Protein AF-A0A2H9TJP0-F1 (afdb_monomer_lite)

Foldseek 3Di:
DDDPCPDDDDDDDDDDDDAPLVVLVVVLVVLVVVLVVVVVVVPLQVNLVSLQVSLVSCVQQVVLVSSLVSLVVSLVSCVVVVPLVSNLVSLLVNLVSCVSVVNLVVSLVSLVVSLVSCVVVLVLLSNLVSLLVNLVSLLSVLVPDDPDPVSVVSLVSSVVSLVVSVVSLVVVVVCVVVVVDDPVCVLVSLLSVLVSLQSVLSSCLSVLVLVSSLVSLVVSLVSCVVSVPLVSNLSSLLSNLVSCVSVVNLVCSQPVGLVVSCVSCVVVVDLVSNLVSLQSNLVSCLSVVVLVSNLVSLVVSLVSCVNRHPDPVVNVVSVVSNVVSVVLNVLVVVLVVLVVVVVPDDQCLVSLQSNLVSCVVSVVLVSSLVSLVVSCVSCLQDLVSLLVSLVSCLVVLVLVSNLVSLVSSLVNVVVVPPLVSNLVSLVSNLSSQVSDPPRLVVSLVSLVVSLVSCVVVVVLVVNLVSLVSNLVSCVVVVVLVSNLVSLVVSLVSVVVPCPVPCVVVVVVSLVVNQVSCCVPVVDRDPVSVVVVVVVPPDDDDDDDDDDDDDDDDDDDDDDDDDDDDDDDDDDDDDDDDDDDDDDDDDDDDDDDDDDDDDDDDDDDDDDDDDDDDDDDDDDDDDDDDDDDDDDDDDDDDDDDDDDDDPDDPFDWAWAWEAEPHDTDIDTDGRVCQQVAFQLVVLVSVQVVCCVVPPHWRFDFPFKAFPVGDTGDRGHGNVVRRVVSGHIYTDTPGTDADQLLRQLVVLCVVVVHDDDVVLSVQSVPDSQAGAPAPDDPDLVSVLSSLLSNLPHPDAHAHYENHNPASDEQVSQVSVQNRARYAYYEHANYAYQEHAQHAYQEYHHENYPHPPVQVRLVRCLVRHLNHAYYAHENPAQAPHQLLSNLSNQNHAEYHHEQHEANRDDLVSVLNSLQRHQNYAEYHHHNHDDQPSLVSVLVSVLRHQRHAEYEYDDDPVSVVVSVVSCVVRPDDRHNYYHD

Structure (mmCIF, N/CA/C/O backbone):
data_AF-A0A2H9TJP0-F1
#
_entry.id   AF-A0A2H9TJP0-F1
#
loop_
_atom_site.group_PDB
_atom_site.id
_atom_site.type_symbol
_atom_site.label_atom_id
_atom_site.label_alt_id
_atom_site.label_comp_id
_atom_site.label_asym_id
_atom_site.label_entity_id
_atom_site.label_seq_id
_atom_site.pdbx_PDB_ins_code
_atom_site.Cartn_x
_atom_site.Cartn_y
_atom_site.Cartn_z
_atom_site.occupancy
_atom_site.B_iso_or_equiv
_atom_site.auth_seq_id
_atom_site.auth_comp_id
_atom_site.auth_asym_id
_atom_site.auth_atom_id
_atom_site.pdbx_PDB_model_num
ATOM 1 N N . MET A 1 1 ? 13.357 0.717 -2.563 1.00 18.94 1 MET A N 1
ATOM 2 C CA . MET A 1 1 ? 14.349 0.503 -1.483 1.00 18.94 1 MET A CA 1
ATOM 3 C C . MET A 1 1 ? 13.967 1.391 -0.305 1.00 18.94 1 MET A C 1
ATOM 5 O O . MET A 1 1 ? 14.645 2.369 -0.027 1.00 18.94 1 MET A O 1
ATOM 9 N N . LEU A 1 2 ? 12.843 1.077 0.337 1.00 21.86 2 LEU A N 1
ATOM 10 C CA . LEU A 1 2 ? 12.422 1.694 1.592 1.00 21.86 2 LEU A CA 1
ATOM 11 C C . LEU A 1 2 ? 12.607 0.632 2.677 1.00 21.86 2 LEU A C 1
ATOM 13 O O . LEU A 1 2 ? 12.359 -0.549 2.446 1.00 21.86 2 LEU A O 1
ATOM 17 N N . ALA A 1 3 ? 13.197 1.043 3.791 1.00 21.48 3 ALA A N 1
ATOM 18 C CA . ALA A 1 3 ? 13.720 0.166 4.820 1.00 21.48 3 ALA A CA 1
ATOM 19 C C . ALA A 1 3 ? 12.590 -0.499 5.622 1.00 21.48 3 ALA A C 1
ATOM 21 O O . ALA A 1 3 ? 12.086 0.064 6.589 1.00 21.48 3 ALA A O 1
ATOM 22 N N . THR A 1 4 ? 12.247 -1.739 5.276 1.00 22.61 4 THR A N 1
ATOM 23 C CA . THR A 1 4 ? 11.592 -2.659 6.207 1.00 22.61 4 THR A CA 1
ATOM 24 C C . THR A 1 4 ? 12.642 -3.146 7.204 1.00 22.61 4 THR A C 1
ATOM 26 O O . THR A 1 4 ? 13.427 -4.055 6.914 1.00 22.61 4 THR A O 1
ATOM 29 N N . GLY A 1 5 ? 12.677 -2.534 8.385 1.00 23.38 5 GLY A N 1
ATOM 30 C CA . GLY A 1 5 ? 13.386 -3.065 9.545 1.00 23.38 5 GLY A CA 1
ATOM 31 C C . GLY A 1 5 ? 12.716 -4.349 10.035 1.00 23.38 5 GLY A C 1
ATOM 32 O O . GLY A 1 5 ? 11.999 -4.343 11.031 1.00 23.38 5 GLY A O 1
ATOM 33 N N . VAL A 1 6 ? 12.932 -5.465 9.334 1.00 23.81 6 VAL A N 1
ATOM 34 C CA . VAL A 1 6 ? 12.598 -6.800 9.840 1.00 23.81 6 VAL A CA 1
ATOM 35 C C . VAL A 1 6 ? 13.625 -7.140 10.917 1.00 23.81 6 VAL A C 1
ATOM 37 O O . VAL A 1 6 ? 14.759 -7.532 10.635 1.00 23.81 6 VAL A O 1
ATOM 40 N N . VAL A 1 7 ? 13.230 -6.961 12.177 1.00 26.91 7 VAL A N 1
ATOM 41 C CA . VAL A 1 7 ? 14.059 -7.248 13.351 1.00 26.91 7 VAL A CA 1
ATOM 42 C C . VAL A 1 7 ? 14.325 -8.754 13.444 1.00 26.91 7 VAL A C 1
ATOM 44 O O . VAL A 1 7 ? 13.526 -9.539 13.957 1.00 26.91 7 VAL A O 1
ATOM 47 N N . SER A 1 8 ? 15.504 -9.180 12.991 1.00 23.56 8 SER A N 1
ATOM 48 C CA . SER A 1 8 ? 16.072 -10.479 13.354 1.00 23.56 8 SER A CA 1
ATOM 49 C C . SER A 1 8 ? 16.518 -10.432 14.820 1.00 23.56 8 SER A C 1
ATOM 51 O O . SER A 1 8 ? 17.588 -9.916 15.142 1.00 23.56 8 SER A O 1
ATOM 53 N N . CYS A 1 9 ? 15.737 -11.040 15.715 1.00 26.28 9 CYS A N 1
ATOM 54 C CA . CYS A 1 9 ? 16.107 -11.246 17.116 1.00 26.28 9 CYS A CA 1
ATOM 55 C C . CYS A 1 9 ? 17.421 -12.042 17.263 1.00 26.28 9 CYS A C 1
ATOM 57 O O . CYS A 1 9 ? 17.431 -13.277 17.252 1.00 26.28 9 CYS A O 1
ATOM 59 N N . ARG A 1 10 ? 18.534 -11.349 17.522 1.00 28.19 10 ARG A N 1
ATOM 60 C CA . ARG A 1 10 ? 19.690 -11.912 18.236 1.00 28.19 10 ARG A CA 1
ATOM 61 C C . ARG A 1 10 ? 19.935 -11.099 19.500 1.00 28.19 10 ARG A C 1
ATOM 63 O O . ARG A 1 10 ? 19.858 -9.880 19.487 1.00 28.19 10 ARG A O 1
ATOM 70 N N . LYS A 1 11 ? 20.204 -11.794 20.610 1.00 25.61 11 LYS A N 1
ATOM 71 C CA . LYS A 1 11 ? 20.505 -11.160 21.901 1.00 25.61 11 LYS A CA 1
ATOM 72 C C . LYS A 1 11 ? 21.727 -10.232 21.769 1.00 25.61 11 LYS A C 1
ATOM 74 O O . LYS A 1 11 ? 22.749 -10.722 21.281 1.00 25.61 11 LYS A O 1
ATOM 79 N N . PRO A 1 12 ? 21.667 -8.981 22.261 1.00 33.44 12 PRO A N 1
ATOM 80 C CA . PRO A 1 12 ? 22.828 -8.099 22.296 1.00 33.44 12 PRO A CA 1
ATOM 81 C C . PRO A 1 12 ? 23.903 -8.631 23.252 1.00 33.44 12 PRO A C 1
ATOM 83 O O . PRO A 1 12 ? 23.607 -9.292 24.253 1.00 33.44 12 PRO A O 1
ATOM 86 N N . ALA A 1 13 ? 25.165 -8.326 22.951 1.00 31.52 13 ALA A N 1
ATOM 87 C CA . ALA A 1 13 ? 26.252 -8.424 23.920 1.00 31.52 13 ALA A CA 1
ATOM 88 C C . ALA A 1 13 ? 26.122 -7.287 24.958 1.00 31.52 13 ALA A C 1
ATOM 90 O O . ALA A 1 13 ? 25.663 -6.204 24.599 1.00 31.52 13 ALA A O 1
ATOM 91 N N . PRO A 1 14 ? 26.522 -7.489 26.227 1.00 33.03 14 PRO A N 1
ATOM 92 C CA . PRO A 1 14 ? 26.372 -6.467 27.259 1.00 33.03 14 PRO A CA 1
ATOM 93 C C . PRO A 1 14 ? 27.274 -5.258 26.965 1.00 33.03 14 PRO A C 1
ATOM 95 O O . PRO A 1 14 ? 28.500 -5.383 26.911 1.00 33.03 14 PRO A O 1
ATOM 98 N N . ILE A 1 15 ? 26.651 -4.095 26.777 1.00 40.75 15 ILE A N 1
ATOM 99 C CA . ILE A 1 15 ? 27.303 -2.784 26.661 1.00 40.75 15 ILE A CA 1
ATOM 100 C C . ILE A 1 15 ? 27.535 -2.240 28.089 1.00 40.75 15 ILE A C 1
ATOM 102 O O . ILE A 1 15 ? 26.792 -2.599 29.002 1.00 40.75 15 ILE A O 1
ATOM 106 N N . PRO A 1 16 ? 28.586 -1.436 28.353 1.00 34.59 16 PRO A N 1
ATOM 107 C CA . PRO A 1 16 ? 28.918 -1.016 29.712 1.00 34.59 16 PRO A CA 1
ATOM 108 C C . PRO A 1 16 ? 27.846 -0.093 30.305 1.00 34.59 16 PRO A C 1
ATOM 110 O O . PRO A 1 16 ? 27.472 0.904 29.692 1.00 34.59 16 PRO A O 1
ATOM 113 N N . SER A 1 17 ? 27.439 -0.408 31.534 1.00 39.12 17 SER A N 1
ATOM 114 C CA . SER A 1 17 ? 26.582 0.381 32.427 1.00 39.12 17 SER A CA 1
ATOM 115 C C . SER A 1 17 ? 26.959 1.870 32.434 1.00 39.12 17 SER A C 1
ATOM 117 O O . SER A 1 17 ? 28.086 2.197 32.834 1.00 39.12 17 SER A O 1
ATOM 119 N N . GLY A 1 18 ? 26.049 2.767 32.023 1.00 50.25 18 GLY A N 1
ATOM 120 C CA . GLY A 1 18 ? 26.249 4.187 32.320 1.00 50.25 18 GLY A CA 1
ATOM 121 C C . GLY A 1 18 ? 25.421 5.304 31.657 1.00 50.25 18 GLY A C 1
ATOM 122 O O . GLY A 1 18 ? 25.554 6.416 32.161 1.00 50.25 18 GLY A O 1
ATOM 123 N N . SER A 1 19 ? 24.630 5.164 30.575 1.00 64.44 19 SER A N 1
ATOM 124 C CA . SER A 1 19 ? 24.110 6.388 29.890 1.00 64.44 19 SER A CA 1
ATOM 125 C C . SER A 1 19 ? 22.597 6.550 29.699 1.00 64.44 19 SER A C 1
ATOM 127 O O . SER A 1 19 ? 22.126 7.682 29.840 1.00 64.44 19 SER A O 1
ATOM 129 N N . LEU A 1 20 ? 21.810 5.507 29.436 1.00 66.50 20 LEU A N 1
ATOM 130 C CA . LEU A 1 20 ? 20.360 5.638 29.197 1.00 66.50 20 LEU A CA 1
ATOM 131 C C . LEU A 1 20 ? 19.550 4.492 29.801 1.00 66.50 20 LEU A C 1
ATOM 133 O O . LEU A 1 20 ? 18.523 4.760 30.416 1.00 66.50 20 LEU A O 1
ATOM 137 N N . GLU A 1 21 ? 20.043 3.260 29.681 1.00 71.69 21 GLU A N 1
ATOM 138 C CA . GLU A 1 21 ? 19.457 2.071 30.313 1.00 71.69 21 GLU A CA 1
ATOM 139 C C . GLU A 1 21 ? 19.263 2.304 31.818 1.00 71.69 21 GLU A C 1
ATOM 141 O O . GLU A 1 21 ? 18.135 2.288 32.290 1.00 71.69 21 GLU A O 1
ATOM 146 N N . ASP A 1 22 ? 20.307 2.761 32.523 1.00 76.44 22 ASP A N 1
ATOM 147 C CA . ASP A 1 22 ? 20.224 3.114 33.950 1.00 76.44 22 ASP A CA 1
ATOM 148 C C . ASP A 1 22 ? 19.172 4.202 34.257 1.00 76.44 22 ASP A C 1
ATOM 150 O O . ASP A 1 22 ? 18.590 4.223 35.342 1.00 76.44 22 ASP A O 1
ATOM 154 N N . ARG A 1 23 ? 18.933 5.148 33.332 1.00 79.44 23 ARG A N 1
ATOM 155 C CA . ARG A 1 23 ? 17.922 6.208 33.513 1.00 79.44 23 ARG A CA 1
ATOM 156 C C . ARG A 1 23 ? 16.510 5.672 33.308 1.00 79.44 23 ARG A C 1
ATOM 158 O O . ARG A 1 23 ? 15.614 6.052 34.061 1.00 79.44 23 ARG A O 1
ATOM 165 N N . LEU A 1 24 ? 16.320 4.819 32.306 1.00 82.06 24 LEU A N 1
ATOM 166 C CA . LEU A 1 24 ? 15.049 4.154 32.033 1.00 82.06 24 LEU A CA 1
ATOM 167 C C . LEU A 1 24 ? 14.721 3.142 33.137 1.00 82.06 24 LEU A C 1
ATOM 169 O O . LEU A 1 24 ? 13.596 3.149 33.623 1.00 82.06 24 LEU A O 1
ATOM 173 N N . ASP A 1 25 ? 15.700 2.390 33.636 1.00 84.88 25 ASP A N 1
ATOM 174 C CA . ASP A 1 25 ? 15.544 1.498 34.790 1.00 84.88 25 ASP A CA 1
ATOM 175 C C . ASP A 1 25 ? 15.165 2.276 36.058 1.00 84.88 25 ASP A C 1
ATOM 177 O O . ASP A 1 25 ? 14.199 1.932 36.739 1.00 84.88 25 ASP A O 1
ATOM 181 N N . GLN A 1 26 ? 15.838 3.398 36.347 1.00 87.19 26 GLN A N 1
ATOM 182 C CA . GLN A 1 26 ? 15.443 4.282 37.454 1.00 87.19 26 GLN A CA 1
ATOM 183 C C . GLN A 1 26 ? 14.031 4.859 37.274 1.00 87.19 26 GLN A C 1
ATOM 185 O O . GLN A 1 26 ? 13.310 5.068 38.257 1.00 87.19 26 GLN A O 1
ATOM 190 N N . GLN A 1 27 ? 13.627 5.146 36.033 1.00 88.12 27 GLN A N 1
ATOM 191 C CA . GLN A 1 27 ? 12.278 5.605 35.720 1.00 88.12 27 GLN A CA 1
ATOM 192 C C . GLN A 1 27 ? 11.249 4.497 35.966 1.00 88.12 27 GLN A C 1
ATOM 194 O O . GLN A 1 27 ? 10.237 4.773 36.612 1.00 88.12 27 GLN A O 1
ATOM 199 N N . VAL A 1 28 ? 11.521 3.263 35.533 1.00 91.94 28 VAL A N 1
ATOM 200 C CA . VAL A 1 28 ? 10.695 2.083 35.828 1.00 91.94 28 VAL A CA 1
ATOM 201 C C . VAL A 1 28 ? 10.561 1.902 37.338 1.00 91.94 28 VAL A C 1
ATOM 203 O O . VAL A 1 28 ? 9.442 1.897 37.838 1.00 91.94 28 VAL A O 1
ATOM 206 N N . GLU A 1 29 ? 11.661 1.890 38.097 1.00 91.69 29 GLU A N 1
ATOM 207 C CA . GLU A 1 29 ? 11.615 1.745 39.560 1.00 91.69 29 GLU A CA 1
ATOM 208 C C . GLU A 1 29 ? 10.786 2.841 40.248 1.00 91.69 29 GLU A C 1
ATOM 210 O O . GLU A 1 29 ? 10.155 2.618 41.289 1.00 91.69 29 GLU A O 1
ATOM 215 N N . ARG A 1 30 ? 10.826 4.070 39.719 1.00 93.56 30 ARG A N 1
ATOM 216 C CA . ARG A 1 30 ? 10.019 5.180 40.232 1.00 93.56 30 ARG A CA 1
ATOM 217 C C . ARG A 1 30 ? 8.539 4.969 39.916 1.00 93.56 30 ARG A C 1
ATOM 219 O O . ARG A 1 30 ? 7.716 5.187 40.805 1.00 93.56 30 ARG A O 1
ATOM 226 N N . LEU A 1 31 ? 8.210 4.571 38.689 1.00 93.69 31 LEU A N 1
ATOM 227 C CA . LEU A 1 31 ? 6.835 4.303 38.267 1.00 93.69 31 LEU A CA 1
ATOM 228 C C . LEU A 1 31 ? 6.245 3.098 39.014 1.00 93.69 31 LEU A C 1
ATOM 230 O O . LEU A 1 31 ? 5.118 3.180 39.488 1.00 93.69 31 LEU A O 1
ATOM 234 N N . GLU A 1 32 ? 7.014 2.031 39.231 1.00 92.56 32 GLU A N 1
ATOM 235 C CA . GLU A 1 32 ? 6.600 0.865 40.025 1.00 92.56 32 GLU A CA 1
ATOM 236 C C . GLU A 1 32 ? 6.349 1.226 41.498 1.00 92.56 32 GLU A C 1
ATOM 238 O O . GLU A 1 32 ? 5.379 0.767 42.107 1.00 92.56 32 GLU A O 1
ATOM 243 N N . ARG A 1 33 ? 7.174 2.107 42.084 1.00 93.19 33 ARG A N 1
ATOM 244 C CA . ARG A 1 33 ? 6.914 2.647 43.430 1.00 93.19 33 ARG A CA 1
ATOM 245 C C . ARG A 1 33 ? 5.613 3.446 43.484 1.00 93.19 33 ARG A C 1
ATOM 247 O O . ARG A 1 33 ? 4.839 3.277 44.425 1.00 93.19 33 ARG A O 1
ATOM 254 N N . GLN A 1 34 ? 5.359 4.286 42.480 1.00 94.00 34 GLN A N 1
ATOM 255 C CA . GLN A 1 34 ? 4.107 5.040 42.366 1.00 94.00 34 GLN A CA 1
ATOM 256 C C . GLN A 1 34 ? 2.899 4.115 42.166 1.00 94.00 34 GLN A C 1
ATOM 258 O O . GLN A 1 34 ? 1.850 4.352 42.767 1.00 94.00 34 GLN A O 1
ATOM 263 N N . LEU A 1 35 ? 3.053 3.039 41.391 1.00 93.00 35 LEU A N 1
ATOM 264 C CA . LEU A 1 35 ? 2.023 2.022 41.186 1.00 93.00 35 LEU A CA 1
ATOM 265 C C . LEU A 1 35 ? 1.638 1.372 42.518 1.00 93.00 35 LEU A C 1
ATOM 267 O O . LEU A 1 35 ? 0.462 1.342 42.871 1.00 93.00 35 LEU A O 1
ATOM 271 N N . LEU A 1 36 ? 2.624 0.966 43.323 1.00 92.69 36 LEU A N 1
ATOM 272 C CA . LEU A 1 36 ? 2.386 0.364 44.637 1.00 92.69 36 LEU A CA 1
ATOM 273 C C . LEU A 1 36 ? 1.686 1.324 45.618 1.00 92.69 36 LEU A C 1
ATOM 275 O O . LEU A 1 36 ? 0.863 0.907 46.437 1.00 92.69 36 LEU A O 1
ATOM 279 N N . GLU A 1 37 ? 2.018 2.615 45.583 1.00 92.75 37 GLU A N 1
ATOM 280 C CA . GLU A 1 37 ? 1.326 3.631 46.385 1.00 92.75 37 GLU A CA 1
ATOM 281 C C . GLU A 1 37 ? -0.121 3.850 45.930 1.00 92.75 37 GLU A C 1
ATOM 283 O O . GLU A 1 37 ? -1.000 4.059 46.767 1.00 92.75 37 GLU A O 1
ATOM 288 N N . THR A 1 38 ? -0.372 3.783 44.624 1.00 92.62 38 THR A N 1
ATOM 289 C CA . THR A 1 38 ? -1.697 3.964 44.015 1.00 92.62 38 THR A CA 1
ATOM 290 C C . THR A 1 38 ? -2.599 2.760 44.284 1.00 92.62 38 THR A C 1
ATOM 292 O O . THR A 1 38 ? -3.733 2.938 44.729 1.00 92.62 38 THR A O 1
ATOM 295 N N . GLN A 1 39 ? -2.052 1.544 44.206 1.00 90.00 39 GLN A N 1
ATOM 296 C CA . GLN A 1 39 ? -2.717 0.305 44.624 1.00 90.00 39 GLN A CA 1
ATOM 297 C C . GLN A 1 39 ? -3.195 0.362 46.079 1.00 90.00 39 GLN A C 1
ATOM 299 O O . GLN A 1 39 ? -4.312 -0.042 46.394 1.00 90.00 39 GLN A O 1
ATOM 304 N N . LYS A 1 40 ? -2.389 0.929 46.989 1.00 92.62 40 LYS A N 1
ATOM 305 C CA . LYS A 1 40 ? -2.793 1.123 48.397 1.00 92.62 40 LYS A CA 1
ATOM 306 C C . LYS A 1 40 ? -3.941 2.119 48.562 1.00 92.62 40 LYS A C 1
ATOM 308 O O . LYS A 1 40 ? -4.671 2.028 49.547 1.00 92.62 40 LYS A O 1
ATOM 313 N N . LYS A 1 41 ? -4.072 3.084 47.649 1.00 92.25 41 LYS A N 1
ATOM 314 C CA . LYS A 1 41 ? -5.171 4.062 47.632 1.00 92.25 41 LYS A CA 1
ATOM 315 C C . LYS A 1 41 ? -6.437 3.497 46.981 1.00 92.25 41 LYS A C 1
ATOM 317 O O . LYS A 1 41 ? -7.512 4.023 47.253 1.00 92.25 41 LYS A O 1
ATOM 322 N N . GLY A 1 42 ? -6.315 2.436 46.179 1.00 88.25 42 GLY A N 1
ATOM 323 C CA . GLY A 1 42 ? -7.428 1.791 45.479 1.00 88.25 42 GLY A CA 1
ATOM 324 C C . GLY A 1 42 ? -7.957 2.586 44.282 1.00 88.25 42 GLY A C 1
ATOM 325 O O . GLY A 1 42 ? -9.130 2.451 43.946 1.00 88.25 42 GLY A O 1
ATOM 326 N N . ASP A 1 43 ? -7.129 3.438 43.667 1.00 91.50 43 ASP A N 1
ATOM 327 C CA . ASP A 1 43 ? -7.493 4.196 42.463 1.00 91.50 43 ASP A CA 1
ATOM 328 C C . ASP A 1 43 ? -7.140 3.393 41.204 1.00 91.50 43 ASP A C 1
ATOM 330 O O . ASP A 1 43 ? -6.011 3.439 40.718 1.00 91.50 43 ASP A O 1
ATOM 334 N N . LEU A 1 44 ? -8.113 2.628 40.704 1.00 91.00 44 LEU A N 1
ATOM 335 C CA . LEU A 1 44 ? -7.916 1.712 39.577 1.00 91.00 44 LEU A CA 1
ATOM 336 C C . LEU A 1 44 ? -7.597 2.440 38.258 1.00 91.00 44 LEU A C 1
ATOM 338 O O . LEU A 1 44 ? -6.843 1.918 37.443 1.00 91.00 44 LEU A O 1
ATOM 342 N N . VAL A 1 45 ? -8.130 3.647 38.036 1.00 89.62 45 VAL A N 1
ATOM 343 C CA . VAL A 1 45 ? -7.888 4.395 36.785 1.00 89.62 45 VAL A CA 1
ATOM 344 C C . VAL A 1 45 ? -6.447 4.891 36.738 1.00 89.62 45 VAL A C 1
ATOM 346 O O . VAL A 1 45 ? -5.771 4.773 35.716 1.00 89.62 45 VAL A O 1
ATOM 349 N N . GLU A 1 46 ? -5.951 5.429 37.851 1.00 91.00 46 GLU A N 1
ATOM 350 C CA . GLU A 1 46 ? -4.560 5.873 37.928 1.00 91.00 46 GLU A CA 1
ATOM 351 C C . GLU A 1 46 ? -3.582 4.684 37.940 1.00 91.00 46 GLU A C 1
ATOM 353 O O . GLU A 1 46 ? -2.490 4.780 37.379 1.00 91.00 46 GLU A O 1
ATOM 358 N N . GLU A 1 47 ? -3.983 3.538 38.503 1.00 92.31 47 GLU A N 1
ATOM 359 C CA . GLU A 1 47 ? -3.220 2.288 38.427 1.00 92.31 47 GLU A CA 1
ATOM 360 C C . GLU A 1 47 ? -3.030 1.820 36.973 1.00 92.31 47 GLU A C 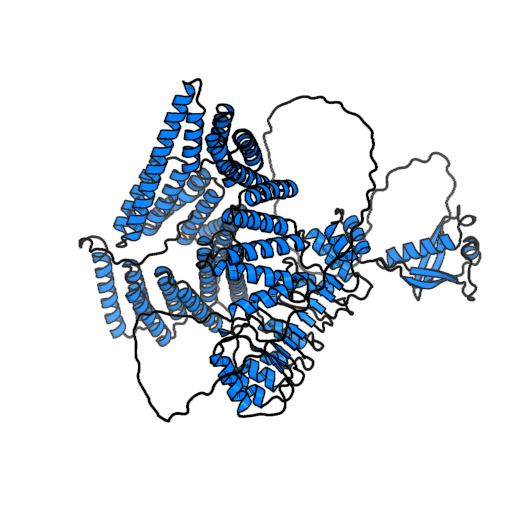1
ATOM 362 O O . GLU A 1 47 ? -1.898 1.582 36.552 1.00 92.31 47 GLU A O 1
ATOM 367 N N . SER A 1 48 ? -4.112 1.780 36.188 1.00 92.38 48 SER A N 1
ATOM 368 C CA . SER A 1 48 ? -4.100 1.456 34.751 1.00 92.38 48 SER A CA 1
ATOM 369 C C . SER A 1 48 ? -3.154 2.384 33.968 1.00 92.38 48 SER A C 1
ATOM 371 O O . SER A 1 48 ? -2.227 1.928 33.291 1.00 92.38 48 SER A O 1
ATOM 373 N N . ARG A 1 49 ? -3.252 3.705 34.171 1.00 91.69 49 ARG A N 1
ATOM 374 C CA . ARG A 1 49 ? -2.339 4.677 33.533 1.00 91.69 49 ARG A CA 1
ATOM 375 C C . ARG A 1 49 ? -0.870 4.451 33.881 1.00 91.69 49 ARG A C 1
ATOM 377 O O . ARG A 1 49 ? -0.005 4.612 33.016 1.00 91.69 49 ARG A O 1
ATOM 384 N N . LEU A 1 50 ? -0.571 4.109 35.133 1.00 93.69 50 LEU A N 1
ATOM 385 C CA . LEU A 1 50 ? 0.791 3.790 35.557 1.00 93.69 50 LEU A CA 1
ATOM 386 C C . LEU A 1 50 ? 1.288 2.497 34.901 1.00 93.69 50 LEU A C 1
ATOM 388 O O . LEU A 1 50 ? 2.424 2.484 34.431 1.00 93.69 50 LEU A O 1
ATOM 392 N N . CYS A 1 51 ? 0.449 1.462 34.787 1.00 93.25 51 CYS A N 1
ATOM 393 C CA . CYS A 1 51 ? 0.773 0.240 34.044 1.00 93.25 51 CYS A CA 1
ATOM 394 C C . CYS A 1 51 ? 1.116 0.532 32.575 1.00 93.25 51 CYS A C 1
ATOM 396 O O . CYS A 1 51 ? 2.174 0.103 32.117 1.00 93.25 51 CYS A O 1
ATOM 398 N N . ASN A 1 52 ? 0.308 1.330 31.869 1.00 92.19 52 ASN A N 1
ATOM 399 C CA . ASN A 1 52 ? 0.598 1.752 30.493 1.00 92.19 52 ASN A CA 1
ATOM 400 C C . ASN A 1 52 ? 1.934 2.513 30.378 1.00 92.19 52 ASN A C 1
ATOM 402 O O . ASN A 1 52 ? 2.746 2.250 29.494 1.00 92.19 52 ASN A O 1
ATOM 406 N N . ASN A 1 53 ? 2.208 3.443 31.298 1.00 92.25 53 ASN A N 1
ATOM 407 C CA . ASN A 1 53 ? 3.464 4.201 31.293 1.00 92.25 53 ASN A CA 1
ATOM 408 C C . ASN A 1 53 ? 4.687 3.308 31.563 1.00 92.25 53 ASN A C 1
ATOM 410 O O . ASN A 1 53 ? 5.740 3.499 30.948 1.00 92.25 53 ASN A O 1
ATOM 414 N N . ILE A 1 54 ? 4.558 2.328 32.463 1.00 92.94 54 ILE A N 1
ATOM 415 C CA . ILE A 1 54 ? 5.596 1.321 32.714 1.00 92.94 54 ILE A CA 1
ATOM 416 C C . ILE A 1 54 ? 5.807 0.470 31.459 1.00 92.94 54 ILE A C 1
ATOM 418 O O . ILE A 1 54 ? 6.949 0.294 31.038 1.00 92.94 54 ILE A O 1
ATOM 422 N N . ALA A 1 55 ? 4.728 0.010 30.821 1.00 92.06 55 ALA A N 1
ATOM 423 C CA . ALA A 1 55 ? 4.795 -0.775 29.595 1.00 92.06 55 ALA A CA 1
ATOM 424 C C . ALA A 1 55 ? 5.527 -0.026 28.474 1.00 92.06 55 ALA A C 1
ATOM 426 O O . ALA A 1 55 ? 6.499 -0.549 27.936 1.00 92.06 55 ALA A O 1
ATOM 427 N N . LYS A 1 56 ? 5.167 1.237 28.215 1.00 87.50 56 LYS A N 1
ATOM 428 C CA . LYS A 1 56 ? 5.874 2.100 27.253 1.00 87.50 56 LYS A CA 1
ATOM 429 C C . LYS A 1 56 ? 7.345 2.310 27.605 1.00 87.50 56 LYS A C 1
ATOM 431 O O . LYS A 1 56 ? 8.195 2.390 26.723 1.00 87.50 56 LYS A O 1
ATOM 436 N N . THR A 1 57 ? 7.681 2.384 28.893 1.00 86.56 57 THR A N 1
ATOM 437 C CA . THR A 1 57 ? 9.087 2.486 29.319 1.00 86.56 57 THR A CA 1
ATOM 438 C C . THR A 1 57 ? 9.844 1.183 29.029 1.00 86.56 57 THR A C 1
ATOM 440 O O . THR A 1 57 ? 10.977 1.235 28.552 1.00 86.56 57 THR A O 1
ATOM 443 N N . TYR A 1 58 ? 9.210 0.020 29.216 1.00 84.56 58 TYR A N 1
ATOM 444 C CA . TYR A 1 58 ? 9.774 -1.275 28.823 1.00 84.56 58 TYR A CA 1
ATOM 445 C C . TYR A 1 58 ? 9.881 -1.468 27.306 1.00 84.56 58 TYR A C 1
ATOM 447 O O . TYR A 1 58 ? 10.836 -2.095 26.854 1.00 84.56 58 TYR A O 1
ATOM 455 N N . GLU A 1 59 ? 8.966 -0.912 26.508 1.00 81.50 59 GLU A N 1
ATOM 456 C CA . GLU A 1 59 ? 9.098 -0.885 25.042 1.00 81.50 59 GLU A CA 1
ATOM 457 C C . GLU A 1 59 ? 10.351 -0.115 24.616 1.00 81.50 59 GLU A C 1
ATOM 459 O O . GLU A 1 59 ? 11.105 -0.597 23.775 1.00 81.50 59 GLU A O 1
ATOM 464 N N . ARG A 1 60 ? 10.641 1.027 25.258 1.00 78.38 60 ARG A N 1
ATOM 465 C CA . ARG A 1 60 ? 11.872 1.807 25.009 1.00 78.38 60 ARG A CA 1
ATOM 466 C C . ARG A 1 60 ? 13.143 1.070 25.432 1.00 78.38 60 ARG A C 1
ATOM 468 O O . ARG A 1 60 ? 14.185 1.244 24.807 1.00 78.38 60 ARG A O 1
ATOM 475 N N . LEU A 1 61 ? 13.055 0.229 26.464 1.00 79.31 61 LEU A N 1
ATOM 476 C CA . LEU A 1 61 ? 14.116 -0.704 26.865 1.00 79.31 61 LEU A CA 1
ATOM 477 C C . LEU A 1 61 ? 14.220 -1.933 25.940 1.00 79.31 61 LEU A C 1
ATOM 479 O O . LEU A 1 61 ? 15.074 -2.787 26.160 1.00 79.31 61 LEU A O 1
ATOM 483 N N . CYS A 1 62 ? 13.359 -2.048 24.922 1.00 78.06 62 CYS A N 1
ATOM 484 C CA . CYS A 1 62 ? 13.240 -3.218 24.045 1.00 78.06 62 CYS A CA 1
ATOM 485 C C . CYS A 1 62 ? 12.910 -4.522 24.806 1.00 78.06 62 CYS A C 1
ATOM 487 O O . CYS A 1 62 ? 13.107 -5.635 24.313 1.00 78.06 62 CYS A O 1
ATOM 489 N N . GLU A 1 63 ? 12.351 -4.410 26.015 1.00 80.75 63 GLU A N 1
ATOM 490 C CA . GLU A 1 63 ? 11.884 -5.530 26.829 1.00 80.75 63 GLU A CA 1
ATOM 491 C C . GLU A 1 63 ? 10.399 -5.824 26.553 1.00 80.75 63 GLU A C 1
ATOM 493 O O . GLU A 1 63 ? 9.557 -5.845 27.456 1.00 80.75 63 GLU A O 1
ATOM 498 N N . TYR A 1 64 ? 10.069 -6.106 25.288 1.00 83.88 64 TYR A N 1
ATOM 499 C CA . TYR A 1 64 ? 8.686 -6.231 24.796 1.00 83.88 64 TYR A CA 1
ATOM 500 C C . TYR A 1 64 ? 7.820 -7.228 25.576 1.00 83.88 64 TYR A C 1
ATOM 502 O O . TYR A 1 64 ? 6.632 -7.008 25.785 1.00 83.88 64 TYR A O 1
ATOM 510 N N . ARG A 1 65 ? 8.409 -8.316 26.091 1.00 85.00 65 ARG A N 1
ATOM 511 C CA . ARG A 1 65 ? 7.674 -9.283 26.927 1.00 85.00 65 ARG A CA 1
ATOM 512 C C . ARG A 1 65 ? 7.209 -8.686 28.254 1.00 85.00 65 ARG A C 1
ATOM 514 O O . ARG A 1 65 ? 6.137 -9.046 28.730 1.00 85.00 65 ARG A O 1
ATOM 521 N N . LYS A 1 66 ? 8.013 -7.815 28.876 1.00 84.25 66 LYS A N 1
ATOM 522 C CA . LYS A 1 66 ? 7.602 -7.122 30.104 1.00 84.25 66 LYS A CA 1
ATOM 523 C C . LYS A 1 66 ? 6.562 -6.057 29.777 1.00 84.25 66 LYS A C 1
ATOM 525 O O . LYS A 1 66 ? 5.565 -5.986 30.485 1.00 84.25 66 LYS A O 1
ATOM 530 N N . ALA A 1 67 ? 6.737 -5.327 28.674 1.00 87.69 67 ALA A N 1
ATOM 531 C CA . ALA A 1 67 ? 5.736 -4.381 28.188 1.00 87.69 67 ALA A CA 1
ATOM 532 C C . ALA A 1 67 ? 4.364 -5.038 27.977 1.00 87.69 67 ALA A C 1
ATOM 534 O O . ALA A 1 67 ? 3.384 -4.587 28.562 1.00 87.69 67 ALA A O 1
ATOM 535 N N . LEU A 1 68 ? 4.307 -6.171 27.265 1.00 89.75 68 LEU A N 1
ATOM 536 C CA . LEU A 1 68 ? 3.071 -6.935 27.059 1.00 89.75 68 LEU A CA 1
ATOM 537 C C . LEU A 1 68 ? 2.411 -7.366 28.373 1.00 89.75 68 LEU A C 1
ATOM 539 O O . LEU A 1 68 ? 1.191 -7.306 28.486 1.00 89.75 68 LEU A O 1
ATOM 543 N N . ASN A 1 69 ? 3.189 -7.769 29.384 1.00 89.56 69 ASN A N 1
ATOM 544 C CA . ASN A 1 69 ? 2.627 -8.106 30.696 1.00 89.56 69 ASN A CA 1
ATOM 545 C C . ASN A 1 69 ? 1.968 -6.888 31.357 1.00 89.56 69 ASN A C 1
ATOM 547 O O . ASN A 1 69 ? 0.884 -7.014 31.920 1.00 89.56 69 ASN A O 1
ATOM 551 N N . PHE A 1 70 ? 2.603 -5.715 31.288 1.00 89.06 70 PHE A N 1
ATOM 552 C CA . PHE A 1 70 ? 2.050 -4.488 31.859 1.00 89.06 70 PHE A CA 1
ATOM 553 C C . PHE A 1 70 ? 0.857 -3.945 31.066 1.00 89.06 70 PHE A C 1
ATOM 555 O O . PHE A 1 70 ? -0.099 -3.506 31.696 1.00 89.06 70 PHE A O 1
ATOM 562 N N . HIS A 1 71 ? 0.842 -4.059 29.735 1.00 91.25 71 HIS A N 1
ATOM 563 C CA . HIS A 1 71 ? -0.349 -3.758 28.929 1.00 91.25 71 HIS A CA 1
ATOM 564 C C . HIS A 1 71 ? -1.496 -4.745 29.199 1.00 91.25 71 HIS A C 1
ATOM 566 O O . HIS A 1 71 ? -2.659 -4.354 29.248 1.00 91.25 71 HIS A O 1
ATOM 572 N N . HIS A 1 72 ? -1.193 -6.022 29.461 1.00 91.00 72 HIS A N 1
ATOM 573 C CA . HIS A 1 72 ? -2.196 -6.987 29.920 1.00 91.00 72 HIS A CA 1
ATOM 574 C C . HIS A 1 72 ? -2.773 -6.625 31.295 1.00 91.00 72 HIS A C 1
ATOM 576 O O . HIS A 1 72 ? -3.979 -6.780 31.500 1.00 91.00 72 HIS A O 1
ATOM 582 N N . TYR A 1 73 ? -1.941 -6.156 32.232 1.00 89.94 73 TYR A N 1
ATOM 583 C CA . TYR A 1 73 ? -2.424 -5.654 33.519 1.00 89.94 73 TYR A CA 1
ATOM 584 C C . TYR A 1 73 ? -3.268 -4.393 33.348 1.00 89.94 73 TYR A C 1
ATOM 586 O O . TYR A 1 73 ? -4.345 -4.326 33.929 1.00 89.94 73 TYR A O 1
ATOM 594 N N . ASP A 1 74 ? -2.828 -3.452 32.511 1.00 92.44 74 ASP A N 1
ATOM 595 C CA . ASP A 1 74 ? -3.589 -2.254 32.153 1.00 92.44 74 ASP A CA 1
ATOM 596 C C . ASP A 1 74 ? -4.992 -2.632 31.654 1.00 92.44 74 ASP A C 1
ATOM 598 O O . ASP A 1 74 ? -5.989 -2.253 32.264 1.00 92.44 74 ASP A O 1
ATOM 602 N N . ARG A 1 75 ? -5.071 -3.537 30.669 1.00 92.94 75 ARG A N 1
ATOM 603 C CA . ARG A 1 75 ? -6.326 -4.102 30.149 1.00 92.94 75 ARG A CA 1
ATOM 604 C C . ARG A 1 75 ? -7.229 -4.675 31.253 1.00 92.94 75 ARG A C 1
ATOM 606 O O . ARG A 1 75 ? -8.415 -4.354 31.291 1.00 92.94 75 ARG A O 1
ATOM 613 N N . GLN A 1 76 ? -6.697 -5.501 32.156 1.00 93.00 76 GLN A N 1
ATOM 614 C CA . GLN A 1 76 ? -7.482 -6.100 33.250 1.00 93.00 76 GLN A CA 1
ATOM 615 C C . GLN A 1 76 ? -7.981 -5.059 34.260 1.00 93.00 76 GLN A C 1
ATOM 617 O O . GLN A 1 76 ? -9.103 -5.161 34.760 1.00 93.00 76 GLN A O 1
ATOM 622 N N . ILE A 1 77 ? -7.152 -4.064 34.572 1.00 90.38 77 ILE A N 1
ATOM 623 C CA . ILE A 1 77 ? -7.487 -3.011 35.530 1.00 90.38 77 ILE A CA 1
ATOM 624 C C . ILE A 1 77 ? -8.528 -2.065 34.927 1.00 90.38 77 ILE A C 1
ATOM 626 O O . ILE A 1 77 ? -9.508 -1.755 35.603 1.00 90.38 77 ILE A O 1
ATOM 630 N N . SER A 1 78 ? -8.375 -1.651 33.665 1.00 93.50 78 SER A N 1
ATOM 631 C CA . SER A 1 78 ? -9.374 -0.833 32.968 1.00 93.50 78 SER A CA 1
ATOM 632 C C . SER A 1 78 ? -10.719 -1.557 32.873 1.00 93.50 78 SER A C 1
ATOM 634 O O . SER A 1 78 ? -11.760 -0.947 33.114 1.00 93.50 78 SER A O 1
ATOM 636 N N . GLU A 1 79 ? -10.715 -2.869 32.610 1.00 91.56 79 GLU A N 1
ATOM 637 C CA . GLU A 1 79 ? -11.930 -3.691 32.630 1.00 91.56 79 GLU A CA 1
ATOM 638 C C . GLU A 1 79 ? -12.580 -3.710 34.025 1.00 91.56 79 GLU A C 1
ATOM 640 O O . GLU A 1 79 ? -13.782 -3.469 34.150 1.00 91.56 79 GLU A O 1
ATOM 645 N N . ALA A 1 80 ? -11.795 -3.912 35.090 1.00 90.94 80 ALA A N 1
ATOM 646 C CA . ALA A 1 80 ? -12.289 -3.886 36.469 1.00 90.94 80 ALA A CA 1
ATOM 647 C C . ALA A 1 80 ? -12.798 -2.499 36.907 1.00 90.94 80 ALA A C 1
ATOM 649 O O . ALA A 1 80 ? -13.731 -2.406 37.708 1.00 90.94 80 ALA A O 1
ATOM 650 N N . ALA A 1 81 ? -12.206 -1.426 36.380 1.00 90.69 81 ALA A N 1
ATOM 651 C CA . ALA A 1 81 ? -12.626 -0.047 36.610 1.00 90.69 81 ALA A CA 1
ATOM 652 C C . ALA A 1 81 ? -13.872 0.350 35.795 1.00 90.69 81 ALA A C 1
ATOM 654 O O . ALA A 1 81 ? -14.488 1.375 36.089 1.00 90.69 81 ALA A O 1
ATOM 655 N N . GLY A 1 82 ? -14.245 -0.438 34.779 1.00 89.38 82 GLY A N 1
ATOM 656 C CA . GLY A 1 82 ? -15.266 -0.066 33.797 1.00 89.38 82 GLY A CA 1
ATOM 657 C C . GLY A 1 82 ? -14.831 1.073 32.864 1.00 89.38 82 GLY A C 1
ATOM 658 O O . GLY A 1 82 ? -15.687 1.741 32.284 1.00 89.38 82 GLY A O 1
ATOM 659 N N . ASP A 1 83 ? -13.523 1.313 32.731 1.00 91.56 83 ASP A N 1
ATOM 660 C CA . ASP A 1 83 ? -12.948 2.319 31.836 1.00 91.56 83 ASP A CA 1
ATOM 661 C C . ASP A 1 83 ? -12.799 1.743 30.421 1.00 91.56 83 ASP A C 1
ATOM 663 O O . ASP A 1 83 ? -11.797 1.123 30.065 1.00 91.56 83 ASP A O 1
ATOM 667 N N . VAL A 1 84 ? -13.838 1.938 29.608 1.00 91.88 84 VAL A N 1
ATOM 668 C CA . VAL A 1 84 ? -13.889 1.461 28.218 1.00 91.88 84 VAL A CA 1
ATOM 669 C C . VAL A 1 84 ? -12.812 2.121 27.347 1.00 91.88 84 VAL A C 1
ATOM 671 O O . VAL A 1 84 ? -12.253 1.458 26.474 1.00 91.88 84 VAL A O 1
ATOM 674 N N . ASP A 1 85 ? -12.513 3.406 27.573 1.00 88.56 85 ASP A N 1
ATOM 675 C CA . ASP A 1 85 ? -11.496 4.140 26.810 1.00 88.56 85 ASP A CA 1
ATOM 676 C C . ASP A 1 85 ? -10.091 3.607 27.131 1.00 88.56 85 ASP A C 1
ATOM 678 O O . ASP A 1 85 ? -9.311 3.345 26.212 1.00 88.56 85 ASP A O 1
ATOM 682 N N . GLY A 1 86 ? -9.792 3.400 28.420 1.00 89.06 86 GLY A N 1
ATOM 683 C CA . GLY A 1 86 ? -8.537 2.797 28.882 1.00 89.06 86 GLY A CA 1
ATOM 684 C C . GLY A 1 86 ? -8.341 1.373 28.358 1.00 89.06 86 GLY A C 1
ATOM 685 O O . GLY A 1 86 ? -7.282 1.048 27.826 1.00 89.06 86 GLY A O 1
ATOM 686 N N . LEU A 1 87 ? -9.398 0.557 28.386 1.00 92.50 87 LEU A N 1
ATOM 687 C CA . LEU A 1 87 ? -9.378 -0.816 27.878 1.00 92.50 87 LEU A CA 1
ATOM 688 C C . LEU A 1 87 ? -9.041 -0.877 26.379 1.00 92.50 87 LEU A C 1
ATOM 690 O O . LEU A 1 87 ? -8.181 -1.654 25.963 1.00 92.50 87 LEU A O 1
ATOM 694 N N . LEU A 1 88 ? -9.691 -0.039 25.566 1.00 92.12 88 LEU A N 1
ATOM 695 C CA . LEU A 1 88 ? -9.433 0.042 24.125 1.00 92.12 88 LEU A CA 1
ATOM 696 C C . LEU A 1 88 ? -8.023 0.542 23.809 1.00 92.12 88 LEU A C 1
ATOM 698 O O . LEU A 1 88 ? -7.415 0.079 22.845 1.00 92.12 88 LEU A O 1
ATOM 702 N N . LEU A 1 89 ? -7.506 1.473 24.613 1.00 89.25 89 LEU A N 1
ATOM 703 C CA . LEU A 1 89 ? -6.141 1.966 24.477 1.00 89.25 89 LEU A CA 1
ATOM 704 C C . LEU A 1 89 ? -5.120 0.865 24.791 1.00 89.25 89 LEU A C 1
ATOM 706 O O . LEU A 1 89 ? -4.180 0.685 24.022 1.00 89.25 89 LEU A O 1
ATOM 710 N N . ALA A 1 90 ? -5.328 0.103 25.868 1.00 90.25 90 ALA A N 1
ATOM 711 C CA . ALA A 1 90 ? -4.469 -1.020 26.235 1.00 90.25 90 ALA A CA 1
ATOM 712 C C . ALA A 1 90 ? -4.426 -2.082 25.124 1.00 90.25 90 ALA A C 1
ATOM 714 O O . ALA A 1 90 ? -3.351 -2.553 24.761 1.00 90.25 90 ALA A O 1
ATOM 715 N N . MET A 1 91 ? -5.579 -2.416 24.529 1.00 90.69 91 MET A N 1
ATOM 716 C CA . MET A 1 91 ? -5.659 -3.358 23.403 1.00 90.69 91 MET A CA 1
ATOM 717 C C . MET A 1 91 ? -4.878 -2.873 22.174 1.00 90.69 91 MET A C 1
ATOM 719 O O . MET A 1 91 ? -4.134 -3.657 21.586 1.00 90.69 91 MET A O 1
ATOM 723 N N . GLY A 1 92 ? -5.006 -1.591 21.816 1.00 88.19 92 GLY A N 1
ATOM 724 C CA . GLY A 1 92 ? -4.243 -0.997 20.714 1.00 88.19 92 GLY A CA 1
ATOM 725 C C . GLY A 1 92 ? -2.737 -0.991 20.984 1.00 88.19 92 GLY A C 1
ATOM 726 O O . GLY A 1 92 ? -1.964 -1.443 20.146 1.00 88.19 92 GLY A O 1
ATOM 727 N N . ASN A 1 93 ? -2.320 -0.591 22.190 1.00 89.69 93 ASN A N 1
ATOM 728 C CA . ASN A 1 93 ? -0.904 -0.596 22.561 1.00 89.69 93 ASN A CA 1
ATOM 729 C C . ASN A 1 93 ? -0.312 -2.014 22.537 1.00 89.69 93 ASN A C 1
ATOM 731 O O . ASN A 1 93 ? 0.818 -2.185 22.100 1.00 89.69 93 ASN A O 1
ATOM 735 N N . MET A 1 94 ? -1.064 -3.043 22.953 1.00 88.94 94 MET A N 1
ATOM 736 C CA . MET A 1 94 ? -0.616 -4.436 22.827 1.00 88.94 94 MET A CA 1
ATOM 737 C C . MET A 1 94 ? -0.364 -4.826 21.370 1.00 88.94 94 MET A C 1
ATOM 739 O O . MET A 1 94 ? 0.628 -5.500 21.088 1.00 88.94 94 MET A O 1
ATOM 743 N N . ALA A 1 95 ? -1.249 -4.424 20.451 1.00 88.94 95 ALA A N 1
ATOM 744 C CA . ALA A 1 95 ? -1.052 -4.670 19.028 1.00 88.94 95 ALA A CA 1
ATOM 745 C C . ALA A 1 95 ? 0.213 -3.971 18.510 1.00 88.94 95 ALA A C 1
ATOM 747 O O . ALA A 1 95 ? 1.020 -4.615 17.841 1.00 88.94 95 ALA A O 1
ATOM 748 N N . ASP A 1 96 ? 0.451 -2.718 18.904 1.00 84.31 96 ASP A N 1
ATOM 749 C CA . ASP A 1 96 ? 1.677 -1.982 18.569 1.00 84.31 96 ASP A CA 1
ATOM 750 C C . ASP A 1 96 ? 2.938 -2.669 19.136 1.00 84.31 96 ASP A C 1
ATOM 752 O O . ASP A 1 96 ? 3.973 -2.751 18.462 1.00 84.31 96 ASP A O 1
ATOM 756 N N . THR A 1 97 ? 2.865 -3.244 20.344 1.00 83.38 97 THR A N 1
ATOM 757 C CA . THR A 1 97 ? 3.965 -4.047 20.898 1.00 83.38 97 THR A CA 1
ATOM 758 C C . THR A 1 97 ? 4.202 -5.319 20.076 1.00 83.38 97 THR A C 1
ATOM 760 O O . THR A 1 97 ? 5.354 -5.685 19.842 1.00 83.38 97 THR A O 1
ATOM 763 N N . PHE A 1 98 ? 3.147 -5.999 19.605 1.00 81.44 98 PHE A N 1
ATOM 764 C CA . PHE A 1 98 ? 3.285 -7.168 18.725 1.00 81.44 98 PHE A CA 1
ATOM 765 C C . PHE A 1 98 ? 3.896 -6.802 17.369 1.00 81.44 98 PHE A C 1
ATOM 767 O O . PHE A 1 98 ? 4.762 -7.538 16.887 1.00 81.44 98 PHE A O 1
ATOM 774 N N . LEU A 1 99 ? 3.527 -5.650 16.798 1.00 80.06 99 LEU A N 1
ATOM 775 C CA . LEU A 1 99 ? 4.171 -5.107 15.597 1.00 80.06 99 LEU A CA 1
ATOM 776 C C . LEU A 1 99 ? 5.656 -4.840 15.832 1.00 80.06 99 LEU A C 1
ATOM 778 O O . LEU A 1 99 ? 6.486 -5.267 15.035 1.00 80.06 99 LEU A O 1
ATOM 782 N N . SER A 1 100 ? 6.005 -4.233 16.969 1.00 76.38 100 SER A N 1
ATOM 783 C CA . SER A 1 100 ? 7.402 -3.987 17.358 1.00 76.38 100 SER A CA 1
ATOM 784 C C . SER A 1 100 ? 8.214 -5.281 17.519 1.00 76.38 100 SER A C 1
ATOM 786 O O . SER A 1 100 ? 9.434 -5.279 17.373 1.00 76.38 100 SER A O 1
ATOM 788 N N . MET A 1 101 ? 7.548 -6.406 17.793 1.00 75.38 101 MET A N 1
ATOM 789 C CA . MET A 1 101 ? 8.153 -7.741 17.837 1.00 75.38 101 MET A CA 1
ATOM 790 C C . MET A 1 101 ? 8.204 -8.447 16.468 1.00 75.38 101 MET A C 1
ATOM 792 O O . MET A 1 101 ? 8.698 -9.574 16.395 1.00 75.38 101 MET A O 1
ATOM 796 N N . GLY A 1 102 ? 7.677 -7.835 15.402 1.00 73.69 102 GLY A N 1
ATOM 797 C CA . GLY A 1 102 ? 7.549 -8.431 14.067 1.00 73.69 102 GLY A CA 1
ATOM 798 C C . GLY A 1 102 ? 6.445 -9.489 13.954 1.00 73.69 102 GLY A C 1
ATOM 799 O O . GLY A 1 102 ? 6.422 -10.261 12.999 1.00 73.69 102 GLY A O 1
ATOM 800 N N . MET A 1 103 ? 5.538 -9.570 14.931 1.00 77.06 103 MET A N 1
ATOM 801 C CA . MET A 1 103 ? 4.452 -10.554 14.969 1.00 77.06 103 MET A CA 1
ATOM 802 C C . MET A 1 103 ? 3.182 -9.986 14.324 1.00 77.06 103 MET A C 1
ATOM 804 O O . MET A 1 103 ? 2.196 -9.708 15.009 1.00 77.06 103 MET A O 1
ATOM 808 N N . ILE A 1 104 ? 3.227 -9.817 13.002 1.00 77.44 104 ILE A N 1
ATOM 809 C CA . ILE A 1 104 ? 2.191 -9.160 12.187 1.00 77.44 104 ILE A CA 1
ATOM 810 C C . ILE A 1 104 ? 0.806 -9.810 12.367 1.00 77.44 104 ILE A C 1
ATOM 812 O O . ILE A 1 104 ? -0.155 -9.116 12.699 1.00 77.44 104 ILE A O 1
ATOM 816 N N . ASP A 1 105 ? 0.706 -11.140 12.268 1.00 79.75 105 ASP A N 1
ATOM 817 C CA . ASP A 1 105 ? -0.576 -11.859 12.387 1.00 79.75 105 ASP A CA 1
ATOM 818 C C . ASP A 1 105 ? -1.263 -11.644 13.746 1.00 79.75 105 ASP A C 1
ATOM 820 O O . ASP A 1 105 ? -2.480 -11.455 13.831 1.00 79.75 105 ASP A O 1
ATOM 824 N N . LEU A 1 106 ? -0.479 -11.646 14.832 1.00 79.12 106 LEU A N 1
ATOM 825 C CA . LEU A 1 106 ? -1.009 -11.410 16.177 1.00 79.12 106 LEU A CA 1
ATOM 826 C C . LEU A 1 106 ? -1.460 -9.964 16.351 1.00 79.12 106 LEU A C 1
ATOM 828 O O . LEU A 1 106 ? -2.515 -9.726 16.937 1.00 79.12 106 LEU A O 1
ATOM 832 N N . ALA A 1 107 ? -0.694 -9.005 15.830 1.00 83.75 107 ALA A N 1
ATOM 833 C CA . ALA A 1 107 ? -1.094 -7.606 15.850 1.00 83.75 107 ALA A CA 1
ATOM 834 C C . ALA A 1 107 ? -2.411 -7.391 15.092 1.00 83.75 107 ALA A C 1
ATOM 836 O O . ALA A 1 107 ? -3.321 -6.758 15.627 1.00 83.75 107 ALA A O 1
ATOM 837 N N . LYS A 1 108 ? -2.559 -7.989 13.902 1.00 81.75 108 LYS A N 1
ATOM 838 C CA . LYS A 1 108 ? -3.794 -7.936 13.105 1.00 81.75 108 LYS A CA 1
ATOM 839 C C . LYS A 1 108 ? -4.991 -8.486 13.882 1.00 81.75 108 LYS A C 1
ATOM 841 O O . LYS A 1 108 ? -6.025 -7.825 13.957 1.00 81.75 108 LYS A O 1
ATOM 846 N N . SER A 1 109 ? -4.832 -9.647 14.522 1.00 85.75 109 SER A N 1
ATOM 847 C CA . SER A 1 109 ? -5.883 -10.260 15.345 1.00 85.75 109 SER A CA 1
ATOM 848 C C . SER A 1 109 ? -6.282 -9.381 16.540 1.00 85.75 109 SER A C 1
ATOM 850 O O . SER A 1 109 ? -7.472 -9.200 16.801 1.00 85.75 109 SER A O 1
ATOM 852 N N . HIS A 1 110 ? -5.317 -8.769 17.233 1.00 79.69 110 HIS A N 1
ATOM 853 C CA . HIS A 1 110 ? -5.604 -7.874 18.358 1.00 79.69 110 HIS A CA 1
ATOM 854 C C . HIS A 1 110 ? -6.244 -6.544 17.930 1.00 79.69 110 HIS A C 1
ATOM 856 O O . HIS A 1 110 ? -7.131 -6.052 18.630 1.00 79.69 110 HIS A O 1
ATOM 862 N N . LEU A 1 111 ? -5.864 -5.985 16.776 1.00 88.31 111 LEU A N 1
ATOM 863 C CA . LEU A 1 111 ? -6.525 -4.803 16.209 1.00 88.31 111 LEU A CA 1
ATOM 864 C C . LEU A 1 111 ? -7.971 -5.103 15.793 1.00 88.31 111 LEU A C 1
ATOM 866 O O . LEU A 1 111 ? -8.848 -4.263 15.989 1.00 88.31 111 LEU A O 1
ATOM 870 N N . GLN A 1 112 ? -8.244 -6.300 15.263 1.00 88.19 112 GLN A N 1
ATOM 871 C CA . GLN A 1 112 ? -9.610 -6.750 14.972 1.00 88.19 112 GLN A CA 1
ATOM 872 C C . GLN A 1 112 ? -10.436 -6.896 16.258 1.00 88.19 112 GLN A C 1
ATOM 874 O O . GLN A 1 112 ? -11.553 -6.387 16.327 1.00 88.19 112 GLN A O 1
ATOM 879 N N . GLU A 1 113 ? -9.867 -7.493 17.312 1.00 89.19 113 GLU A N 1
ATOM 880 C CA . GLU A 1 113 ? -10.519 -7.589 18.625 1.00 89.19 113 GLU A CA 1
ATOM 881 C C . GLU A 1 113 ? -10.849 -6.194 19.194 1.00 89.19 113 GLU A C 1
ATOM 883 O O . GLU A 1 113 ? -11.950 -5.958 19.701 1.00 89.19 113 GLU A O 1
ATOM 888 N N . GLN A 1 114 ? -9.907 -5.249 19.085 1.00 92.44 114 GLN A N 1
ATOM 889 C CA . GLN A 1 114 ? -10.095 -3.857 19.499 1.00 92.44 114 GLN A CA 1
ATOM 890 C C . GLN A 1 114 ? -11.213 -3.185 18.696 1.00 92.44 114 GLN A C 1
ATOM 892 O O . GLN A 1 114 ? -12.059 -2.505 19.280 1.00 92.44 114 GLN A O 1
ATOM 897 N N . LEU A 1 115 ? -11.233 -3.374 17.374 1.00 91.88 115 LEU A N 1
ATOM 898 C CA . LEU A 1 115 ? -12.239 -2.803 16.485 1.00 91.88 115 LEU A CA 1
ATOM 899 C C . LEU A 1 115 ? -13.645 -3.300 16.840 1.00 91.88 115 LEU A C 1
ATOM 901 O O . LEU A 1 115 ? -14.552 -2.487 17.038 1.00 91.88 115 LEU A O 1
ATOM 905 N N . ASP A 1 116 ? -13.818 -4.613 16.980 1.00 90.31 116 ASP A N 1
ATOM 906 C CA . ASP A 1 116 ? -15.102 -5.223 17.328 1.00 90.31 116 ASP A CA 1
ATOM 907 C C . ASP A 1 116 ? -15.610 -4.710 18.679 1.00 90.31 116 ASP A C 1
ATOM 909 O O . ASP A 1 116 ? -16.788 -4.363 18.838 1.00 90.31 116 ASP A O 1
ATOM 913 N N . PHE A 1 117 ? -14.709 -4.599 19.660 1.00 89.25 117 PHE A N 1
ATOM 914 C CA . PHE A 1 117 ? -15.045 -4.059 20.970 1.00 89.25 117 PHE A CA 1
ATOM 915 C C . PHE A 1 117 ? -15.396 -2.565 20.910 1.00 89.25 117 PHE A C 1
ATOM 917 O O . PHE A 1 117 ? -16.361 -2.136 21.551 1.00 89.25 117 PHE A O 1
ATOM 924 N N . ALA A 1 118 ? -14.671 -1.768 20.121 1.00 92.25 118 ALA A N 1
ATOM 925 C CA . ALA A 1 118 ? -14.932 -0.341 19.952 1.00 92.25 118 ALA A CA 1
ATOM 926 C C . ALA A 1 118 ? -16.301 -0.096 19.308 1.00 92.25 118 ALA A C 1
ATOM 928 O O . ALA A 1 118 ? -17.084 0.707 19.819 1.00 92.25 118 ALA A O 1
ATOM 929 N N . LEU A 1 119 ? -16.629 -0.832 18.242 1.00 87.69 119 LEU A N 1
ATOM 930 C CA . LEU A 1 119 ? -17.921 -0.743 17.560 1.00 87.69 119 LEU A CA 1
ATOM 931 C C . LEU A 1 119 ? -19.073 -1.163 18.478 1.00 87.69 119 LEU A C 1
ATOM 933 O O . LEU A 1 119 ? -20.084 -0.462 18.566 1.00 87.69 119 LEU A O 1
ATOM 937 N N . LYS A 1 120 ? -18.906 -2.257 19.231 1.00 90.81 120 LYS A N 1
ATOM 938 C CA . LYS A 1 120 ? -19.909 -2.733 20.197 1.00 90.81 120 LYS A CA 1
ATOM 939 C C . LYS A 1 120 ? -20.218 -1.704 21.287 1.00 90.81 120 LYS A C 1
ATOM 941 O O . LYS A 1 120 ? -21.364 -1.602 21.720 1.00 90.81 120 LYS A O 1
ATOM 946 N N . ASN A 1 121 ? -19.214 -0.940 21.712 1.00 87.94 121 ASN A N 1
ATOM 947 C CA . ASN A 1 121 ? -19.351 0.108 22.725 1.00 87.94 121 ASN A CA 1
ATOM 948 C C . ASN A 1 121 ? -19.569 1.512 22.128 1.00 87.94 121 ASN A C 1
ATOM 950 O O . ASN A 1 121 ? -19.543 2.491 22.870 1.00 87.94 121 ASN A O 1
ATOM 954 N N . GLN A 1 122 ? -19.794 1.625 20.811 1.00 87.19 122 GLN A N 1
ATOM 955 C CA . GLN A 1 122 ? -20.002 2.894 20.094 1.00 87.19 122 GLN A CA 1
ATOM 956 C C . GLN A 1 122 ? -18.862 3.916 20.288 1.00 87.19 122 GLN A C 1
ATOM 958 O O . GLN A 1 122 ? -19.074 5.130 20.259 1.00 87.19 122 GLN A O 1
ATOM 963 N N . ASN A 1 123 ? -17.631 3.434 20.472 1.00 89.25 123 ASN A N 1
ATOM 964 C CA . ASN A 1 123 ? -16.443 4.267 20.611 1.00 89.25 123 ASN A CA 1
ATOM 965 C C . ASN A 1 123 ? -15.828 4.568 19.237 1.00 89.25 123 ASN A C 1
ATOM 967 O O . ASN A 1 123 ? -14.845 3.955 18.818 1.00 89.25 123 ASN A O 1
ATOM 971 N N . MET A 1 124 ? -16.435 5.518 18.523 1.00 90.38 124 MET A N 1
ATOM 972 C CA . MET A 1 124 ? -16.047 5.862 17.148 1.00 90.38 124 MET A CA 1
ATOM 973 C C . MET A 1 124 ? -14.580 6.312 17.009 1.00 90.38 124 MET A C 1
ATOM 975 O O . MET A 1 124 ? -13.930 5.864 16.065 1.00 90.38 124 MET A O 1
ATOM 979 N N . PRO A 1 125 ? -14.001 7.123 17.926 1.00 91.38 125 PRO A N 1
ATOM 980 C CA . PRO A 1 125 ? -12.580 7.465 17.862 1.00 91.38 125 PRO A CA 1
ATOM 981 C C . PRO A 1 125 ? -11.654 6.245 17.852 1.00 91.38 125 PRO A C 1
ATOM 983 O O . PRO A 1 125 ? -10.744 6.176 17.028 1.00 91.38 125 PRO A O 1
ATOM 986 N N . GLN A 1 126 ? -11.894 5.268 18.731 1.00 91.56 126 GLN A N 1
ATOM 987 C CA . GLN A 1 126 ? -11.052 4.072 18.799 1.00 91.56 126 GLN A CA 1
ATOM 988 C C . GLN A 1 126 ? -11.329 3.089 17.659 1.00 91.56 126 GLN A C 1
ATOM 990 O O . GLN A 1 126 ? -10.395 2.463 17.168 1.00 91.56 126 GLN A O 1
ATOM 995 N N . ALA A 1 127 ? -12.569 3.006 17.168 1.00 90.88 127 ALA A N 1
ATOM 996 C CA . ALA A 1 127 ? -12.882 2.232 15.966 1.00 90.88 127 ALA A CA 1
ATOM 997 C C . ALA A 1 127 ? -12.160 2.792 14.724 1.00 90.88 127 ALA A C 1
ATOM 999 O O . ALA A 1 127 ? -11.598 2.034 13.935 1.00 90.88 127 ALA A O 1
ATOM 1000 N N . PHE A 1 128 ? -12.107 4.122 14.575 1.00 93.69 128 PHE A N 1
ATOM 1001 C CA . PHE A 1 128 ? -11.324 4.770 13.520 1.00 93.69 128 PHE A CA 1
ATOM 1002 C C . PHE A 1 128 ? -9.822 4.484 13.656 1.00 93.69 128 PHE A C 1
ATOM 1004 O O . PHE A 1 128 ? -9.164 4.180 12.659 1.00 93.69 128 PHE A O 1
ATOM 1011 N N . ASN A 1 129 ? -9.275 4.574 14.874 1.00 91.19 129 ASN A N 1
ATOM 1012 C CA . ASN A 1 129 ? -7.862 4.283 15.116 1.00 91.19 129 ASN A CA 1
ATOM 1013 C C . ASN A 1 129 ? -7.528 2.831 14.752 1.00 91.19 129 ASN A C 1
ATOM 1015 O O . ASN A 1 129 ? -6.553 2.610 14.046 1.00 91.19 129 ASN A O 1
ATOM 1019 N N . ALA A 1 130 ? -8.364 1.864 15.144 1.00 89.31 130 ALA A N 1
ATOM 1020 C CA . ALA A 1 130 ? -8.168 0.460 14.793 1.00 89.31 130 ALA A CA 1
ATOM 1021 C C . ALA A 1 130 ? -8.203 0.239 13.269 1.00 89.31 130 ALA A C 1
ATOM 1023 O O . ALA A 1 130 ? -7.304 -0.396 12.723 1.00 89.31 130 ALA A O 1
ATOM 1024 N N . HIS A 1 131 ? -9.169 0.832 12.554 1.00 89.25 131 HIS A N 1
ATOM 1025 C CA . HIS A 1 131 ? -9.198 0.799 11.084 1.00 89.25 131 HIS A CA 1
ATOM 1026 C C . HIS A 1 131 ? -7.949 1.418 10.446 1.00 89.25 131 HIS A C 1
ATOM 1028 O O . HIS A 1 131 ? -7.418 0.873 9.479 1.00 89.25 131 HIS A O 1
ATOM 1034 N N . SER A 1 132 ? -7.468 2.532 10.997 1.00 91.06 132 SER A N 1
ATOM 1035 C CA . SER A 1 132 ? -6.246 3.194 10.534 1.00 91.06 132 SER A CA 1
ATOM 1036 C C . SER A 1 132 ? -5.010 2.322 10.752 1.00 91.06 132 SER A C 1
ATOM 1038 O O . SER A 1 132 ? -4.198 2.187 9.843 1.00 91.06 132 SER A O 1
ATOM 1040 N N . SER A 1 133 ? -4.877 1.698 11.924 1.00 89.81 133 SER A N 1
ATOM 1041 C CA . SER A 1 133 ? -3.761 0.800 12.232 1.00 89.81 133 SER A CA 1
ATOM 1042 C C . SER A 1 133 ? -3.776 -0.451 11.355 1.00 89.81 133 SER A C 1
ATOM 1044 O O . SER A 1 133 ? -2.728 -0.844 10.857 1.00 89.81 133 SER A O 1
ATOM 1046 N N . ILE A 1 134 ? -4.952 -1.034 11.094 1.00 86.75 134 ILE A N 1
ATOM 1047 C CA . ILE A 1 134 ? -5.097 -2.170 10.169 1.00 86.75 134 ILE A CA 1
ATOM 1048 C C . ILE A 1 134 ? -4.701 -1.761 8.744 1.00 86.75 134 ILE A C 1
ATOM 1050 O O . ILE A 1 134 ? -3.934 -2.466 8.099 1.00 86.75 134 ILE A O 1
ATOM 1054 N N . GLY A 1 135 ? -5.175 -0.610 8.256 1.00 85.88 135 GLY A N 1
ATOM 1055 C CA . GLY A 1 135 ? -4.800 -0.125 6.926 1.00 85.88 135 GLY A CA 1
ATOM 1056 C C . GLY A 1 135 ? -3.297 0.137 6.799 1.00 85.88 135 GLY A C 1
ATOM 1057 O O . GLY A 1 135 ? -2.683 -0.261 5.815 1.00 85.88 135 GLY A O 1
ATOM 1058 N N . ASN A 1 136 ? -2.676 0.729 7.822 1.00 87.75 136 ASN A N 1
ATOM 1059 C CA . ASN A 1 136 ? -1.228 0.944 7.852 1.00 87.75 136 ASN A CA 1
ATOM 1060 C C . ASN A 1 136 ? -0.432 -0.367 7.931 1.00 87.75 136 ASN A C 1
ATOM 1062 O O . ASN A 1 136 ? 0.664 -0.432 7.378 1.00 87.75 136 ASN A O 1
ATOM 1066 N N . LEU A 1 137 ? -0.975 -1.406 8.573 1.00 86.50 137 LEU A N 1
ATOM 1067 C CA . LEU A 1 137 ? -0.371 -2.737 8.578 1.00 86.50 137 LEU A CA 1
ATOM 1068 C C . LEU A 1 137 ? -0.291 -3.306 7.159 1.00 86.50 137 LEU A C 1
ATOM 1070 O O . LEU A 1 137 ? 0.779 -3.729 6.737 1.00 86.50 137 LEU A O 1
ATOM 1074 N N . PHE A 1 138 ? -1.387 -3.221 6.403 1.00 82.00 138 PHE A N 1
ATOM 1075 C CA . PHE A 1 138 ? -1.412 -3.635 5.001 1.00 82.00 138 PHE A CA 1
ATOM 1076 C C . PHE A 1 138 ? -0.450 -2.828 4.129 1.00 82.00 138 PHE A C 1
ATOM 1078 O O . PHE A 1 138 ? 0.249 -3.400 3.300 1.00 82.00 138 PHE A O 1
ATOM 1085 N N . LEU A 1 139 ? -0.345 -1.511 4.336 1.00 82.44 139 LEU A N 1
ATOM 1086 C CA . LEU A 1 139 ? 0.663 -0.715 3.626 1.00 82.44 139 LEU A CA 1
ATOM 1087 C C . LEU A 1 139 ? 2.088 -1.210 3.922 1.00 82.44 139 LEU A C 1
ATOM 1089 O O . LEU A 1 139 ? 2.886 -1.344 3.001 1.00 82.44 139 LEU A O 1
ATOM 1093 N N . SER A 1 140 ? 2.393 -1.533 5.183 1.00 82.88 140 SER A N 1
ATOM 1094 C CA . SER A 1 140 ? 3.702 -2.078 5.564 1.00 82.88 140 SER A CA 1
ATOM 1095 C C . SER A 1 140 ? 3.967 -3.465 4.971 1.00 82.88 140 SER A C 1
ATOM 1097 O O . SER A 1 140 ? 5.120 -3.780 4.685 1.00 82.88 140 SER A O 1
ATOM 1099 N N . GLU A 1 141 ? 2.939 -4.301 4.812 1.00 80.25 141 GLU A N 1
ATOM 1100 C CA . GLU A 1 141 ? 3.048 -5.597 4.130 1.00 80.25 141 GLU A CA 1
ATOM 1101 C C . GLU A 1 141 ? 3.324 -5.402 2.630 1.00 80.25 141 GLU A C 1
ATOM 1103 O O . GLU A 1 141 ? 4.205 -6.057 2.076 1.00 80.25 141 GLU A O 1
ATOM 1108 N N . ALA A 1 142 ? 2.645 -4.445 1.989 1.00 76.06 142 ALA A N 1
ATOM 1109 C CA . ALA A 1 142 ? 2.834 -4.135 0.573 1.00 76.06 142 ALA A CA 1
ATOM 1110 C C . ALA A 1 142 ? 4.247 -3.612 0.256 1.00 76.06 142 ALA A C 1
ATOM 1112 O O . ALA A 1 142 ? 4.788 -3.936 -0.799 1.00 76.06 142 ALA A O 1
ATOM 1113 N N . GLU A 1 143 ? 4.866 -2.851 1.167 1.00 70.50 143 GLU A N 1
ATOM 1114 C CA . GLU A 1 143 ? 6.237 -2.333 1.020 1.00 70.50 143 GLU A CA 1
ATOM 1115 C C . GLU A 1 143 ? 7.314 -3.437 0.966 1.00 70.50 143 GLU A C 1
ATOM 1117 O O . GLU A 1 143 ? 8.406 -3.208 0.437 1.00 70.50 143 GLU A O 1
ATOM 1122 N N . GLY A 1 144 ? 7.026 -4.626 1.512 1.00 60.38 144 GLY A N 1
ATOM 1123 C CA . GLY A 1 144 ? 7.941 -5.773 1.533 1.00 60.38 144 GLY A CA 1
ATOM 1124 C C . GLY A 1 144 ? 7.859 -6.689 0.306 1.00 60.38 144 GLY A C 1
ATOM 1125 O O . GLY A 1 144 ? 8.765 -7.497 0.093 1.00 60.38 144 GLY A O 1
ATOM 1126 N N . GLU A 1 145 ? 6.807 -6.564 -0.503 1.00 57.12 145 GLU A N 1
ATOM 1127 C CA . GLU A 1 145 ? 6.523 -7.437 -1.645 1.00 57.12 145 GLU A CA 1
ATOM 1128 C C . GLU A 1 145 ? 6.976 -6.804 -2.974 1.00 57.12 145 GLU A C 1
ATOM 1130 O O . GLU A 1 145 ? 7.006 -5.585 -3.149 1.00 57.12 145 GLU A O 1
ATOM 1135 N N . THR A 1 146 ? 7.346 -7.626 -3.960 1.00 48.28 146 THR A N 1
ATOM 1136 C CA . THR A 1 146 ? 7.624 -7.121 -5.318 1.00 48.28 146 THR A CA 1
ATOM 1137 C C . THR A 1 146 ? 6.328 -6.703 -6.018 1.00 48.28 146 THR A C 1
ATOM 1139 O O . THR A 1 146 ? 5.285 -7.289 -5.746 1.00 48.28 146 THR A O 1
ATOM 1142 N N . VAL A 1 147 ? 6.400 -5.731 -6.942 1.00 53.41 147 VAL A N 1
ATOM 1143 C CA . VAL A 1 147 ? 5.263 -5.188 -7.721 1.00 53.41 147 VAL A CA 1
ATOM 1144 C C . VAL A 1 147 ? 4.598 -6.282 -8.578 1.00 53.41 147 VAL A C 1
ATOM 1146 O O . VAL A 1 147 ? 4.846 -6.403 -9.776 1.00 53.41 147 VAL A O 1
ATOM 1149 N N . ASP A 1 148 ? 3.767 -7.101 -7.944 1.00 55.41 148 ASP A N 1
ATOM 1150 C CA . ASP A 1 148 ? 2.992 -8.196 -8.523 1.00 55.41 148 ASP A CA 1
ATOM 1151 C C . ASP A 1 148 ? 1.509 -8.057 -8.126 1.00 55.41 148 ASP A C 1
ATOM 1153 O O . ASP A 1 148 ? 1.128 -7.168 -7.359 1.00 55.41 148 ASP A O 1
ATOM 1157 N N . LEU A 1 149 ? 0.651 -8.923 -8.665 1.00 55.88 149 LEU A N 1
ATOM 1158 C CA . LEU A 1 149 ? -0.790 -8.962 -8.405 1.00 55.88 149 LEU A CA 1
ATOM 1159 C C . LEU A 1 149 ? -1.121 -8.975 -6.900 1.00 55.88 149 LEU A C 1
ATOM 1161 O O . LEU A 1 149 ? -2.028 -8.263 -6.479 1.00 55.88 149 LEU A O 1
ATOM 1165 N N . VAL A 1 150 ? -0.326 -9.690 -6.098 1.00 56.56 150 VAL A N 1
ATOM 1166 C CA . VAL A 1 150 ? -0.471 -9.790 -4.633 1.00 56.56 150 VAL A CA 1
ATOM 1167 C C . VAL A 1 150 ? -0.317 -8.428 -3.946 1.00 56.56 150 VAL A C 1
ATOM 1169 O O . VAL A 1 150 ? -1.112 -8.074 -3.082 1.00 56.56 150 VAL A O 1
ATOM 1172 N N . CYS A 1 151 ? 0.651 -7.609 -4.368 1.00 69.75 151 CYS A N 1
ATOM 1173 C CA . CYS A 1 151 ? 0.854 -6.268 -3.811 1.00 69.75 151 CYS A CA 1
ATOM 1174 C C . CYS A 1 151 ? -0.376 -5.373 -4.056 1.00 69.75 151 CYS A C 1
ATOM 1176 O O . CYS A 1 151 ? -0.803 -4.631 -3.173 1.00 69.75 151 CYS A O 1
ATOM 1178 N N . LYS A 1 152 ? -1.016 -5.494 -5.229 1.00 68.75 152 LYS A N 1
ATOM 1179 C CA . LYS A 1 152 ? -2.242 -4.741 -5.545 1.00 68.75 152 LYS A CA 1
ATOM 1180 C C . LYS A 1 152 ? -3.432 -5.160 -4.683 1.00 68.75 152 LYS A C 1
ATOM 1182 O O . LYS A 1 152 ? -4.220 -4.299 -4.305 1.00 68.75 152 LYS A O 1
ATOM 1187 N N . GLU A 1 153 ? -3.556 -6.449 -4.375 1.00 71.31 153 GLU A N 1
ATOM 1188 C CA . GLU A 1 153 ? -4.594 -6.962 -3.473 1.00 71.31 153 GLU A CA 1
ATOM 1189 C C . GLU A 1 153 ? -4.402 -6.416 -2.050 1.00 71.31 153 GLU A C 1
ATOM 1191 O O . GLU A 1 153 ? -5.337 -5.863 -1.474 1.00 71.31 153 GLU A O 1
ATOM 1196 N N . ILE A 1 154 ? -3.171 -6.441 -1.529 1.00 72.19 154 ILE A N 1
ATOM 1197 C CA . ILE A 1 154 ? -2.846 -5.894 -0.201 1.00 72.19 154 ILE A CA 1
ATOM 1198 C C . ILE A 1 154 ? -3.137 -4.383 -0.132 1.00 72.19 154 ILE A C 1
ATOM 1200 O O . ILE A 1 154 ? -3.736 -3.896 0.831 1.00 72.19 154 ILE A O 1
ATOM 1204 N N . LEU A 1 155 ? -2.773 -3.618 -1.169 1.00 74.12 155 LEU A N 1
ATOM 1205 C CA . LEU A 1 155 ? -3.083 -2.184 -1.241 1.00 74.12 155 LEU A CA 1
ATOM 1206 C C . LEU A 1 155 ? -4.593 -1.913 -1.317 1.00 74.12 155 LEU A C 1
ATOM 1208 O O . LEU A 1 155 ? -5.069 -0.919 -0.761 1.00 74.12 155 LEU A O 1
ATOM 1212 N N . ALA A 1 156 ? -5.365 -2.798 -1.952 1.00 74.12 156 ALA A N 1
ATOM 1213 C CA . ALA A 1 156 ? -6.820 -2.713 -1.936 1.00 74.12 156 ALA A CA 1
ATOM 1214 C C . ALA A 1 156 ? -7.377 -2.941 -0.518 1.00 74.12 156 ALA A C 1
ATOM 1216 O O . ALA A 1 156 ? -8.217 -2.158 -0.069 1.00 74.12 156 ALA A O 1
ATOM 1217 N N . GLU A 1 157 ? -6.862 -3.923 0.232 1.00 77.44 157 GLU A N 1
ATOM 1218 C CA . GLU A 1 157 ? -7.248 -4.155 1.635 1.00 77.44 157 GLU A CA 1
ATOM 1219 C C . GLU A 1 157 ? -6.920 -2.953 2.543 1.00 77.44 157 GLU A C 1
ATOM 1221 O O . GLU A 1 157 ? -7.721 -2.578 3.417 1.00 77.44 157 GLU A O 1
ATOM 1226 N N . ALA A 1 158 ? -5.789 -2.282 2.294 1.00 76.69 158 ALA A N 1
ATOM 1227 C CA . ALA A 1 158 ? -5.448 -1.019 2.947 1.00 76.69 158 ALA A CA 1
ATOM 1228 C C . ALA A 1 158 ? -6.490 0.073 2.639 1.00 76.69 158 ALA A C 1
ATOM 1230 O O . ALA A 1 158 ? -7.027 0.705 3.556 1.00 76.69 158 ALA A O 1
ATOM 1231 N N . GLY A 1 159 ? -6.840 0.247 1.360 1.00 71.81 159 GLY A N 1
ATOM 1232 C CA . GLY A 1 159 ? -7.861 1.198 0.913 1.00 71.81 159 GLY A CA 1
ATOM 1233 C C . GLY A 1 159 ? -9.240 0.940 1.522 1.00 71.81 159 GLY A C 1
ATOM 1234 O O . GLY A 1 159 ? -9.886 1.869 2.014 1.00 71.81 159 GLY A O 1
ATOM 1235 N N . VAL A 1 160 ? -9.671 -0.323 1.584 1.00 77.75 160 VAL A N 1
ATOM 1236 C CA . VAL A 1 160 ? -10.932 -0.724 2.228 1.00 77.75 160 VAL A CA 1
ATOM 1237 C C . VAL A 1 160 ? -10.922 -0.376 3.717 1.00 77.75 160 VAL A C 1
ATOM 1239 O O . VAL A 1 160 ? -11.917 0.131 4.247 1.00 77.75 160 VAL A O 1
ATOM 1242 N N . SER A 1 161 ? -9.802 -0.608 4.402 1.00 77.62 161 SER A N 1
ATOM 1243 C CA . SER A 1 161 ? -9.659 -0.295 5.826 1.00 77.62 161 SER A CA 1
ATOM 1244 C C . SER A 1 161 ? -9.767 1.210 6.094 1.00 77.62 161 SER A C 1
ATOM 1246 O O . SER A 1 161 ? -10.516 1.618 6.987 1.00 77.62 161 SER A O 1
ATOM 1248 N N . PHE A 1 162 ? -9.118 2.049 5.281 1.00 80.44 162 PHE A N 1
ATOM 1249 C CA . PHE A 1 162 ? -9.232 3.508 5.396 1.00 80.44 162 PHE A CA 1
ATOM 1250 C C . PHE A 1 162 ? -10.630 4.019 5.049 1.00 80.44 162 PHE A C 1
ATOM 1252 O O . PHE A 1 162 ? -11.176 4.845 5.785 1.00 80.44 162 PHE A O 1
ATOM 1259 N N . TYR A 1 163 ? -11.264 3.477 4.006 1.00 79.62 163 TYR A N 1
ATOM 1260 C CA . TYR A 1 163 ? -12.647 3.804 3.653 1.00 79.62 163 TYR A CA 1
ATOM 1261 C C . TYR A 1 163 ? -13.621 3.516 4.807 1.00 79.62 163 TYR A C 1
ATOM 1263 O O . TYR A 1 163 ? -14.456 4.357 5.155 1.00 79.62 163 TYR A O 1
ATOM 1271 N N . ARG A 1 164 ? -13.489 2.353 5.462 1.00 80.50 164 ARG A N 1
ATOM 1272 C CA . ARG A 1 164 ? -14.286 2.017 6.655 1.00 80.50 164 ARG A CA 1
ATOM 1273 C C . ARG A 1 164 ? -14.021 2.996 7.802 1.00 80.50 164 ARG A C 1
ATOM 1275 O O . ARG A 1 164 ? -14.968 3.415 8.466 1.00 80.50 164 ARG A O 1
ATOM 1282 N N . GLY A 1 165 ? -12.771 3.423 7.980 1.00 79.56 165 GLY A N 1
ATOM 1283 C CA . GLY A 1 165 ? -12.402 4.492 8.909 1.00 79.56 165 GLY A CA 1
ATOM 1284 C C . GLY A 1 165 ? -13.137 5.810 8.629 1.00 79.56 165 GLY A C 1
ATOM 1285 O O . GLY A 1 165 ? -13.735 6.376 9.543 1.00 79.56 165 GLY A O 1
ATOM 1286 N N . HIS A 1 166 ? -13.167 6.280 7.378 1.00 78.81 166 HIS A N 1
ATOM 1287 C CA . HIS A 1 166 ? -13.911 7.495 7.000 1.00 78.81 166 HIS A CA 1
ATOM 1288 C C . HIS A 1 166 ? -15.398 7.387 7.324 1.00 78.81 166 HIS A C 1
ATOM 1290 O O . HIS A 1 166 ? -15.962 8.305 7.916 1.00 78.81 166 HIS A O 1
ATOM 1296 N N . LYS A 1 167 ? -16.013 6.236 7.041 1.00 83.94 167 LYS A N 1
ATOM 1297 C CA . LYS A 1 167 ? -17.421 5.997 7.371 1.00 83.94 167 LYS A CA 1
ATOM 1298 C C . LYS A 1 167 ? -17.698 6.106 8.876 1.00 83.94 167 LYS A C 1
ATOM 1300 O O . LYS A 1 167 ? -18.691 6.709 9.273 1.00 83.94 167 LYS A O 1
ATOM 1305 N N . VAL A 1 168 ? -16.802 5.584 9.717 1.00 87.00 168 VAL A N 1
ATOM 1306 C CA . VAL A 1 168 ? -16.887 5.747 11.181 1.00 87.00 168 VAL A CA 1
ATOM 1307 C C . VAL A 1 168 ? -16.824 7.228 11.577 1.00 87.00 168 VAL A C 1
ATOM 1309 O O . VAL A 1 168 ? -17.533 7.652 12.491 1.00 87.00 168 VAL A O 1
ATOM 1312 N N . LEU A 1 169 ? -16.013 8.042 10.895 1.00 89.88 169 LEU A N 1
ATOM 1313 C CA . LEU A 1 169 ? -15.942 9.483 11.157 1.00 89.88 169 LEU A CA 1
ATOM 1314 C C . LEU A 1 169 ? -17.192 10.237 10.700 1.00 89.88 169 LEU A C 1
ATOM 1316 O O . LEU A 1 169 ? -17.597 11.177 11.383 1.00 89.88 169 LEU A O 1
ATOM 1320 N N . ASP A 1 170 ? -17.812 9.831 9.594 1.00 86.62 170 ASP A N 1
ATOM 1321 C CA . ASP A 1 170 ? -19.074 10.413 9.129 1.00 86.62 170 ASP A CA 1
ATOM 1322 C C . ASP A 1 170 ? -20.205 10.112 10.116 1.00 86.62 170 ASP A C 1
ATOM 1324 O O . ASP A 1 170 ? -20.905 11.024 10.561 1.00 86.62 170 ASP A O 1
ATOM 1328 N N . ASP A 1 171 ? -20.315 8.862 10.568 1.00 87.38 171 ASP A N 1
ATOM 1329 C CA . ASP A 1 171 ? -21.260 8.483 11.618 1.00 87.38 171 ASP A CA 1
ATOM 1330 C C . ASP A 1 171 ? -20.990 9.285 12.910 1.00 87.38 171 ASP A C 1
ATOM 1332 O O . ASP A 1 171 ? -21.917 9.805 13.534 1.00 87.38 171 ASP A O 1
ATOM 1336 N N . TYR A 1 172 ? -19.721 9.483 13.285 1.00 87.81 172 TYR A N 1
ATOM 1337 C CA . TYR A 1 172 ? -19.346 10.298 14.444 1.00 87.81 172 TYR A CA 1
ATOM 1338 C C . TYR A 1 172 ? -19.731 11.779 14.292 1.00 87.81 172 TYR A C 1
ATOM 1340 O O . TYR A 1 172 ? -20.213 12.392 15.250 1.00 87.81 172 TYR A O 1
ATOM 1348 N N . GLU A 1 173 ? -19.576 12.356 13.097 1.00 88.38 173 GLU A N 1
ATOM 1349 C CA . GLU A 1 173 ? -20.020 13.718 12.791 1.00 88.38 173 GLU A CA 1
ATOM 1350 C C . GLU A 1 173 ? -21.535 13.853 12.951 1.00 88.38 173 GLU A C 1
ATOM 1352 O O . GLU A 1 173 ? -21.988 14.759 13.654 1.00 88.38 173 GLU A O 1
ATOM 1357 N N . THR A 1 174 ? -22.316 12.913 12.407 1.00 88.69 174 THR A N 1
ATOM 1358 C CA . THR A 1 174 ? -23.782 12.955 12.533 1.00 88.69 174 THR A CA 1
ATOM 1359 C C . THR A 1 174 ? -24.243 12.906 13.992 1.00 88.69 174 THR A C 1
ATOM 1361 O O . THR A 1 174 ? -25.174 13.618 14.373 1.00 88.69 174 THR A O 1
ATOM 1364 N N . LEU A 1 175 ? -23.576 12.126 14.850 1.00 86.38 175 LEU A N 1
ATOM 1365 C CA . LEU A 1 175 ? -23.877 12.072 16.285 1.00 86.38 175 LEU A CA 1
ATOM 1366 C C . LEU A 1 175 ? -23.600 13.415 16.982 1.00 86.38 175 LEU A C 1
ATOM 1368 O O . LEU A 1 175 ? -24.369 13.836 17.852 1.00 86.38 175 LEU A O 1
ATOM 1372 N N . ILE A 1 176 ? -22.530 14.110 16.589 1.00 86.56 176 ILE A N 1
ATOM 1373 C CA . ILE A 1 176 ? -22.199 15.444 17.104 1.00 86.56 176 ILE A CA 1
ATOM 1374 C C . ILE A 1 176 ? -23.204 16.490 16.600 1.00 86.56 176 ILE A C 1
ATOM 1376 O O . ILE A 1 176 ? -23.645 17.343 17.373 1.00 86.56 176 ILE A O 1
ATOM 1380 N N . GLU A 1 177 ? -23.581 16.449 15.322 1.00 87.62 177 GLU A N 1
ATOM 1381 C CA . GLU A 1 177 ? -24.531 17.392 14.717 1.00 87.62 177 GLU A CA 1
ATOM 1382 C C . GLU A 1 177 ? -25.943 17.257 15.288 1.00 87.62 177 GLU A C 1
ATOM 1384 O O . GLU A 1 177 ? -26.590 18.265 15.575 1.00 87.62 177 GLU A O 1
ATOM 1389 N N . ASN A 1 178 ? -26.380 16.023 15.546 1.00 87.31 178 ASN A N 1
ATOM 1390 C CA . ASN A 1 178 ? -27.664 15.728 16.180 1.00 87.31 178 ASN A CA 1
ATOM 1391 C C . ASN A 1 178 ? -27.697 16.076 17.682 1.00 87.31 178 ASN A C 1
ATOM 1393 O O . ASN A 1 178 ? -28.725 15.894 18.333 1.00 87.31 178 ASN A O 1
ATOM 1397 N N . GLY A 1 179 ? -26.590 16.574 18.248 1.00 82.31 179 GLY A N 1
ATOM 1398 C CA . GLY A 1 179 ? -26.490 16.972 19.653 1.00 82.31 179 GLY A CA 1
ATOM 1399 C C . GLY A 1 179 ? -26.454 15.800 20.637 1.00 82.31 179 GLY A C 1
ATOM 1400 O O . GLY A 1 179 ? -26.645 16.010 21.834 1.00 82.31 179 GLY A O 1
ATOM 1401 N N . LEU A 1 180 ? -26.210 14.577 20.151 1.00 80.25 180 LEU A N 1
ATOM 1402 C CA . LEU A 1 180 ? -26.082 13.372 20.979 1.00 80.25 180 LEU A CA 1
ATOM 1403 C C . LEU A 1 180 ? -24.711 13.295 21.673 1.00 80.25 180 LEU A C 1
ATOM 1405 O O . LEU A 1 180 ? -24.561 12.590 22.668 1.00 80.25 180 LEU A O 1
ATOM 1409 N N . LEU A 1 181 ? -23.723 14.046 21.175 1.00 81.06 181 LEU A N 1
ATOM 1410 C CA . LEU A 1 181 ? -22.382 14.169 21.745 1.00 81.06 181 LEU A CA 1
ATOM 1411 C C . LEU A 1 181 ? -22.026 15.631 22.039 1.00 81.06 181 LEU A C 1
ATOM 1413 O O . LEU A 1 181 ? -22.580 16.565 21.459 1.00 81.06 181 LEU A O 1
ATOM 1417 N N . SER A 1 182 ? -21.080 15.840 22.960 1.00 80.50 182 SER A N 1
ATOM 1418 C CA . SER A 1 182 ? -20.672 17.185 23.375 1.00 80.50 182 SER A CA 1
ATOM 1419 C C . SER A 1 182 ? -19.974 17.949 22.244 1.00 80.50 182 SER A C 1
ATOM 1421 O O . SER A 1 182 ? -19.188 17.394 21.477 1.00 80.50 182 SER A O 1
ATOM 1423 N N . SER A 1 183 ? -20.199 19.264 22.176 1.00 72.56 183 SER A N 1
ATOM 1424 C CA . SER A 1 183 ? -19.588 20.139 21.163 1.00 72.56 183 SER A CA 1
ATOM 1425 C C . SER A 1 183 ? -18.054 20.142 21.199 1.00 72.56 183 SER A C 1
ATOM 1427 O O . SER A 1 183 ? -17.423 20.380 20.169 1.00 72.56 183 SER A O 1
ATOM 1429 N N . ASN A 1 184 ? -17.450 19.821 22.348 1.00 76.31 184 ASN A N 1
ATOM 1430 C CA . ASN A 1 184 ? -15.999 19.704 22.513 1.00 76.31 184 ASN A CA 1
ATOM 1431 C C . ASN A 1 184 ? -15.393 18.566 21.668 1.00 76.31 184 ASN A C 1
ATOM 1433 O O . ASN A 1 184 ? -14.234 18.665 21.275 1.00 76.31 184 ASN A O 1
ATOM 1437 N N . ARG A 1 185 ? -16.179 17.539 21.301 1.00 83.81 185 ARG A N 1
ATOM 1438 C CA . ARG A 1 185 ? -15.744 16.441 20.418 1.00 83.81 185 ARG A CA 1
ATOM 1439 C C . ARG A 1 185 ? -15.497 16.876 18.967 1.00 83.81 185 ARG A C 1
ATOM 1441 O O . ARG A 1 185 ? -14.880 16.131 18.211 1.00 83.81 185 ARG A O 1
ATOM 1448 N N . ARG A 1 186 ? -15.926 18.082 18.560 1.00 85.62 186 ARG A N 1
ATOM 1449 C CA . ARG A 1 186 ? -15.664 18.612 17.205 1.00 85.62 186 ARG A CA 1
ATOM 1450 C C . ARG A 1 186 ? -14.176 18.785 16.923 1.00 85.62 186 ARG A C 1
ATOM 1452 O O . ARG A 1 186 ? -13.752 18.586 15.790 1.00 85.62 186 ARG A O 1
ATOM 1459 N N . THR A 1 187 ? -13.390 19.166 17.927 1.00 86.88 187 THR A N 1
ATOM 1460 C CA . THR A 1 187 ? -11.937 19.311 17.770 1.00 86.88 187 THR A CA 1
ATOM 1461 C C . THR A 1 187 ? -11.277 17.945 17.586 1.00 86.88 187 THR A C 1
ATOM 1463 O O . THR A 1 187 ? -10.445 17.796 16.695 1.00 86.88 187 THR A O 1
ATOM 1466 N N . ASP A 1 188 ? -11.718 16.938 18.348 1.00 86.94 188 ASP A N 1
ATOM 1467 C CA . ASP A 1 188 ? -11.256 15.553 18.201 1.00 86.94 188 ASP A CA 1
ATOM 1468 C C . ASP A 1 188 ? -11.591 15.010 16.805 1.00 86.94 188 ASP A C 1
ATOM 1470 O O . ASP A 1 188 ? -10.708 14.514 16.114 1.00 86.94 188 ASP A O 1
ATOM 1474 N N . LEU A 1 189 ? -12.836 15.179 16.341 1.00 90.81 189 LEU A N 1
ATOM 1475 C CA . LEU A 1 189 ? -13.254 14.774 14.993 1.00 90.81 189 LEU A CA 1
ATOM 1476 C C . LEU A 1 189 ? -12.402 15.445 13.906 1.00 90.81 189 LEU A C 1
ATOM 1478 O O . LEU A 1 189 ? -11.974 14.776 12.968 1.00 90.81 189 LEU A O 1
ATOM 1482 N N . LYS A 1 190 ? -12.126 16.753 14.028 1.00 92.00 190 LYS A N 1
ATOM 1483 C CA . LYS A 1 190 ? -11.245 17.458 13.083 1.00 92.00 190 LYS A CA 1
ATOM 1484 C C . LYS A 1 190 ? -9.862 16.817 13.036 1.00 92.00 190 LYS A C 1
ATOM 1486 O O . LYS A 1 190 ? -9.377 16.542 11.944 1.00 92.00 190 LYS A O 1
ATOM 1491 N N . ARG A 1 191 ? -9.255 16.534 14.193 1.00 92.69 191 ARG A N 1
ATOM 1492 C CA . ARG A 1 191 ? -7.955 15.851 14.270 1.00 92.69 191 ARG A CA 1
ATOM 1493 C C . ARG A 1 191 ? -8.003 14.471 13.603 1.00 92.69 191 ARG A C 1
ATOM 1495 O O . ARG A 1 191 ? -7.123 14.166 12.803 1.00 92.69 191 ARG A O 1
ATOM 1502 N N . LEU A 1 192 ? -9.033 13.667 13.876 1.00 93.62 192 LEU A N 1
ATOM 1503 C CA . LEU A 1 192 ? -9.189 12.338 13.272 1.00 93.62 192 LEU A CA 1
ATOM 1504 C C . LEU A 1 192 ? -9.370 12.409 11.748 1.00 93.62 192 LEU A C 1
ATOM 1506 O O . LEU A 1 192 ? -8.742 11.638 11.032 1.00 93.62 192 LEU A O 1
ATOM 1510 N N . ARG A 1 193 ? -10.139 13.377 11.230 1.00 93.88 193 ARG A N 1
ATOM 1511 C CA . ARG A 1 193 ? -10.282 13.594 9.777 1.00 93.88 193 ARG A CA 1
ATOM 1512 C C . ARG A 1 193 ? -8.979 13.998 9.101 1.00 93.88 193 ARG A C 1
ATOM 1514 O O . ARG A 1 193 ? -8.730 13.589 7.971 1.00 93.88 193 ARG A O 1
ATOM 1521 N N . LEU A 1 194 ? -8.146 14.795 9.770 1.00 95.06 194 LEU A N 1
ATOM 1522 C CA . LEU A 1 194 ? -6.818 15.104 9.246 1.00 95.06 194 LEU A CA 1
ATOM 1523 C C . LEU A 1 194 ? -5.959 13.840 9.197 1.00 95.06 194 LEU A C 1
ATOM 1525 O O . LEU A 1 194 ? -5.376 13.571 8.156 1.00 95.06 194 LEU A O 1
ATOM 1529 N N . ARG A 1 195 ? -5.960 13.018 10.254 1.00 95.00 195 ARG A N 1
ATOM 1530 C CA . ARG A 1 195 ? -5.249 11.730 10.255 1.00 95.00 195 ARG A CA 1
ATOM 1531 C C . ARG A 1 195 ? -5.764 10.767 9.177 1.00 95.00 195 ARG A C 1
ATOM 1533 O O . ARG A 1 195 ? -4.956 10.125 8.522 1.00 95.00 195 ARG A O 1
ATOM 1540 N N . ALA A 1 196 ? -7.070 10.733 8.914 1.00 89.56 196 ALA A N 1
ATOM 1541 C CA . ALA A 1 196 ? -7.639 9.949 7.815 1.00 89.56 196 ALA A CA 1
ATOM 1542 C C . ALA A 1 196 ? -7.069 10.386 6.453 1.00 89.56 196 ALA A C 1
ATOM 1544 O O . ALA A 1 196 ? -6.617 9.554 5.676 1.00 89.56 196 ALA A O 1
ATOM 1545 N N . ARG A 1 197 ? -6.979 11.701 6.209 1.00 93.19 197 ARG A N 1
ATOM 1546 C CA . ARG A 1 197 ? -6.351 12.248 4.992 1.00 93.19 197 ARG A CA 1
ATOM 1547 C C . ARG A 1 197 ? -4.860 11.934 4.889 1.00 93.19 197 ARG A C 1
ATOM 1549 O O . ARG A 1 197 ? -4.364 11.774 3.779 1.00 93.19 197 ARG A O 1
ATOM 1556 N N . VAL A 1 198 ? -4.149 11.872 6.016 1.00 95.12 198 VAL A N 1
ATOM 1557 C CA . VAL A 1 198 ? -2.740 11.448 6.042 1.00 95.12 198 VAL A CA 1
ATOM 1558 C C . VAL A 1 198 ? -2.608 9.997 5.590 1.00 95.12 198 VAL A C 1
ATOM 1560 O O . VAL A 1 198 ? -1.767 9.706 4.742 1.00 95.12 198 VAL A O 1
ATOM 1563 N N . ASN A 1 199 ? -3.476 9.111 6.082 1.00 91.69 199 ASN A N 1
ATOM 1564 C CA . ASN A 1 199 ? -3.507 7.711 5.660 1.00 91.69 199 ASN A CA 1
ATOM 1565 C C . ASN A 1 199 ? -3.840 7.573 4.165 1.00 91.69 199 ASN A C 1
ATOM 1567 O O . ASN A 1 199 ? -3.152 6.848 3.451 1.00 91.69 199 ASN A O 1
ATOM 1571 N N . ASP A 1 200 ? -4.825 8.328 3.664 1.00 86.31 200 ASP A N 1
ATOM 1572 C CA . ASP A 1 200 ? -5.153 8.349 2.232 1.00 86.31 200 ASP A CA 1
ATOM 1573 C C . ASP A 1 200 ? -3.970 8.847 1.387 1.00 86.31 200 ASP A C 1
ATOM 1575 O O . ASP A 1 200 ? -3.710 8.332 0.301 1.00 86.31 200 ASP A O 1
ATOM 1579 N N . GLY A 1 201 ? -3.249 9.863 1.876 1.00 91.62 201 GLY A N 1
ATOM 1580 C CA . GLY A 1 201 ? -2.028 10.362 1.250 1.00 91.62 201 GLY A CA 1
ATOM 1581 C C . GLY A 1 201 ? -0.958 9.276 1.162 1.00 91.62 201 GLY A C 1
ATOM 1582 O O . GLY A 1 201 ? -0.379 9.083 0.098 1.00 91.62 201 GLY A O 1
ATOM 1583 N N . ARG A 1 202 ? -0.765 8.512 2.242 1.00 92.06 202 ARG A N 1
ATOM 1584 C CA . ARG A 1 202 ? 0.172 7.384 2.292 1.00 92.06 202 ARG A CA 1
ATOM 1585 C C . ARG A 1 202 ? -0.213 6.263 1.320 1.00 92.06 202 ARG A C 1
ATOM 1587 O O . ARG A 1 202 ? 0.657 5.752 0.625 1.00 92.06 202 ARG A O 1
ATOM 1594 N N . LEU A 1 203 ? -1.501 5.931 1.207 1.00 86.31 203 LEU A N 1
ATOM 1595 C CA . LEU A 1 203 ? -1.989 4.979 0.201 1.00 86.31 203 LEU A CA 1
ATOM 1596 C C . LEU A 1 203 ? -1.668 5.456 -1.222 1.00 86.31 203 LEU A C 1
ATOM 1598 O O . LEU A 1 203 ? -1.156 4.680 -2.019 1.00 86.31 203 LEU A O 1
ATOM 1602 N N . CYS A 1 204 ? -1.905 6.739 -1.517 1.00 85.62 204 CYS A N 1
ATOM 1603 C CA . CYS A 1 204 ? -1.598 7.320 -2.828 1.00 85.62 204 CYS A CA 1
ATOM 1604 C C . CYS A 1 204 ? -0.094 7.298 -3.141 1.00 85.62 204 CYS A C 1
ATOM 1606 O O . CYS A 1 204 ? 0.283 7.147 -4.296 1.00 85.62 204 CYS A O 1
ATOM 1608 N N . MET A 1 205 ? 0.774 7.433 -2.130 1.00 87.94 205 MET A N 1
ATOM 1609 C CA . MET A 1 205 ? 2.220 7.265 -2.322 1.00 87.94 205 MET A CA 1
ATOM 1610 C C . MET A 1 205 ? 2.558 5.838 -2.763 1.00 87.94 205 MET A C 1
ATOM 1612 O O . MET A 1 205 ? 3.353 5.666 -3.681 1.00 87.94 205 MET A O 1
ATOM 1616 N N . GLN A 1 206 ? 1.936 4.830 -2.142 1.00 83.50 206 GLN A N 1
ATOM 1617 C CA . GLN A 1 206 ? 2.168 3.420 -2.476 1.00 83.50 206 GLN A CA 1
ATOM 1618 C C . GLN A 1 206 ? 1.579 3.016 -3.835 1.00 83.50 206 GLN A C 1
ATOM 1620 O O . GLN A 1 206 ? 2.107 2.124 -4.492 1.00 83.50 206 GLN A O 1
ATOM 1625 N N . THR A 1 207 ? 0.521 3.689 -4.298 1.00 82.00 207 THR A N 1
ATOM 1626 C CA . THR A 1 207 ? -0.023 3.506 -5.655 1.00 82.00 207 THR A CA 1
ATOM 1627 C C . THR A 1 207 ? 0.653 4.389 -6.712 1.00 82.00 207 THR A C 1
ATOM 1629 O O . THR A 1 207 ? 0.198 4.422 -7.853 1.00 82.00 207 THR A O 1
ATOM 1632 N N . GLU A 1 208 ? 1.739 5.088 -6.355 1.00 84.12 208 GLU A N 1
ATOM 1633 C CA . GLU A 1 208 ? 2.495 6.024 -7.207 1.00 84.12 208 GLU A CA 1
ATOM 1634 C C . GLU A 1 208 ? 1.679 7.231 -7.729 1.00 84.12 208 GLU A C 1
ATOM 1636 O O . GLU A 1 208 ? 2.092 7.945 -8.644 1.00 84.12 208 GLU A O 1
ATOM 1641 N N . GLU A 1 209 ? 0.541 7.536 -7.104 1.00 86.25 209 GLU A N 1
ATOM 1642 C CA . GLU A 1 209 ? -0.282 8.719 -7.375 1.00 86.25 209 GLU A CA 1
ATOM 1643 C C . GLU A 1 209 ? 0.228 9.942 -6.589 1.00 86.25 209 GLU A C 1
ATOM 1645 O O . GLU A 1 209 ? -0.465 10.521 -5.741 1.00 86.25 209 GLU A O 1
ATOM 1650 N N . TYR A 1 210 ? 1.471 10.348 -6.855 1.00 89.94 210 TYR A N 1
ATOM 1651 C CA . TYR A 1 210 ? 2.182 11.343 -6.043 1.00 89.94 210 TYR A CA 1
ATOM 1652 C C . TYR A 1 210 ? 1.494 12.720 -5.981 1.00 89.94 210 TYR A C 1
ATOM 1654 O O . TYR A 1 210 ? 1.409 13.319 -4.906 1.00 89.94 210 TYR A O 1
ATOM 1662 N N . ASP A 1 211 ? 0.916 13.204 -7.083 1.00 89.94 211 ASP A N 1
ATOM 1663 C CA . ASP A 1 211 ? 0.185 14.484 -7.106 1.00 89.94 211 ASP A CA 1
ATOM 1664 C C . ASP A 1 211 ? -1.059 14.454 -6.201 1.00 89.94 211 ASP A C 1
ATOM 1666 O O . ASP A 1 211 ? -1.376 15.409 -5.472 1.00 89.94 211 ASP A O 1
ATOM 1670 N N . ALA A 1 212 ? -1.766 13.321 -6.214 1.00 88.75 212 ALA A N 1
ATOM 1671 C CA . ALA A 1 212 ? -2.933 13.102 -5.376 1.00 88.75 212 ALA A CA 1
ATOM 1672 C C . ALA A 1 212 ? -2.532 12.976 -3.899 1.00 88.75 212 ALA A C 1
ATOM 1674 O O . ALA A 1 212 ? -3.267 13.463 -3.033 1.00 88.75 212 ALA A O 1
ATOM 1675 N N . ALA A 1 213 ? -1.375 12.370 -3.608 1.00 92.69 213 ALA A N 1
ATOM 1676 C CA . ALA A 1 213 ? -0.802 12.297 -2.267 1.00 92.69 213 ALA A CA 1
ATOM 1677 C C . ALA A 1 213 ? -0.459 13.694 -1.725 1.00 92.69 213 ALA A C 1
ATOM 1679 O O . ALA A 1 213 ? -0.959 14.078 -0.664 1.00 92.69 213 ALA A O 1
ATOM 1680 N N . LEU A 1 214 ? 0.305 14.498 -2.478 1.00 94.12 214 LEU A N 1
ATOM 1681 C CA . LEU A 1 214 ? 0.693 15.858 -2.079 1.00 94.12 214 LEU A CA 1
ATOM 1682 C C . LEU A 1 214 ? -0.519 16.752 -1.815 1.00 94.12 214 LEU A C 1
ATOM 1684 O O . LEU A 1 214 ? -0.541 17.496 -0.833 1.00 94.12 214 LEU A O 1
ATOM 1688 N N . THR A 1 215 ? -1.558 16.652 -2.647 1.00 93.81 215 THR A N 1
ATOM 1689 C CA . THR A 1 215 ? -2.797 17.420 -2.460 1.00 93.81 215 THR A CA 1
ATOM 1690 C C . THR A 1 215 ? -3.465 17.082 -1.124 1.00 93.81 215 THR A C 1
ATOM 1692 O O . THR A 1 215 ? -3.823 17.983 -0.360 1.00 93.81 215 THR A O 1
ATOM 1695 N N . LYS A 1 216 ? -3.603 15.787 -0.806 1.00 91.44 216 LYS A N 1
ATOM 1696 C CA . LYS A 1 216 ? -4.216 15.327 0.451 1.00 91.44 216 LYS A CA 1
ATOM 1697 C C . LYS A 1 216 ? -3.380 15.728 1.669 1.00 91.44 216 LYS A C 1
ATOM 1699 O O . LYS A 1 216 ? -3.933 16.261 2.636 1.00 91.44 216 LYS A O 1
ATOM 1704 N N . LEU A 1 217 ? -2.062 15.537 1.602 1.00 96.50 217 LEU A N 1
ATOM 1705 C CA . LEU A 1 217 ? -1.130 15.862 2.683 1.00 96.50 217 LEU A CA 1
ATOM 1706 C C . LEU A 1 217 ? -1.054 17.369 2.950 1.00 96.50 217 LEU A C 1
ATOM 1708 O O . LEU A 1 217 ? -1.076 17.781 4.105 1.00 96.50 217 LEU A O 1
ATOM 1712 N N . ARG A 1 218 ? -1.068 18.213 1.915 1.00 95.75 218 ARG A N 1
ATOM 1713 C CA . ARG A 1 218 ? -1.050 19.674 2.077 1.00 95.75 218 ARG A CA 1
ATOM 1714 C C . ARG A 1 218 ? -2.309 20.197 2.769 1.00 95.75 218 ARG A C 1
ATOM 1716 O O . ARG A 1 218 ? -2.214 20.997 3.696 1.00 95.75 218 ARG A O 1
ATOM 1723 N N . ILE A 1 219 ? -3.481 19.679 2.392 1.00 93.75 219 ILE A N 1
ATOM 1724 C CA . ILE A 1 219 ? -4.739 19.987 3.090 1.00 93.75 219 ILE A CA 1
ATOM 1725 C C . ILE A 1 219 ? -4.665 19.535 4.558 1.00 93.75 219 ILE A C 1
ATOM 1727 O O . ILE A 1 219 ? -5.150 20.236 5.452 1.00 93.75 219 ILE A O 1
ATOM 1731 N N . ALA A 1 220 ? -4.079 18.364 4.823 1.00 96.25 220 ALA A N 1
ATOM 1732 C CA . ALA A 1 220 ? -3.896 17.875 6.185 1.00 96.25 220 ALA A CA 1
ATOM 1733 C C . ALA A 1 220 ? -2.930 18.766 6.992 1.00 96.25 220 ALA A C 1
ATOM 1735 O O . ALA A 1 220 ? -3.206 19.054 8.157 1.00 96.25 220 ALA A O 1
ATOM 1736 N N . LEU A 1 221 ? -1.848 19.249 6.371 1.00 97.25 221 LEU A N 1
ATOM 1737 C CA . LEU A 1 221 ? -0.841 20.110 6.994 1.00 97.25 221 LEU A CA 1
ATOM 1738 C C . LEU A 1 221 ? -1.433 21.454 7.422 1.00 97.25 221 LEU A C 1
ATOM 1740 O O . LEU A 1 221 ? -1.214 21.893 8.552 1.00 97.25 221 LEU A O 1
ATOM 1744 N N . ASP A 1 222 ? -2.217 22.084 6.547 1.00 95.88 222 ASP A N 1
ATOM 1745 C CA . ASP A 1 222 ? -2.878 23.355 6.848 1.00 95.88 222 ASP A CA 1
ATOM 1746 C C . ASP A 1 222 ? -3.878 23.194 8.002 1.00 95.88 222 ASP A C 1
ATOM 1748 O O . ASP A 1 222 ? -3.861 23.965 8.962 1.00 95.88 222 ASP A O 1
ATOM 1752 N N . GLY A 1 223 ? -4.666 22.113 7.999 1.00 95.25 223 GLY A N 1
ATOM 1753 C CA . GLY A 1 223 ? -5.549 21.800 9.123 1.00 95.25 223 GLY A CA 1
ATOM 1754 C C . GLY A 1 223 ? -4.797 21.500 10.427 1.00 95.25 223 GLY A C 1
ATOM 1755 O O . GLY A 1 223 ? -5.254 21.874 11.509 1.00 95.25 223 GLY A O 1
ATOM 1756 N N . ALA A 1 224 ? -3.632 20.852 10.355 1.00 95.44 224 ALA A N 1
ATOM 1757 C CA . ALA A 1 224 ? -2.807 20.566 11.527 1.00 95.44 224 ALA A CA 1
ATOM 1758 C C . ALA A 1 224 ? -2.190 21.849 12.116 1.00 95.44 224 ALA A C 1
ATOM 1760 O O . ALA A 1 224 ? -2.124 21.990 13.341 1.00 95.44 224 ALA A O 1
ATOM 1761 N N . ARG A 1 225 ? -1.814 22.817 11.266 1.00 94.50 225 ARG A N 1
ATOM 1762 C CA . ARG A 1 225 ? -1.384 24.166 11.676 1.00 94.50 225 ARG A CA 1
ATOM 1763 C C . ARG A 1 225 ? -2.505 24.928 12.376 1.00 94.50 225 ARG A C 1
ATOM 1765 O O . ARG A 1 225 ? -2.268 25.495 13.444 1.00 94.50 225 ARG A O 1
ATOM 1772 N N . ASP A 1 226 ? -3.724 24.870 11.842 1.00 94.88 226 ASP A N 1
ATOM 1773 C CA . ASP A 1 226 ? -4.905 25.492 12.456 1.00 94.88 226 ASP A CA 1
ATOM 1774 C C . ASP A 1 226 ? -5.199 24.927 13.853 1.00 94.88 226 ASP A C 1
ATOM 1776 O O . ASP A 1 226 ? -5.545 25.667 14.778 1.00 94.88 226 ASP A O 1
ATOM 1780 N N . LEU A 1 227 ? -5.024 23.612 14.032 1.00 92.94 227 LEU A N 1
ATOM 1781 C CA . LEU A 1 227 ? -5.160 22.943 15.329 1.00 92.94 227 LEU A CA 1
ATOM 1782 C C . LEU A 1 227 ? -3.940 23.121 16.246 1.00 92.94 227 LEU A C 1
ATOM 1784 O O . LEU A 1 227 ? -4.011 22.741 17.416 1.00 92.94 227 LEU A O 1
ATOM 1788 N N . LYS A 1 228 ? -2.841 23.698 15.741 1.00 93.81 228 LYS A N 1
ATOM 1789 C CA . LYS A 1 228 ? -1.528 23.768 16.407 1.00 93.81 228 LYS A CA 1
ATOM 1790 C C . LYS A 1 228 ? -1.018 22.394 16.854 1.00 93.81 228 LYS A C 1
ATOM 1792 O O . LYS A 1 228 ? -0.372 22.266 17.892 1.00 93.81 228 LYS A O 1
ATOM 1797 N N . ASP A 1 229 ? -1.318 21.366 16.069 1.00 92.38 229 ASP A N 1
ATOM 1798 C CA . ASP A 1 229 ? -0.897 19.997 16.337 1.00 92.38 229 ASP A CA 1
ATOM 1799 C C . ASP A 1 229 ? 0.509 19.774 15.768 1.00 92.38 229 ASP A C 1
ATOM 1801 O O . ASP A 1 229 ? 0.672 19.510 14.577 1.00 92.38 229 ASP A O 1
ATOM 1805 N N . GLN A 1 230 ? 1.539 19.987 16.590 1.00 92.94 230 GLN A N 1
ATOM 1806 C CA . GLN A 1 230 ? 2.940 19.897 16.151 1.00 92.94 230 GLN A CA 1
ATOM 1807 C C . GLN A 1 230 ? 3.338 18.465 15.770 1.00 92.94 230 GLN A C 1
ATOM 1809 O O . GLN A 1 230 ? 4.084 18.276 14.815 1.00 92.94 230 GLN A O 1
ATOM 1814 N N . MET A 1 231 ? 2.788 17.462 16.458 1.00 90.50 231 MET A N 1
ATOM 1815 C CA . MET A 1 231 ? 3.042 16.047 16.170 1.00 90.50 231 MET A CA 1
ATOM 1816 C C . MET A 1 231 ? 2.542 15.672 14.776 1.00 90.50 231 MET A C 1
ATOM 1818 O O . MET A 1 231 ? 3.273 15.090 13.980 1.00 90.50 231 MET A O 1
ATOM 1822 N N . LEU A 1 232 ? 1.300 16.053 14.459 1.00 91.62 232 LEU A N 1
ATOM 1823 C CA . LEU A 1 232 ? 0.717 15.759 13.155 1.00 91.62 232 LEU A CA 1
ATOM 1824 C C . LEU A 1 232 ? 1.406 16.551 12.033 1.00 91.62 232 LEU A C 1
ATOM 1826 O O . LEU A 1 232 ? 1.616 16.017 10.950 1.00 91.62 232 LEU A O 1
ATOM 1830 N N . GLN A 1 233 ? 1.807 17.802 12.290 1.00 94.94 233 GLN A N 1
ATOM 1831 C CA . GLN A 1 233 ? 2.607 18.582 11.336 1.00 94.94 233 GLN A CA 1
ATOM 1832 C C . GLN A 1 233 ? 3.948 17.908 11.021 1.00 94.94 233 GLN A C 1
ATOM 1834 O O . GLN A 1 233 ? 4.333 17.856 9.855 1.00 94.94 233 GLN A O 1
ATOM 1839 N N . PHE A 1 234 ? 4.639 17.384 12.038 1.00 94.31 234 PHE A N 1
ATOM 1840 C CA . PHE A 1 234 ? 5.900 16.668 11.861 1.00 94.31 234 PHE A CA 1
ATOM 1841 C C . PHE A 1 234 ? 5.726 15.428 10.974 1.00 94.31 234 PHE A C 1
ATOM 1843 O O . PHE A 1 234 ? 6.467 15.268 10.005 1.00 94.31 234 PHE A O 1
ATOM 1850 N N . GLU A 1 235 ? 4.721 14.595 11.269 1.00 93.19 235 GLU A N 1
ATOM 1851 C CA . GLU A 1 235 ? 4.413 13.381 10.498 1.00 93.19 235 GLU A CA 1
ATOM 1852 C C . GLU A 1 235 ? 4.119 13.718 9.025 1.00 93.19 235 GLU A C 1
ATOM 1854 O O . GLU A 1 235 ? 4.676 13.109 8.111 1.00 93.19 235 GLU A O 1
ATOM 1859 N N . ILE A 1 236 ? 3.288 14.739 8.783 1.00 95.38 236 ILE A N 1
ATOM 1860 C CA . ILE A 1 236 ? 2.892 15.141 7.429 1.00 95.38 236 ILE A CA 1
ATOM 1861 C C . ILE A 1 236 ? 4.078 15.671 6.621 1.00 95.38 236 ILE A C 1
ATOM 1863 O O . ILE A 1 236 ? 4.211 15.316 5.452 1.00 95.38 236 ILE A O 1
ATOM 1867 N N . LEU A 1 237 ? 4.944 16.495 7.220 1.00 96.44 237 LEU A N 1
ATOM 1868 C CA . LEU A 1 237 ? 6.139 17.002 6.538 1.00 96.44 237 LEU A CA 1
ATOM 1869 C C . LEU A 1 237 ? 7.077 15.858 6.136 1.00 96.44 237 LEU A C 1
ATOM 1871 O O . LEU A 1 237 ? 7.584 15.864 5.018 1.00 96.44 237 LEU A O 1
ATOM 1875 N N . GLY A 1 238 ? 7.254 14.850 6.996 1.00 93.56 238 GLY A N 1
ATOM 1876 C CA . GLY A 1 238 ? 8.034 13.657 6.659 1.00 93.56 238 GLY A CA 1
ATOM 1877 C C . GLY A 1 238 ? 7.471 12.912 5.447 1.00 93.56 238 GLY A C 1
ATOM 1878 O O . GLY A 1 238 ? 8.203 12.635 4.496 1.00 93.56 238 GLY A O 1
ATOM 1879 N N . LEU A 1 239 ? 6.158 12.661 5.437 1.00 94.62 239 LEU A N 1
ATOM 1880 C CA . LEU A 1 239 ? 5.478 11.979 4.328 1.00 94.62 239 LEU A CA 1
ATOM 1881 C C . LEU A 1 239 ? 5.508 12.791 3.029 1.00 94.62 239 LEU A C 1
ATOM 1883 O O . LEU A 1 239 ? 5.750 12.234 1.959 1.00 94.62 239 LEU A O 1
ATOM 1887 N N . MET A 1 240 ? 5.314 14.110 3.099 1.00 96.19 240 MET A N 1
ATOM 1888 C CA . MET A 1 240 ? 5.439 14.986 1.929 1.00 96.19 240 MET A CA 1
ATOM 1889 C C . MET A 1 240 ? 6.861 14.958 1.364 1.00 96.19 240 MET A C 1
ATOM 1891 O O . MET A 1 240 ? 7.029 14.843 0.153 1.00 96.19 240 MET A O 1
ATOM 1895 N N . GLY A 1 241 ? 7.881 14.992 2.228 1.00 94.94 241 GLY A N 1
ATOM 1896 C CA . GLY A 1 241 ? 9.276 14.867 1.811 1.00 94.94 241 GLY A CA 1
ATOM 1897 C C . GLY A 1 241 ? 9.544 13.540 1.100 1.00 94.94 241 GLY A C 1
ATOM 1898 O O . GLY A 1 241 ? 10.106 13.533 0.009 1.00 94.94 241 GLY A O 1
ATOM 1899 N N . GLN A 1 242 ? 9.059 12.425 1.651 1.00 92.12 242 GLN A N 1
ATOM 1900 C CA . GLN A 1 242 ? 9.137 11.110 1.000 1.00 92.12 242 GLN A CA 1
ATOM 1901 C C . GLN A 1 242 ? 8.382 11.068 -0.339 1.00 92.12 242 GLN A C 1
ATOM 1903 O O . GLN A 1 242 ? 8.862 10.462 -1.294 1.00 92.12 242 GLN A O 1
ATOM 1908 N N . THR A 1 243 ? 7.239 11.753 -0.440 1.00 91.88 243 THR A N 1
ATOM 1909 C CA . THR A 1 243 ? 6.467 11.864 -1.689 1.00 91.88 243 THR A CA 1
ATOM 1910 C C . THR A 1 243 ? 7.285 12.575 -2.771 1.00 91.88 243 THR A C 1
ATOM 1912 O O . THR A 1 243 ? 7.398 12.073 -3.887 1.00 91.88 243 THR A O 1
ATOM 1915 N N . PHE A 1 244 ? 7.933 13.696 -2.435 1.00 91.06 244 PHE A N 1
ATOM 1916 C CA . PHE A 1 244 ? 8.827 14.404 -3.357 1.00 91.06 244 PHE A CA 1
ATOM 1917 C C . PHE A 1 244 ? 10.050 13.568 -3.761 1.00 91.06 244 PHE A C 1
ATOM 1919 O O . PHE A 1 244 ? 10.456 13.611 -4.923 1.00 91.06 244 PHE A O 1
ATOM 1926 N N . LEU A 1 245 ? 10.616 12.771 -2.844 1.00 88.25 245 LEU A N 1
ATOM 1927 C CA . LEU A 1 245 ? 11.678 11.818 -3.188 1.00 88.25 245 LEU A CA 1
ATOM 1928 C C . LEU A 1 245 ? 11.187 10.767 -4.200 1.00 88.25 245 LEU A C 1
ATOM 1930 O O . LEU A 1 245 ? 11.892 10.495 -5.171 1.00 88.25 245 LEU A O 1
ATOM 1934 N N . GLY A 1 246 ? 9.966 10.242 -4.035 1.00 84.62 246 GLY A N 1
ATOM 1935 C CA . GLY A 1 246 ? 9.326 9.339 -5.003 1.00 84.62 246 GLY A CA 1
ATOM 1936 C C . GLY A 1 246 ? 9.160 9.964 -6.395 1.00 84.62 246 GLY A C 1
ATOM 1937 O O . GLY A 1 246 ? 9.424 9.316 -7.408 1.00 84.62 246 GLY A O 1
ATOM 1938 N N . MET A 1 247 ? 8.849 11.262 -6.452 1.00 86.38 247 MET A N 1
ATOM 1939 C CA . MET A 1 247 ? 8.791 12.053 -7.693 1.00 86.38 247 MET A CA 1
ATOM 1940 C C . MET A 1 247 ? 10.169 12.406 -8.278 1.00 86.38 247 MET A C 1
ATOM 1942 O O . MET A 1 247 ? 10.245 12.976 -9.366 1.00 86.38 247 MET A O 1
ATOM 1946 N N . LYS A 1 248 ? 11.267 12.063 -7.589 1.00 83.88 248 LYS A N 1
ATOM 1947 C CA . LYS A 1 248 ? 12.654 12.459 -7.910 1.00 83.88 248 LYS A CA 1
ATOM 1948 C C . LYS A 1 248 ? 12.922 13.966 -7.799 1.00 83.88 248 LYS A C 1
ATOM 1950 O O . LYS A 1 248 ? 13.920 14.459 -8.322 1.00 83.88 248 LYS A O 1
ATOM 1955 N N . GLU A 1 249 ? 12.086 14.695 -7.066 1.00 89.31 249 GLU A N 1
ATOM 1956 C CA . GLU A 1 249 ? 12.260 16.118 -6.762 1.00 89.31 249 GLU A CA 1
ATOM 1957 C C . GLU A 1 249 ? 12.980 16.313 -5.418 1.00 89.31 249 GLU A C 1
ATOM 1959 O O . GLU A 1 249 ? 12.433 16.829 -4.441 1.00 89.31 249 GLU A O 1
ATOM 1964 N N . THR A 1 250 ? 14.241 15.887 -5.349 1.00 89.00 250 THR A N 1
ATOM 1965 C CA . THR A 1 250 ? 15.022 15.863 -4.098 1.00 89.00 250 THR A CA 1
ATOM 1966 C C . THR A 1 250 ? 15.225 17.251 -3.481 1.00 89.00 250 THR A C 1
ATOM 1968 O O . THR A 1 250 ? 15.161 17.396 -2.261 1.00 89.00 250 THR A O 1
ATOM 1971 N N . ALA A 1 251 ? 15.401 18.292 -4.301 1.00 89.94 251 ALA A N 1
ATOM 1972 C CA . ALA A 1 251 ? 15.535 19.668 -3.817 1.00 89.94 251 ALA A CA 1
ATOM 1973 C C . ALA A 1 251 ? 14.248 20.175 -3.135 1.00 89.94 251 ALA A C 1
ATOM 1975 O O . ALA A 1 251 ? 14.311 20.706 -2.025 1.00 89.94 251 ALA A O 1
ATOM 1976 N N . SER A 1 252 ? 13.078 19.932 -3.744 1.00 91.12 252 SER A N 1
ATOM 1977 C CA . SER A 1 252 ? 11.766 20.241 -3.156 1.00 91.12 252 SER A CA 1
ATOM 1978 C C . SER A 1 252 ? 11.562 19.512 -1.824 1.00 91.12 252 SER A C 1
ATOM 1980 O O . SER A 1 252 ? 11.093 20.118 -0.861 1.00 91.12 252 SER A O 1
ATOM 1982 N N . ALA A 1 253 ? 11.957 18.235 -1.743 1.00 93.56 253 ALA A N 1
ATOM 1983 C CA . ALA A 1 253 ? 11.860 17.440 -0.518 1.00 93.56 253 ALA A CA 1
ATOM 1984 C C . ALA A 1 253 ? 12.649 18.064 0.647 1.00 93.56 253 ALA A C 1
ATOM 1986 O O . ALA A 1 253 ? 12.163 18.114 1.778 1.00 93.56 253 ALA A O 1
ATOM 1987 N N . ILE A 1 254 ? 13.850 18.580 0.378 1.00 93.31 254 ILE A N 1
ATOM 1988 C CA . ILE A 1 254 ? 14.697 19.215 1.393 1.00 93.31 254 ILE A CA 1
ATOM 1989 C C . ILE A 1 254 ? 14.113 20.568 1.812 1.00 93.31 254 ILE A C 1
ATOM 1991 O O . ILE A 1 254 ? 13.790 20.758 2.987 1.00 93.31 254 ILE A O 1
ATOM 1995 N N . GLU A 1 255 ? 13.923 21.478 0.852 1.00 92.12 255 GLU A N 1
ATOM 1996 C CA . GLU A 1 255 ? 13.572 22.877 1.127 1.00 92.12 255 GLU A CA 1
ATOM 1997 C C . GLU A 1 255 ? 12.143 23.041 1.662 1.00 92.12 255 GLU A C 1
ATOM 1999 O O . GLU A 1 255 ? 11.895 23.846 2.561 1.00 92.12 255 GLU A O 1
ATOM 2004 N N . GLN A 1 256 ? 11.185 22.284 1.117 1.00 92.62 256 GLN A N 1
ATOM 2005 C CA . GLN A 1 256 ? 9.767 22.442 1.454 1.00 92.62 256 GLN A CA 1
ATOM 2006 C C . GLN A 1 256 ? 9.310 21.519 2.587 1.00 92.62 256 GLN A C 1
ATOM 2008 O O . GLN A 1 256 ? 8.237 21.754 3.145 1.00 92.62 256 GLN A O 1
ATOM 2013 N N . CYS A 1 257 ? 10.081 20.477 2.924 1.00 94.69 257 CYS A N 1
ATOM 2014 C CA . CYS A 1 257 ? 9.651 19.457 3.882 1.00 94.69 257 CYS A CA 1
ATOM 2015 C C . CYS A 1 257 ? 10.685 19.186 4.982 1.00 94.69 257 CYS A C 1
ATOM 2017 O O . CYS A 1 257 ? 10.430 19.534 6.136 1.00 94.69 257 CYS A O 1
ATOM 2019 N N . PHE A 1 258 ? 11.839 18.589 4.668 1.00 94.44 258 PHE A N 1
ATOM 2020 C CA . PHE A 1 258 ? 12.751 18.063 5.694 1.00 94.44 258 PHE A CA 1
ATOM 2021 C C . PHE A 1 258 ? 13.425 19.147 6.552 1.00 94.44 258 PHE A C 1
ATOM 2023 O O . PHE A 1 258 ? 13.557 18.959 7.763 1.00 94.44 258 PHE A O 1
ATOM 2030 N N . ASP A 1 259 ? 13.768 20.312 5.992 1.00 93.88 259 ASP A N 1
ATOM 2031 C CA . ASP A 1 259 ? 14.307 21.430 6.787 1.00 93.88 259 ASP A CA 1
ATOM 2032 C C . ASP A 1 259 ? 13.270 21.993 7.774 1.00 93.88 259 ASP A C 1
ATOM 2034 O O . ASP A 1 259 ? 13.581 22.297 8.937 1.00 93.88 259 ASP A O 1
ATOM 2038 N N . LEU A 1 260 ? 12.009 22.087 7.339 1.00 94.44 260 LEU A N 1
ATOM 2039 C CA . LEU A 1 260 ? 10.896 22.478 8.205 1.00 94.44 260 LEU A CA 1
ATOM 2040 C C . LEU A 1 260 ? 10.628 21.410 9.270 1.00 94.44 260 LEU A C 1
ATOM 2042 O O . LEU A 1 260 ? 10.424 21.755 10.434 1.00 94.44 260 LEU A O 1
ATOM 2046 N N . GLN A 1 261 ? 10.686 20.129 8.897 1.00 94.44 261 GLN A N 1
ATOM 2047 C CA . GLN A 1 261 ? 10.508 18.998 9.806 1.00 94.44 261 GLN A CA 1
ATOM 2048 C C . GLN A 1 261 ? 11.569 19.009 10.921 1.00 94.44 261 GLN A C 1
ATOM 2050 O O . GLN A 1 261 ? 11.228 18.892 12.098 1.00 94.44 261 GLN A O 1
ATOM 2055 N N . LEU A 1 262 ? 12.843 19.235 10.579 1.00 93.81 262 LEU A N 1
ATOM 2056 C CA . LEU A 1 262 ? 13.936 19.338 11.552 1.00 93.81 262 LEU A CA 1
ATOM 2057 C C . LEU A 1 262 ? 13.802 20.570 12.457 1.00 93.81 262 LEU A C 1
ATOM 2059 O O . LEU A 1 262 ? 14.117 20.511 13.647 1.00 93.81 262 LEU A O 1
ATOM 2063 N N . THR A 1 263 ? 13.349 21.697 11.907 1.00 94.19 263 THR A N 1
ATOM 2064 C CA . THR A 1 263 ? 13.094 22.913 12.693 1.00 94.19 263 THR A CA 1
ATOM 2065 C C . THR A 1 263 ? 11.999 22.662 13.724 1.00 94.19 263 THR A C 1
ATOM 2067 O O . THR A 1 263 ? 12.192 22.945 14.906 1.00 94.19 263 THR A O 1
ATOM 2070 N N . LEU A 1 264 ? 10.894 22.045 13.300 1.00 93.19 264 LEU A N 1
ATOM 2071 C CA . LEU A 1 264 ? 9.782 21.687 14.172 1.00 93.19 264 LEU A CA 1
ATOM 2072 C C . LEU A 1 264 ? 10.202 20.689 15.262 1.00 93.19 264 LEU A C 1
ATOM 2074 O O . LEU A 1 264 ? 9.852 20.874 16.426 1.00 93.19 264 LEU A O 1
ATOM 2078 N N . ALA A 1 265 ? 11.018 19.688 14.926 1.00 90.12 265 ALA A N 1
ATOM 2079 C CA . ALA A 1 265 ? 11.550 18.738 15.904 1.00 90.12 265 ALA A CA 1
ATOM 2080 C C . ALA A 1 265 ? 12.364 19.425 17.015 1.00 90.12 265 ALA A C 1
ATOM 2082 O O . ALA A 1 265 ? 12.158 19.162 18.201 1.00 90.12 265 ALA A O 1
ATOM 2083 N N . LYS A 1 266 ? 13.233 20.375 16.642 1.00 89.44 266 LYS A N 1
ATOM 2084 C CA . LYS A 1 266 ? 14.021 21.172 17.599 1.00 89.44 266 LYS A CA 1
ATOM 2085 C C . LYS A 1 266 ? 13.151 22.047 18.498 1.00 89.44 266 LYS A C 1
ATOM 2087 O O . LYS A 1 266 ? 13.485 22.270 19.662 1.00 89.44 266 LYS A O 1
ATOM 2092 N N . GLU A 1 267 ? 12.037 22.557 17.976 1.00 91.31 267 GLU A N 1
ATOM 2093 C CA . GLU A 1 267 ? 11.060 23.308 18.769 1.00 91.31 267 GLU A CA 1
ATOM 2094 C C . GLU A 1 267 ? 10.333 22.419 19.782 1.00 91.31 267 GLU A C 1
ATOM 2096 O O . GLU A 1 267 ? 10.103 22.851 20.915 1.00 91.31 267 GLU A O 1
ATOM 2101 N N . MET A 1 268 ? 10.015 21.179 19.395 1.00 87.25 268 MET A N 1
ATOM 2102 C CA . MET A 1 268 ? 9.400 20.182 20.275 1.00 87.25 268 MET A CA 1
ATOM 2103 C C . MET A 1 268 ? 10.344 19.747 21.405 1.00 87.25 268 MET A C 1
ATOM 2105 O O . MET A 1 268 ? 9.864 19.376 22.474 1.00 87.25 268 MET A O 1
ATOM 2109 N N . LYS A 1 269 ? 11.669 19.870 21.213 1.00 83.31 269 LYS A N 1
ATOM 2110 C CA . LYS A 1 269 ? 12.725 19.454 22.163 1.00 83.31 269 LYS A CA 1
ATOM 2111 C C . LYS A 1 269 ? 12.659 17.972 22.521 1.00 83.31 269 LYS A C 1
ATOM 2113 O O . LYS A 1 269 ? 13.063 17.566 23.611 1.00 83.31 269 LYS A O 1
ATOM 2118 N N . GLU A 1 270 ? 12.146 17.186 21.590 1.00 74.00 270 GLU A N 1
ATOM 2119 C CA . GLU A 1 270 ? 11.981 15.753 21.726 1.00 74.00 270 GLU A CA 1
ATOM 2120 C C . GLU A 1 270 ? 13.011 15.075 20.816 1.00 74.00 270 GLU A C 1
ATOM 2122 O O . GLU A 1 270 ? 12.952 15.211 19.589 1.00 74.00 270 GLU A O 1
ATOM 2127 N N . PRO A 1 271 ? 13.997 14.377 21.397 1.00 74.06 271 PRO A N 1
ATOM 2128 C CA . PRO A 1 271 ? 15.185 13.959 20.668 1.00 74.06 271 PRO A CA 1
ATOM 2129 C C . PRO A 1 271 ? 14.859 12.882 19.612 1.00 74.06 271 PRO A C 1
ATOM 2131 O O . PRO A 1 271 ? 15.546 12.813 18.592 1.00 74.06 271 PRO A O 1
ATOM 2134 N N . GLU A 1 272 ? 13.791 12.102 19.815 1.00 74.94 272 GLU A N 1
ATOM 2135 C CA . GLU A 1 272 ? 13.290 11.075 18.885 1.00 74.94 272 GLU A CA 1
ATOM 2136 C C . GLU A 1 272 ? 12.838 11.679 17.539 1.00 74.94 272 GLU A C 1
ATOM 2138 O O . GLU A 1 272 ? 13.176 11.153 16.483 1.00 74.94 272 GLU A O 1
ATOM 2143 N N . PHE A 1 273 ? 12.176 12.841 17.545 1.00 83.06 273 PHE A N 1
ATOM 2144 C CA . PHE A 1 273 ? 11.793 13.526 16.301 1.00 83.06 273 PHE A CA 1
ATOM 2145 C C . PHE A 1 273 ? 12.988 14.179 15.606 1.00 83.06 273 PHE A C 1
ATOM 2147 O O . PHE A 1 273 ? 13.047 14.242 14.378 1.00 83.06 273 PHE A O 1
ATOM 2154 N N . GLU A 1 274 ? 13.963 14.669 16.380 1.00 85.50 274 GLU A N 1
ATOM 2155 C CA . GLU A 1 274 ? 15.182 15.239 15.803 1.00 85.50 274 GLU A CA 1
ATOM 2156 C C . GLU A 1 274 ? 16.007 14.169 15.081 1.00 85.50 274 GLU A C 1
ATOM 2158 O O . GLU A 1 274 ? 16.535 14.442 14.005 1.00 85.50 274 GLU A O 1
ATOM 2163 N N . SER A 1 275 ? 16.103 12.954 15.635 1.00 84.19 275 SER A N 1
ATOM 2164 C CA . SER A 1 275 ? 16.830 11.858 14.988 1.00 84.19 275 SER A CA 1
ATOM 2165 C C . SER A 1 275 ? 16.145 11.419 13.692 1.00 84.19 275 SER A C 1
ATOM 2167 O O . SER A 1 275 ? 16.820 11.315 12.669 1.00 84.19 275 SER A O 1
ATOM 2169 N N . GLU A 1 276 ? 14.821 11.265 13.685 1.00 86.38 276 GLU A N 1
ATOM 2170 C CA . GLU A 1 276 ? 14.065 10.923 12.474 1.00 86.38 276 GLU A CA 1
ATOM 2171 C C . GLU A 1 276 ? 14.209 11.988 11.370 1.00 86.38 276 GLU A C 1
ATOM 2173 O O . GLU A 1 276 ? 14.507 11.659 10.221 1.00 86.38 276 GLU A O 1
ATOM 2178 N N . ALA A 1 277 ? 14.088 13.276 11.710 1.00 89.19 277 ALA A N 1
ATOM 2179 C CA . ALA A 1 277 ? 14.265 14.352 10.734 1.00 89.19 277 ALA A CA 1
ATOM 2180 C C . ALA A 1 277 ? 15.700 14.415 10.177 1.00 89.19 277 ALA A C 1
ATOM 2182 O O . ALA A 1 277 ? 15.888 14.653 8.984 1.00 89.19 277 ALA A O 1
ATOM 2183 N N . LEU A 1 278 ? 16.718 14.182 11.017 1.00 91.75 278 LEU A N 1
ATOM 2184 C CA . LEU A 1 278 ? 18.117 14.118 10.580 1.00 91.75 278 LEU A CA 1
ATOM 2185 C C . LEU A 1 278 ? 18.378 12.926 9.654 1.00 91.75 278 LEU A C 1
ATOM 2187 O O . LEU A 1 278 ? 19.133 13.072 8.693 1.00 91.75 278 LEU A O 1
ATOM 2191 N N . LEU A 1 279 ? 17.762 11.770 9.920 1.00 90.50 279 LEU A N 1
ATOM 2192 C CA . LEU A 1 279 ? 17.856 10.605 9.044 1.00 90.50 279 LEU A CA 1
ATOM 2193 C C . LEU A 1 279 ? 17.260 10.923 7.670 1.00 90.50 279 LEU A C 1
ATOM 2195 O O . LEU A 1 279 ? 17.968 10.823 6.670 1.00 90.50 279 LEU A O 1
ATOM 2199 N N . ASN A 1 280 ? 16.009 11.388 7.625 1.00 91.00 280 ASN A N 1
ATOM 2200 C CA . ASN A 1 280 ? 15.326 11.735 6.376 1.00 91.00 280 ASN A CA 1
ATOM 2201 C C . ASN A 1 280 ? 16.120 12.763 5.552 1.00 91.00 280 ASN A C 1
ATOM 2203 O O . ASN A 1 280 ? 16.327 12.585 4.352 1.00 91.00 280 ASN A O 1
ATOM 2207 N N . LEU A 1 281 ? 16.638 13.803 6.210 1.00 92.94 281 LEU A N 1
ATOM 2208 C CA . LEU A 1 281 ? 17.454 14.833 5.573 1.00 92.94 281 LEU A CA 1
ATOM 2209 C C . LEU A 1 281 ? 18.805 14.283 5.074 1.00 92.94 281 LEU A C 1
ATOM 2211 O O . LEU A 1 281 ? 19.249 14.619 3.978 1.00 92.94 281 LEU A O 1
ATOM 2215 N N . GLY A 1 282 ? 19.460 13.416 5.853 1.00 92.12 282 GLY A N 1
ATOM 2216 C CA . GLY A 1 282 ? 20.717 12.768 5.471 1.00 92.12 282 GLY A CA 1
ATOM 2217 C C . GLY A 1 282 ? 20.576 11.879 4.234 1.00 92.12 282 GLY A C 1
ATOM 2218 O O . GLY A 1 282 ? 21.439 11.919 3.352 1.00 92.12 282 GLY A O 1
ATOM 2219 N N . LEU A 1 283 ? 19.472 11.132 4.140 1.00 90.25 283 LEU A N 1
ATOM 2220 C CA . LEU A 1 283 ? 19.123 10.327 2.967 1.00 90.25 283 LEU A CA 1
ATOM 2221 C C . LEU A 1 283 ? 18.804 11.219 1.756 1.00 90.25 283 LEU A C 1
ATOM 2223 O O . LEU A 1 283 ? 19.341 10.989 0.677 1.00 90.25 283 LEU A O 1
ATOM 2227 N N . ALA A 1 284 ? 18.043 12.300 1.942 1.00 90.12 284 ALA A N 1
ATOM 2228 C CA . ALA A 1 284 ? 17.739 13.243 0.864 1.00 90.12 284 ALA A CA 1
ATOM 2229 C C . ALA A 1 284 ? 18.997 13.932 0.298 1.00 90.12 284 ALA A C 1
ATOM 2231 O O . ALA A 1 284 ? 19.139 14.063 -0.918 1.00 90.12 284 ALA A O 1
ATOM 2232 N N . TYR A 1 285 ? 19.958 14.320 1.148 1.00 90.50 285 TYR A N 1
ATOM 2233 C CA . TYR A 1 285 ? 21.245 14.858 0.684 1.00 90.50 285 TYR A CA 1
ATOM 2234 C C . TYR A 1 285 ? 22.081 13.825 -0.075 1.00 90.50 285 TYR A C 1
ATOM 2236 O O . TYR A 1 285 ? 22.792 14.190 -1.012 1.00 90.50 285 TYR A O 1
ATOM 2244 N N . ARG A 1 286 ? 21.999 12.542 0.303 1.00 88.50 286 ARG A N 1
ATOM 2245 C CA . ARG A 1 286 ? 22.647 11.460 -0.449 1.00 88.50 286 ARG A CA 1
ATOM 2246 C C . ARG A 1 286 ? 22.051 11.353 -1.848 1.00 88.50 286 ARG A C 1
ATOM 2248 O O . ARG A 1 286 ? 22.810 11.274 -2.810 1.00 88.50 286 ARG A O 1
ATOM 2255 N N . ASP A 1 287 ? 20.728 11.422 -1.957 1.00 84.56 287 ASP A N 1
ATOM 2256 C CA . ASP A 1 287 ? 20.014 11.370 -3.236 1.00 84.56 287 ASP A CA 1
ATOM 2257 C C . ASP A 1 287 ? 20.263 12.624 -4.096 1.00 84.56 287 ASP A C 1
ATOM 2259 O O . ASP A 1 287 ? 20.250 12.546 -5.323 1.00 84.56 287 ASP A O 1
ATOM 2263 N N . LEU A 1 288 ? 20.572 13.768 -3.472 1.00 86.38 288 LEU A N 1
ATOM 2264 C CA . LEU A 1 288 ? 21.037 14.996 -4.137 1.00 86.38 288 LEU A CA 1
ATOM 2265 C C . LEU A 1 288 ? 22.547 14.986 -4.463 1.00 86.38 288 LEU A C 1
ATOM 2267 O O . LEU A 1 288 ? 23.042 15.907 -5.108 1.00 86.38 288 LEU A O 1
ATOM 2271 N N . TRP A 1 289 ? 23.286 13.952 -4.045 1.00 84.62 289 TRP A N 1
ATOM 2272 C CA . TRP A 1 289 ? 24.738 13.796 -4.226 1.00 84.62 289 TRP A CA 1
ATOM 2273 C C . TRP A 1 289 ? 25.607 14.785 -3.444 1.00 84.62 289 TRP A C 1
ATOM 2275 O O . TRP A 1 289 ? 26.823 14.857 -3.653 1.00 84.62 289 TRP A O 1
ATOM 2285 N N . ASP A 1 290 ? 25.031 15.488 -2.472 1.00 89.06 290 ASP A N 1
ATOM 2286 C CA . ASP A 1 290 ? 25.808 16.238 -1.493 1.00 89.06 290 ASP A CA 1
ATOM 2287 C C . ASP A 1 290 ? 26.270 15.293 -0.376 1.00 89.06 290 ASP A C 1
ATOM 2289 O O . ASP A 1 290 ? 25.740 15.254 0.738 1.00 89.06 290 ASP A O 1
ATOM 2293 N N . PHE A 1 291 ? 27.272 14.471 -0.695 1.00 90.38 291 PHE A N 1
ATOM 2294 C CA . PHE A 1 291 ? 27.798 13.473 0.237 1.00 90.38 291 PHE A CA 1
ATOM 2295 C C . PHE A 1 291 ? 28.437 14.101 1.483 1.00 90.38 291 PHE A C 1
ATOM 2297 O O . PHE A 1 291 ? 28.549 13.434 2.510 1.00 90.38 291 PHE A O 1
ATOM 2304 N N . GLU A 1 292 ? 28.879 15.360 1.422 1.00 92.31 292 GLU A N 1
ATOM 2305 C CA . GLU A 1 292 ? 29.444 16.046 2.587 1.00 92.31 292 GLU A CA 1
ATOM 2306 C C . GLU A 1 292 ? 28.353 16.425 3.584 1.00 92.31 292 GLU A C 1
ATOM 2308 O O . GLU A 1 292 ? 28.476 16.101 4.772 1.00 92.31 292 GLU A O 1
ATOM 2313 N N . LEU A 1 293 ? 27.270 17.053 3.111 1.00 93.00 293 LEU A N 1
ATOM 2314 C CA . LEU A 1 293 ? 26.113 17.356 3.949 1.00 93.00 293 LEU A CA 1
ATOM 2315 C C . LEU A 1 293 ? 25.416 16.080 4.415 1.00 93.00 293 LEU A C 1
ATOM 2317 O O . LEU A 1 293 ? 25.100 15.976 5.599 1.00 93.00 293 LEU A O 1
ATOM 2321 N N . SER A 1 294 ? 25.258 15.081 3.546 1.00 92.94 294 SER A N 1
ATOM 2322 C CA . SER A 1 294 ? 24.676 13.785 3.909 1.00 92.94 294 SER A CA 1
ATOM 2323 C C . SER A 1 294 ? 25.437 13.127 5.062 1.00 92.94 294 SER A C 1
ATOM 2325 O O . SER A 1 294 ? 24.856 12.893 6.121 1.00 92.94 294 SER A O 1
ATOM 2327 N N . LEU A 1 295 ? 26.756 12.928 4.926 1.00 93.88 295 LEU A N 1
ATOM 2328 C CA . LEU A 1 295 ? 27.572 12.320 5.982 1.00 93.88 295 LEU A CA 1
ATOM 2329 C C . LEU A 1 295 ? 27.517 13.136 7.273 1.00 93.88 295 LEU A C 1
ATOM 2331 O O . LEU A 1 295 ? 27.348 12.565 8.347 1.00 93.88 295 LEU A O 1
ATOM 2335 N N . LYS A 1 296 ? 27.622 14.468 7.189 1.00 95.06 296 LYS A N 1
ATOM 2336 C CA . LYS A 1 296 ? 27.523 15.345 8.364 1.00 95.06 296 LYS A CA 1
ATOM 2337 C C . LYS A 1 296 ? 26.196 15.149 9.104 1.00 95.06 296 LYS A C 1
ATOM 2339 O O . LYS A 1 296 ? 26.194 15.074 10.331 1.00 95.06 296 LYS A O 1
ATOM 2344 N N . THR A 1 297 ? 25.092 15.058 8.369 1.00 92.56 297 THR A N 1
ATOM 2345 C CA . THR A 1 297 ? 23.744 14.899 8.930 1.00 92.56 297 THR A CA 1
ATOM 2346 C C . THR A 1 297 ? 23.538 13.492 9.497 1.00 92.56 297 THR A C 1
ATOM 2348 O O . THR A 1 297 ? 23.013 13.354 10.598 1.00 92.56 297 THR A O 1
ATOM 2351 N N . LEU A 1 298 ? 24.053 12.456 8.825 1.00 91.19 298 LEU A N 1
ATOM 2352 C CA . LEU A 1 298 ? 24.003 11.067 9.296 1.00 91.19 298 LEU A CA 1
ATOM 2353 C C . LEU A 1 298 ? 24.874 10.821 10.542 1.00 91.19 298 LEU A C 1
ATOM 2355 O O . LEU A 1 298 ? 24.473 10.069 11.428 1.00 91.19 298 LEU A O 1
ATOM 2359 N N . TYR A 1 299 ? 26.029 11.484 10.675 1.00 91.50 299 TYR A N 1
ATOM 2360 C CA . TYR A 1 299 ? 26.811 11.436 11.918 1.00 91.50 299 TYR A CA 1
ATOM 2361 C C . TYR A 1 299 ? 26.065 12.095 13.085 1.00 91.50 299 TYR A C 1
ATOM 2363 O O . TYR A 1 299 ? 26.075 11.552 14.188 1.00 91.50 299 TYR A O 1
ATOM 2371 N N . LEU A 1 300 ? 25.374 13.217 12.845 1.00 90.38 300 LEU A N 1
ATOM 2372 C CA . LEU A 1 300 ? 24.506 13.831 13.856 1.00 90.38 300 LEU A CA 1
ATOM 2373 C C . LEU A 1 300 ? 23.351 12.897 14.235 1.00 90.38 300 LEU A C 1
ATOM 2375 O O . LEU A 1 300 ? 23.093 12.707 15.420 1.00 90.38 300 LEU A O 1
ATOM 2379 N N . TYR A 1 301 ? 22.703 12.262 13.255 1.00 88.38 301 TYR A N 1
ATOM 2380 C CA . TYR A 1 301 ? 21.695 11.229 13.503 1.00 88.38 301 TYR A CA 1
ATOM 2381 C C . TYR A 1 301 ? 22.248 10.108 14.396 1.00 88.38 301 TYR A C 1
ATOM 2383 O O . TYR A 1 301 ? 21.657 9.803 15.432 1.00 88.38 301 TYR A O 1
ATOM 2391 N N . LYS A 1 302 ? 23.424 9.557 14.067 1.00 86.81 302 LYS A N 1
ATOM 2392 C CA . LYS A 1 302 ? 24.079 8.511 14.865 1.00 86.81 302 LYS A CA 1
ATOM 2393 C C . LYS A 1 302 ? 24.340 8.955 16.306 1.00 86.81 302 LYS A C 1
ATOM 2395 O O . LYS A 1 302 ? 24.079 8.193 17.240 1.00 86.81 302 LYS A O 1
ATOM 2400 N N . ASP A 1 303 ? 24.842 10.173 16.502 1.00 84.38 303 ASP A N 1
ATOM 2401 C CA . ASP A 1 303 ? 25.080 10.726 17.837 1.00 84.38 303 ASP A CA 1
ATOM 2402 C C . ASP A 1 303 ? 23.772 10.861 18.632 1.00 84.38 303 ASP A C 1
ATOM 2404 O O . ASP A 1 303 ? 23.734 10.531 19.819 1.00 84.38 303 ASP A O 1
ATOM 2408 N N . HIS A 1 304 ? 22.681 11.268 17.976 1.00 80.00 304 HIS A N 1
ATOM 2409 C CA . HIS A 1 304 ? 21.353 11.342 18.583 1.00 80.00 304 HIS A CA 1
ATOM 2410 C C . HIS A 1 304 ? 20.806 9.956 18.957 1.00 80.00 304 HIS A C 1
ATOM 2412 O O . HIS A 1 304 ? 20.385 9.767 20.099 1.00 80.00 304 HIS A O 1
ATOM 2418 N N . VAL A 1 305 ? 20.879 8.965 18.062 1.00 75.06 305 VAL A N 1
ATOM 2419 C CA . VAL A 1 305 ? 20.443 7.581 18.338 1.00 75.06 305 VAL A CA 1
ATOM 2420 C C . VAL A 1 305 ? 21.221 6.982 19.506 1.00 75.06 305 VAL A C 1
ATOM 2422 O O . VAL A 1 305 ? 20.626 6.413 20.420 1.00 75.06 305 VAL A O 1
ATOM 2425 N N . LYS A 1 306 ? 22.542 7.191 19.550 1.00 75.56 306 LYS A N 1
ATOM 2426 C CA . LYS A 1 306 ? 23.405 6.735 20.651 1.00 75.56 306 LYS A CA 1
ATOM 2427 C C . LYS A 1 306 ? 23.016 7.316 22.013 1.00 75.56 306 LYS A C 1
ATOM 2429 O O . LYS A 1 306 ? 23.274 6.702 23.046 1.00 75.56 306 LYS A O 1
ATOM 2434 N N . MET A 1 307 ? 22.416 8.503 22.028 1.00 71.00 307 MET A N 1
ATOM 2435 C CA . MET A 1 307 ? 21.919 9.144 23.246 1.00 71.00 307 MET A CA 1
ATOM 2436 C C . MET A 1 307 ? 20.505 8.679 23.638 1.00 71.00 307 MET A C 1
ATOM 2438 O O . MET A 1 307 ? 20.105 8.910 24.780 1.00 71.00 307 MET A O 1
ATOM 2442 N N . GLN A 1 308 ? 19.762 8.047 22.721 1.00 63.72 308 GLN A N 1
ATOM 2443 C CA . GLN A 1 308 ? 18.321 7.766 22.825 1.00 63.72 308 GLN A CA 1
ATOM 2444 C C . GLN A 1 308 ? 17.941 6.287 22.879 1.00 63.72 308 GLN A C 1
ATOM 2446 O O . GLN A 1 308 ? 16.824 5.986 23.295 1.00 63.72 308 GLN A O 1
ATOM 2451 N N . CYS A 1 309 ? 18.812 5.365 22.464 1.00 60.53 309 CYS A N 1
ATOM 2452 C CA . CYS A 1 309 ? 18.458 3.951 22.404 1.00 60.53 309 CYS A CA 1
ATOM 2453 C C . CYS A 1 309 ? 19.554 3.038 22.960 1.00 60.53 309 CYS A C 1
ATOM 2455 O O . CYS A 1 309 ? 20.745 3.286 22.779 1.00 60.53 309 CYS A O 1
ATOM 2457 N N . VAL A 1 310 ? 19.119 1.971 23.635 1.00 57.09 310 VAL A N 1
ATOM 2458 C CA . VAL A 1 310 ? 19.961 0.824 24.027 1.00 57.09 310 VAL A CA 1
ATOM 2459 C C . VAL A 1 310 ? 20.043 -0.195 22.878 1.00 57.09 310 VAL A C 1
ATOM 2461 O O . VAL A 1 310 ? 20.911 -1.065 22.871 1.00 57.09 310 VAL A O 1
ATOM 2464 N N . ASP A 1 311 ? 19.153 -0.070 21.890 1.00 61.03 311 ASP A N 1
ATOM 2465 C CA . ASP A 1 311 ? 19.053 -0.973 20.753 1.00 61.03 311 ASP A CA 1
ATOM 2466 C C . ASP A 1 311 ? 20.292 -0.885 19.852 1.00 61.03 311 ASP A C 1
ATOM 2468 O O . ASP A 1 311 ? 20.566 0.142 19.222 1.00 61.03 311 ASP A O 1
ATOM 2472 N N . SER A 1 312 ? 21.043 -1.985 19.786 1.00 65.81 312 SER A N 1
ATOM 2473 C CA . SER A 1 312 ? 22.193 -2.106 18.895 1.00 65.81 312 SER A CA 1
ATOM 2474 C C . SER A 1 312 ? 21.781 -2.071 17.424 1.00 65.81 312 SER A C 1
ATOM 2476 O O . SER A 1 312 ? 22.582 -1.626 16.611 1.00 65.81 312 SER A O 1
ATOM 2478 N N . ALA A 1 313 ? 20.548 -2.470 17.084 1.00 67.75 313 ALA A N 1
ATOM 2479 C CA . ALA A 1 313 ? 20.083 -2.536 15.700 1.00 67.75 313 ALA A CA 1
ATOM 2480 C C . ALA A 1 313 ? 19.995 -1.144 15.059 1.00 67.75 313 ALA A C 1
ATOM 2482 O O . ALA A 1 313 ? 20.612 -0.918 14.029 1.00 67.75 313 ALA A O 1
ATOM 2483 N N . LYS A 1 314 ? 19.363 -0.159 15.715 1.00 69.94 314 LYS A N 1
ATOM 2484 C CA . LYS A 1 314 ? 19.286 1.219 15.180 1.00 69.94 314 LYS A CA 1
ATOM 2485 C C . LYS A 1 314 ? 20.655 1.882 15.008 1.00 69.94 314 LYS A C 1
ATOM 2487 O O . LYS A 1 314 ? 20.839 2.744 14.148 1.00 69.94 314 LYS A O 1
ATOM 2492 N N . LEU A 1 315 ? 21.614 1.517 15.860 1.00 76.75 315 LEU A N 1
ATOM 2493 C CA . LEU A 1 315 ? 22.985 2.016 15.776 1.00 76.75 315 LEU A CA 1
ATOM 2494 C C . LEU A 1 315 ? 23.750 1.352 14.623 1.00 76.75 315 LEU A C 1
ATOM 2496 O O . LEU A 1 315 ? 24.504 2.033 13.930 1.00 76.75 315 LEU A O 1
ATOM 2500 N N . GLU A 1 316 ? 23.527 0.053 14.411 1.00 81.06 316 GLU A N 1
ATOM 2501 C CA . GLU A 1 316 ? 24.010 -0.696 13.248 1.00 81.06 316 GLU A CA 1
ATOM 2502 C C . GLU A 1 316 ? 23.400 -0.157 11.948 1.00 81.06 316 GLU A C 1
ATOM 2504 O O . GLU A 1 316 ? 24.141 0.049 10.992 1.00 81.06 316 GLU A O 1
ATOM 2509 N N . ASP A 1 317 ? 22.107 0.175 11.931 1.00 79.94 317 ASP A N 1
ATOM 2510 C CA . ASP A 1 317 ? 21.430 0.796 10.788 1.00 79.94 317 ASP A CA 1
ATOM 2511 C C . ASP A 1 317 ? 22.055 2.158 10.457 1.00 79.94 317 ASP A C 1
ATOM 2513 O O . ASP A 1 317 ? 22.396 2.434 9.309 1.00 79.94 317 ASP A O 1
ATOM 2517 N N . ALA A 1 318 ? 22.296 3.001 11.469 1.00 82.75 318 ALA A N 1
ATOM 2518 C CA . ALA A 1 318 ? 22.985 4.278 11.278 1.00 82.75 318 ALA A CA 1
ATOM 2519 C C . ALA A 1 318 ? 24.402 4.094 10.704 1.00 82.75 318 ALA A C 1
ATOM 2521 O O . ALA A 1 318 ? 24.820 4.839 9.815 1.00 82.75 318 ALA A O 1
ATOM 2522 N N . ASP A 1 319 ? 25.142 3.099 11.198 1.00 86.00 319 ASP A N 1
ATOM 2523 C CA . ASP A 1 319 ? 26.465 2.753 10.678 1.00 86.00 319 ASP A CA 1
ATOM 2524 C C . ASP A 1 319 ? 26.407 2.225 9.241 1.00 86.00 319 ASP A C 1
ATOM 2526 O O . ASP A 1 319 ? 27.248 2.593 8.414 1.00 86.00 319 ASP A O 1
ATOM 2530 N N . GLN A 1 320 ? 25.386 1.436 8.918 1.00 87.88 320 GLN A N 1
ATOM 2531 C CA . GLN A 1 320 ? 25.140 0.925 7.579 1.00 87.88 320 GLN A CA 1
ATOM 2532 C C . GLN A 1 320 ? 24.821 2.061 6.600 1.00 87.88 320 GLN A C 1
ATOM 2534 O O . GLN A 1 320 ? 25.387 2.091 5.506 1.00 87.88 320 GLN A O 1
ATOM 2539 N N . GLU A 1 321 ? 23.989 3.032 6.981 1.00 88.88 321 GLU A N 1
ATOM 2540 C CA . GLU A 1 321 ? 23.670 4.193 6.138 1.00 88.88 321 GLU A CA 1
ATOM 2541 C C . GLU A 1 321 ? 24.898 5.083 5.886 1.00 88.88 321 GLU A C 1
ATOM 2543 O O . GLU A 1 321 ? 25.131 5.536 4.758 1.00 88.88 321 GLU A O 1
ATOM 2548 N N . ILE A 1 322 ? 25.742 5.296 6.903 1.00 90.81 322 ILE A N 1
ATOM 2549 C CA . ILE A 1 322 ? 27.005 6.040 6.763 1.00 90.81 322 ILE A CA 1
ATOM 2550 C C . ILE A 1 322 ? 27.967 5.298 5.831 1.00 90.81 322 ILE A C 1
ATOM 2552 O O . ILE A 1 322 ? 28.528 5.907 4.916 1.00 90.81 322 ILE A O 1
ATOM 2556 N N . GLN A 1 323 ? 28.151 3.993 6.038 1.00 89.69 323 GLN A N 1
ATOM 2557 C CA . GLN A 1 323 ? 29.035 3.168 5.217 1.00 89.69 323 GLN A CA 1
ATOM 2558 C C . GLN A 1 323 ? 28.574 3.143 3.759 1.00 89.69 323 GLN A C 1
ATOM 2560 O O . GLN A 1 323 ? 29.375 3.358 2.849 1.00 89.69 323 GLN A O 1
ATOM 2565 N N . THR A 1 324 ? 27.271 2.979 3.549 1.00 86.62 324 THR A N 1
ATOM 2566 C CA . THR A 1 324 ? 26.639 3.057 2.233 1.00 86.62 324 THR A CA 1
ATOM 2567 C C . THR A 1 324 ? 26.963 4.407 1.586 1.00 86.62 324 THR A C 1
ATOM 2569 O O . THR A 1 324 ? 27.524 4.459 0.496 1.00 86.62 324 THR A O 1
ATOM 2572 N N . THR A 1 325 ? 26.750 5.520 2.291 1.00 88.88 325 THR A N 1
ATOM 2573 C CA . THR A 1 325 ? 27.041 6.873 1.778 1.00 88.88 325 THR A CA 1
ATOM 2574 C C . THR A 1 325 ? 28.524 7.082 1.428 1.00 88.88 325 THR A C 1
ATOM 2576 O O . THR A 1 325 ? 28.840 7.722 0.423 1.00 88.88 325 THR A O 1
ATOM 2579 N N . LEU A 1 326 ? 29.455 6.513 2.203 1.00 90.44 326 LEU A N 1
ATOM 2580 C CA . LEU A 1 326 ? 30.891 6.533 1.888 1.00 90.44 326 LEU A CA 1
ATOM 2581 C C . LEU A 1 326 ? 31.218 5.755 0.605 1.00 90.44 326 LEU A C 1
ATOM 2583 O O . LEU A 1 326 ? 32.069 6.184 -0.180 1.00 90.44 326 LEU A O 1
ATOM 2587 N N . GLU A 1 327 ? 30.542 4.632 0.369 1.00 88.19 327 GLU A N 1
ATOM 2588 C CA . GLU A 1 327 ? 30.674 3.861 -0.869 1.00 88.19 327 GLU A CA 1
ATOM 2589 C C . GLU A 1 327 ? 30.137 4.642 -2.071 1.00 88.19 327 GLU A C 1
ATOM 2591 O O . GLU A 1 327 ? 30.847 4.752 -3.077 1.00 88.19 327 GLU A O 1
ATOM 2596 N N . PHE A 1 328 ? 28.955 5.263 -1.941 1.00 83.56 328 PHE A N 1
ATOM 2597 C CA . PHE A 1 328 ? 28.395 6.152 -2.965 1.00 83.56 328 PHE A CA 1
ATOM 2598 C C . PHE A 1 328 ? 29.380 7.287 -3.304 1.00 83.56 328 PHE A C 1
ATOM 2600 O O . PHE A 1 328 ? 29.734 7.482 -4.472 1.00 83.56 328 PHE A O 1
ATOM 2607 N N . LYS A 1 329 ? 29.938 7.954 -2.281 1.00 90.62 329 LYS A N 1
ATOM 2608 C CA . LYS A 1 329 ? 30.965 8.995 -2.448 1.00 90.62 329 LYS A CA 1
ATOM 2609 C C . LYS A 1 329 ? 32.201 8.481 -3.196 1.00 90.62 329 LYS A C 1
ATOM 2611 O O . LYS A 1 329 ? 32.664 9.123 -4.138 1.00 90.62 329 LYS A O 1
ATOM 2616 N N . SER A 1 330 ? 32.718 7.305 -2.832 1.00 88.75 330 SER A N 1
ATOM 2617 C CA . SER A 1 330 ? 33.893 6.713 -3.490 1.00 88.75 330 SER A CA 1
ATOM 2618 C C . SER A 1 330 ? 33.656 6.426 -4.975 1.00 88.75 330 SER A C 1
ATOM 2620 O O . SER A 1 330 ? 34.559 6.596 -5.801 1.00 88.75 330 SER A O 1
ATOM 2622 N N . VAL A 1 331 ? 32.460 5.963 -5.346 1.00 84.38 331 VAL A N 1
ATOM 2623 C CA . VAL A 1 331 ? 32.125 5.704 -6.753 1.00 84.38 331 VAL A CA 1
ATOM 2624 C C . VAL A 1 331 ? 31.932 7.021 -7.515 1.00 84.38 331 VAL A C 1
ATOM 2626 O O . VAL A 1 331 ? 32.410 7.120 -8.646 1.00 84.38 331 VAL A O 1
ATOM 2629 N N . ALA A 1 332 ? 31.353 8.056 -6.899 1.00 84.12 332 ALA A N 1
ATOM 2630 C CA . ALA A 1 332 ? 31.225 9.384 -7.506 1.00 84.12 332 ALA A CA 1
ATOM 2631 C C . ALA A 1 332 ? 32.599 10.034 -7.787 1.00 84.12 332 ALA A C 1
ATOM 2633 O O . ALA A 1 332 ? 32.846 10.558 -8.877 1.00 84.12 332 ALA A O 1
ATOM 2634 N N . GLU A 1 333 ? 33.557 9.907 -6.864 1.00 87.50 333 GLU A N 1
ATOM 2635 C CA . GLU A 1 333 ? 34.951 10.333 -7.076 1.00 87.50 333 GLU A CA 1
ATOM 2636 C C . GLU A 1 333 ? 35.620 9.568 -8.236 1.00 87.50 333 GLU A C 1
ATOM 2638 O O . GLU A 1 333 ? 36.369 10.141 -9.031 1.00 87.50 333 GLU A O 1
ATOM 2643 N N . LYS A 1 334 ? 35.317 8.273 -8.407 1.00 85.50 334 LYS A N 1
ATOM 2644 C CA . LYS A 1 334 ? 35.792 7.504 -9.573 1.00 85.50 334 LYS A CA 1
ATOM 2645 C C . LYS A 1 334 ? 35.168 7.999 -10.877 1.00 85.50 334 LYS A C 1
ATOM 2647 O O . LYS A 1 334 ? 35.869 8.023 -11.886 1.00 85.50 334 LYS A O 1
ATOM 2652 N N . ILE A 1 335 ? 33.884 8.366 -10.881 1.00 82.56 335 ILE A N 1
ATOM 2653 C CA . ILE A 1 335 ? 33.206 8.921 -12.064 1.00 82.56 335 ILE A CA 1
ATOM 2654 C C . ILE A 1 335 ? 33.893 10.209 -12.502 1.00 82.56 335 ILE A C 1
ATOM 2656 O O . ILE A 1 335 ? 34.386 10.273 -13.626 1.00 82.56 335 ILE A O 1
ATOM 2660 N N . THR A 1 336 ? 34.043 11.174 -11.596 1.00 85.62 336 THR A N 1
ATOM 2661 C CA . THR A 1 336 ? 34.698 12.458 -11.904 1.00 85.62 336 THR A CA 1
ATOM 2662 C C . THR A 1 336 ? 36.134 12.274 -12.416 1.00 85.62 336 THR A C 1
ATOM 2664 O O . THR A 1 336 ? 36.543 12.918 -13.387 1.00 85.62 336 THR A O 1
ATOM 2667 N N . ALA A 1 337 ? 36.895 11.333 -11.846 1.00 86.00 337 ALA A N 1
ATOM 2668 C CA . ALA A 1 337 ? 38.236 10.995 -12.326 1.00 86.00 337 ALA A CA 1
ATOM 2669 C C . ALA A 1 337 ? 38.238 10.374 -13.739 1.00 86.00 337 ALA A C 1
ATOM 2671 O O . ALA A 1 337 ? 39.100 10.698 -14.563 1.00 86.00 337 ALA A O 1
ATOM 2672 N N . LEU A 1 338 ? 37.289 9.481 -14.042 1.00 84.88 338 LEU A N 1
ATOM 2673 C CA . LEU A 1 338 ? 37.153 8.867 -15.368 1.00 84.88 338 LEU A CA 1
ATOM 2674 C C . LEU A 1 338 ? 36.668 9.880 -16.419 1.00 84.88 338 LEU A C 1
ATOM 2676 O O . LEU A 1 338 ? 37.189 9.879 -17.534 1.00 84.88 338 LEU A O 1
ATOM 2680 N N . GLU A 1 339 ? 35.750 10.780 -16.069 1.00 83.69 339 GLU A N 1
ATOM 2681 C CA . GLU A 1 339 ? 35.302 11.881 -16.933 1.00 83.69 339 GLU A CA 1
ATOM 2682 C C . GLU A 1 339 ? 36.447 12.842 -17.274 1.00 83.69 339 GLU A C 1
ATOM 2684 O O . GLU A 1 339 ? 36.615 13.237 -18.431 1.00 83.69 339 GLU A O 1
ATOM 2689 N N . ALA A 1 340 ? 37.295 13.174 -16.294 1.00 84.75 340 ALA A N 1
ATOM 2690 C CA . ALA A 1 340 ? 38.492 13.981 -16.524 1.00 84.75 340 ALA A CA 1
ATOM 2691 C C . ALA A 1 340 ? 39.485 13.290 -17.473 1.00 84.75 340 ALA A C 1
ATOM 2693 O O . ALA A 1 340 ? 40.123 13.949 -18.295 1.00 84.75 340 ALA A O 1
ATOM 2694 N N . LYS A 1 341 ? 39.595 11.958 -17.399 1.00 83.81 341 LYS A N 1
ATOM 2695 C CA . LYS A 1 341 ? 40.447 11.174 -18.300 1.00 83.81 341 LYS A CA 1
ATOM 2696 C C . LYS A 1 341 ? 39.943 11.208 -19.745 1.00 83.81 341 LYS A C 1
ATOM 2698 O O . LYS A 1 341 ? 40.748 11.347 -20.661 1.00 83.81 341 LYS A O 1
ATOM 2703 N N . ILE A 1 342 ? 38.628 11.139 -19.949 1.00 82.06 342 ILE A N 1
ATOM 2704 C CA . ILE A 1 342 ? 38.007 11.175 -21.283 1.00 82.06 342 ILE A CA 1
ATOM 2705 C C . ILE A 1 342 ? 38.276 12.492 -22.001 1.00 82.06 342 ILE A C 1
ATOM 2707 O O . ILE A 1 342 ? 38.536 12.487 -23.199 1.00 82.06 342 ILE A O 1
ATOM 2711 N N . LYS A 1 343 ? 38.296 13.616 -21.276 1.00 76.75 343 LYS A N 1
ATOM 2712 C CA . LYS A 1 343 ? 38.625 14.927 -21.861 1.00 76.75 343 LYS A CA 1
ATOM 2713 C C . LYS A 1 343 ? 40.021 14.978 -22.504 1.00 76.75 343 LYS A C 1
ATOM 2715 O O . LYS A 1 343 ? 40.260 15.856 -23.327 1.00 76.75 343 LYS A O 1
ATOM 2720 N N . ASN A 1 344 ? 40.921 14.054 -22.151 1.00 75.19 344 ASN A N 1
ATOM 2721 C CA . ASN A 1 344 ? 42.325 14.063 -22.566 1.00 75.19 344 ASN A CA 1
ATOM 2722 C C . ASN A 1 344 ? 42.719 12.924 -23.530 1.00 75.19 344 ASN A C 1
ATOM 2724 O O . ASN A 1 344 ? 43.823 12.969 -24.071 1.00 75.19 344 ASN A O 1
ATOM 2728 N N . ASP A 1 345 ? 41.856 11.929 -23.766 1.00 74.56 345 ASP A N 1
ATOM 2729 C CA . ASP A 1 345 ? 42.166 10.735 -24.571 1.00 74.56 345 ASP A CA 1
ATOM 2730 C C . ASP A 1 345 ? 41.302 10.653 -25.846 1.00 74.56 345 ASP A C 1
ATOM 2732 O O . ASP A 1 345 ? 40.138 11.036 -25.858 1.00 74.56 345 ASP A O 1
ATOM 2736 N N . ARG A 1 346 ? 41.871 10.115 -26.940 1.00 61.00 346 ARG A N 1
ATOM 2737 C CA . ARG A 1 346 ? 41.194 9.963 -28.252 1.00 61.00 346 ARG A CA 1
ATOM 2738 C C . ARG A 1 346 ? 40.459 8.630 -28.454 1.00 61.00 346 ARG A C 1
ATOM 2740 O O . ARG A 1 346 ? 39.676 8.520 -29.389 1.00 61.00 346 ARG A O 1
ATOM 2747 N N . HIS A 1 347 ? 40.739 7.624 -27.624 1.00 64.19 347 HIS A N 1
ATOM 2748 C CA . HIS A 1 347 ? 40.099 6.304 -27.658 1.00 64.19 347 HIS A CA 1
ATOM 2749 C C . HIS A 1 347 ? 39.667 5.931 -26.246 1.00 64.19 347 HIS A C 1
ATOM 2751 O O . HIS A 1 347 ? 40.478 5.514 -25.416 1.00 64.19 347 HIS A O 1
ATOM 2757 N N . THR A 1 348 ? 38.387 6.123 -25.962 1.00 79.00 348 THR A N 1
ATOM 2758 C CA . THR A 1 348 ? 37.845 6.136 -24.606 1.00 79.00 348 THR A CA 1
ATOM 2759 C C . THR A 1 348 ? 36.719 5.140 -24.384 1.00 79.00 348 THR A C 1
ATOM 2761 O O . THR A 1 348 ? 36.259 5.011 -23.252 1.00 79.00 348 THR A O 1
ATOM 2764 N N . GLY A 1 349 ? 36.343 4.345 -25.387 1.00 75.44 349 GLY A N 1
ATOM 2765 C CA . GLY A 1 349 ? 35.223 3.410 -25.294 1.00 75.44 349 GLY A CA 1
ATOM 2766 C C . GLY A 1 349 ? 35.233 2.502 -24.055 1.00 75.44 349 GLY A C 1
ATOM 2767 O O . GLY A 1 349 ? 34.229 2.387 -23.356 1.00 75.44 349 GLY A O 1
ATOM 2768 N N . LYS A 1 350 ? 36.391 1.939 -23.668 1.00 76.44 350 LYS A N 1
ATOM 2769 C CA . LYS A 1 350 ? 36.500 1.122 -22.435 1.00 76.44 350 LYS A CA 1
ATOM 2770 C C . LYS A 1 350 ? 36.339 1.943 -21.151 1.00 76.44 350 LYS A C 1
ATOM 2772 O O . LYS A 1 350 ? 35.924 1.410 -20.124 1.00 76.44 350 LYS A O 1
ATOM 2777 N N . THR A 1 351 ? 36.701 3.221 -21.188 1.00 82.06 351 THR A N 1
ATOM 2778 C CA . THR A 1 351 ? 36.521 4.181 -20.090 1.00 82.06 351 THR A CA 1
ATOM 2779 C C . THR A 1 351 ? 35.049 4.576 -19.965 1.00 82.06 351 THR A C 1
ATOM 2781 O O . THR A 1 351 ? 34.528 4.573 -18.853 1.00 82.06 351 THR A O 1
ATOM 2784 N N . TYR A 1 352 ? 34.356 4.796 -21.086 1.00 81.88 352 TYR A N 1
ATOM 2785 C CA . TYR A 1 352 ? 32.914 5.043 -21.124 1.00 81.88 352 TYR A CA 1
ATOM 2786 C C . TYR A 1 352 ? 32.095 3.889 -20.536 1.00 81.88 352 TYR A C 1
ATOM 2788 O O . TYR A 1 352 ? 31.187 4.122 -19.749 1.00 81.88 352 TYR A O 1
ATOM 2796 N N . LEU A 1 353 ? 32.462 2.634 -20.801 1.00 77.31 353 LEU A N 1
ATOM 2797 C CA . LEU A 1 353 ? 31.778 1.490 -20.181 1.00 77.31 353 LEU A CA 1
ATOM 2798 C C . LEU A 1 353 ? 32.011 1.397 -18.670 1.00 77.31 353 LEU A C 1
ATOM 2800 O O . LEU A 1 353 ? 31.122 0.988 -17.926 1.00 77.31 353 LEU A O 1
ATOM 2804 N N . LYS A 1 354 ? 33.206 1.770 -18.193 1.00 81.44 354 LYS A N 1
ATOM 2805 C CA . LYS A 1 354 ? 33.475 1.856 -16.748 1.00 81.44 354 LYS A CA 1
ATOM 2806 C C . LYS A 1 354 ? 32.642 2.957 -16.097 1.00 81.44 354 LYS A C 1
ATOM 2808 O O . LYS A 1 354 ? 32.126 2.735 -15.008 1.00 81.44 354 LYS A O 1
ATOM 2813 N N . LEU A 1 355 ? 32.478 4.096 -16.772 1.00 82.38 355 LEU A N 1
ATOM 2814 C CA . LEU A 1 355 ? 31.557 5.146 -16.342 1.00 82.38 355 LEU A CA 1
ATOM 2815 C C . LEU A 1 355 ? 30.121 4.647 -16.299 1.00 82.38 355 LEU A C 1
ATOM 2817 O O . LEU A 1 355 ? 29.491 4.777 -15.261 1.00 82.38 355 LEU A O 1
ATOM 2821 N N . ALA A 1 356 ? 29.646 3.986 -17.354 1.00 77.31 356 ALA A N 1
ATOM 2822 C CA . ALA A 1 356 ? 28.295 3.440 -17.403 1.00 77.31 356 ALA A CA 1
ATOM 2823 C C . ALA A 1 356 ? 27.995 2.508 -16.216 1.00 77.31 356 ALA A C 1
ATOM 2825 O O . ALA A 1 356 ? 26.956 2.632 -15.573 1.00 77.31 356 ALA A O 1
ATOM 2826 N N . ARG A 1 357 ? 28.937 1.619 -15.864 1.00 78.12 357 ARG A N 1
ATOM 2827 C CA . ARG A 1 357 ? 28.809 0.727 -14.697 1.00 78.12 357 ARG A CA 1
ATOM 2828 C C . ARG A 1 357 ? 28.797 1.483 -13.367 1.00 78.12 357 ARG A C 1
ATOM 2830 O O . ARG A 1 357 ? 28.001 1.148 -12.498 1.00 78.12 357 ARG A O 1
ATOM 2837 N N . ASN A 1 358 ? 29.656 2.487 -13.208 1.00 81.56 358 ASN A N 1
ATOM 2838 C CA . ASN A 1 358 ? 29.700 3.290 -11.985 1.00 81.56 358 ASN A CA 1
ATOM 2839 C C . ASN A 1 358 ? 28.444 4.169 -11.841 1.00 81.56 358 ASN A C 1
ATOM 2841 O O . ASN A 1 358 ? 27.876 4.235 -10.758 1.00 81.56 358 ASN A O 1
ATOM 2845 N N . CYS A 1 359 ? 27.971 4.788 -12.928 1.00 77.06 359 CYS A N 1
ATOM 2846 C CA . CYS A 1 359 ? 26.713 5.537 -12.966 1.00 77.06 359 CYS A CA 1
ATOM 2847 C C . CYS A 1 359 ? 25.524 4.631 -12.627 1.00 77.06 359 CYS A C 1
ATOM 2849 O O . CYS A 1 359 ? 24.686 5.013 -11.819 1.00 77.06 359 CYS A O 1
ATOM 2851 N N . ARG A 1 360 ? 25.491 3.397 -13.156 1.00 77.56 360 ARG A N 1
ATOM 2852 C CA . ARG A 1 360 ? 24.488 2.384 -12.787 1.00 77.56 360 ARG A CA 1
ATOM 2853 C C . ARG A 1 360 ? 24.516 2.080 -11.292 1.00 77.56 360 ARG A C 1
ATOM 2855 O O . ARG A 1 360 ? 23.460 2.050 -10.673 1.00 77.56 360 ARG A O 1
ATOM 2862 N N . GLN A 1 361 ? 25.702 1.865 -10.718 1.00 76.44 361 GLN A N 1
ATOM 2863 C CA . GLN A 1 361 ? 25.853 1.577 -9.288 1.00 76.44 361 GLN A CA 1
ATOM 2864 C C . GLN A 1 361 ? 25.294 2.704 -8.406 1.00 76.44 361 GLN A C 1
ATOM 2866 O O . GLN A 1 361 ? 24.819 2.432 -7.311 1.00 76.44 361 GLN A O 1
ATOM 2871 N N . LEU A 1 362 ? 25.327 3.945 -8.892 1.00 72.88 362 LEU A N 1
ATOM 2872 C CA . LEU A 1 362 ? 24.821 5.115 -8.179 1.00 72.88 362 LEU A CA 1
ATOM 2873 C C . LEU A 1 362 ? 23.378 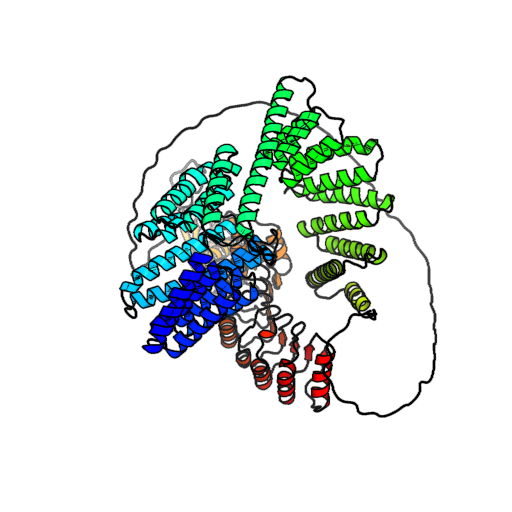5.503 -8.549 1.00 72.88 362 LEU A C 1
ATOM 2875 O O . LEU A 1 362 ? 22.896 6.530 -8.087 1.00 72.88 362 LEU A O 1
ATOM 2879 N N . GLY A 1 363 ? 22.689 4.722 -9.390 1.00 70.81 363 GLY A N 1
ATOM 2880 C CA . GLY A 1 363 ? 21.311 5.010 -9.814 1.00 70.81 363 GLY A CA 1
ATOM 2881 C C . GLY A 1 363 ? 21.170 6.074 -10.914 1.00 70.81 363 GLY A C 1
ATOM 2882 O O . GLY A 1 363 ? 20.057 6.449 -11.279 1.00 70.81 363 GLY A O 1
ATOM 2883 N N . PHE A 1 364 ? 22.271 6.549 -11.507 1.00 72.12 364 PHE A N 1
ATOM 2884 C CA . PHE A 1 364 ? 22.250 7.467 -12.652 1.00 72.12 364 PHE A CA 1
ATOM 2885 C C . PHE A 1 364 ? 21.990 6.730 -13.957 1.00 72.12 364 PHE A C 1
ATOM 2887 O O . PHE A 1 364 ? 22.875 6.512 -14.785 1.00 72.12 364 PHE A O 1
ATOM 2894 N N . HIS A 1 365 ? 20.742 6.331 -14.135 1.00 71.12 365 HIS A N 1
ATOM 2895 C CA . HIS A 1 365 ? 20.321 5.483 -15.237 1.00 71.12 365 HIS A CA 1
ATOM 2896 C C . HIS A 1 365 ? 20.465 6.157 -16.608 1.00 71.12 365 HIS A C 1
ATOM 2898 O O . HIS A 1 365 ? 20.967 5.535 -17.542 1.00 71.12 365 HIS A O 1
ATOM 2904 N N . GLN A 1 366 ? 20.126 7.445 -16.720 1.00 70.56 366 GLN A N 1
ATOM 2905 C CA . GLN A 1 366 ? 20.263 8.194 -17.975 1.00 70.56 366 GLN A CA 1
ATOM 2906 C C . GLN A 1 366 ? 21.732 8.382 -18.379 1.00 70.56 366 GLN A C 1
ATOM 2908 O O . GLN A 1 366 ? 22.093 8.092 -19.521 1.00 70.56 366 GLN A O 1
ATOM 2913 N N . ASP A 1 367 ? 22.599 8.776 -17.442 1.00 74.12 367 ASP A N 1
ATOM 2914 C CA . ASP A 1 367 ? 24.036 8.901 -17.711 1.00 74.12 367 ASP A CA 1
ATOM 2915 C C . ASP A 1 367 ? 24.683 7.540 -17.968 1.00 74.12 367 ASP A C 1
ATOM 2917 O O . ASP A 1 367 ? 25.541 7.416 -18.842 1.00 74.12 367 ASP A O 1
ATOM 2921 N N . ALA A 1 368 ? 24.239 6.490 -17.267 1.00 75.31 368 ALA A N 1
ATOM 2922 C CA . ALA A 1 368 ? 24.700 5.130 -17.511 1.00 75.31 368 ALA A CA 1
ATOM 2923 C C . ALA A 1 368 ? 24.415 4.696 -18.954 1.00 75.31 368 ALA A C 1
ATOM 2925 O O . ALA A 1 368 ? 25.311 4.176 -19.620 1.00 75.31 368 ALA A O 1
ATOM 2926 N N . ILE A 1 369 ? 23.209 4.965 -19.463 1.00 72.38 369 ILE A N 1
ATOM 2927 C CA . ILE A 1 369 ? 22.825 4.677 -20.851 1.00 72.38 369 ILE A CA 1
ATOM 2928 C C . ILE A 1 369 ? 23.606 5.561 -21.829 1.00 72.38 369 ILE A C 1
ATOM 2930 O O . ILE A 1 369 ? 24.130 5.059 -22.826 1.00 72.38 369 ILE A O 1
ATOM 2934 N N . LEU A 1 370 ? 23.743 6.861 -21.552 1.00 80.25 370 LEU A N 1
ATOM 2935 C CA . LEU A 1 370 ? 24.504 7.787 -22.394 1.00 80.25 370 LEU A CA 1
ATOM 2936 C C . LEU A 1 370 ? 25.967 7.349 -22.537 1.00 80.25 370 LEU A C 1
ATOM 2938 O O . LEU A 1 370 ? 26.510 7.321 -23.645 1.00 80.25 370 LEU A O 1
ATOM 2942 N N . TYR A 1 371 ? 26.615 6.997 -21.428 1.00 80.38 371 TYR A N 1
ATOM 2943 C CA . TYR A 1 371 ? 27.985 6.502 -21.436 1.00 80.38 371 TYR A CA 1
ATOM 2944 C C . TYR A 1 371 ? 28.087 5.112 -22.064 1.00 80.38 371 TYR A C 1
ATOM 2946 O O . TYR A 1 371 ? 29.046 4.855 -22.789 1.00 80.38 371 TYR A O 1
ATOM 2954 N N . ALA A 1 372 ? 27.089 4.244 -21.886 1.00 76.75 372 ALA A N 1
ATOM 2955 C CA . ALA A 1 372 ? 27.036 2.962 -22.579 1.00 76.75 372 ALA A CA 1
ATOM 2956 C C . ALA A 1 372 ? 26.956 3.142 -24.107 1.00 76.75 372 ALA A C 1
ATOM 2958 O O . ALA A 1 372 ? 27.710 2.485 -24.821 1.00 76.75 372 ALA A O 1
ATOM 2959 N N . ARG A 1 373 ? 26.142 4.089 -24.604 1.00 75.50 373 ARG A N 1
ATOM 2960 C CA . ARG A 1 373 ? 26.068 4.471 -26.031 1.00 75.50 373 ARG A CA 1
ATOM 2961 C C . ARG A 1 373 ? 27.415 4.948 -26.562 1.00 75.50 373 ARG A C 1
ATOM 2963 O O . ARG A 1 373 ? 27.942 4.359 -27.497 1.00 75.50 373 ARG A O 1
ATOM 2970 N N . LYS A 1 374 ? 28.020 5.947 -25.911 1.00 80.31 374 LYS A N 1
ATOM 2971 C CA . LYS A 1 374 ? 29.335 6.479 -26.315 1.00 80.31 374 LYS A CA 1
ATOM 2972 C C . LYS A 1 374 ? 30.416 5.396 -26.319 1.00 80.31 374 LYS A C 1
ATOM 2974 O O . LYS A 1 374 ? 31.249 5.348 -27.218 1.00 80.31 374 LYS A O 1
ATOM 2979 N N . GLY A 1 375 ? 30.385 4.500 -25.332 1.00 78.12 375 GLY A N 1
ATOM 2980 C CA . GLY A 1 375 ? 31.288 3.355 -25.267 1.00 78.12 375 GLY A CA 1
ATOM 2981 C C . GLY A 1 375 ? 31.090 2.375 -26.420 1.00 78.12 375 GLY A C 1
ATOM 2982 O O . GLY A 1 375 ? 32.066 1.946 -27.029 1.00 78.12 375 GLY A O 1
ATOM 2983 N N . ALA A 1 376 ? 29.836 2.054 -26.727 1.00 73.94 376 ALA A N 1
ATOM 2984 C CA . ALA A 1 376 ? 29.433 1.132 -27.780 1.00 73.94 376 ALA A CA 1
ATOM 2985 C C . ALA A 1 376 ? 29.674 1.654 -29.203 1.00 73.94 376 ALA A C 1
ATOM 2987 O O . ALA A 1 376 ? 29.910 0.838 -30.091 1.00 73.94 376 ALA A O 1
ATOM 2988 N N . ASP A 1 377 ? 29.595 2.965 -29.433 1.00 76.50 377 ASP A N 1
ATOM 2989 C CA . ASP A 1 377 ? 29.882 3.584 -30.736 1.00 76.50 377 ASP A CA 1
ATOM 2990 C C . ASP A 1 377 ? 31.395 3.657 -31.018 1.00 76.50 377 ASP A C 1
ATOM 2992 O O . ASP A 1 377 ? 31.824 3.621 -32.166 1.00 76.50 377 ASP A O 1
ATOM 2996 N N . GLU A 1 378 ? 32.237 3.725 -29.980 1.00 76.12 378 GLU A N 1
ATOM 2997 C CA . GLU A 1 378 ? 33.697 3.637 -30.141 1.00 76.12 378 GLU A CA 1
ATOM 2998 C C . GLU A 1 378 ? 34.218 2.192 -30.189 1.00 76.12 378 GLU A C 1
ATOM 3000 O O . GLU A 1 378 ? 35.301 1.933 -30.721 1.00 76.12 378 GLU A O 1
ATOM 3005 N N . LEU A 1 379 ? 33.478 1.250 -29.599 1.00 70.38 379 LEU A N 1
ATOM 3006 C CA . LEU A 1 379 ? 33.832 -0.166 -29.492 1.00 70.38 379 LEU A CA 1
ATOM 3007 C C . LEU A 1 379 ? 32.894 -1.040 -30.327 1.00 70.38 379 LEU A C 1
ATOM 3009 O O . LEU A 1 379 ? 32.413 -2.066 -29.849 1.00 70.38 379 LEU A O 1
ATOM 3013 N N . ASP A 1 380 ? 32.674 -0.663 -31.587 1.00 67.12 380 ASP A N 1
ATOM 3014 C CA . ASP A 1 380 ? 31.811 -1.379 -32.539 1.00 67.12 380 ASP A CA 1
ATOM 3015 C C . ASP A 1 380 ? 32.079 -2.893 -32.636 1.00 67.12 380 ASP A C 1
ATOM 3017 O O . ASP A 1 380 ? 31.203 -3.635 -33.067 1.00 67.12 380 ASP A O 1
ATOM 3021 N N . SER A 1 381 ? 33.263 -3.362 -32.227 1.00 67.50 381 SER A N 1
ATOM 3022 C CA . SER A 1 381 ? 33.674 -4.769 -32.239 1.00 67.50 381 SER A CA 1
ATOM 3023 C C . SER A 1 381 ? 33.729 -5.453 -30.859 1.00 67.50 381 SER A C 1
ATOM 3025 O O . SER A 1 381 ? 34.147 -6.606 -30.783 1.00 67.50 381 SER A O 1
ATOM 3027 N N . ASP A 1 382 ? 33.401 -4.775 -29.753 1.00 76.69 382 ASP A N 1
ATOM 3028 C CA . ASP A 1 382 ? 33.469 -5.349 -28.397 1.00 76.69 382 ASP A CA 1
ATOM 3029 C C . ASP A 1 382 ? 32.096 -5.909 -27.987 1.00 76.69 382 ASP A C 1
ATOM 3031 O O . ASP A 1 382 ? 31.210 -5.192 -27.518 1.00 76.69 382 ASP A O 1
ATOM 3035 N N . ALA A 1 383 ? 31.900 -7.215 -28.189 1.00 76.19 383 ALA A N 1
ATOM 3036 C CA . ALA A 1 383 ? 30.628 -7.876 -27.901 1.00 76.19 383 ALA A CA 1
ATOM 3037 C C . ALA A 1 383 ? 30.209 -7.739 -26.425 1.00 76.19 383 ALA A C 1
ATOM 3039 O O . ALA A 1 383 ? 29.032 -7.531 -26.139 1.00 76.19 383 ALA A O 1
ATOM 3040 N N . GLU A 1 384 ? 31.155 -7.797 -25.486 1.00 75.69 384 GLU A N 1
ATOM 3041 C CA . GLU A 1 384 ? 30.863 -7.737 -24.049 1.00 75.69 384 GLU A CA 1
ATOM 3042 C C . GLU A 1 384 ? 30.414 -6.335 -23.613 1.00 75.69 384 GLU A C 1
ATOM 3044 O O . GLU A 1 384 ? 29.539 -6.183 -22.759 1.00 75.69 384 GLU A O 1
ATOM 3049 N N . ALA A 1 385 ? 30.968 -5.296 -24.240 1.00 72.50 385 ALA A N 1
ATOM 3050 C CA . ALA A 1 385 ? 30.518 -3.920 -24.064 1.00 72.50 385 ALA A CA 1
ATOM 3051 C C . ALA A 1 385 ? 29.043 -3.733 -24.440 1.00 72.50 385 ALA A C 1
ATOM 3053 O O . ALA A 1 385 ? 28.273 -3.133 -23.688 1.00 72.50 385 ALA A O 1
ATOM 3054 N N . LEU A 1 386 ? 28.661 -4.269 -25.601 1.00 79.19 386 LEU A N 1
ATOM 3055 C CA . LEU A 1 386 ? 27.315 -4.152 -26.156 1.00 79.19 386 LEU A CA 1
ATOM 3056 C C . LEU A 1 386 ? 26.289 -4.963 -25.362 1.00 79.19 386 LEU A C 1
ATOM 3058 O O . LEU A 1 386 ? 25.165 -4.497 -25.181 1.00 79.19 386 LEU A O 1
ATOM 3062 N N . ARG A 1 387 ? 26.688 -6.125 -24.826 1.00 84.38 387 ARG A N 1
ATOM 3063 C CA . ARG A 1 387 ? 25.862 -6.924 -23.908 1.00 84.38 387 ARG A CA 1
ATOM 3064 C C . ARG A 1 387 ? 25.459 -6.111 -22.682 1.00 84.38 387 ARG A C 1
ATOM 3066 O O . ARG A 1 387 ? 24.280 -5.988 -22.372 1.00 84.38 387 ARG A O 1
ATOM 3073 N N . ILE A 1 388 ? 26.445 -5.500 -22.028 1.00 75.75 388 ILE A N 1
ATOM 3074 C CA . ILE A 1 388 ? 26.237 -4.726 -20.800 1.00 75.75 388 ILE A CA 1
ATOM 3075 C C . ILE A 1 388 ? 25.416 -3.465 -21.077 1.00 75.75 388 ILE A C 1
ATOM 3077 O O . ILE A 1 388 ? 24.562 -3.107 -20.272 1.00 75.75 388 ILE A O 1
ATOM 3081 N N . ALA A 1 389 ? 25.641 -2.803 -22.215 1.00 77.25 389 ALA A N 1
ATOM 3082 C CA . ALA A 1 389 ? 24.822 -1.671 -22.643 1.00 77.25 389 ALA A CA 1
ATOM 3083 C C . ALA A 1 389 ? 23.349 -2.067 -22.845 1.00 77.25 389 ALA A C 1
ATOM 3085 O O . ALA A 1 389 ? 22.454 -1.332 -22.431 1.00 77.25 389 ALA A O 1
ATOM 3086 N N . CYS A 1 390 ? 23.098 -3.238 -23.435 1.00 84.38 390 CYS A N 1
ATOM 3087 C CA . CYS A 1 390 ? 21.754 -3.773 -23.623 1.00 84.38 390 CYS A CA 1
ATOM 3088 C C . CYS A 1 390 ? 21.067 -4.087 -22.284 1.00 84.38 390 CYS A C 1
ATOM 3090 O O . CYS A 1 390 ? 19.962 -3.606 -22.050 1.00 84.38 390 CYS A O 1
ATOM 3092 N N . GLU A 1 391 ? 21.741 -4.805 -21.381 1.00 83.12 391 GLU A N 1
ATOM 3093 C CA . GLU A 1 391 ? 21.222 -5.133 -20.041 1.00 83.12 391 GLU A CA 1
ATOM 3094 C C . GLU A 1 391 ? 20.837 -3.875 -19.256 1.00 83.12 391 GLU A C 1
ATOM 3096 O O . GLU A 1 391 ? 19.739 -3.791 -18.711 1.00 83.12 391 GLU A O 1
ATOM 3101 N N . LEU A 1 392 ? 21.697 -2.852 -19.286 1.00 76.25 392 LEU A N 1
ATOM 3102 C CA . LEU A 1 392 ? 21.420 -1.547 -18.686 1.00 76.25 392 LEU A CA 1
ATOM 3103 C C . LEU A 1 392 ? 20.160 -0.882 -19.254 1.00 76.25 392 LEU A C 1
ATOM 3105 O O . LEU A 1 392 ? 19.416 -0.259 -18.507 1.00 76.25 392 LEU A O 1
ATOM 3109 N N . CYS A 1 393 ? 19.919 -0.987 -20.562 1.00 77.56 393 CYS A N 1
ATOM 3110 C CA . CYS A 1 393 ? 18.733 -0.396 -21.185 1.00 77.56 393 CYS A CA 1
ATOM 3111 C C . CYS A 1 393 ? 17.455 -1.167 -20.835 1.00 77.56 393 CYS A C 1
ATOM 3113 O O . CYS A 1 393 ? 16.421 -0.541 -20.603 1.00 77.56 393 CYS A O 1
ATOM 3115 N N . ILE A 1 394 ? 17.527 -2.502 -20.770 1.00 79.75 394 ILE A N 1
ATOM 3116 C CA . ILE A 1 394 ? 16.394 -3.365 -20.402 1.00 79.75 394 ILE A CA 1
ATOM 3117 C C . ILE A 1 394 ? 15.962 -3.088 -18.960 1.00 79.75 394 ILE A C 1
ATOM 3119 O O . ILE A 1 394 ? 14.784 -2.849 -18.710 1.00 79.75 394 ILE A O 1
ATOM 3123 N N . GLU A 1 395 ? 16.915 -3.043 -18.026 1.00 74.56 395 GLU A N 1
ATOM 3124 C CA . GLU A 1 395 ? 16.651 -2.762 -16.606 1.00 74.56 395 GLU A CA 1
ATOM 3125 C C . GLU A 1 395 ? 15.960 -1.413 -16.372 1.00 74.56 395 GLU A C 1
ATOM 3127 O O . GLU A 1 395 ? 15.295 -1.227 -15.360 1.00 74.56 395 GLU A O 1
ATOM 3132 N N . GLN A 1 396 ? 16.126 -0.471 -17.299 1.00 70.19 396 GLN A N 1
ATOM 3133 C CA . GLN A 1 396 ? 15.616 0.895 -17.194 1.00 70.19 396 GLN A CA 1
ATOM 3134 C C . GLN A 1 396 ? 14.399 1.156 -18.085 1.00 70.19 396 GLN A C 1
ATOM 3136 O O . GLN A 1 396 ? 13.982 2.300 -18.237 1.00 70.19 396 GLN A O 1
ATOM 3141 N N . GLY A 1 397 ? 13.836 0.119 -18.713 1.00 72.31 397 GLY A N 1
ATOM 3142 C CA . GLY A 1 397 ? 12.652 0.251 -19.564 1.00 72.31 397 GLY A CA 1
ATOM 3143 C C . GLY A 1 397 ? 12.906 0.917 -20.925 1.00 72.31 397 GLY A C 1
ATOM 3144 O O . GLY A 1 397 ? 11.965 1.153 -21.681 1.00 72.31 397 GLY A O 1
ATOM 3145 N N . HIS A 1 398 ? 14.162 1.190 -21.292 1.00 74.88 398 HIS A N 1
ATOM 3146 C CA . HIS A 1 398 ? 14.535 1.809 -22.568 1.00 74.88 398 HIS A CA 1
ATOM 3147 C C . HIS A 1 398 ? 14.584 0.769 -23.702 1.00 74.88 398 HIS A C 1
ATOM 3149 O O . HIS A 1 398 ? 15.639 0.472 -24.269 1.00 74.88 398 HIS A O 1
ATOM 3155 N N . GLY A 1 399 ? 13.420 0.219 -24.062 1.00 80.50 399 GLY A N 1
ATOM 3156 C CA . GLY A 1 399 ? 13.301 -0.873 -25.039 1.00 80.50 399 GLY A CA 1
ATOM 3157 C C . GLY A 1 399 ? 13.913 -0.573 -26.415 1.00 80.50 399 GLY A C 1
ATOM 3158 O O . GLY A 1 399 ? 14.546 -1.443 -27.008 1.00 80.50 399 GLY A O 1
ATOM 3159 N N . GLN A 1 400 ? 13.801 0.664 -26.921 1.00 82.06 400 GLN A N 1
ATOM 3160 C CA . GLN A 1 400 ? 14.336 1.034 -28.245 1.00 82.06 400 GLN A CA 1
ATOM 3161 C C . GLN A 1 400 ? 15.868 0.936 -28.294 1.00 82.06 400 GLN A C 1
ATOM 3163 O O . GLN A 1 400 ? 16.433 0.404 -29.252 1.00 82.06 400 GLN A O 1
ATOM 3168 N N . ASP A 1 401 ? 16.530 1.393 -27.233 1.00 78.69 401 ASP A N 1
ATOM 3169 C CA . ASP A 1 401 ? 17.987 1.340 -27.106 1.00 78.69 401 ASP A CA 1
ATOM 3170 C C . ASP A 1 401 ? 18.466 -0.082 -26.839 1.00 78.69 401 ASP A C 1
ATOM 3172 O O . ASP A 1 401 ? 19.452 -0.525 -27.432 1.00 78.69 401 ASP A O 1
ATOM 3176 N N . GLY A 1 402 ? 17.718 -0.828 -26.018 1.00 85.31 402 GLY A N 1
ATOM 3177 C CA . GLY A 1 402 ? 17.934 -2.256 -25.814 1.00 85.31 402 GLY A CA 1
ATOM 3178 C C . GLY A 1 402 ? 17.956 -3.017 -27.142 1.00 85.31 402 GLY A C 1
ATOM 3179 O O . GLY A 1 402 ? 18.902 -3.759 -27.405 1.00 85.31 402 GLY A O 1
ATOM 3180 N N . VAL A 1 403 ? 16.989 -2.753 -28.035 1.00 87.94 403 VAL A N 1
ATOM 3181 C CA . VAL A 1 403 ? 16.925 -3.365 -29.375 1.00 87.94 403 VAL A CA 1
ATOM 3182 C C . VAL A 1 403 ? 18.132 -2.976 -30.234 1.00 87.94 403 VAL A C 1
ATOM 3184 O O . VAL A 1 403 ? 18.689 -3.839 -30.918 1.00 87.94 403 VAL A O 1
ATOM 3187 N N . TYR A 1 404 ? 18.556 -1.706 -30.211 1.00 85.12 404 TYR A N 1
ATOM 3188 C CA . TYR A 1 404 ? 19.746 -1.247 -30.940 1.00 85.12 404 TYR A CA 1
ATOM 3189 C C . TYR A 1 404 ? 21.004 -2.009 -30.497 1.00 85.12 404 TYR A C 1
ATOM 3191 O O . TYR A 1 404 ? 21.700 -2.599 -31.33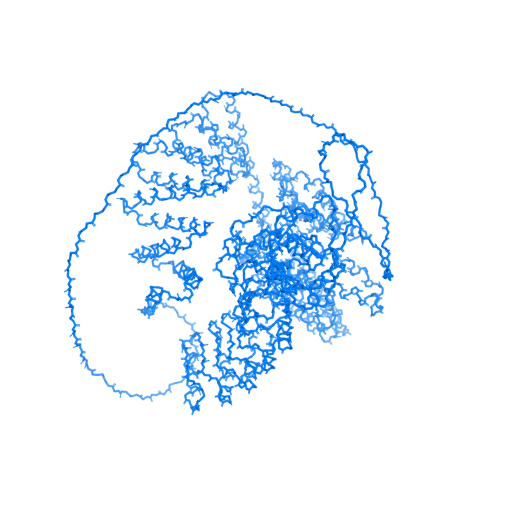2 1.00 85.12 404 TYR A O 1
ATOM 3199 N N . PHE A 1 405 ? 21.260 -2.068 -29.188 1.00 84.56 405 PHE A N 1
ATOM 3200 C CA . PHE A 1 405 ? 22.435 -2.747 -28.644 1.00 84.56 405 PHE A CA 1
ATOM 3201 C C . PHE A 1 405 ? 22.389 -4.258 -28.833 1.00 84.56 405 PHE A C 1
ATOM 3203 O O . PHE A 1 405 ? 23.392 -4.843 -29.241 1.00 84.56 405 PHE A O 1
ATOM 3210 N N . ALA A 1 406 ? 21.235 -4.888 -28.608 1.00 87.94 406 ALA A N 1
ATOM 3211 C CA . ALA A 1 406 ? 21.069 -6.326 -28.782 1.00 87.94 406 ALA A CA 1
ATOM 3212 C C . ALA A 1 406 ? 21.313 -6.762 -30.234 1.00 87.94 406 ALA A C 1
ATOM 3214 O O . ALA A 1 406 ? 21.987 -7.763 -30.472 1.00 87.94 406 ALA A O 1
ATOM 3215 N N . LYS A 1 407 ? 20.836 -5.992 -31.226 1.00 87.75 407 LYS A N 1
ATOM 3216 C CA . LYS A 1 407 ? 21.097 -6.277 -32.649 1.00 87.75 407 LYS A CA 1
ATOM 3217 C C . LYS A 1 407 ? 22.575 -6.156 -33.006 1.00 87.75 407 LYS A C 1
ATOM 3219 O O . LYS A 1 407 ? 23.096 -7.007 -33.724 1.00 87.75 407 LYS A O 1
ATOM 3224 N N . LYS A 1 408 ? 23.252 -5.121 -32.502 1.00 84.94 408 LYS A N 1
ATOM 3225 C CA . LYS A 1 408 ? 24.688 -4.908 -32.736 1.00 84.94 408 LYS A CA 1
ATOM 3226 C C . LYS A 1 408 ? 25.525 -6.005 -32.073 1.00 84.94 408 LYS A C 1
ATOM 3228 O O . LYS A 1 408 ? 26.413 -6.560 -32.708 1.00 84.94 408 LYS A O 1
ATOM 3233 N N . HIS A 1 409 ? 25.179 -6.374 -30.840 1.00 86.06 409 HIS A N 1
ATOM 3234 C CA . HIS A 1 409 ? 25.772 -7.494 -30.111 1.00 86.06 409 HIS A CA 1
ATOM 3235 C C . HIS A 1 409 ? 25.613 -8.821 -30.872 1.00 86.06 409 HIS A C 1
ATOM 3237 O O . HIS A 1 409 ? 26.597 -9.524 -31.105 1.00 86.06 409 HIS A O 1
ATOM 3243 N N . LEU A 1 410 ? 24.394 -9.124 -31.332 1.00 87.62 410 LEU A N 1
ATOM 3244 C CA . LEU A 1 410 ? 24.097 -10.327 -32.109 1.00 87.62 410 LEU A CA 1
ATOM 3245 C C . LEU A 1 410 ? 24.889 -10.372 -33.425 1.00 87.62 410 LEU A C 1
ATOM 3247 O O . LEU A 1 410 ? 25.411 -11.425 -33.773 1.00 87.62 410 LEU A O 1
ATOM 3251 N N . GLY A 1 411 ? 25.043 -9.239 -34.118 1.00 85.50 411 GLY A N 1
ATOM 3252 C CA . GLY A 1 411 ? 25.800 -9.154 -35.372 1.00 85.50 411 GLY A CA 1
ATOM 3253 C C . GLY A 1 411 ? 27.297 -9.468 -35.243 1.00 85.50 411 GLY A C 1
ATOM 3254 O O . GLY A 1 411 ? 27.909 -9.868 -36.230 1.00 85.50 411 GLY A O 1
ATOM 3255 N N . ILE A 1 412 ? 27.880 -9.324 -34.047 1.00 83.94 412 ILE A N 1
ATOM 3256 C CA . ILE A 1 412 ? 29.277 -9.703 -33.770 1.00 83.94 412 ILE A CA 1
ATOM 3257 C C . ILE A 1 412 ? 29.385 -11.194 -33.438 1.00 83.94 412 ILE A C 1
ATOM 3259 O O . ILE A 1 412 ? 30.334 -11.845 -33.857 1.00 83.94 412 ILE A O 1
ATOM 3263 N N . ILE A 1 413 ? 28.411 -11.741 -32.707 1.00 84.31 413 ILE A N 1
ATOM 3264 C CA . ILE A 1 413 ? 28.458 -13.122 -32.203 1.00 84.31 413 ILE A CA 1
ATOM 3265 C C . ILE A 1 413 ? 27.989 -14.143 -33.246 1.00 84.31 413 ILE A C 1
ATOM 3267 O O . ILE A 1 413 ? 28.517 -15.253 -33.306 1.00 84.31 413 ILE A O 1
ATOM 3271 N N . GLU A 1 414 ? 26.995 -13.797 -34.068 1.00 81.31 414 GLU A N 1
ATOM 3272 C CA . GLU A 1 414 ? 26.411 -14.702 -35.067 1.00 81.31 414 GLU A CA 1
ATOM 3273 C C . GLU A 1 414 ? 27.459 -15.251 -36.071 1.00 81.31 414 GLU A C 1
ATOM 3275 O O . GLU A 1 414 ? 27.424 -16.453 -36.348 1.00 81.31 414 GLU A O 1
ATOM 3280 N N . PRO A 1 415 ? 28.449 -14.460 -36.546 1.00 78.88 415 PRO A N 1
ATOM 3281 C CA . PRO A 1 415 ? 29.567 -14.954 -37.360 1.00 78.88 415 PRO A CA 1
ATOM 3282 C C . PRO A 1 415 ? 30.557 -15.872 -36.625 1.00 78.88 415 PRO A C 1
ATOM 3284 O O . PRO A 1 415 ? 31.126 -16.766 -37.252 1.00 78.88 415 PRO A O 1
ATOM 3287 N N . ASP A 1 416 ? 30.762 -15.676 -35.318 1.00 71.12 416 ASP A N 1
ATOM 3288 C CA . ASP A 1 416 ? 31.728 -16.440 -34.509 1.00 71.12 416 ASP A CA 1
ATOM 3289 C C . ASP A 1 416 ? 31.262 -17.884 -34.235 1.00 71.12 416 ASP A C 1
ATOM 3291 O O . ASP A 1 416 ? 32.039 -18.735 -33.794 1.00 71.12 416 ASP A O 1
ATOM 3295 N N . GLY A 1 417 ? 29.990 -18.192 -34.516 1.00 70.88 417 GLY A N 1
ATOM 3296 C CA . GLY A 1 417 ? 29.428 -19.540 -34.424 1.00 70.88 417 GLY A CA 1
ATOM 3297 C C . GLY A 1 417 ? 29.193 -20.042 -32.994 1.00 70.88 417 GLY A C 1
ATOM 3298 O O . GLY A 1 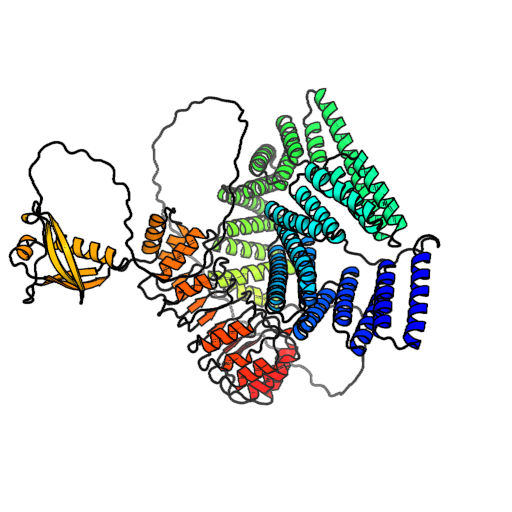417 ? 28.818 -21.208 -32.811 1.00 70.88 417 GLY A O 1
ATOM 3299 N N . ASP A 1 418 ? 29.371 -19.192 -31.974 1.00 81.31 418 ASP A N 1
ATOM 3300 C CA . ASP A 1 418 ? 29.037 -19.533 -30.590 1.00 81.31 418 ASP A CA 1
ATOM 3301 C C . ASP A 1 418 ? 27.518 -19.519 -30.389 1.00 81.31 418 ASP A C 1
ATOM 3303 O O . ASP A 1 418 ? 26.879 -18.496 -30.138 1.00 81.31 418 ASP A O 1
ATOM 3307 N N . THR A 1 419 ? 26.929 -20.709 -30.473 1.00 80.06 419 THR A N 1
ATOM 3308 C CA . THR A 1 419 ? 25.485 -20.905 -30.323 1.00 80.06 419 THR A CA 1
ATOM 3309 C C . THR A 1 419 ? 24.975 -20.501 -28.939 1.00 80.06 419 THR A C 1
ATOM 3311 O O . THR A 1 419 ? 23.829 -20.078 -28.818 1.00 80.06 419 THR A O 1
ATOM 3314 N N . LYS A 1 420 ? 25.800 -20.616 -27.888 1.00 81.69 420 LYS A N 1
ATOM 3315 C CA . LYS A 1 420 ? 25.397 -20.275 -26.519 1.00 81.69 420 LYS A CA 1
ATOM 3316 C C . LYS A 1 420 ? 25.251 -18.760 -26.381 1.00 81.69 420 LYS A C 1
ATOM 3318 O O . LYS A 1 420 ? 24.210 -18.294 -25.921 1.00 81.69 420 LYS A O 1
ATOM 3323 N N . ALA A 1 421 ? 26.257 -18.027 -26.847 1.00 81.56 421 ALA A N 1
ATOM 3324 C CA . ALA A 1 421 ? 26.253 -16.571 -26.864 1.00 81.56 421 ALA A CA 1
ATOM 3325 C C . ALA A 1 421 ? 25.183 -16.005 -27.821 1.00 81.56 421 ALA A C 1
ATOM 3327 O O . ALA A 1 421 ? 24.544 -15.009 -27.497 1.00 81.56 421 ALA A O 1
ATOM 3328 N N . CYS A 1 422 ? 24.902 -16.675 -28.949 1.00 86.19 422 CYS A N 1
ATOM 3329 C CA . CYS A 1 422 ? 23.796 -16.304 -29.843 1.00 86.19 422 CYS A CA 1
ATOM 3330 C C . CYS A 1 422 ? 22.427 -16.404 -29.155 1.00 86.19 422 CYS A C 1
ATOM 3332 O O . CYS A 1 422 ? 21.600 -15.509 -29.311 1.00 86.19 422 CYS A O 1
ATOM 3334 N N . ILE A 1 423 ? 22.174 -17.486 -28.406 1.00 85.81 423 ILE A N 1
ATOM 3335 C CA . ILE A 1 423 ? 20.924 -17.650 -27.647 1.00 85.81 423 ILE A CA 1
ATOM 3336 C C . ILE A 1 423 ? 20.795 -16.533 -26.607 1.00 85.81 423 ILE A C 1
ATOM 3338 O O . ILE A 1 423 ? 19.737 -15.919 -26.514 1.00 85.81 423 ILE A O 1
ATOM 3342 N N . ASP A 1 424 ? 21.873 -16.223 -25.884 1.00 85.25 424 ASP A N 1
ATOM 3343 C CA . ASP A 1 424 ? 21.868 -15.179 -24.853 1.00 85.25 424 ASP A CA 1
ATOM 3344 C C . ASP A 1 424 ? 21.607 -13.786 -25.469 1.00 85.25 424 ASP A C 1
ATOM 3346 O O . ASP A 1 424 ? 20.786 -13.022 -24.965 1.00 85.25 424 ASP A O 1
ATOM 3350 N N . ALA A 1 425 ? 22.205 -13.490 -26.627 1.00 87.75 425 ALA A N 1
ATOM 3351 C CA . ALA A 1 425 ? 21.950 -12.261 -27.379 1.00 87.75 425 ALA A CA 1
ATOM 3352 C C . ALA A 1 425 ? 20.505 -12.161 -27.913 1.00 87.75 425 ALA A C 1
ATOM 3354 O O . ALA A 1 425 ? 19.917 -11.079 -27.909 1.00 87.75 425 ALA A O 1
ATOM 3355 N N . LEU A 1 426 ? 19.912 -13.277 -28.357 1.00 90.81 426 LEU A N 1
ATOM 3356 C CA . LEU A 1 426 ? 18.508 -13.327 -28.787 1.00 90.81 426 LEU A CA 1
ATOM 3357 C C . LEU A 1 426 ? 17.543 -13.139 -27.610 1.00 90.81 426 LEU A C 1
ATOM 3359 O O . LEU A 1 426 ? 16.525 -12.470 -27.773 1.00 90.81 426 LEU A O 1
ATOM 3363 N N . LEU A 1 427 ? 17.863 -13.675 -26.430 1.00 89.38 427 LEU A N 1
ATOM 3364 C CA . LEU A 1 427 ? 17.071 -13.459 -25.218 1.00 89.38 427 LEU A CA 1
ATOM 3365 C C . LEU A 1 427 ? 17.070 -11.981 -24.808 1.00 89.38 427 LEU A C 1
ATOM 3367 O O . LEU A 1 427 ? 15.997 -11.409 -24.627 1.00 89.38 427 LEU A O 1
ATOM 3371 N N . LEU A 1 428 ? 18.235 -11.325 -24.797 1.00 89.12 428 LEU A N 1
ATOM 3372 C CA . LEU A 1 428 ? 18.338 -9.878 -24.557 1.00 89.12 428 LEU A CA 1
ATOM 3373 C C . LEU A 1 428 ? 17.551 -9.055 -25.591 1.00 89.12 428 LEU A C 1
ATOM 3375 O O . LEU A 1 428 ? 16.873 -8.084 -25.249 1.00 89.12 428 LEU A O 1
ATOM 3379 N N . LEU A 1 429 ? 17.588 -9.461 -26.865 1.00 91.31 429 LEU A N 1
ATOM 3380 C CA . LEU A 1 429 ? 16.788 -8.829 -27.914 1.00 91.31 429 LEU A CA 1
ATOM 3381 C C . LEU A 1 429 ? 15.282 -9.008 -27.669 1.00 91.31 429 LEU A C 1
ATOM 3383 O O . LEU A 1 429 ? 14.519 -8.064 -27.870 1.00 91.31 429 LEU A O 1
ATOM 3387 N N . SER A 1 430 ? 14.853 -10.194 -27.226 1.00 89.56 430 SER A N 1
ATOM 3388 C CA . SER A 1 430 ? 13.448 -10.469 -26.907 1.00 89.56 430 SER A CA 1
ATOM 3389 C C . SER A 1 430 ? 12.953 -9.653 -25.713 1.00 89.56 430 SER A C 1
ATOM 3391 O O . SER A 1 430 ? 11.877 -9.065 -25.790 1.00 89.56 430 SER A O 1
ATOM 3393 N N . ASP A 1 431 ? 13.772 -9.522 -24.669 1.00 86.25 431 ASP A N 1
ATOM 3394 C CA . ASP A 1 431 ? 13.461 -8.722 -23.483 1.00 86.25 431 ASP A CA 1
ATOM 3395 C C . ASP A 1 431 ? 13.406 -7.225 -23.832 1.00 86.25 431 ASP A C 1
ATOM 3397 O O . ASP A 1 431 ? 12.550 -6.492 -23.344 1.00 86.25 431 ASP A O 1
ATOM 3401 N N . SER A 1 432 ? 14.243 -6.774 -24.770 1.00 88.12 432 SER A N 1
ATOM 3402 C CA . SER A 1 432 ? 14.187 -5.402 -25.288 1.00 88.12 432 SER A CA 1
ATOM 3403 C C . SER A 1 432 ? 12.915 -5.127 -26.102 1.00 88.12 432 SER A C 1
ATOM 3405 O O . SER A 1 432 ? 12.312 -4.063 -25.958 1.00 88.12 432 SER A O 1
ATOM 3407 N N . TYR A 1 433 ? 12.477 -6.074 -26.943 1.00 86.94 433 TYR A N 1
ATOM 3408 C CA . TYR A 1 433 ? 11.210 -5.958 -27.675 1.00 86.94 433 TYR A CA 1
ATOM 3409 C C . TYR A 1 433 ? 9.990 -6.034 -26.751 1.00 86.94 433 TYR A C 1
ATOM 3411 O O . TYR A 1 433 ? 8.999 -5.351 -26.998 1.00 86.94 433 TYR A O 1
ATOM 3419 N N . TRP A 1 434 ? 10.072 -6.796 -25.657 1.00 81.31 434 TRP A N 1
ATOM 3420 C CA . TRP A 1 434 ? 9.018 -6.902 -24.644 1.00 81.31 434 TRP A CA 1
ATOM 3421 C C . TRP A 1 434 ? 8.645 -5.558 -24.005 1.00 81.31 434 TRP A C 1
ATOM 3423 O O . TRP A 1 434 ? 7.482 -5.330 -23.658 1.00 81.31 434 TRP A O 1
ATOM 3433 N N . LEU A 1 435 ? 9.622 -4.660 -23.874 1.00 79.12 435 LEU A N 1
ATOM 3434 C CA . LEU A 1 435 ? 9.445 -3.316 -23.321 1.00 79.12 435 LEU A CA 1
ATOM 3435 C C . LEU A 1 435 ? 8.758 -2.344 -24.294 1.00 79.12 435 LEU A C 1
ATOM 3437 O O . LEU A 1 435 ? 8.367 -1.252 -23.890 1.00 79.12 435 LEU A O 1
ATOM 3441 N N . LEU A 1 436 ? 8.592 -2.714 -25.568 1.00 79.88 436 LEU A N 1
ATOM 3442 C CA . LEU A 1 436 ? 7.974 -1.865 -26.584 1.00 79.88 436 LEU A CA 1
ATOM 3443 C C . LEU A 1 436 ? 6.491 -2.233 -26.775 1.00 79.88 436 LEU A C 1
ATOM 3445 O O . LEU A 1 436 ? 6.191 -3.373 -27.129 1.00 79.88 436 LEU A O 1
ATOM 3449 N N . PRO A 1 437 ? 5.544 -1.285 -26.617 1.00 63.25 437 PRO A N 1
ATOM 3450 C CA . PRO A 1 437 ? 4.107 -1.555 -26.760 1.00 63.25 437 PRO A CA 1
ATOM 3451 C C . PRO A 1 437 ? 3.673 -2.049 -28.151 1.00 63.25 437 PRO A C 1
ATOM 3453 O O . PRO A 1 437 ? 2.577 -2.577 -28.301 1.00 63.25 437 PRO A O 1
ATOM 3456 N N . THR A 1 438 ? 4.505 -1.857 -29.178 1.00 57.69 438 THR A N 1
ATOM 3457 C CA . THR A 1 438 ? 4.122 -1.976 -30.592 1.00 57.69 438 THR A CA 1
ATOM 3458 C C . THR A 1 438 ? 4.669 -3.210 -31.318 1.00 57.69 438 THR A C 1
ATOM 3460 O O . THR A 1 438 ? 4.328 -3.394 -32.483 1.00 57.69 438 THR A O 1
ATOM 3463 N N . LEU A 1 439 ? 5.502 -4.053 -30.685 1.00 65.00 439 LEU A N 1
ATOM 3464 C CA . LEU A 1 439 ? 6.265 -5.117 -31.378 1.00 65.00 439 LEU A CA 1
ATOM 3465 C C . LEU A 1 439 ? 6.155 -6.536 -30.760 1.00 65.00 439 LEU A C 1
ATOM 3467 O O . LEU A 1 439 ? 7.170 -7.219 -30.585 1.00 65.00 439 LEU A O 1
ATOM 3471 N N . PRO A 1 440 ? 4.957 -7.040 -30.403 1.00 67.25 440 PRO A N 1
ATOM 3472 C CA . PRO A 1 440 ? 4.838 -8.374 -29.814 1.00 67.25 440 PRO A CA 1
ATOM 3473 C C . PRO A 1 440 ? 5.088 -9.518 -30.820 1.00 67.25 440 PRO A C 1
ATOM 3475 O O . PRO A 1 440 ? 5.503 -10.608 -30.420 1.00 67.25 440 PRO A O 1
ATOM 3478 N N . ALA A 1 441 ? 4.911 -9.282 -32.124 1.00 76.19 441 ALA A N 1
ATOM 3479 C CA . ALA A 1 441 ? 5.200 -10.271 -33.167 1.00 76.19 441 ALA A CA 1
ATOM 3480 C C . ALA A 1 441 ? 6.712 -10.527 -33.325 1.00 76.19 441 ALA A C 1
ATOM 3482 O O . ALA A 1 441 ? 7.152 -11.660 -33.533 1.00 76.19 441 ALA A O 1
ATOM 3483 N N . GLU A 1 442 ? 7.526 -9.483 -33.186 1.00 82.62 442 GLU A N 1
ATOM 3484 C CA . GLU A 1 442 ? 8.982 -9.545 -33.231 1.00 82.62 442 GLU A CA 1
ATOM 3485 C C . GLU A 1 442 ? 9.538 -10.309 -32.031 1.00 82.62 442 GLU A C 1
ATOM 3487 O O . GLU A 1 442 ? 10.429 -11.141 -32.214 1.00 82.62 442 GLU A O 1
ATOM 3492 N N . THR A 1 443 ? 8.975 -10.104 -30.834 1.00 84.25 443 THR A N 1
ATOM 3493 C CA . THR A 1 443 ? 9.332 -10.883 -29.639 1.00 84.25 443 THR A CA 1
ATOM 3494 C C . THR A 1 443 ? 9.109 -12.376 -29.863 1.00 84.25 443 THR A C 1
ATOM 3496 O O . THR A 1 443 ? 10.025 -13.168 -29.636 1.00 84.25 443 THR A O 1
ATOM 3499 N N . LEU A 1 444 ? 7.938 -12.767 -30.386 1.00 85.94 444 LEU A N 1
ATOM 3500 C CA . LEU A 1 444 ? 7.647 -14.166 -30.721 1.00 85.94 444 LEU A CA 1
ATOM 3501 C C . LEU A 1 444 ? 8.641 -14.726 -31.744 1.00 85.94 444 LEU A C 1
ATOM 3503 O O . LEU A 1 444 ? 9.171 -15.820 -31.561 1.00 85.94 444 LEU A O 1
ATOM 3507 N N . ARG A 1 445 ? 8.951 -13.965 -32.801 1.00 87.56 445 ARG A N 1
ATOM 3508 C CA . ARG A 1 445 ? 9.895 -14.387 -33.846 1.00 87.56 445 ARG A CA 1
ATOM 3509 C C . ARG A 1 445 ? 11.309 -14.607 -33.303 1.00 87.56 445 ARG A C 1
ATOM 3511 O O . ARG A 1 445 ? 11.969 -15.575 -33.683 1.00 87.56 445 ARG A O 1
ATOM 3518 N N . VAL A 1 446 ? 11.790 -13.708 -32.444 1.00 90.06 446 VAL A N 1
ATOM 3519 C CA . VAL A 1 446 ? 13.126 -13.797 -31.834 1.00 90.06 446 VAL A CA 1
ATOM 3520 C C . VAL A 1 446 ? 13.201 -14.976 -30.864 1.00 90.06 446 VAL A C 1
ATOM 3522 O O . VAL A 1 446 ? 14.154 -15.754 -30.933 1.00 90.06 446 VAL A O 1
ATOM 3525 N N . LEU A 1 447 ? 12.180 -15.157 -30.022 1.00 89.69 447 LEU A N 1
ATOM 3526 C CA . LEU A 1 447 ? 12.096 -16.291 -29.102 1.00 89.69 447 LEU A CA 1
ATOM 3527 C C . LEU A 1 447 ? 11.997 -17.632 -29.842 1.00 89.69 447 LEU A C 1
ATOM 3529 O O . LEU A 1 447 ? 12.657 -18.591 -29.449 1.00 89.69 447 LEU A O 1
ATOM 3533 N N . GLN A 1 448 ? 11.262 -17.694 -30.956 1.00 89.88 448 GLN A N 1
ATOM 3534 C CA . GLN A 1 448 ? 11.197 -18.895 -31.791 1.00 89.88 448 GLN A CA 1
ATOM 3535 C C . GLN A 1 448 ? 12.567 -19.234 -32.399 1.00 89.88 448 GLN A C 1
ATOM 3537 O O . GLN A 1 448 ? 13.000 -20.383 -32.340 1.00 89.88 448 GLN A O 1
ATOM 3542 N N . LYS A 1 449 ? 13.306 -18.229 -32.897 1.00 90.00 449 LYS A N 1
ATOM 3543 C CA . LYS A 1 449 ? 14.685 -18.417 -33.385 1.00 90.00 449 LYS A CA 1
ATOM 3544 C C . LYS A 1 449 ? 15.610 -18.937 -32.274 1.00 90.00 449 LYS A C 1
ATOM 3546 O O . LYS A 1 449 ? 16.437 -19.813 -32.528 1.00 90.00 449 LYS A O 1
ATOM 3551 N N . ALA A 1 450 ? 15.473 -18.423 -31.049 1.00 88.31 450 ALA A N 1
ATOM 3552 C CA . ALA A 1 450 ? 16.239 -18.898 -29.895 1.00 88.31 450 ALA A CA 1
ATOM 3553 C C . ALA A 1 450 ? 15.889 -20.353 -29.531 1.00 88.31 450 ALA A C 1
ATOM 3555 O O . ALA A 1 450 ? 16.788 -21.152 -29.253 1.00 88.31 450 ALA A O 1
ATOM 3556 N N . LEU A 1 451 ? 14.604 -20.716 -29.588 1.00 88.44 451 LEU A N 1
ATOM 3557 C CA . LEU A 1 451 ? 14.115 -22.069 -29.319 1.00 88.44 451 LEU A CA 1
ATOM 3558 C C . LEU A 1 451 ? 14.664 -23.081 -30.331 1.00 88.44 451 LEU A C 1
ATOM 3560 O O . LEU A 1 451 ? 15.170 -24.134 -29.939 1.00 88.44 451 LEU A O 1
ATOM 3564 N N . ASP A 1 452 ? 14.636 -22.743 -31.620 1.00 87.44 452 ASP A N 1
ATOM 3565 C CA . ASP A 1 452 ? 15.137 -23.609 -32.691 1.00 87.44 452 ASP A CA 1
ATOM 3566 C C . ASP A 1 452 ? 16.646 -23.871 -32.546 1.00 87.44 452 ASP A C 1
ATOM 3568 O O . ASP A 1 452 ? 17.100 -25.014 -32.662 1.00 87.44 452 ASP A O 1
ATOM 3572 N N . LEU A 1 453 ? 17.427 -22.836 -32.211 1.00 84.94 453 LEU A N 1
ATOM 3573 C CA . LEU A 1 453 ? 18.861 -22.966 -31.918 1.00 84.94 453 LEU A CA 1
ATOM 3574 C C . LEU A 1 453 ? 19.122 -23.815 -30.664 1.00 84.94 453 LEU A C 1
ATOM 3576 O O . LEU A 1 453 ? 20.043 -24.638 -30.652 1.00 84.94 453 LEU A O 1
ATOM 3580 N N . SER A 1 454 ? 18.304 -23.653 -29.619 1.00 84.31 454 SER A N 1
ATOM 3581 C CA . SER A 1 454 ? 18.402 -24.445 -28.387 1.00 84.31 454 SER A CA 1
ATOM 3582 C C . SER A 1 454 ? 18.125 -25.935 -28.641 1.00 84.31 454 SER A C 1
ATOM 3584 O O . SER A 1 454 ? 18.889 -26.803 -28.196 1.00 84.31 454 SER A O 1
ATOM 3586 N N . ARG A 1 455 ? 17.093 -26.237 -29.445 1.00 83.94 455 ARG A N 1
ATOM 3587 C CA . ARG A 1 455 ? 16.698 -27.599 -29.842 1.00 83.94 455 ARG A CA 1
ATOM 3588 C C . ARG A 1 455 ? 17.773 -28.303 -30.670 1.00 83.94 455 ARG A C 1
ATOM 3590 O O . ARG A 1 455 ? 18.070 -29.468 -30.410 1.00 83.94 455 ARG A O 1
ATOM 3597 N N . GLN A 1 456 ? 18.421 -27.600 -31.603 1.00 79.62 456 GLN A N 1
ATOM 3598 C CA . GLN A 1 456 ? 19.504 -28.160 -32.428 1.00 79.62 456 GLN A CA 1
ATOM 3599 C C . GLN A 1 456 ? 20.717 -28.637 -31.610 1.00 79.62 456 GLN A C 1
ATOM 3601 O O . GLN A 1 456 ? 21.388 -29.593 -31.997 1.00 79.62 456 GLN A O 1
ATOM 3606 N N . LYS A 1 457 ? 21.008 -27.992 -30.473 1.00 69.06 457 LYS A N 1
ATOM 3607 C CA . LYS A 1 457 ? 22.161 -28.304 -29.605 1.00 69.06 457 LYS A CA 1
ATOM 3608 C C . LYS A 1 457 ? 21.800 -29.141 -28.374 1.00 69.06 457 LYS A C 1
ATOM 3610 O O . LYS A 1 457 ? 22.680 -29.411 -27.557 1.00 69.06 457 LYS A O 1
ATOM 3615 N N . THR A 1 458 ? 20.545 -29.576 -28.226 1.00 61.56 458 THR A N 1
ATOM 3616 C CA . THR A 1 458 ? 20.049 -30.359 -27.074 1.00 61.56 458 THR A CA 1
ATOM 3617 C C . THR A 1 458 ? 20.273 -29.684 -25.703 1.00 61.56 458 THR A C 1
ATOM 3619 O O . THR A 1 458 ? 20.540 -30.361 -24.710 1.00 61.56 458 THR A O 1
ATOM 3622 N N . SER A 1 459 ? 20.171 -28.347 -25.611 1.00 63.19 459 SER A N 1
ATOM 3623 C CA . SER A 1 459 ? 20.308 -27.615 -24.334 1.00 63.19 459 SER A CA 1
ATOM 3624 C C . SER A 1 459 ? 18.974 -27.529 -23.579 1.00 63.19 459 SER A C 1
ATOM 3626 O O . SER A 1 459 ? 18.293 -26.506 -23.565 1.00 63.19 459 SER A O 1
ATOM 3628 N N . ARG A 1 460 ? 18.598 -28.632 -22.927 1.00 68.75 460 ARG A N 1
ATOM 3629 C CA . ARG A 1 460 ? 17.270 -28.823 -22.313 1.00 68.75 460 ARG A CA 1
ATOM 3630 C C . ARG A 1 460 ? 16.885 -27.812 -21.211 1.00 68.75 460 ARG A C 1
ATOM 3632 O O . ARG A 1 460 ? 15.737 -27.387 -21.207 1.00 68.75 460 ARG A O 1
ATOM 3639 N N . PRO A 1 461 ? 17.790 -27.339 -20.327 1.00 68.06 461 PRO A N 1
ATOM 3640 C CA . PRO A 1 461 ? 17.436 -26.312 -19.338 1.00 68.06 461 PRO A CA 1
ATOM 3641 C C . PRO A 1 461 ? 17.143 -24.933 -19.949 1.00 68.06 461 PRO A C 1
ATOM 3643 O O . PRO A 1 461 ? 16.252 -24.233 -19.487 1.00 68.06 461 PRO A O 1
ATOM 3646 N N . ARG A 1 462 ? 17.867 -24.544 -21.009 1.00 70.88 462 ARG A N 1
ATOM 3647 C CA . ARG A 1 462 ? 17.630 -23.270 -21.711 1.00 70.88 462 ARG A CA 1
ATOM 3648 C C . ARG A 1 462 ? 16.363 -23.307 -22.557 1.00 70.88 462 ARG A C 1
ATOM 3650 O O . ARG A 1 462 ? 15.716 -22.285 -22.730 1.00 70.88 462 ARG A O 1
ATOM 3657 N N . GLU A 1 463 ? 16.004 -24.480 -23.072 1.00 78.81 463 GLU A N 1
ATOM 3658 C CA . GLU A 1 463 ? 14.731 -24.706 -23.762 1.00 78.81 463 GLU A CA 1
ATOM 3659 C C . GLU A 1 463 ? 13.532 -24.360 -22.863 1.00 78.81 463 GLU A C 1
ATOM 3661 O O . GLU A 1 463 ? 12.632 -23.656 -23.304 1.00 78.81 463 GLU A O 1
ATOM 3666 N N . ILE A 1 464 ? 13.566 -24.758 -21.587 1.00 75.81 464 ILE A N 1
ATOM 3667 C CA . ILE A 1 464 ? 12.509 -24.473 -20.598 1.00 75.81 464 ILE A CA 1
ATOM 3668 C C . ILE A 1 464 ? 12.365 -22.964 -20.331 1.00 75.81 464 ILE A C 1
ATOM 3670 O O . ILE A 1 464 ? 11.245 -22.453 -20.282 1.00 75.81 464 ILE A O 1
ATOM 3674 N N . ASP A 1 465 ? 13.479 -22.241 -20.197 1.00 73.88 465 ASP A N 1
ATOM 3675 C CA . ASP A 1 465 ? 13.476 -20.784 -19.987 1.00 73.88 465 ASP A CA 1
ATOM 3676 C C . ASP A 1 465 ? 12.881 -20.035 -21.196 1.00 73.88 465 ASP A C 1
ATOM 3678 O O . ASP A 1 465 ? 11.988 -19.196 -21.056 1.00 73.88 465 ASP A O 1
ATOM 3682 N N . ILE A 1 466 ? 13.281 -20.427 -22.413 1.00 83.56 466 ILE A N 1
ATOM 3683 C CA . ILE A 1 466 ? 12.750 -19.860 -23.662 1.00 83.56 466 ILE A CA 1
ATOM 3684 C C . ILE A 1 466 ? 11.251 -20.168 -23.821 1.00 83.56 466 ILE A C 1
ATOM 3686 O O . ILE A 1 466 ? 10.480 -19.276 -24.179 1.00 83.56 466 ILE A O 1
ATOM 3690 N N . LEU A 1 467 ? 10.816 -21.402 -23.534 1.00 84.31 467 LEU A N 1
ATOM 3691 C CA . LEU A 1 467 ? 9.399 -21.791 -23.574 1.00 84.31 467 LEU A CA 1
ATOM 3692 C C . LEU A 1 467 ? 8.568 -21.005 -22.551 1.00 84.31 467 LEU A C 1
ATOM 3694 O O . LEU A 1 467 ? 7.447 -20.597 -22.847 1.00 84.31 467 LEU A O 1
ATOM 3698 N N . SER A 1 468 ? 9.125 -20.727 -21.372 1.00 78.69 468 SER A N 1
ATOM 3699 C CA . SER A 1 468 ? 8.456 -19.924 -20.343 1.00 78.69 468 SER A CA 1
ATOM 3700 C C . SER A 1 468 ? 8.270 -18.470 -20.788 1.00 78.69 468 SER A C 1
ATOM 3702 O O . SER A 1 468 ? 7.173 -17.925 -20.655 1.00 78.69 468 SER A O 1
ATOM 3704 N N . LYS A 1 469 ? 9.293 -17.862 -21.406 1.00 81.19 469 LYS A N 1
ATOM 3705 C CA . LYS A 1 469 ? 9.194 -16.519 -22.007 1.00 81.19 469 LYS A CA 1
ATOM 3706 C C . LYS A 1 469 ? 8.203 -16.475 -23.181 1.00 81.19 469 LYS A C 1
ATOM 3708 O O . LYS A 1 469 ? 7.434 -15.521 -23.288 1.00 81.19 469 LYS A O 1
ATOM 3713 N N . LEU A 1 470 ? 8.160 -17.517 -24.020 1.00 85.19 470 LEU A N 1
ATOM 3714 C CA . LEU A 1 470 ? 7.153 -17.655 -25.083 1.00 85.19 470 LEU A CA 1
ATOM 3715 C C . LEU A 1 470 ? 5.737 -17.729 -24.516 1.00 85.19 470 LEU A C 1
ATOM 3717 O O . LEU A 1 470 ? 4.854 -17.039 -25.018 1.00 85.19 470 LEU A O 1
ATOM 3721 N N . ALA A 1 471 ? 5.519 -18.510 -23.456 1.00 80.12 471 ALA A N 1
ATOM 3722 C CA . ALA A 1 471 ? 4.223 -18.580 -22.791 1.00 80.12 471 ALA A CA 1
ATOM 3723 C C . ALA A 1 471 ? 3.789 -17.193 -22.291 1.00 80.12 471 ALA A C 1
ATOM 3725 O O . ALA A 1 471 ? 2.696 -16.736 -22.617 1.00 80.12 471 ALA A O 1
ATOM 3726 N N . SER A 1 472 ? 4.657 -16.460 -21.591 1.00 77.19 472 SER A N 1
ATOM 3727 C CA . SER A 1 472 ? 4.350 -15.084 -21.175 1.00 77.19 472 SER A CA 1
ATOM 3728 C C . SER A 1 472 ? 3.949 -14.197 -22.361 1.00 77.19 472 SER A C 1
ATOM 3730 O O . SER A 1 472 ? 2.983 -13.437 -22.258 1.00 77.19 472 SER A O 1
ATOM 3732 N N . ALA A 1 473 ? 4.617 -14.347 -23.510 1.00 78.88 473 ALA A N 1
ATOM 3733 C CA . ALA A 1 473 ? 4.283 -13.620 -24.731 1.00 78.88 473 ALA A CA 1
ATOM 3734 C C . ALA A 1 473 ? 2.927 -13.990 -25.337 1.00 78.88 473 ALA A C 1
ATOM 3736 O O . ALA A 1 473 ? 2.158 -13.088 -25.671 1.00 78.88 473 ALA A O 1
ATOM 3737 N N . TYR A 1 474 ? 2.590 -15.277 -25.418 1.00 80.62 474 TYR A N 1
ATOM 3738 C CA . TYR A 1 474 ? 1.270 -15.713 -25.875 1.00 80.62 474 TYR A CA 1
ATOM 3739 C C . TYR A 1 474 ? 0.151 -15.250 -24.937 1.00 80.62 474 TYR A C 1
ATOM 3741 O O . TYR A 1 474 ? -0.874 -14.771 -25.418 1.00 80.62 474 TYR A O 1
ATOM 3749 N N . LYS A 1 475 ? 0.378 -15.278 -23.617 1.00 75.81 475 LYS A N 1
ATOM 3750 C CA . LYS A 1 475 ? -0.574 -14.774 -22.614 1.00 75.81 475 LYS A CA 1
ATOM 3751 C C . LYS A 1 475 ? -0.850 -13.279 -22.791 1.00 75.81 475 LYS A C 1
ATOM 3753 O O . LYS A 1 475 ? -2.003 -12.865 -22.810 1.00 75.81 475 LYS A O 1
ATOM 3758 N N . ARG A 1 476 ? 0.195 -12.463 -22.977 1.00 68.56 476 ARG A N 1
ATOM 3759 C CA . ARG A 1 476 ? 0.053 -11.011 -23.203 1.00 68.56 476 ARG A CA 1
ATOM 3760 C C . ARG A 1 476 ? -0.672 -10.679 -24.512 1.00 68.56 476 ARG A C 1
ATOM 3762 O O . ARG A 1 476 ? -1.313 -9.640 -24.602 1.00 68.56 476 ARG A O 1
ATOM 3769 N N . LEU A 1 477 ? -0.560 -11.550 -25.512 1.00 72.12 477 LEU A N 1
ATOM 3770 C CA . LEU A 1 477 ? -1.233 -11.421 -26.804 1.00 72.12 477 LEU A CA 1
ATOM 3771 C C . LEU A 1 477 ? -2.664 -11.988 -26.824 1.00 72.12 477 LEU A C 1
ATOM 3773 O O . LEU A 1 477 ? -3.324 -11.877 -27.854 1.00 72.12 477 LEU A O 1
ATOM 3777 N N . GLY A 1 478 ? -3.136 -12.605 -25.734 1.00 71.81 478 GLY A N 1
ATOM 3778 C CA . GLY A 1 478 ? -4.444 -13.273 -25.684 1.00 71.81 478 GLY A CA 1
ATOM 3779 C C . GLY A 1 478 ? -4.528 -14.535 -26.553 1.00 71.81 478 GLY A C 1
ATOM 3780 O O . GLY A 1 478 ? -5.605 -14.919 -27.002 1.00 71.81 478 GLY A O 1
ATOM 3781 N N . LEU A 1 479 ? -3.388 -15.166 -26.846 1.00 78.06 479 LEU A N 1
ATOM 3782 C CA . LEU A 1 479 ? -3.283 -16.379 -27.659 1.00 78.06 479 LEU A CA 1
ATOM 3783 C C . LEU A 1 479 ? -3.309 -17.625 -26.756 1.00 78.06 479 LEU A C 1
ATOM 3785 O O . LEU A 1 479 ? -2.307 -18.327 -26.598 1.00 78.06 479 LEU A O 1
ATOM 3789 N N . ASP A 1 480 ? -4.466 -17.877 -26.141 1.00 70.88 480 ASP A N 1
ATOM 3790 C CA . ASP A 1 480 ? -4.634 -18.867 -25.064 1.00 70.88 480 ASP A CA 1
ATOM 3791 C C . ASP A 1 480 ? -4.330 -20.312 -25.500 1.00 70.88 480 ASP A C 1
ATOM 3793 O O . ASP A 1 480 ? -3.738 -21.079 -24.742 1.00 70.88 480 ASP A O 1
ATOM 3797 N N . ASN A 1 481 ? -4.655 -20.687 -26.742 1.00 74.31 481 ASN A N 1
ATOM 3798 C CA . ASN A 1 481 ? -4.380 -22.037 -27.253 1.00 74.31 481 ASN A CA 1
ATOM 3799 C C . ASN A 1 481 ? -2.871 -22.306 -27.367 1.00 74.31 481 ASN A C 1
ATOM 3801 O O . ASN A 1 481 ? -2.382 -23.333 -26.903 1.00 74.31 481 ASN A O 1
ATOM 3805 N N . GLN A 1 482 ? -2.118 -21.361 -27.936 1.00 79.75 482 GLN A N 1
ATOM 3806 C CA . GLN A 1 482 ? -0.663 -21.461 -28.073 1.00 79.75 482 GLN A CA 1
ATOM 3807 C C . GLN A 1 482 ? 0.039 -21.384 -26.711 1.00 79.75 482 GLN A C 1
ATOM 3809 O O . GLN A 1 482 ? 1.045 -22.060 -26.488 1.00 79.75 482 GLN A O 1
ATOM 3814 N N . TYR A 1 483 ? -0.504 -20.590 -25.783 1.00 76.50 483 TYR A N 1
ATOM 3815 C CA . TYR A 1 483 ? -0.047 -20.559 -24.396 1.00 76.50 483 TYR A CA 1
ATOM 3816 C C . TYR A 1 483 ? -0.165 -21.939 -23.730 1.00 76.50 483 TYR A C 1
ATOM 3818 O O . TYR A 1 483 ? 0.801 -22.402 -23.119 1.00 76.50 483 TYR A O 1
ATOM 3826 N N . MET A 1 484 ? -1.312 -22.611 -23.889 1.00 71.50 484 MET A N 1
ATOM 3827 C CA . MET A 1 484 ? -1.547 -23.953 -23.342 1.00 71.50 484 MET A CA 1
ATOM 3828 C C . MET A 1 484 ? -0.579 -24.984 -23.919 1.00 71.50 484 MET A C 1
ATOM 3830 O O . MET A 1 484 ? 0.083 -25.685 -23.156 1.00 71.50 484 MET A O 1
ATOM 3834 N N . GLU A 1 485 ? -0.445 -25.039 -25.247 1.00 80.19 485 GLU A N 1
ATOM 3835 C CA . GLU A 1 485 ? 0.452 -25.982 -25.929 1.00 80.19 485 GLU A CA 1
ATOM 3836 C C . GLU A 1 485 ? 1.901 -25.857 -25.431 1.00 80.19 485 GLU A C 1
ATOM 3838 O O . GLU A 1 485 ? 2.561 -26.857 -25.143 1.00 80.19 485 GLU A O 1
ATOM 3843 N N . ILE A 1 486 ? 2.387 -24.626 -25.252 1.00 81.19 486 ILE A N 1
ATOM 3844 C CA . ILE A 1 486 ? 3.760 -24.370 -24.801 1.00 81.19 486 ILE A CA 1
ATOM 3845 C C . ILE A 1 486 ? 3.949 -24.645 -23.313 1.00 81.19 486 ILE A C 1
ATOM 3847 O O . ILE A 1 486 ? 5.007 -25.135 -22.915 1.00 81.19 486 ILE A O 1
ATOM 3851 N N . LYS A 1 487 ? 2.951 -24.361 -22.472 1.00 75.00 487 LYS A N 1
ATOM 3852 C CA . LYS A 1 487 ? 3.005 -24.706 -21.045 1.00 75.00 487 LYS A CA 1
ATOM 3853 C C . LYS A 1 487 ? 2.965 -26.222 -20.833 1.00 75.00 487 LYS A C 1
ATOM 3855 O O . LYS A 1 487 ? 3.705 -26.724 -19.984 1.00 75.00 487 LYS A O 1
ATOM 3860 N N . GLU A 1 488 ? 2.191 -26.958 -21.633 1.00 76.69 488 GLU A N 1
ATOM 3861 C CA . GLU A 1 488 ? 2.231 -28.425 -21.664 1.00 76.69 488 GLU A CA 1
ATOM 3862 C C . GLU A 1 488 ? 3.608 -28.933 -22.109 1.00 76.69 488 GLU A C 1
ATOM 3864 O O . GLU A 1 488 ? 4.207 -29.770 -21.428 1.00 76.69 488 GLU A O 1
ATOM 3869 N N . GLU A 1 489 ? 4.156 -28.393 -23.202 1.00 82.12 489 GLU A N 1
ATOM 3870 C CA . GLU A 1 489 ? 5.490 -28.757 -23.685 1.00 82.12 489 GLU A CA 1
ATOM 3871 C C . GLU A 1 489 ? 6.566 -28.505 -22.614 1.00 82.12 489 GLU A C 1
ATOM 3873 O O . GLU A 1 489 ? 7.347 -29.407 -22.288 1.00 82.12 489 GLU A O 1
ATOM 3878 N N . CYS A 1 490 ? 6.554 -27.322 -21.999 1.00 75.12 490 CYS A N 1
ATOM 3879 C CA . CYS A 1 490 ? 7.458 -26.938 -20.919 1.00 75.12 490 CYS A CA 1
ATOM 3880 C C . CYS A 1 490 ? 7.388 -27.932 -19.747 1.00 75.12 490 CYS A C 1
ATOM 3882 O O . CYS A 1 490 ? 8.421 -28.434 -19.298 1.00 75.12 490 CYS A O 1
ATOM 3884 N N . MET A 1 491 ? 6.178 -28.318 -19.318 1.00 71.81 491 MET A N 1
ATOM 3885 C CA . MET A 1 491 ? 5.983 -29.309 -18.253 1.00 71.81 491 MET A CA 1
ATOM 3886 C C . MET A 1 491 ? 6.523 -30.692 -18.642 1.00 71.81 491 MET A C 1
ATOM 3888 O O . MET A 1 491 ? 7.154 -31.366 -17.821 1.00 71.81 491 MET A O 1
ATOM 3892 N N . THR A 1 492 ? 6.293 -31.144 -19.880 1.00 74.50 492 THR A N 1
ATOM 3893 C CA . THR A 1 492 ? 6.785 -32.459 -20.322 1.00 74.50 492 THR A CA 1
ATOM 3894 C C . THR A 1 492 ? 8.309 -32.533 -20.313 1.00 74.50 492 THR A C 1
ATOM 3896 O O . THR A 1 492 ? 8.863 -33.527 -19.837 1.00 74.50 492 THR A O 1
ATOM 3899 N N . LEU A 1 493 ? 8.987 -31.473 -20.764 1.00 72.50 493 LEU A N 1
ATOM 3900 C CA . LEU A 1 493 ? 10.444 -31.366 -20.719 1.00 72.50 493 LEU A CA 1
ATOM 3901 C C . LEU A 1 493 ? 10.959 -31.289 -19.279 1.00 72.50 493 LEU A C 1
ATOM 3903 O O . LEU A 1 493 ? 11.917 -31.980 -18.932 1.00 72.50 493 LEU A O 1
ATOM 3907 N N . TRP A 1 494 ? 10.290 -30.518 -18.423 1.00 67.38 494 TRP A N 1
ATOM 3908 C CA . TRP A 1 494 ? 10.652 -30.372 -17.015 1.00 67.38 494 TRP A CA 1
ATOM 3909 C C . TRP A 1 494 ? 10.573 -31.713 -16.255 1.00 67.38 494 TRP A C 1
ATOM 3911 O O . TRP A 1 494 ? 11.528 -32.114 -15.585 1.00 67.38 494 TRP A O 1
ATOM 3921 N N . ARG A 1 495 ? 9.498 -32.493 -16.462 1.00 67.31 495 ARG A N 1
ATOM 3922 C CA . ARG A 1 495 ? 9.311 -33.836 -15.869 1.00 67.31 495 ARG A CA 1
ATOM 3923 C C . ARG A 1 495 ? 10.315 -34.878 -16.366 1.00 67.31 495 ARG A C 1
ATOM 3925 O O . ARG A 1 495 ? 10.754 -35.733 -15.594 1.00 67.31 495 ARG A O 1
ATOM 3932 N N . GLN A 1 496 ? 10.690 -34.831 -17.645 1.00 68.50 496 GLN A N 1
ATOM 3933 C CA . GLN A 1 496 ? 11.659 -35.768 -18.228 1.00 68.50 496 GLN A CA 1
ATOM 3934 C C . GLN A 1 496 ? 13.075 -35.602 -17.655 1.00 68.50 496 GLN A C 1
ATOM 3936 O O . GLN A 1 496 ? 13.851 -36.557 -17.687 1.00 68.50 496 GLN A O 1
ATOM 3941 N N . HIS A 1 497 ? 13.407 -34.428 -17.109 1.00 62.41 497 HIS A N 1
ATOM 3942 C CA . HIS A 1 497 ? 14.770 -34.075 -16.707 1.00 62.41 497 HIS A CA 1
ATOM 3943 C C . HIS A 1 497 ? 15.047 -34.064 -15.192 1.00 62.41 497 HIS A C 1
ATOM 3945 O O . HIS A 1 497 ? 16.155 -33.706 -14.802 1.00 62.41 497 HIS A O 1
ATOM 3951 N N . HIS A 1 498 ? 14.113 -34.540 -14.357 1.00 53.12 498 HIS A N 1
ATOM 3952 C CA . HIS A 1 498 ? 14.318 -34.773 -12.912 1.00 53.12 498 HIS A CA 1
ATOM 3953 C C . HIS A 1 498 ? 14.899 -33.555 -12.162 1.00 53.12 498 HIS A C 1
ATOM 3955 O O . HIS A 1 498 ? 15.872 -33.671 -11.416 1.00 53.12 498 HIS A O 1
ATOM 3961 N N . LEU A 1 499 ? 14.292 -32.377 -12.326 1.00 54.41 499 LEU A N 1
ATOM 3962 C CA . LEU A 1 499 ? 14.483 -31.267 -11.385 1.00 54.41 499 LEU A CA 1
ATOM 3963 C C . LEU A 1 499 ? 13.616 -31.533 -10.139 1.00 54.41 499 LEU A C 1
ATOM 3965 O O . LEU A 1 499 ? 12.612 -30.876 -9.903 1.00 54.41 499 LEU A O 1
ATOM 3969 N N . ASP A 1 500 ? 13.982 -32.562 -9.368 1.00 45.25 500 ASP A N 1
ATOM 3970 C CA . ASP A 1 500 ? 13.195 -33.120 -8.250 1.00 45.25 500 ASP A CA 1
ATOM 3971 C C . ASP A 1 500 ? 12.950 -32.151 -7.065 1.00 45.25 500 ASP A C 1
ATOM 3973 O O . ASP A 1 500 ? 12.186 -32.492 -6.153 1.00 45.25 500 ASP A O 1
ATOM 3977 N N . ASP A 1 501 ? 13.568 -30.963 -7.070 1.00 46.75 501 ASP A N 1
ATOM 3978 C CA . ASP A 1 501 ? 13.591 -30.025 -5.935 1.00 46.75 501 ASP A CA 1
ATOM 3979 C C . ASP A 1 501 ? 12.588 -28.862 -6.019 1.00 46.75 501 ASP A C 1
ATOM 3981 O O . ASP A 1 501 ? 12.360 -28.204 -5.007 1.00 46.75 501 ASP A O 1
ATOM 3985 N N . ASP A 1 502 ? 11.933 -28.619 -7.159 1.00 48.75 502 ASP A N 1
ATOM 3986 C CA . ASP A 1 502 ? 11.113 -27.407 -7.342 1.00 48.75 502 ASP A CA 1
ATOM 3987 C C . ASP A 1 502 ? 9.636 -27.721 -7.652 1.00 48.75 502 ASP A C 1
ATOM 3989 O O . ASP A 1 502 ? 9.049 -27.372 -8.674 1.00 48.75 502 ASP A O 1
ATOM 3993 N N . ARG A 1 503 ? 9.025 -28.457 -6.716 1.00 51.62 503 ARG A N 1
ATOM 3994 C CA . ARG A 1 503 ? 7.624 -28.923 -6.776 1.00 51.62 503 ARG A CA 1
ATOM 3995 C C . ARG A 1 503 ? 6.592 -27.794 -6.667 1.00 51.62 503 ARG A C 1
ATOM 3997 O O . ARG A 1 503 ? 5.424 -28.025 -6.975 1.00 51.62 503 ARG A O 1
ATOM 4004 N N . GLY A 1 504 ? 7.009 -26.607 -6.217 1.00 48.88 504 GLY A N 1
ATOM 4005 C CA . GLY A 1 504 ? 6.166 -25.410 -6.154 1.00 48.88 504 GLY A CA 1
ATOM 4006 C C . GLY A 1 504 ? 5.829 -24.894 -7.550 1.00 48.88 504 GLY A C 1
ATOM 4007 O O . GLY A 1 504 ? 4.656 -24.717 -7.867 1.00 48.88 504 GLY A O 1
ATOM 4008 N N . ASN A 1 505 ? 6.836 -24.792 -8.421 1.00 48.97 505 ASN A N 1
ATOM 4009 C CA . ASN A 1 505 ? 6.652 -24.379 -9.812 1.00 48.97 505 ASN A CA 1
ATOM 4010 C C . ASN A 1 505 ? 5.825 -25.388 -10.626 1.00 48.97 505 ASN A C 1
ATOM 4012 O O . ASN A 1 505 ? 5.006 -24.992 -11.455 1.00 48.97 505 ASN A O 1
ATOM 4016 N N . GLU A 1 506 ? 5.958 -26.693 -10.360 1.00 52.50 506 GLU A N 1
ATOM 4017 C CA . GLU A 1 506 ? 5.088 -27.705 -10.976 1.00 52.50 506 GLU A CA 1
ATOM 4018 C C . GLU A 1 506 ? 3.621 -27.535 -10.547 1.00 52.50 506 GLU A C 1
ATOM 4020 O O . GLU A 1 506 ? 2.727 -27.566 -11.393 1.00 52.50 506 GLU A O 1
ATOM 4025 N N . ALA A 1 507 ? 3.364 -27.329 -9.251 1.00 52.38 507 ALA A N 1
ATOM 4026 C CA . ALA A 1 507 ? 2.015 -27.098 -8.737 1.00 52.38 507 ALA A CA 1
ATOM 4027 C C . ALA A 1 507 ? 1.405 -25.804 -9.294 1.00 52.38 507 ALA A C 1
ATOM 4029 O O . ALA A 1 507 ? 0.229 -25.799 -9.652 1.00 52.38 507 ALA A O 1
ATOM 4030 N N . GLN A 1 508 ? 2.208 -24.747 -9.438 1.00 51.44 508 GLN A N 1
ATOM 4031 C CA . GLN A 1 508 ? 1.789 -23.478 -10.027 1.00 51.44 508 GLN A CA 1
ATOM 4032 C C . GLN A 1 508 ? 1.454 -23.619 -11.515 1.00 51.44 508 GLN A C 1
ATOM 4034 O O . GLN A 1 508 ? 0.391 -23.179 -11.933 1.00 51.44 508 GLN A O 1
ATOM 4039 N N . ILE A 1 509 ? 2.281 -24.304 -12.313 1.00 54.72 509 ILE A N 1
ATOM 4040 C CA . ILE A 1 509 ? 1.986 -24.536 -13.738 1.00 54.72 509 ILE A CA 1
ATOM 4041 C C . ILE A 1 509 ? 0.743 -25.423 -13.905 1.00 54.72 509 ILE A C 1
ATOM 4043 O O . ILE A 1 509 ? -0.069 -25.177 -14.793 1.00 54.72 509 ILE A O 1
ATOM 4047 N N . VAL A 1 510 ? 0.555 -26.438 -13.053 1.00 54.88 510 VAL A N 1
ATOM 4048 C CA . VAL A 1 510 ? -0.662 -27.271 -13.056 1.00 54.88 510 VAL A CA 1
ATOM 4049 C C . VAL A 1 510 ? -1.893 -26.462 -12.639 1.00 54.88 510 VAL A C 1
ATOM 4051 O O . VAL A 1 510 ? -2.956 -26.655 -13.224 1.00 54.88 510 VAL A O 1
ATOM 4054 N N . ALA A 1 511 ? -1.767 -25.552 -11.670 1.00 52.84 511 ALA A N 1
ATOM 4055 C CA . ALA A 1 511 ? -2.845 -24.657 -11.260 1.00 52.84 511 ALA A CA 1
ATOM 4056 C C . ALA A 1 511 ? -3.198 -23.656 -12.372 1.00 52.84 511 ALA A C 1
ATOM 4058 O O . ALA A 1 511 ? -4.371 -23.523 -12.700 1.00 52.84 511 ALA A O 1
ATOM 4059 N N . GLU A 1 512 ? -2.201 -23.038 -13.012 1.00 49.34 512 GLU A N 1
ATOM 4060 C CA . GLU A 1 512 ? -2.375 -22.140 -14.162 1.00 49.34 512 GLU A CA 1
ATOM 4061 C C . GLU A 1 512 ? -3.051 -22.857 -15.341 1.00 49.34 512 GLU A C 1
ATOM 4063 O O . GLU A 1 512 ? -4.027 -22.357 -15.894 1.00 49.34 512 GLU A O 1
ATOM 4068 N N . LEU A 1 513 ? -2.579 -24.058 -15.698 1.00 55.47 513 LEU A N 1
ATOM 4069 C CA . LEU A 1 513 ? -3.175 -24.882 -16.754 1.00 55.47 513 LEU A CA 1
ATOM 4070 C C . LEU A 1 513 ? -4.584 -25.354 -16.381 1.00 55.47 513 LEU A C 1
ATOM 4072 O O . LEU A 1 513 ? -5.459 -25.381 -17.237 1.00 55.47 513 LEU A O 1
ATOM 4076 N N . GLY A 1 514 ? -4.827 -25.711 -15.117 1.00 52.00 514 GLY A N 1
ATOM 4077 C CA . GLY A 1 514 ? -6.144 -26.116 -14.628 1.00 52.00 514 GLY A CA 1
ATOM 4078 C C . GLY A 1 514 ? -7.154 -24.968 -14.647 1.00 52.00 514 GLY A C 1
ATOM 4079 O O . GLY A 1 514 ? -8.292 -25.165 -15.072 1.00 52.00 514 GLY A O 1
ATOM 4080 N N . GLN A 1 515 ? -6.726 -23.766 -14.255 1.00 50.59 515 GLN A N 1
ATOM 4081 C CA . GLN A 1 515 ? -7.523 -22.544 -14.330 1.00 50.59 515 GLN A CA 1
ATOM 4082 C C . GLN A 1 515 ? -7.846 -22.187 -15.784 1.00 50.59 515 GLN A C 1
ATOM 4084 O O . GLN A 1 515 ? -9.003 -21.916 -16.093 1.00 50.59 515 GLN A O 1
ATOM 4089 N N . LEU A 1 516 ? -6.863 -22.239 -16.689 1.00 44.56 516 LEU A N 1
ATOM 4090 C CA . LEU A 1 516 ? -7.058 -21.861 -18.089 1.00 44.56 516 LEU A CA 1
ATOM 4091 C C . LEU A 1 516 ? -7.824 -22.922 -18.904 1.00 44.56 516 LEU A C 1
ATOM 4093 O O . LEU A 1 516 ? -8.654 -22.560 -19.728 1.00 44.56 516 LEU A O 1
ATOM 4097 N N . ASP A 1 517 ? -7.623 -24.221 -18.652 1.00 45.66 517 ASP A N 1
ATOM 4098 C CA . ASP A 1 517 ? -8.374 -25.318 -19.296 1.00 45.66 517 ASP A CA 1
ATOM 4099 C C . ASP A 1 517 ? -9.850 -25.322 -18.854 1.00 45.66 517 ASP A C 1
ATOM 4101 O O . ASP A 1 517 ? -10.758 -25.557 -19.657 1.00 45.66 517 ASP A O 1
ATOM 4105 N N . TYR A 1 518 ? -10.113 -24.966 -17.592 1.00 43.03 518 TYR A N 1
ATOM 4106 C CA . TYR A 1 518 ? -11.465 -24.686 -17.109 1.00 43.03 518 TYR A CA 1
ATOM 4107 C C . TYR A 1 518 ? -12.075 -23.457 -17.810 1.00 43.03 518 TYR A C 1
ATOM 4109 O O . TYR A 1 518 ? -13.235 -23.512 -18.226 1.00 43.03 518 TYR A O 1
ATOM 4117 N N . PHE A 1 519 ? -11.277 -22.401 -18.017 1.00 40.44 519 PHE A N 1
ATOM 4118 C CA . PHE A 1 519 ? -11.695 -21.148 -18.657 1.00 40.44 519 PHE A CA 1
ATOM 4119 C C . PHE A 1 519 ? -11.988 -21.287 -20.162 1.00 40.44 519 PHE A C 1
ATOM 4121 O O . PHE A 1 519 ? -12.995 -20.775 -20.645 1.00 40.44 519 PHE A O 1
ATOM 4128 N N . VAL A 1 520 ? -11.135 -21.995 -20.910 1.00 45.62 520 VAL A N 1
ATOM 4129 C CA . VAL A 1 520 ? -11.200 -22.090 -22.381 1.00 45.62 520 VAL A CA 1
ATOM 4130 C C . VAL A 1 520 ? -12.136 -23.213 -22.840 1.00 45.62 520 VAL A C 1
ATOM 4132 O O . VAL A 1 520 ? -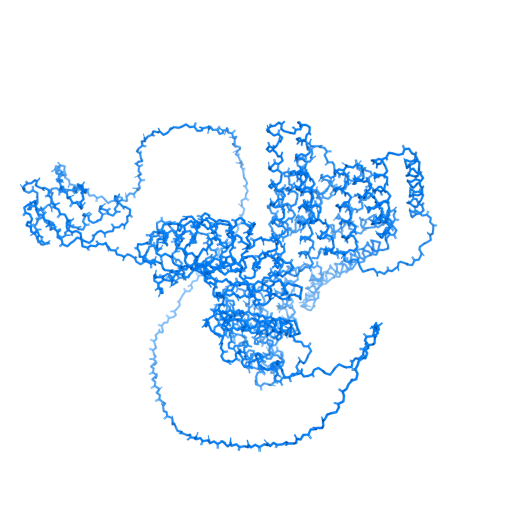12.929 -23.021 -23.760 1.00 45.62 520 VAL A O 1
ATOM 4135 N N . ASN A 1 521 ? -12.097 -24.386 -22.197 1.00 46.41 521 ASN A N 1
ATOM 4136 C CA . ASN A 1 521 ? -12.788 -25.580 -22.702 1.00 46.41 521 ASN A CA 1
ATOM 4137 C C . ASN A 1 521 ? -14.086 -25.928 -21.953 1.00 46.41 521 ASN A C 1
ATOM 4139 O O . ASN A 1 521 ? -14.798 -26.854 -22.362 1.00 46.41 521 ASN A O 1
ATOM 4143 N N . ARG A 1 522 ? -14.411 -25.227 -20.850 1.00 39.72 522 ARG A N 1
ATOM 4144 C CA . ARG A 1 522 ? -15.557 -25.501 -19.946 1.00 39.72 522 ARG A CA 1
ATOM 4145 C C . ARG A 1 522 ? -15.651 -26.964 -19.458 1.00 39.72 522 ARG A C 1
ATOM 4147 O O . ARG A 1 522 ? -16.680 -27.384 -18.923 1.00 39.72 522 ARG A O 1
ATOM 4154 N N . LYS A 1 523 ? -14.598 -27.765 -19.665 1.00 38.38 523 LYS A N 1
ATOM 4155 C CA . LYS A 1 523 ? -14.419 -29.161 -19.244 1.00 38.38 523 LYS A CA 1
ATOM 4156 C C . LYS A 1 523 ? -12.918 -29.440 -19.092 1.00 38.38 523 LYS A C 1
ATOM 4158 O O . LYS A 1 523 ? -12.183 -29.129 -20.022 1.00 38.38 523 LYS A O 1
ATOM 4163 N N . PRO A 1 524 ? -12.477 -30.106 -18.011 1.00 38.50 524 PRO A N 1
ATOM 4164 C CA . PRO A 1 524 ? -11.083 -30.519 -17.865 1.00 38.50 524 PRO A CA 1
ATOM 4165 C C . PRO A 1 524 ? -10.681 -31.493 -18.980 1.00 38.50 524 PRO A C 1
ATOM 4167 O O . PRO A 1 524 ? -11.350 -32.511 -19.213 1.00 38.50 524 PRO A O 1
ATOM 4170 N N . SER A 1 525 ? -9.585 -31.196 -19.673 1.00 41.12 525 SER A N 1
ATOM 4171 C CA . SER A 1 525 ? -9.033 -32.053 -20.710 1.00 41.12 525 SER A CA 1
ATOM 4172 C C . SER A 1 525 ? -8.603 -33.397 -20.111 1.00 41.12 525 SER A C 1
ATOM 4174 O O . SER A 1 525 ? -8.105 -33.511 -18.985 1.00 41.12 525 SER A O 1
ATOM 4176 N N . LYS A 1 526 ? -8.769 -34.473 -20.890 1.00 42.78 526 LYS A N 1
ATOM 4177 C CA . LYS A 1 526 ? -8.324 -35.821 -20.487 1.00 42.78 526 LYS A CA 1
ATOM 4178 C C . LYS A 1 526 ? -6.816 -35.889 -20.218 1.00 42.78 526 LYS A C 1
ATOM 4180 O O . LYS A 1 526 ? -6.376 -36.831 -19.560 1.00 42.78 526 LYS A O 1
ATOM 4185 N N . ASN A 1 527 ? -6.040 -34.943 -20.744 1.00 40.25 527 ASN A N 1
ATOM 4186 C CA . ASN A 1 527 ? -4.602 -34.874 -20.536 1.00 40.25 527 ASN A CA 1
ATOM 4187 C C . ASN A 1 527 ? -4.290 -34.283 -19.157 1.00 40.25 527 ASN A C 1
ATOM 4189 O O . ASN A 1 527 ? -3.561 -34.926 -18.411 1.00 40.25 527 ASN A O 1
ATOM 4193 N N . VAL A 1 528 ? -4.943 -33.187 -18.749 1.00 44.09 528 VAL A N 1
ATOM 4194 C CA . VAL A 1 528 ? -4.814 -32.607 -17.395 1.00 44.09 528 VAL A CA 1
ATOM 4195 C C . VAL A 1 528 ? -5.248 -33.601 -16.310 1.00 44.09 528 VAL A C 1
ATOM 4197 O O . VAL A 1 528 ? -4.510 -33.810 -15.349 1.00 44.09 528 VAL A O 1
ATOM 4200 N N . MET A 1 529 ? -6.354 -34.335 -16.500 1.00 42.50 529 MET A N 1
ATOM 4201 C CA . MET A 1 529 ? -6.759 -35.392 -15.551 1.00 42.50 529 MET A CA 1
ATOM 4202 C C . MET A 1 529 ? -5.716 -36.513 -15.409 1.00 42.50 529 MET A C 1
ATOM 4204 O O . MET A 1 529 ? -5.419 -36.951 -14.301 1.00 42.50 529 MET A O 1
ATOM 4208 N N . LYS A 1 530 ? -5.111 -36.961 -16.519 1.00 45.41 530 LYS A N 1
ATOM 4209 C CA . LYS A 1 530 ? -4.035 -37.968 -16.480 1.00 45.41 530 LYS A CA 1
ATOM 4210 C C . LYS A 1 530 ? -2.768 -37.447 -15.798 1.00 45.41 530 LYS A C 1
ATOM 4212 O O . LYS A 1 530 ? -2.016 -38.241 -15.236 1.00 45.41 530 LYS A O 1
ATOM 4217 N N . LEU A 1 531 ? -2.509 -36.141 -15.878 1.00 45.03 531 LEU A N 1
ATOM 4218 C CA . LEU A 1 531 ? -1.357 -35.492 -15.250 1.00 45.03 531 LEU A CA 1
ATOM 4219 C C . LEU A 1 531 ? -1.544 -35.367 -13.725 1.00 45.03 531 LEU A C 1
ATOM 4221 O O . LEU A 1 531 ? -0.555 -35.502 -13.005 1.00 45.03 531 LEU A O 1
ATOM 4225 N N . VAL A 1 532 ? -2.784 -35.194 -13.245 1.00 43.12 532 VAL A N 1
ATOM 4226 C CA . VAL A 1 532 ? -3.157 -35.210 -11.814 1.00 43.12 532 VAL A CA 1
ATOM 4227 C C . VAL A 1 532 ? -3.078 -36.627 -11.227 1.00 43.12 532 VAL A C 1
ATOM 4229 O O . VAL A 1 532 ? -2.509 -36.820 -10.152 1.00 43.12 532 VAL A O 1
ATOM 4232 N N . ASP A 1 533 ? -3.533 -37.647 -11.963 1.00 38.06 533 ASP A N 1
ATOM 4233 C CA . ASP A 1 533 ? -3.479 -39.056 -11.527 1.00 38.06 533 ASP A CA 1
ATOM 4234 C C . ASP A 1 533 ? -2.044 -39.563 -11.253 1.00 38.06 533 ASP A C 1
ATOM 4236 O O . ASP A 1 533 ? -1.833 -40.479 -10.452 1.00 38.06 533 ASP A O 1
ATOM 4240 N N . GLY A 1 534 ? -1.028 -38.959 -11.883 1.00 37.66 534 GLY A N 1
ATOM 4241 C CA . GLY A 1 534 ? 0.384 -39.302 -11.684 1.00 37.66 534 GLY A CA 1
ATOM 4242 C C . GLY A 1 534 ? 0.948 -38.932 -10.305 1.00 37.66 534 GLY A C 1
ATOM 4243 O O . GLY A 1 534 ? 1.863 -39.609 -9.828 1.00 37.66 534 GLY A O 1
ATOM 4244 N N . GLN A 1 535 ? 0.392 -37.918 -9.627 1.00 37.88 535 GLN A N 1
ATOM 4245 C CA . GLN A 1 535 ? 0.851 -37.498 -8.294 1.00 37.88 535 GLN A CA 1
ATOM 4246 C C . GLN A 1 535 ? 0.481 -38.499 -7.185 1.00 37.88 535 GLN A C 1
ATOM 4248 O O . GLN A 1 535 ? 1.161 -38.577 -6.160 1.00 37.88 535 GLN A O 1
ATOM 4253 N N . PHE A 1 536 ? -0.537 -39.339 -7.394 1.00 34.31 536 PHE A N 1
ATOM 4254 C CA . PHE A 1 536 ? -1.081 -40.217 -6.351 1.00 34.31 536 PHE A CA 1
ATOM 4255 C C . PHE A 1 536 ? -0.287 -41.510 -6.100 1.00 34.31 536 PHE A C 1
ATOM 4257 O O . PHE A 1 536 ? -0.671 -42.313 -5.247 1.00 34.31 536 PHE A O 1
ATOM 4264 N N . ASN A 1 537 ? 0.841 -41.729 -6.789 1.00 28.16 537 ASN A N 1
ATOM 4265 C CA . ASN A 1 537 ? 1.590 -42.990 -6.720 1.00 28.16 537 ASN A CA 1
ATOM 4266 C C . ASN A 1 537 ? 3.012 -42.894 -6.131 1.00 28.16 537 ASN A C 1
ATOM 4268 O O . ASN A 1 537 ? 3.858 -43.740 -6.430 1.00 28.16 537 ASN A O 1
ATOM 4272 N N . MET A 1 538 ? 3.295 -41.927 -5.248 1.00 26.47 538 MET A N 1
ATOM 4273 C CA . MET A 1 538 ? 4.592 -41.846 -4.556 1.00 26.47 538 MET A CA 1
ATOM 4274 C C . MET A 1 538 ? 4.488 -42.025 -3.033 1.00 26.47 538 MET A C 1
ATOM 4276 O O . MET A 1 538 ? 4.074 -41.146 -2.286 1.00 26.47 538 MET A O 1
ATOM 4280 N N . LYS A 1 539 ? 4.932 -43.199 -2.558 1.00 27.28 539 LYS A N 1
ATOM 4281 C CA . LYS A 1 539 ? 5.155 -43.511 -1.136 1.00 27.28 539 LYS A CA 1
ATOM 4282 C C . LYS A 1 539 ? 6.340 -42.706 -0.592 1.00 27.28 539 LYS A C 1
ATOM 4284 O O . LYS A 1 539 ? 7.484 -42.978 -0.955 1.00 27.28 539 LYS A O 1
ATOM 4289 N N . SER A 1 540 ? 6.091 -41.799 0.350 1.00 28.89 540 SER A N 1
ATOM 4290 C CA . SER A 1 540 ? 7.134 -41.106 1.112 1.00 28.89 540 SER A CA 1
ATOM 4291 C C . SER A 1 540 ? 7.942 -42.087 1.979 1.00 28.89 540 SER A C 1
ATOM 4293 O O . SER A 1 540 ? 7.410 -42.709 2.901 1.00 28.89 540 SER A O 1
ATOM 4295 N N . ARG A 1 541 ? 9.250 -42.200 1.728 1.00 24.62 541 ARG A N 1
ATOM 4296 C CA . ARG A 1 541 ? 10.227 -42.706 2.705 1.00 24.62 541 ARG A CA 1
ATOM 4297 C C . ARG A 1 541 ? 10.796 -41.509 3.466 1.00 24.62 541 ARG A C 1
ATOM 4299 O O . ARG A 1 541 ? 11.720 -40.873 2.975 1.00 24.62 541 ARG A O 1
ATOM 4306 N N . SER A 1 542 ? 10.288 -41.227 4.665 1.00 26.78 542 SER A N 1
ATOM 4307 C CA . SER A 1 542 ? 10.934 -40.291 5.591 1.00 26.78 542 SER A CA 1
ATOM 4308 C C . SER A 1 542 ? 11.939 -41.030 6.494 1.00 26.78 542 SER A C 1
ATOM 4310 O O . SER A 1 542 ? 11.597 -41.932 7.256 1.00 26.78 542 SER A O 1
ATOM 4312 N N . ARG A 1 543 ? 13.219 -40.657 6.390 1.00 24.62 543 ARG A N 1
ATOM 4313 C CA . ARG A 1 543 ? 14.174 -40.610 7.515 1.00 24.62 543 ARG A CA 1
ATOM 4314 C C . ARG A 1 543 ? 14.160 -39.133 7.940 1.00 24.62 543 ARG A C 1
ATOM 4316 O O . ARG A 1 543 ? 14.304 -38.303 7.062 1.00 24.62 543 ARG A O 1
ATOM 4323 N N . GLY A 1 544 ? 13.975 -38.668 9.166 1.00 23.58 544 GLY A N 1
ATOM 4324 C CA . GLY A 1 544 ? 13.891 -39.260 10.487 1.00 23.58 544 GLY A CA 1
ATOM 4325 C C . GLY A 1 544 ? 14.603 -38.296 11.436 1.00 23.58 544 GLY A C 1
ATOM 4326 O O . GLY A 1 544 ? 15.819 -38.229 11.370 1.00 23.58 544 GLY A O 1
ATOM 4327 N N . THR A 1 545 ? 13.886 -37.607 12.322 1.00 24.23 545 THR A N 1
ATOM 4328 C CA . THR A 1 545 ? 14.415 -37.038 13.577 1.00 24.23 545 THR A CA 1
ATOM 4329 C C . THR A 1 545 ? 13.275 -36.896 14.587 1.00 24.23 545 THR A C 1
ATOM 4331 O O . THR A 1 545 ? 12.105 -36.782 14.239 1.00 24.23 545 THR A O 1
ATOM 4334 N N . LYS A 1 546 ? 13.643 -37.079 15.854 1.00 26.25 546 LYS A N 1
ATOM 4335 C CA . LYS A 1 546 ? 12.818 -37.488 16.993 1.00 26.25 546 LYS A CA 1
ATOM 4336 C C . LYS A 1 546 ? 12.227 -36.299 17.754 1.00 26.25 546 LYS A C 1
ATOM 4338 O O . LYS A 1 546 ? 12.940 -35.331 17.979 1.00 26.25 546 LYS A O 1
ATOM 4343 N N . GLY A 1 547 ? 11.073 -36.539 18.381 1.00 22.75 547 GLY A N 1
ATOM 4344 C CA . GLY A 1 547 ? 10.903 -36.247 19.809 1.00 22.75 547 GLY A CA 1
ATOM 4345 C C . GLY A 1 547 ? 9.681 -35.419 20.192 1.00 22.75 547 GLY A C 1
ATOM 4346 O O . GLY A 1 547 ? 9.775 -34.205 20.230 1.00 22.75 547 GLY A O 1
ATOM 4347 N N . LEU A 1 548 ? 8.595 -36.088 20.595 1.00 25.20 548 LEU A N 1
ATOM 4348 C CA . LEU A 1 548 ? 7.990 -35.949 21.931 1.00 25.20 548 LEU A CA 1
ATOM 4349 C C . LEU A 1 548 ? 6.828 -36.945 22.070 1.00 25.20 548 LEU A C 1
ATOM 4351 O O . LEU A 1 548 ? 5.818 -36.877 21.378 1.00 25.20 548 LEU A O 1
ATOM 4355 N N . GLU A 1 549 ? 7.032 -37.930 22.944 1.00 23.97 549 GLU A N 1
ATOM 4356 C CA . GLU A 1 549 ? 6.043 -38.931 23.340 1.00 23.97 549 GLU A CA 1
ATOM 4357 C C . GLU A 1 549 ? 5.006 -38.324 24.292 1.00 23.97 549 GLU A C 1
ATOM 4359 O O . GLU A 1 549 ? 5.393 -37.770 25.320 1.00 23.97 549 GLU A O 1
ATOM 4364 N N . ILE A 1 550 ? 3.713 -38.600 24.078 1.00 24.12 550 ILE A N 1
ATOM 4365 C CA . ILE A 1 550 ? 2.771 -38.814 25.189 1.00 24.12 550 ILE A CA 1
ATOM 4366 C C . ILE A 1 550 ? 1.981 -40.115 24.957 1.00 24.12 550 ILE A C 1
ATOM 4368 O O . ILE A 1 550 ? 1.552 -40.456 23.862 1.00 24.12 550 ILE A O 1
ATOM 4372 N N . LYS A 1 551 ? 1.912 -40.885 26.044 1.00 22.38 551 LYS A N 1
ATOM 4373 C CA . LYS A 1 551 ? 1.607 -42.313 26.201 1.00 22.38 551 LYS A CA 1
ATOM 4374 C C . LYS A 1 551 ? 0.123 -42.716 26.071 1.00 22.38 551 LYS A C 1
ATOM 4376 O O . LYS A 1 551 ? -0.751 -41.968 26.483 1.00 22.38 551 LYS A O 1
ATOM 4381 N N . ARG A 1 552 ? -0.040 -44.039 25.831 1.00 22.78 552 ARG A N 1
ATOM 4382 C CA . ARG A 1 552 ? -1.138 -44.997 26.187 1.00 22.78 552 ARG A CA 1
ATOM 4383 C C . ARG A 1 552 ? -2.252 -45.168 25.132 1.00 22.78 552 ARG A C 1
ATOM 4385 O O . ARG A 1 552 ? -2.720 -44.196 24.586 1.00 22.78 552 ARG A O 1
ATOM 4392 N N . ALA A 1 553 ? -2.756 -46.367 24.809 1.00 24.05 553 ALA A N 1
ATOM 4393 C CA . ALA A 1 553 ? -2.664 -47.687 25.440 1.00 24.05 553 ALA A CA 1
ATOM 4394 C C . ALA A 1 553 ? -2.814 -48.840 24.418 1.00 24.05 553 ALA A C 1
ATOM 4396 O O . ALA A 1 553 ? -3.558 -48.761 23.448 1.00 24.05 553 ALA A O 1
ATOM 4397 N N . ARG A 1 554 ? -2.128 -49.955 24.701 1.00 22.36 554 ARG A N 1
ATOM 4398 C CA . ARG A 1 554 ? -2.229 -51.255 24.016 1.00 22.36 554 ARG A CA 1
ATOM 4399 C C . ARG A 1 554 ? -3.612 -51.898 24.197 1.00 22.36 554 ARG A C 1
ATOM 4401 O O . ARG A 1 554 ? -4.032 -52.051 25.341 1.00 22.36 554 ARG A O 1
ATOM 4408 N N . ARG A 1 555 ? -4.153 -52.525 23.143 1.00 24.47 555 ARG A N 1
ATOM 4409 C CA . ARG A 1 555 ? -4.802 -53.851 23.233 1.00 24.47 555 ARG A CA 1
ATOM 4410 C C . ARG A 1 555 ? -4.444 -54.719 22.018 1.00 24.47 555 ARG A C 1
ATOM 4412 O O . ARG A 1 555 ? -4.436 -54.263 20.885 1.00 24.47 555 ARG A O 1
ATOM 4419 N N . LYS A 1 556 ? -4.059 -55.960 22.328 1.00 23.38 556 LYS A N 1
ATOM 4420 C CA . LYS A 1 556 ? -3.634 -57.052 21.438 1.00 23.38 556 LYS A CA 1
ATOM 4421 C C . LYS A 1 556 ? -4.849 -57.741 20.804 1.00 23.38 556 LYS A C 1
ATOM 4423 O O . LYS A 1 556 ? -5.840 -57.889 21.512 1.00 23.38 556 LYS A O 1
ATOM 4428 N N . THR A 1 557 ? -4.708 -58.268 19.581 1.00 23.00 557 THR A N 1
ATOM 4429 C CA . THR A 1 557 ? -5.128 -59.624 19.107 1.00 23.00 557 THR A CA 1
ATOM 4430 C C . THR A 1 557 ? -4.871 -59.720 17.585 1.00 23.00 557 THR A C 1
ATOM 4432 O O . THR A 1 557 ? -5.379 -58.909 16.830 1.00 23.00 557 THR A O 1
ATOM 4435 N N . THR A 1 558 ? -3.800 -60.394 17.137 1.00 23.62 558 THR A N 1
ATOM 4436 C CA . THR A 1 558 ? -3.671 -61.802 16.656 1.00 23.62 558 THR A CA 1
ATOM 4437 C C . THR A 1 558 ? -3.930 -62.034 15.154 1.00 23.62 558 THR A C 1
ATOM 4439 O O . THR A 1 558 ? -5.063 -61.973 14.705 1.00 23.62 558 THR A O 1
ATOM 4442 N N . ASN A 1 559 ? -2.833 -62.362 14.445 1.00 22.30 559 ASN A N 1
ATOM 4443 C CA . ASN A 1 559 ? -2.627 -63.269 13.294 1.00 22.30 559 ASN A CA 1
ATOM 4444 C C . ASN A 1 559 ? -3.811 -63.698 12.404 1.00 22.30 559 ASN A C 1
ATOM 4446 O O . ASN A 1 559 ? -4.667 -64.410 12.911 1.00 22.30 559 ASN A O 1
ATOM 4450 N N . VAL A 1 560 ? -3.671 -63.523 11.072 1.00 24.19 560 VAL A N 1
ATOM 4451 C CA . VAL A 1 560 ? -3.634 -64.602 10.040 1.00 24.19 560 VAL A CA 1
ATOM 4452 C C . VAL A 1 560 ? -2.785 -64.147 8.821 1.00 24.19 560 VAL A C 1
ATOM 4454 O O . VAL A 1 560 ? -2.767 -62.973 8.469 1.00 24.19 560 VAL A O 1
ATOM 4457 N N . GLN A 1 561 ? -2.043 -65.095 8.232 1.00 22.62 561 GLN A N 1
ATOM 4458 C CA . GLN A 1 561 ? -1.087 -65.028 7.105 1.00 22.62 561 GLN A CA 1
ATOM 4459 C C . GLN A 1 561 ? -1.677 -64.732 5.696 1.00 22.62 561 GLN A C 1
ATOM 4461 O O . GLN A 1 561 ? -2.883 -64.867 5.502 1.00 22.62 561 GLN A O 1
ATOM 4466 N N . PRO A 1 562 ? -0.821 -64.416 4.689 1.00 29.58 562 PRO A N 1
ATOM 4467 C CA . PRO A 1 562 ? -1.205 -64.072 3.314 1.00 29.58 562 PRO A CA 1
ATOM 4468 C C . PRO A 1 562 ? -1.174 -65.271 2.341 1.00 29.58 562 PRO A C 1
ATOM 4470 O O . PRO A 1 562 ? -0.369 -66.189 2.503 1.00 29.58 562 PRO A O 1
ATOM 4473 N N . GLN A 1 563 ? -1.971 -65.222 1.264 1.00 22.72 563 GLN A N 1
ATOM 4474 C CA . GLN A 1 563 ? -1.813 -66.107 0.101 1.00 22.72 563 GLN A CA 1
ATOM 4475 C C . GLN A 1 563 ? -1.739 -65.360 -1.238 1.00 22.72 563 GLN A C 1
ATOM 4477 O O . GLN A 1 563 ? -2.280 -64.275 -1.429 1.00 22.72 563 GLN A O 1
ATOM 4482 N N . MET A 1 564 ? -0.976 -65.991 -2.129 1.00 22.86 564 MET A N 1
ATOM 4483 C CA . MET A 1 564 ? -0.401 -65.534 -3.388 1.00 22.86 564 MET A CA 1
ATOM 4484 C C . MET A 1 564 ? -1.369 -65.421 -4.583 1.00 22.86 564 MET A C 1
ATOM 4486 O O . MET A 1 564 ? -2.274 -66.227 -4.746 1.00 22.86 564 MET A O 1
ATOM 4490 N N . ALA A 1 565 ? -0.972 -64.527 -5.500 1.00 24.53 565 ALA A N 1
ATOM 4491 C CA . ALA A 1 565 ? -0.922 -64.656 -6.966 1.00 24.53 565 ALA A CA 1
ATOM 4492 C C . ALA A 1 565 ? -2.203 -64.900 -7.793 1.00 24.53 565 ALA A C 1
ATOM 4494 O O . ALA A 1 565 ? -2.801 -65.968 -7.752 1.00 24.53 565 ALA A O 1
ATOM 4495 N N . ARG A 1 566 ? -2.399 -64.036 -8.808 1.00 22.91 566 ARG A N 1
ATOM 4496 C CA . ARG A 1 566 ? -2.189 -64.423 -10.223 1.00 22.91 566 ARG A CA 1
ATOM 4497 C C . ARG A 1 566 ? -2.209 -63.229 -11.187 1.00 22.91 566 ARG A C 1
ATOM 4499 O O . ARG A 1 566 ? -3.191 -62.510 -11.295 1.00 22.91 566 ARG A O 1
ATOM 4506 N N . LYS A 1 567 ? -1.120 -63.104 -11.955 1.00 22.28 567 LYS A N 1
ATOM 4507 C CA . LYS A 1 567 ? -1.048 -62.398 -13.244 1.00 22.28 567 LYS A CA 1
ATOM 4508 C C . LYS A 1 567 ? -1.907 -63.128 -14.285 1.00 22.28 567 LYS A C 1
ATOM 4510 O O . LYS A 1 567 ? -1.787 -64.348 -14.401 1.00 22.28 567 LYS A O 1
ATOM 4515 N N . LYS A 1 568 ? -2.614 -62.381 -15.137 1.00 23.64 568 LYS A N 1
ATOM 4516 C CA . LYS A 1 568 ? -2.879 -62.761 -16.536 1.00 23.64 568 LYS A CA 1
ATOM 4517 C C . LYS A 1 568 ? -2.759 -61.532 -17.447 1.00 23.64 568 LYS A C 1
ATOM 4519 O O . LYS A 1 568 ? -3.414 -60.524 -17.225 1.00 23.64 568 LYS A O 1
ATOM 4524 N N . ARG A 1 569 ? -1.870 -61.665 -18.438 1.00 21.11 569 ARG A N 1
ATOM 4525 C CA . ARG A 1 569 ? -1.713 -60.850 -19.657 1.00 21.11 569 ARG A CA 1
ATOM 4526 C C . ARG A 1 569 ? -2.869 -61.119 -20.623 1.00 21.11 569 ARG A C 1
ATOM 4528 O O . ARG A 1 569 ? -3.223 -62.290 -20.705 1.00 21.11 569 ARG A O 1
ATOM 4535 N N . ILE A 1 570 ? -3.263 -60.129 -21.435 1.00 22.22 570 ILE A N 1
ATOM 4536 C CA . ILE A 1 570 ? -3.643 -60.230 -22.871 1.00 22.22 570 ILE A CA 1
ATOM 4537 C C . ILE A 1 570 ? -3.356 -58.830 -23.472 1.00 22.22 570 ILE A C 1
ATOM 4539 O O . ILE A 1 570 ? -3.858 -57.852 -22.938 1.00 22.22 570 ILE A O 1
ATOM 4543 N N . HIS A 1 571 ? -2.282 -58.625 -24.241 1.00 21.44 571 HIS A N 1
ATOM 4544 C CA . HIS A 1 571 ? -2.058 -58.805 -25.691 1.00 21.44 571 HIS A CA 1
ATOM 4545 C C . HIS A 1 571 ? -2.462 -57.604 -26.570 1.00 21.44 571 HIS A C 1
ATOM 4547 O O . HIS A 1 571 ? -3.623 -57.234 -26.669 1.00 21.44 571 HIS A O 1
ATOM 4553 N N . VAL A 1 572 ? -1.417 -57.053 -27.192 1.00 22.39 572 VAL A N 1
ATOM 4554 C CA . VAL A 1 572 ? -1.345 -56.044 -28.255 1.00 22.39 572 VAL A CA 1
ATOM 4555 C C . VAL A 1 572 ? -1.906 -56.597 -29.566 1.00 22.39 572 VAL A C 1
ATOM 4557 O O . VAL A 1 572 ? -1.614 -57.748 -29.895 1.00 22.39 572 VAL A O 1
ATOM 4560 N N . ILE A 1 573 ? -2.604 -55.751 -30.328 1.00 22.62 573 ILE A N 1
ATOM 4561 C CA . ILE A 1 573 ? -2.720 -55.854 -31.788 1.00 22.62 573 ILE A CA 1
ATOM 4562 C C . ILE A 1 573 ? -2.380 -54.477 -32.366 1.00 22.62 573 ILE A C 1
ATOM 4564 O O . ILE A 1 573 ? -2.994 -53.472 -32.014 1.00 22.62 573 ILE A O 1
ATOM 4568 N N . SER A 1 574 ? -1.331 -54.471 -33.179 1.00 24.31 574 SER A N 1
ATOM 4569 C CA . SER A 1 574 ? -0.914 -53.430 -34.112 1.00 24.31 574 SER A CA 1
ATOM 4570 C C . SER A 1 574 ? -1.751 -53.509 -35.383 1.00 24.31 574 SER A C 1
ATOM 4572 O O . SER A 1 574 ? -2.007 -54.625 -35.824 1.00 24.31 574 SER A O 1
ATOM 4574 N N . ASP A 1 575 ? -2.024 -52.375 -36.021 1.00 23.94 575 ASP A N 1
ATOM 4575 C CA . ASP A 1 575 ? -2.162 -52.306 -37.477 1.00 23.94 575 ASP A CA 1
ATOM 4576 C C . ASP A 1 575 ? -1.546 -51.001 -37.989 1.00 23.94 575 ASP A C 1
ATOM 4578 O O . ASP A 1 575 ? -1.573 -49.968 -37.317 1.00 23.94 575 ASP A O 1
ATOM 4582 N N . ASN A 1 576 ? -0.922 -51.126 -39.155 1.00 25.73 576 ASN A N 1
ATOM 4583 C CA . ASN A 1 576 ? -0.013 -50.197 -39.809 1.00 25.73 576 ASN A CA 1
ATOM 4584 C C . ASN A 1 576 ? -0.599 -49.782 -41.176 1.00 25.73 576 ASN A C 1
ATOM 4586 O O . ASN A 1 576 ? -1.280 -50.582 -41.815 1.00 25.73 576 ASN A O 1
ATOM 4590 N N . ASP A 1 577 ? -0.172 -48.600 -41.630 1.00 25.02 577 ASP A N 1
ATOM 4591 C CA . ASP A 1 577 ? 0.082 -48.175 -43.022 1.00 25.02 577 ASP A CA 1
ATOM 4592 C C . ASP A 1 577 ? -1.006 -47.583 -43.952 1.00 25.02 577 ASP A C 1
ATOM 4594 O O . ASP A 1 577 ? -2.140 -48.045 -44.044 1.00 25.02 577 ASP A O 1
ATOM 4598 N N . SER A 1 578 ? -0.499 -46.619 -44.755 1.00 25.62 578 SER A N 1
ATOM 4599 C CA . SER A 1 578 ? -0.976 -45.972 -46.007 1.00 25.62 578 SER A CA 1
ATOM 4600 C C . SER A 1 578 ? -1.965 -44.788 -45.862 1.00 25.62 578 SER A C 1
ATOM 4602 O O . SER A 1 578 ? -2.907 -44.870 -45.090 1.00 25.62 578 SER A O 1
ATOM 4604 N N . ASP A 1 579 ? -1.838 -43.620 -46.521 1.00 25.50 579 ASP A N 1
ATOM 4605 C CA . ASP A 1 579 ? -1.164 -43.255 -47.777 1.00 25.50 579 ASP A CA 1
ATOM 4606 C C . ASP A 1 579 ? -0.924 -41.727 -47.923 1.00 25.50 579 ASP A C 1
ATOM 4608 O O . ASP A 1 579 ? -1.596 -40.897 -47.311 1.00 25.50 579 ASP A O 1
ATOM 4612 N N . MET A 1 580 ? 0.018 -41.376 -48.808 1.00 23.56 580 MET A N 1
ATOM 4613 C CA . MET A 1 580 ? 0.341 -40.031 -49.318 1.00 23.56 580 MET A CA 1
ATOM 4614 C C . MET A 1 580 ? -0.700 -39.472 -50.316 1.00 23.56 580 MET A C 1
ATOM 4616 O O . MET A 1 580 ? -1.258 -40.246 -51.091 1.00 23.56 580 MET A O 1
ATOM 4620 N N . ARG A 1 581 ? -0.799 -38.125 -50.419 1.00 24.59 581 ARG A N 1
ATOM 4621 C CA . ARG A 1 581 ? -0.823 -37.265 -51.651 1.00 24.59 581 ARG A CA 1
ATOM 4622 C C . ARG A 1 581 ? -1.358 -35.858 -51.310 1.00 24.59 581 ARG A C 1
ATOM 4624 O O . ARG A 1 581 ? -2.489 -35.723 -50.873 1.00 24.59 581 ARG A O 1
ATOM 4631 N N . SER A 1 582 ? -0.519 -34.818 -51.272 1.00 23.03 582 SER A N 1
ATOM 4632 C CA . SER A 1 582 ? -0.172 -33.879 -52.364 1.00 23.03 582 SER A CA 1
ATOM 4633 C C . SER A 1 582 ? -1.336 -33.035 -52.914 1.00 23.03 582 SER A C 1
ATOM 4635 O O . SER A 1 582 ? -2.123 -33.540 -53.710 1.00 23.03 582 SER A O 1
ATOM 4637 N N . PHE A 1 583 ? -1.340 -31.732 -52.613 1.00 23.95 583 PHE A N 1
ATOM 4638 C CA . PHE A 1 583 ? -1.796 -30.684 -53.533 1.00 23.95 583 PHE A CA 1
ATOM 4639 C C . PHE A 1 583 ? -0.878 -29.463 -53.401 1.00 23.95 583 PHE A C 1
ATOM 4641 O O . PHE A 1 583 ? -0.775 -28.857 -52.339 1.00 23.95 583 PHE A O 1
ATOM 4648 N N . ILE A 1 584 ? -0.184 -29.176 -54.500 1.00 22.86 584 ILE A N 1
ATOM 4649 C CA . ILE A 1 584 ? 0.524 -27.933 -54.808 1.00 22.86 584 ILE A CA 1
ATOM 4650 C C . ILE A 1 584 ? -0.460 -27.083 -55.613 1.00 22.86 584 ILE A C 1
ATOM 4652 O O . ILE A 1 584 ? -1.046 -27.604 -56.563 1.00 22.86 584 ILE A O 1
ATOM 4656 N N . VAL A 1 585 ? -0.593 -25.803 -55.271 1.00 25.67 585 VAL A N 1
ATOM 4657 C CA . VAL A 1 585 ? -0.882 -24.735 -56.237 1.00 25.67 585 VAL A CA 1
ATOM 4658 C C . VAL A 1 585 ? -0.003 -23.549 -55.845 1.00 25.67 585 VAL A C 1
ATOM 4660 O O . VAL A 1 585 ? -0.241 -22.909 -54.823 1.00 25.67 585 VAL A O 1
ATOM 4663 N N . ASP A 1 586 ? 1.041 -23.336 -56.641 1.00 23.92 586 ASP A N 1
ATOM 4664 C CA . ASP A 1 586 ? 1.702 -22.046 -56.812 1.00 23.92 586 ASP A CA 1
ATOM 4665 C C . ASP A 1 586 ? 0.759 -21.115 -57.585 1.00 23.92 586 ASP A C 1
ATOM 4667 O O . ASP A 1 586 ? 0.073 -21.569 -58.500 1.00 23.92 586 ASP A O 1
ATOM 4671 N N . ASP A 1 587 ? 0.783 -19.822 -57.270 1.00 25.73 587 ASP A N 1
ATOM 4672 C CA . ASP A 1 587 ? 0.701 -18.793 -58.306 1.00 25.73 587 ASP A CA 1
ATOM 4673 C C . ASP A 1 587 ? 1.537 -17.579 -57.875 1.00 25.73 587 ASP A C 1
ATOM 4675 O O . ASP A 1 587 ? 1.343 -16.979 -56.814 1.00 25.73 587 ASP A O 1
ATOM 4679 N N . GLU A 1 588 ? 2.530 -17.292 -58.712 1.00 25.84 588 GLU A N 1
ATOM 4680 C CA . GLU A 1 588 ? 3.434 -16.151 -58.671 1.00 25.84 588 GLU A CA 1
ATOM 4681 C C . GLU A 1 588 ? 2.790 -14.886 -59.276 1.00 25.84 588 GLU A C 1
ATOM 4683 O O . GLU A 1 588 ? 1.838 -14.949 -60.052 1.00 25.84 588 GLU A O 1
ATOM 4688 N N . ALA A 1 589 ? 3.468 -13.761 -59.016 1.00 26.33 589 ALA A N 1
ATOM 4689 C CA . ALA A 1 589 ? 3.790 -12.688 -59.970 1.00 26.33 589 ALA A CA 1
ATOM 4690 C C . ALA A 1 589 ? 3.103 -11.307 -59.813 1.00 26.33 589 ALA A C 1
ATOM 4692 O O . ALA A 1 589 ? 1.975 -11.064 -60.228 1.00 26.33 589 ALA A O 1
ATOM 4693 N N . ASP A 1 590 ? 3.952 -10.382 -59.345 1.00 26.47 590 ASP A N 1
ATOM 4694 C CA . ASP A 1 590 ? 4.407 -9.157 -60.032 1.00 26.47 590 ASP A CA 1
ATOM 4695 C C . ASP A 1 590 ? 3.682 -7.799 -59.914 1.00 26.47 590 ASP A C 1
ATOM 4697 O O . ASP A 1 590 ? 2.514 -7.620 -60.243 1.00 26.47 590 ASP A O 1
ATOM 4701 N N . GLY A 1 591 ? 4.518 -6.788 -59.602 1.00 26.45 591 GLY A N 1
ATOM 4702 C CA . GLY A 1 591 ? 4.340 -5.354 -59.893 1.00 26.45 591 GLY A CA 1
ATOM 4703 C C . GLY A 1 591 ? 4.840 -4.432 -58.763 1.00 26.45 591 GLY A C 1
ATOM 4704 O O . GLY A 1 591 ? 4.059 -4.090 -57.888 1.00 26.45 591 GLY A O 1
ATOM 4705 N N . ARG A 1 592 ? 6.151 -4.140 -58.610 1.00 25.27 592 ARG A N 1
ATOM 4706 C CA . ARG A 1 592 ? 6.881 -2.937 -59.131 1.00 25.27 592 ARG A CA 1
ATOM 4707 C C . ARG A 1 592 ? 6.115 -1.610 -58.888 1.00 25.27 592 ARG A C 1
ATOM 4709 O O . ARG A 1 592 ? 4.969 -1.530 -59.293 1.00 25.27 592 ARG A O 1
ATOM 4716 N N . THR A 1 593 ? 6.617 -0.506 -58.312 1.00 26.83 593 THR A N 1
ATOM 4717 C CA . THR A 1 593 ? 7.962 0.108 -58.159 1.00 26.83 593 THR A CA 1
ATOM 4718 C C . THR A 1 593 ? 7.834 1.392 -57.293 1.00 26.83 593 THR A C 1
ATOM 4720 O O . THR A 1 593 ? 6.929 2.172 -57.562 1.00 26.83 593 THR A O 1
ATOM 4723 N N . ASP A 1 594 ? 8.690 1.560 -56.271 1.00 24.67 594 ASP A N 1
ATOM 4724 C CA . ASP A 1 594 ? 9.619 2.677 -55.904 1.00 24.67 594 ASP A CA 1
ATOM 4725 C C . ASP A 1 594 ? 9.408 4.146 -56.431 1.00 24.67 594 ASP A C 1
ATOM 4727 O O . ASP A 1 594 ? 8.763 4.333 -57.459 1.00 24.67 594 ASP A O 1
ATOM 4731 N N . PRO A 1 595 ? 10.149 5.187 -55.956 1.00 48.78 595 PRO A N 1
ATOM 4732 C CA . PRO A 1 595 ? 10.137 5.917 -54.662 1.00 48.78 595 PRO A CA 1
ATOM 4733 C C . PRO A 1 595 ? 10.091 7.472 -54.820 1.00 48.78 595 PRO A C 1
ATOM 4735 O O . PRO A 1 595 ? 10.333 7.984 -55.908 1.00 48.78 595 PRO A O 1
ATOM 4738 N N . SER A 1 596 ? 9.927 8.256 -53.733 1.00 24.59 596 SER A N 1
ATOM 4739 C CA . SER A 1 596 ? 10.558 9.603 -53.618 1.00 24.59 596 SER A CA 1
ATOM 4740 C C . SER A 1 596 ? 10.402 10.284 -52.240 1.00 24.59 596 SER A C 1
ATOM 4742 O O . SER A 1 596 ? 9.306 10.674 -51.844 1.00 24.59 596 SER A O 1
ATOM 4744 N N . LEU A 1 597 ? 11.546 10.490 -51.577 1.00 26.80 597 LEU A N 1
ATOM 4745 C CA . LEU A 1 597 ? 11.906 11.556 -50.610 1.00 26.80 597 LEU A CA 1
ATOM 4746 C C . LEU A 1 597 ? 11.986 12.944 -51.329 1.00 26.80 597 LEU A C 1
ATOM 4748 O O . LEU A 1 597 ? 11.891 12.920 -52.559 1.00 26.80 597 LEU A O 1
ATOM 4752 N N . PRO A 1 598 ? 12.220 14.130 -50.685 1.00 40.75 598 PRO A N 1
ATOM 4753 C CA . PRO A 1 598 ? 13.021 14.339 -49.462 1.00 40.75 598 PRO A CA 1
ATOM 4754 C C . PRO A 1 598 ? 12.627 15.459 -48.456 1.00 40.75 598 PRO A C 1
ATOM 4756 O O . PRO A 1 598 ? 11.889 16.390 -48.751 1.00 40.75 598 PRO A O 1
ATOM 4759 N N . GLU A 1 599 ? 13.213 15.312 -47.258 1.00 26.39 599 GLU A N 1
ATOM 4760 C CA . GLU A 1 599 ? 13.848 16.297 -46.350 1.00 26.39 599 GLU A CA 1
ATOM 4761 C C . GLU A 1 599 ? 13.400 17.786 -46.315 1.00 26.39 599 GLU A C 1
ATOM 4763 O O . GLU A 1 599 ? 13.433 18.479 -47.328 1.00 26.39 599 GLU A O 1
ATOM 4768 N N . ARG A 1 600 ? 13.256 18.365 -45.104 1.00 25.84 600 ARG A N 1
ATOM 4769 C CA . ARG A 1 600 ? 14.303 19.168 -44.399 1.00 25.84 600 ARG A CA 1
ATOM 4770 C C . ARG A 1 600 ? 13.749 20.002 -43.226 1.00 25.84 600 ARG A C 1
ATOM 4772 O O . ARG A 1 600 ? 12.775 20.710 -43.413 1.00 25.84 600 ARG A O 1
ATOM 4779 N N . HIS A 1 601 ? 14.507 19.962 -42.114 1.00 25.89 601 HIS A N 1
ATOM 4780 C CA . HIS A 1 601 ? 14.906 21.046 -41.177 1.00 25.89 601 HIS A CA 1
ATOM 4781 C C . HIS A 1 601 ? 13.833 21.958 -40.537 1.00 25.89 601 HIS A C 1
ATOM 4783 O O . HIS A 1 601 ? 12.847 22.296 -41.159 1.00 25.89 601 HIS A O 1
ATOM 4789 N N . ALA A 1 602 ? 13.995 22.558 -39.358 1.00 25.33 602 ALA A N 1
ATOM 4790 C CA . ALA A 1 602 ? 14.871 22.443 -38.192 1.00 25.33 602 ALA A CA 1
ATOM 4791 C C . ALA A 1 602 ? 14.405 23.547 -37.207 1.00 25.33 602 ALA A C 1
ATOM 4793 O O . ALA A 1 602 ? 14.007 24.612 -37.666 1.00 25.33 602 ALA A O 1
ATOM 4794 N N . MET A 1 603 ? 14.588 23.296 -35.908 1.00 25.53 603 MET A N 1
ATOM 4795 C CA . MET A 1 603 ? 14.993 24.256 -34.864 1.00 25.53 603 MET A CA 1
ATOM 4796 C C . MET A 1 603 ? 14.032 25.325 -34.278 1.00 25.53 603 MET A C 1
ATOM 4798 O O . MET A 1 603 ? 13.461 26.154 -34.976 1.00 25.53 603 MET A O 1
ATOM 4802 N N . ASP A 1 604 ? 14.050 25.297 -32.935 1.00 24.92 604 ASP A N 1
ATOM 4803 C CA . ASP A 1 604 ? 14.158 26.391 -31.951 1.00 24.92 604 ASP A CA 1
ATOM 4804 C C . ASP A 1 604 ? 12.918 27.022 -31.279 1.00 24.92 604 ASP A C 1
ATOM 4806 O O . ASP A 1 604 ? 12.181 27.805 -31.865 1.00 24.92 604 ASP A O 1
ATOM 4810 N N . TYR A 1 605 ? 12.768 26.627 -30.000 1.00 28.33 605 TYR A N 1
ATOM 4811 C CA . TYR A 1 605 ? 12.796 27.407 -28.744 1.00 28.33 605 TYR A CA 1
ATOM 4812 C C . TYR A 1 605 ? 11.971 28.701 -28.545 1.00 28.33 605 TYR A C 1
ATOM 4814 O O . TYR A 1 605 ? 11.967 29.614 -29.362 1.00 28.33 605 TYR A O 1
ATOM 4822 N N . ASP A 1 606 ? 11.448 28.767 -27.308 1.00 26.73 606 ASP A N 1
ATOM 4823 C CA . ASP A 1 606 ? 11.097 29.926 -26.464 1.00 26.73 606 ASP A CA 1
ATOM 4824 C C . ASP A 1 606 ? 9.639 30.427 -26.429 1.00 26.73 606 ASP A C 1
ATOM 4826 O O . ASP A 1 606 ? 9.240 31.326 -27.164 1.00 26.73 606 ASP A O 1
ATOM 4830 N N . ASP A 1 607 ? 8.900 29.933 -25.424 1.00 29.73 607 ASP A N 1
ATOM 4831 C CA . ASP A 1 607 ? 7.836 30.667 -24.717 1.00 29.73 607 ASP A CA 1
ATOM 4832 C C . ASP A 1 607 ? 8.357 31.098 -23.333 1.00 29.73 607 ASP A C 1
ATOM 4834 O O . ASP A 1 607 ? 8.991 30.299 -22.634 1.00 29.73 607 ASP A O 1
ATOM 4838 N N . PRO A 1 608 ? 8.094 32.350 -22.909 1.00 35.84 608 PRO A N 1
ATOM 4839 C CA . PRO A 1 608 ? 7.465 32.564 -21.592 1.00 35.84 608 PRO A CA 1
ATOM 4840 C C . PRO A 1 608 ? 6.537 33.819 -21.568 1.00 35.84 608 PRO A C 1
ATOM 4842 O O . PRO A 1 608 ? 6.503 34.581 -22.532 1.00 35.84 608 PRO A O 1
ATOM 4845 N N . PRO A 1 609 ? 5.931 34.214 -20.426 1.00 41.53 609 PRO A N 1
ATOM 4846 C CA . PRO A 1 609 ? 4.963 33.515 -19.572 1.00 41.53 609 PRO A CA 1
ATOM 4847 C C . PRO A 1 609 ? 3.658 34.345 -19.329 1.00 41.53 609 PRO A C 1
ATOM 4849 O O . PRO A 1 609 ? 3.597 35.527 -19.649 1.00 41.53 609 PRO A O 1
ATOM 4852 N N . MET A 1 610 ? 2.642 33.684 -18.744 1.00 30.17 610 MET A N 1
ATOM 4853 C CA . MET A 1 610 ? 1.498 34.106 -17.877 1.00 30.17 610 MET A CA 1
ATOM 4854 C C . MET A 1 610 ? 1.100 35.602 -17.687 1.00 30.17 610 MET A C 1
ATOM 4856 O O . MET A 1 610 ? 1.965 36.475 -17.631 1.00 30.17 610 MET A O 1
ATOM 4860 N N . PRO A 1 611 ? -0.202 35.918 -17.430 1.00 34.00 611 PRO A N 1
ATOM 4861 C CA . PRO A 1 611 ? -0.790 35.701 -16.088 1.00 34.00 611 PRO A CA 1
ATOM 4862 C C . PRO A 1 611 ? -2.296 35.337 -16.003 1.00 34.00 611 PRO A C 1
ATOM 4864 O O . PRO A 1 611 ? -3.076 35.545 -16.930 1.00 34.00 611 PRO A O 1
ATOM 4867 N N . GLU A 1 612 ? -2.671 34.811 -14.829 1.00 31.58 612 GLU A N 1
ATOM 4868 C CA . GLU A 1 612 ? -4.028 34.502 -14.333 1.00 31.58 612 GLU A CA 1
ATOM 4869 C C . GLU A 1 612 ? -4.963 35.731 -14.245 1.00 31.58 612 GLU A C 1
ATOM 4871 O O . GLU A 1 612 ? -4.500 36.877 -14.269 1.00 31.58 612 GLU A O 1
ATOM 4876 N N . PRO A 1 613 ? -6.286 35.511 -14.069 1.00 34.09 613 PRO A N 1
ATOM 4877 C CA . PRO A 1 613 ? -6.827 35.802 -12.735 1.00 34.09 613 PRO A CA 1
ATOM 4878 C C . PRO A 1 613 ? -7.947 34.873 -12.211 1.00 34.09 613 PRO A C 1
ATOM 4880 O O . PRO A 1 613 ? -8.766 34.329 -12.949 1.00 34.09 613 PRO A O 1
ATOM 4883 N N . GLU A 1 614 ? -7.952 34.804 -10.877 1.00 26.25 614 GLU A N 1
ATOM 4884 C CA . GLU A 1 614 ? -8.971 34.442 -9.879 1.00 26.25 614 GLU A CA 1
ATOM 4885 C C . GLU A 1 614 ? -10.447 34.367 -10.323 1.00 26.25 614 GLU A C 1
ATOM 4887 O O . GLU A 1 614 ? -10.974 35.290 -10.948 1.00 26.25 614 GLU A O 1
ATOM 4892 N N . LEU A 1 615 ? -11.183 33.362 -9.817 1.00 28.81 615 LEU A N 1
ATOM 4893 C CA . LEU A 1 615 ? -12.627 33.511 -9.616 1.00 28.81 615 LEU A CA 1
ATOM 4894 C C . LEU A 1 615 ? -13.193 32.748 -8.410 1.00 28.81 615 LEU A C 1
ATOM 4896 O O . LEU A 1 615 ? -12.960 31.567 -8.170 1.00 28.81 615 LEU A O 1
ATOM 4900 N N . ILE A 1 616 ? -13.962 33.537 -7.670 1.00 26.78 616 ILE A N 1
ATOM 4901 C CA . ILE A 1 616 ? -14.606 33.355 -6.375 1.00 26.78 616 ILE A CA 1
ATOM 4902 C C . ILE A 1 616 ? -15.853 32.463 -6.487 1.00 26.78 616 ILE A C 1
ATOM 4904 O O . ILE A 1 616 ? -16.650 32.603 -7.414 1.00 26.78 616 ILE A O 1
ATOM 4908 N N . TRP A 1 617 ? -16.064 31.603 -5.489 1.00 24.75 617 TRP A N 1
ATOM 4909 C CA . TRP A 1 617 ? -17.262 30.770 -5.321 1.00 24.75 617 TRP A CA 1
ATOM 4910 C C . TRP A 1 617 ? -18.430 31.550 -4.685 1.00 24.75 617 TRP A C 1
ATOM 4912 O O . TRP A 1 617 ? -18.215 32.244 -3.686 1.00 24.75 617 TRP A O 1
ATOM 4922 N N . PRO A 1 618 ? -19.683 31.367 -5.148 1.00 28.00 618 PRO A N 1
ATOM 4923 C CA . PRO A 1 618 ? -20.863 31.567 -4.310 1.00 28.00 618 PRO A CA 1
ATOM 4924 C C . PRO A 1 618 ? -21.727 30.290 -4.162 1.00 28.00 618 PRO A C 1
ATOM 4926 O O . PRO A 1 618 ? -21.634 29.363 -4.965 1.00 28.00 618 PRO A O 1
ATOM 4929 N N . PRO A 1 619 ? -22.544 30.206 -3.092 1.00 28.77 619 PRO A N 1
ATOM 4930 C CA . PRO A 1 619 ? -23.029 28.950 -2.524 1.00 28.77 619 PRO A CA 1
ATOM 4931 C C . PRO A 1 619 ? -24.326 28.417 -3.155 1.00 28.77 619 PRO A C 1
ATOM 4933 O O . PRO A 1 619 ? -25.074 29.118 -3.834 1.00 28.77 619 PRO A O 1
ATOM 4936 N N . SER A 1 620 ? -24.594 27.150 -2.851 1.00 31.59 620 SER A N 1
ATOM 4937 C CA . SER A 1 620 ? -25.736 26.324 -3.252 1.00 31.59 620 SER A CA 1
ATOM 4938 C C . SER A 1 620 ? -27.113 26.913 -2.897 1.00 31.59 620 SER A C 1
ATOM 4940 O O . SER A 1 620 ? -27.299 27.406 -1.780 1.00 31.59 620 SER A O 1
ATOM 4942 N N . PRO A 1 621 ? -28.138 26.732 -3.757 1.00 27.95 621 PRO A N 1
ATOM 4943 C CA . PRO A 1 621 ? -29.529 26.856 -3.354 1.00 27.95 621 PRO A CA 1
ATOM 4944 C C . PRO A 1 621 ? -30.286 25.519 -3.343 1.00 27.95 621 PRO A C 1
ATOM 4946 O O . PRO A 1 621 ? -29.994 24.554 -4.045 1.00 27.95 621 PRO A O 1
ATOM 4949 N N . LYS A 1 622 ? -31.282 25.523 -2.461 1.00 23.80 622 LYS A N 1
ATOM 4950 C CA . LYS A 1 622 ? -32.183 24.454 -2.037 1.00 23.80 622 LYS A CA 1
ATOM 4951 C C . LYS A 1 622 ? -33.201 24.060 -3.117 1.00 23.80 622 LYS A C 1
ATOM 4953 O O . LYS A 1 622 ? -33.547 24.854 -3.983 1.00 23.80 622 LYS A O 1
ATOM 4958 N N . ARG A 1 623 ? -33.756 22.851 -2.949 1.00 25.09 623 ARG A N 1
ATOM 4959 C CA . ARG A 1 623 ? -34.985 22.328 -3.577 1.00 25.09 623 ARG A CA 1
ATOM 4960 C C . ARG A 1 623 ? -36.084 23.393 -3.720 1.00 25.09 623 ARG A C 1
ATOM 4962 O O . ARG A 1 623 ? -36.560 23.897 -2.705 1.00 25.09 623 ARG A O 1
ATOM 4969 N N . SER A 1 624 ? -36.612 23.561 -4.932 1.00 23.42 624 SER A N 1
ATOM 4970 C CA . SER A 1 624 ? -38.030 23.868 -5.148 1.00 23.42 624 SER A CA 1
ATOM 4971 C C . SER A 1 624 ? -38.476 23.531 -6.574 1.00 23.42 624 SER A C 1
ATOM 4973 O O . SER A 1 624 ? -37.939 24.069 -7.531 1.00 23.42 624 SER A O 1
ATOM 4975 N N . VAL A 1 625 ? -39.480 22.654 -6.636 1.00 23.80 625 VAL A N 1
ATOM 4976 C CA . VAL A 1 625 ? -40.678 22.674 -7.494 1.00 23.80 625 VAL A CA 1
ATOM 4977 C C . VAL A 1 625 ? -40.501 22.836 -9.013 1.00 23.80 625 VAL A C 1
ATOM 4979 O O . VAL A 1 625 ? -40.107 23.870 -9.533 1.00 23.80 625 VAL A O 1
ATOM 4982 N N . ILE A 1 626 ? -40.934 21.769 -9.684 1.00 25.50 626 ILE A N 1
ATOM 4983 C CA . ILE A 1 626 ? -41.198 21.570 -11.110 1.00 25.50 626 ILE A CA 1
ATOM 4984 C C . ILE A 1 626 ? -42.041 22.709 -11.704 1.00 25.50 626 ILE A C 1
ATOM 4986 O O . ILE A 1 626 ? -43.128 22.984 -11.198 1.00 25.50 626 ILE A O 1
ATOM 4990 N N . GLN A 1 627 ? -41.590 23.271 -12.827 1.00 23.64 627 GLN A N 1
ATOM 4991 C CA . GLN A 1 627 ? -42.451 23.811 -13.882 1.00 23.64 627 GLN A CA 1
ATOM 4992 C C . GLN A 1 627 ? -41.746 23.671 -15.239 1.00 23.64 627 GLN A C 1
ATOM 4994 O O . GLN A 1 627 ? -40.565 23.988 -15.371 1.00 23.64 627 GLN A O 1
ATOM 4999 N N . ASP A 1 628 ? -42.488 23.117 -16.196 1.00 25.27 628 ASP A N 1
ATOM 5000 C CA . ASP A 1 628 ? -42.135 22.910 -17.599 1.00 25.27 628 ASP A CA 1
ATOM 5001 C C . ASP A 1 628 ? -41.687 24.206 -18.290 1.00 25.27 628 ASP A C 1
ATOM 5003 O O . ASP A 1 628 ? -42.335 25.231 -18.111 1.00 25.27 628 ASP A O 1
ATOM 5007 N N . ASP A 1 629 ? -40.646 24.138 -19.132 1.00 25.69 629 ASP A N 1
ATOM 5008 C CA . ASP A 1 629 ? -40.691 24.752 -20.467 1.00 25.69 629 ASP A CA 1
ATOM 5009 C C . ASP A 1 629 ? -39.506 24.347 -21.376 1.00 25.69 629 ASP A C 1
ATOM 5011 O O . ASP A 1 629 ? -38.328 24.560 -21.095 1.00 25.69 629 ASP A O 1
ATOM 5015 N N . GLN A 1 630 ? -39.888 23.720 -22.490 1.00 26.23 630 GLN A N 1
ATOM 5016 C CA . GLN A 1 630 ? -39.330 23.738 -23.850 1.00 26.23 630 GLN A CA 1
ATOM 5017 C C . GLN A 1 630 ? -37.807 23.896 -24.064 1.00 26.23 630 GLN A C 1
ATOM 5019 O O . GLN A 1 630 ? -37.245 24.989 -24.121 1.00 26.23 630 GLN A O 1
ATOM 5024 N N . ARG A 1 631 ? -37.166 22.766 -24.401 1.00 26.27 631 ARG A N 1
ATOM 5025 C CA . ARG A 1 631 ? -35.884 22.701 -25.123 1.00 26.27 631 ARG A CA 1
ATOM 5026 C C . ARG A 1 631 ? -36.091 23.040 -26.606 1.00 26.27 631 ARG A C 1
ATOM 5028 O O . ARG A 1 631 ? -36.872 22.373 -27.278 1.00 26.27 631 ARG A O 1
ATOM 5035 N N . SER A 1 632 ? -35.309 23.976 -27.149 1.00 26.44 632 SER A N 1
ATOM 5036 C CA . SER A 1 632 ? -35.003 24.023 -28.586 1.00 26.44 632 SER A CA 1
ATOM 5037 C C . SER A 1 632 ? -33.488 23.954 -28.779 1.00 26.44 632 SER A C 1
ATOM 5039 O O . SER A 1 632 ? -32.722 24.693 -28.164 1.00 26.44 632 SER A O 1
ATOM 5041 N N . CYS A 1 633 ? -33.062 22.976 -29.573 1.00 25.03 633 CYS A N 1
ATOM 5042 C CA . CYS A 1 633 ? -31.675 22.646 -29.855 1.00 25.03 633 CYS A CA 1
ATOM 5043 C C . CYS A 1 633 ? -31.373 23.100 -31.288 1.00 25.03 633 CYS A C 1
ATOM 5045 O O . CYS A 1 633 ? -31.975 22.597 -32.234 1.00 25.03 633 CYS A O 1
ATOM 5047 N N . THR A 1 634 ? -30.463 24.057 -31.463 1.00 24.98 634 THR A N 1
ATOM 5048 C CA . THR A 1 634 ? -29.929 24.438 -32.775 1.00 24.98 634 THR A CA 1
ATOM 5049 C C . THR A 1 634 ? -28.628 23.681 -33.026 1.00 24.98 634 THR A C 1
ATOM 5051 O O . THR A 1 634 ? -27.612 23.988 -32.403 1.00 24.98 634 THR A O 1
ATOM 5054 N N . LYS A 1 635 ? -28.635 22.726 -33.963 1.00 28.73 635 LYS A N 1
ATOM 5055 C CA . LYS A 1 635 ? -27.417 22.257 -34.640 1.00 28.73 635 LYS A CA 1
ATOM 5056 C C . LYS A 1 635 ? -27.364 22.819 -36.059 1.00 28.73 635 LYS A C 1
ATOM 5058 O O . LYS A 1 635 ? -28.365 22.905 -36.765 1.00 28.73 635 LYS A O 1
ATOM 5063 N N . SER A 1 636 ? -26.161 23.243 -36.409 1.00 26.58 636 SER A N 1
ATOM 5064 C CA . SER A 1 636 ? -25.715 23.859 -37.649 1.00 26.58 636 SER A CA 1
ATOM 5065 C C . SER A 1 636 ? -25.922 22.961 -38.873 1.00 26.58 636 SER A C 1
ATOM 5067 O O . SER A 1 636 ? -25.476 21.818 -38.903 1.00 26.58 636 SER A O 1
ATOM 5069 N N . ALA A 1 637 ? -26.524 23.520 -39.926 1.00 28.08 637 ALA A N 1
ATOM 5070 C CA . ALA A 1 637 ? -26.501 22.955 -41.270 1.00 28.08 637 ALA A CA 1
ATOM 5071 C C . ALA A 1 637 ? -25.776 23.918 -42.221 1.00 28.08 637 ALA A C 1
ATOM 5073 O O . ALA A 1 637 ? -26.082 25.109 -42.309 1.00 28.08 637 ALA A O 1
ATOM 5074 N N . SER A 1 638 ? -24.777 23.376 -42.910 1.00 27.95 638 SER A N 1
ATOM 5075 C CA . SER A 1 638 ? -23.952 24.019 -43.927 1.00 27.95 638 SER A CA 1
ATOM 5076 C C . SER A 1 638 ? -24.776 24.552 -45.103 1.00 27.95 638 SER A C 1
ATOM 5078 O O . SER A 1 638 ? -25.607 23.842 -45.671 1.00 27.95 638 SER A O 1
ATOM 5080 N N . ARG A 1 639 ? -24.475 25.792 -45.504 1.00 25.06 639 ARG A N 1
ATOM 5081 C CA . ARG A 1 639 ? -25.037 26.500 -46.662 1.00 25.06 639 ARG A CA 1
ATOM 5082 C C . ARG A 1 639 ? -24.810 25.731 -47.970 1.00 25.06 639 ARG A C 1
ATOM 5084 O O . ARG A 1 639 ? -23.669 25.495 -48.357 1.00 25.06 639 ARG A O 1
ATOM 5091 N N . ARG A 1 640 ? -25.888 25.488 -48.719 1.00 27.69 640 ARG A N 1
ATOM 5092 C CA . ARG A 1 640 ? -25.865 25.466 -50.189 1.00 27.69 640 ARG A CA 1
ATOM 5093 C C . ARG A 1 640 ? -26.745 26.604 -50.685 1.00 27.69 640 ARG A C 1
ATOM 5095 O O . ARG A 1 640 ? -27.905 26.719 -50.311 1.00 27.69 640 ARG A O 1
ATOM 5102 N N . THR A 1 641 ? -26.144 27.474 -51.479 1.00 28.75 641 THR A N 1
ATOM 5103 C CA . THR A 1 641 ? -26.773 28.603 -52.158 1.00 28.75 641 THR A CA 1
ATOM 5104 C C . THR A 1 641 ? -27.673 28.109 -53.285 1.00 28.75 641 THR A C 1
ATOM 5106 O O . THR A 1 641 ? -27.209 27.347 -54.133 1.00 28.75 641 THR A O 1
ATOM 5109 N N . TRP A 1 642 ? -28.914 28.588 -53.329 1.00 27.39 642 TRP A N 1
ATOM 5110 C CA . TRP A 1 642 ? -29.763 28.546 -54.518 1.00 27.39 642 TRP A CA 1
ATOM 5111 C C . TRP A 1 642 ? -30.168 29.972 -54.895 1.00 27.39 642 TRP A C 1
ATOM 5113 O O . TRP A 1 642 ? -30.538 30.781 -54.046 1.00 27.39 642 TRP A O 1
ATOM 5123 N N . SER A 1 643 ? -30.006 30.273 -56.176 1.00 29.92 643 SER A N 1
ATOM 5124 C CA . SER A 1 643 ? -30.282 31.541 -56.841 1.00 29.92 643 SER A CA 1
ATOM 5125 C C . SER A 1 643 ? -31.615 31.463 -57.589 1.00 29.92 643 SER A C 1
ATOM 5127 O O . SER A 1 643 ? -31.774 30.551 -58.393 1.00 29.92 643 SER A O 1
ATOM 5129 N N . GLY A 1 644 ? -32.491 32.457 -57.402 1.00 28.88 644 GLY A N 1
ATOM 5130 C CA . GLY A 1 644 ? -33.587 32.793 -58.328 1.00 28.88 644 GLY A CA 1
ATOM 5131 C C . GLY A 1 644 ? -34.953 32.154 -58.045 1.00 28.88 644 GLY A C 1
ATOM 5132 O O . GLY A 1 644 ? -35.179 31.015 -58.421 1.00 28.88 644 GLY A O 1
ATOM 5133 N N . ASP A 1 645 ? -35.834 32.892 -57.358 1.00 30.95 645 ASP A N 1
ATOM 5134 C CA . ASP A 1 645 ? -37.141 33.424 -57.820 1.00 30.95 645 ASP A CA 1
ATOM 5135 C C . ASP A 1 645 ? -38.075 33.687 -56.612 1.00 30.95 645 ASP A C 1
ATOM 5137 O O . ASP A 1 645 ? -38.247 32.809 -55.763 1.00 30.95 645 ASP A O 1
ATOM 5141 N N . PRO A 1 646 ? -38.690 34.880 -56.476 1.00 47.28 646 PRO A N 1
ATOM 5142 C CA . PRO A 1 646 ? -39.566 35.197 -55.355 1.00 47.28 646 PRO A CA 1
ATOM 5143 C C . PRO A 1 646 ? -41.040 34.994 -55.733 1.00 47.28 646 PRO A C 1
ATOM 5145 O O . PRO A 1 646 ? -41.700 35.961 -56.093 1.00 47.28 646 PRO A O 1
ATOM 5148 N N . ALA A 1 647 ? -41.559 33.762 -55.650 1.00 47.38 647 ALA A N 1
ATOM 5149 C CA . ALA A 1 647 ? -42.990 33.466 -55.445 1.00 47.38 647 ALA A CA 1
ATOM 5150 C C . ALA A 1 647 ? -43.277 31.955 -55.530 1.00 47.38 647 ALA A C 1
ATOM 5152 O O . ALA A 1 647 ? -43.732 31.474 -56.558 1.00 47.38 647 ALA A O 1
ATOM 5153 N N . PHE A 1 648 ? -43.095 31.214 -54.438 1.00 44.44 648 PHE A N 1
ATOM 5154 C CA . PHE A 1 648 ? -43.893 30.009 -54.187 1.00 44.44 648 PHE A CA 1
ATOM 5155 C C . PHE A 1 648 ? -43.966 29.805 -52.671 1.00 44.44 648 PHE A C 1
ATOM 5157 O O . PHE A 1 648 ? -42.994 29.411 -52.030 1.00 44.44 648 PHE A O 1
ATOM 5164 N N . ILE A 1 649 ? -45.099 30.160 -52.058 1.00 44.66 649 ILE A N 1
ATOM 5165 C CA . ILE A 1 649 ? -45.378 29.728 -50.686 1.00 44.66 649 ILE A CA 1
ATOM 5166 C C . ILE A 1 649 ? -45.764 28.262 -50.818 1.00 44.66 649 ILE A C 1
ATOM 5168 O O . ILE A 1 649 ? -46.867 27.958 -51.259 1.00 44.66 649 ILE A O 1
ATOM 5172 N N . ALA A 1 650 ? -44.838 27.362 -50.502 1.00 49.22 650 ALA A N 1
ATOM 5173 C CA . ALA A 1 650 ? -45.112 25.937 -50.540 1.00 49.22 650 ALA A CA 1
ATOM 5174 C C . ALA A 1 650 ? -46.185 25.616 -49.484 1.00 49.22 650 ALA A C 1
ATOM 5176 O O . ALA A 1 650 ? -45.948 25.783 -48.283 1.00 49.22 650 ALA A O 1
ATOM 5177 N N . THR A 1 651 ? -47.382 25.208 -49.907 1.00 56.84 651 THR A N 1
ATOM 5178 C CA . THR A 1 651 ? -48.442 24.805 -48.977 1.00 56.84 651 THR A CA 1
ATOM 5179 C C . THR A 1 651 ? -47.983 23.550 -48.232 1.00 56.84 651 THR A C 1
ATOM 5181 O O . THR A 1 651 ? -47.560 22.571 -48.843 1.00 56.84 651 THR A O 1
ATOM 5184 N N . ILE A 1 652 ? -48.028 23.555 -46.899 1.00 62.06 652 ILE A N 1
ATOM 5185 C CA . ILE A 1 652 ? -47.731 22.352 -46.111 1.00 62.06 652 ILE A CA 1
ATOM 5186 C C . ILE A 1 652 ? -49.045 21.612 -45.877 1.00 62.06 652 ILE A C 1
ATOM 5188 O O . ILE A 1 652 ? -49.847 22.005 -45.028 1.00 62.06 652 ILE A O 1
ATOM 5192 N N . LEU A 1 653 ? -49.249 20.530 -46.618 1.00 70.19 653 LEU A N 1
ATOM 5193 C CA . LEU A 1 653 ? -50.321 19.571 -46.392 1.00 70.19 653 LEU A CA 1
ATOM 5194 C C . LEU A 1 653 ? -49.971 18.671 -45.201 1.00 70.19 653 LEU A C 1
ATOM 5196 O O . LEU A 1 653 ? -48.803 18.451 -44.888 1.00 70.19 653 LEU A O 1
ATOM 5200 N N . ARG A 1 654 ? -50.977 18.168 -44.484 1.00 74.75 654 ARG A N 1
ATOM 5201 C CA . ARG A 1 654 ? -50.779 17.344 -43.283 1.00 74.75 654 ARG A CA 1
ATOM 5202 C C . ARG A 1 654 ? -51.593 16.067 -43.403 1.00 74.75 654 ARG A C 1
ATOM 5204 O O . ARG A 1 654 ? -52.816 16.133 -43.424 1.00 74.75 654 ARG A O 1
ATOM 5211 N N . VAL A 1 655 ? -50.919 14.921 -43.430 1.00 80.25 655 VAL A N 1
ATOM 5212 C CA . VAL A 1 655 ? -51.578 13.609 -43.390 1.00 80.25 655 VAL A CA 1
ATOM 5213 C C . VAL A 1 655 ? -51.623 13.128 -41.949 1.00 80.25 655 VAL A C 1
ATOM 5215 O O . VAL A 1 655 ? -50.588 13.051 -41.282 1.00 80.25 655 VAL A O 1
ATOM 5218 N N . LYS A 1 656 ? -52.825 12.807 -41.464 1.00 84.50 656 LYS A N 1
ATOM 5219 C CA . LYS A 1 656 ? -53.019 12.186 -40.153 1.00 84.50 656 LYS A CA 1
ATOM 5220 C C . LYS A 1 656 ? -52.948 10.669 -40.303 1.00 84.50 656 LYS A C 1
ATOM 5222 O O . LYS A 1 656 ? -53.769 10.075 -40.999 1.00 84.50 656 LYS A O 1
ATOM 5227 N N . VAL A 1 657 ? -51.982 10.059 -39.628 1.00 85.00 657 VAL A N 1
ATOM 5228 C CA . VAL A 1 657 ? -51.731 8.619 -39.650 1.00 85.00 657 VAL A CA 1
ATOM 5229 C C . VAL A 1 657 ? -51.976 8.048 -38.262 1.00 85.00 657 VAL A C 1
ATOM 5231 O O . VAL A 1 657 ? -51.384 8.504 -37.288 1.00 85.00 657 VAL A O 1
ATOM 5234 N N . LEU A 1 658 ? -52.843 7.046 -38.169 1.00 83.56 658 LEU A N 1
ATOM 5235 C CA . LEU A 1 658 ? -53.107 6.310 -36.937 1.00 83.56 658 LEU A CA 1
ATOM 5236 C C . LEU A 1 658 ? -52.197 5.082 -36.865 1.00 83.56 658 LEU A C 1
ATOM 5238 O O . LEU A 1 658 ? -52.247 4.228 -37.753 1.00 83.56 658 LEU A O 1
ATOM 5242 N N . ILE A 1 659 ? -51.388 4.983 -35.811 1.00 82.31 659 ILE A N 1
ATOM 5243 C CA . ILE A 1 659 ? -50.528 3.826 -35.531 1.00 82.31 659 ILE A CA 1
ATOM 5244 C C . ILE A 1 659 ? -50.886 3.302 -34.144 1.00 82.31 659 ILE A C 1
ATOM 5246 O O . ILE A 1 659 ? -50.751 4.025 -33.161 1.00 82.31 659 ILE A O 1
ATOM 5250 N N . PHE A 1 660 ? -51.349 2.051 -34.072 1.00 77.38 660 PHE A N 1
ATOM 5251 C CA . PHE A 1 660 ? -52.011 1.506 -32.880 1.00 77.38 660 PHE A CA 1
ATOM 5252 C C . PHE A 1 660 ? -53.168 2.428 -32.440 1.00 77.38 660 PHE A C 1
ATOM 5254 O O . PHE A 1 660 ? -54.150 2.520 -33.179 1.00 77.38 660 PHE A O 1
ATOM 5261 N N . ASP A 1 661 ? -53.012 3.147 -31.322 1.00 69.38 661 ASP A N 1
ATOM 5262 C CA . ASP A 1 661 ? -53.997 4.084 -30.757 1.00 69.38 661 ASP A CA 1
ATOM 5263 C C . ASP A 1 661 ? -53.564 5.564 -30.838 1.00 69.38 661 ASP A C 1
ATOM 5265 O O . ASP A 1 661 ? -54.305 6.453 -30.421 1.00 69.38 661 ASP A O 1
ATOM 5269 N N . GLU A 1 662 ? -52.393 5.852 -31.418 1.00 76.06 662 GLU A N 1
ATOM 5270 C CA . GLU A 1 662 ? -51.808 7.196 -31.467 1.00 76.06 662 GLU A CA 1
ATOM 5271 C C . GLU A 1 662 ? -51.900 7.827 -32.863 1.00 76.06 662 GLU A C 1
ATOM 5273 O O . GLU A 1 662 ? -51.793 7.154 -33.894 1.00 76.06 662 GLU A O 1
ATOM 5278 N N . ALA A 1 663 ? -52.083 9.150 -32.907 1.00 80.62 663 ALA A N 1
ATOM 5279 C CA . ALA A 1 663 ? -52.199 9.912 -34.149 1.00 80.62 663 ALA A CA 1
ATOM 5280 C C . ALA A 1 663 ? -50.921 10.707 -34.454 1.00 80.62 663 ALA A C 1
ATOM 5282 O O . ALA A 1 663 ? -50.639 11.721 -33.819 1.00 80.62 663 ALA A O 1
ATOM 5283 N N . LEU A 1 664 ? -50.197 10.301 -35.496 1.00 83.56 664 LEU A N 1
ATOM 5284 C CA . LEU A 1 664 ? -49.047 11.022 -36.040 1.00 83.56 664 LEU A CA 1
ATOM 5285 C C . LEU A 1 664 ? -49.465 11.947 -37.181 1.00 83.56 664 LEU A C 1
ATOM 5287 O O . LEU A 1 664 ? -50.255 11.581 -38.049 1.00 83.56 664 LEU A O 1
ATOM 5291 N N . ILE A 1 665 ? -48.907 13.156 -37.204 1.00 82.00 665 ILE A N 1
ATOM 5292 C CA . ILE A 1 665 ? -49.159 14.138 -38.264 1.00 82.00 665 ILE A CA 1
ATOM 5293 C C . ILE A 1 665 ? -47.904 14.277 -39.117 1.00 82.00 665 ILE A C 1
ATOM 5295 O O . ILE A 1 665 ? -46.909 14.834 -38.654 1.00 82.00 665 ILE A O 1
ATOM 5299 N N . ILE A 1 666 ? -47.958 13.834 -40.371 1.00 83.06 666 ILE A N 1
ATOM 5300 C CA . ILE A 1 666 ? -46.844 13.929 -41.322 1.00 83.06 666 ILE A CA 1
ATOM 5301 C C . ILE A 1 666 ? -47.048 15.154 -42.237 1.00 83.06 666 ILE A C 1
ATOM 5303 O O . ILE A 1 666 ? -48.034 15.190 -42.976 1.00 83.06 666 ILE A O 1
ATOM 5307 N N . PRO A 1 667 ? -46.177 16.182 -42.182 1.00 76.75 667 PRO A N 1
ATOM 5308 C CA . PRO A 1 667 ? -46.218 17.325 -43.077 1.00 76.75 667 PRO A CA 1
ATOM 5309 C C . PRO A 1 667 ? -45.650 16.941 -44.445 1.00 76.75 667 PRO A C 1
ATOM 5311 O O . PRO A 1 667 ? -44.597 16.316 -44.539 1.00 76.75 667 PRO A O 1
ATOM 5314 N N . ILE A 1 668 ? -46.339 17.356 -45.500 1.00 72.62 668 ILE A N 1
ATOM 5315 C CA . ILE A 1 668 ? -45.975 17.148 -46.900 1.00 72.62 668 ILE A CA 1
ATOM 5316 C C . ILE A 1 668 ? -45.972 18.515 -47.573 1.00 72.62 668 ILE A C 1
ATOM 5318 O O . ILE A 1 668 ? -46.916 19.285 -47.424 1.00 72.62 668 ILE A O 1
ATOM 5322 N N . ILE A 1 669 ? -44.906 18.834 -48.296 1.00 68.88 669 ILE A N 1
ATOM 5323 C CA . ILE A 1 669 ? -44.782 20.098 -49.026 1.00 68.88 669 ILE A CA 1
ATOM 5324 C C . ILE A 1 669 ? -45.403 19.914 -50.425 1.00 68.88 669 ILE A C 1
ATOM 5326 O O . ILE A 1 669 ? -45.029 18.974 -51.127 1.00 68.88 669 ILE A O 1
ATOM 5330 N N . ASP A 1 670 ? -46.351 20.787 -50.795 1.00 58.31 670 ASP A N 1
ATOM 5331 C CA . ASP A 1 670 ? -47.288 20.655 -51.937 1.00 58.31 670 ASP A CA 1
ATOM 5332 C C . ASP A 1 670 ? -46.622 20.305 -53.279 1.00 58.31 670 ASP A C 1
ATOM 5334 O O . ASP A 1 670 ? -47.099 19.444 -54.013 1.00 58.31 670 ASP A O 1
ATOM 5338 N N . ASP A 1 671 ? -45.462 20.904 -53.564 1.00 58.56 671 ASP A N 1
ATOM 5339 C CA . ASP A 1 671 ? -44.790 20.862 -54.876 1.00 58.56 671 ASP A CA 1
ATOM 5340 C C . ASP A 1 671 ? -44.282 19.462 -55.298 1.00 58.56 671 ASP A C 1
ATOM 5342 O O . ASP A 1 671 ? -43.707 19.281 -56.370 1.00 58.56 671 ASP A O 1
ATOM 5346 N N . ILE A 1 672 ? -44.458 18.447 -54.443 1.00 57.38 672 ILE A N 1
ATOM 5347 C CA . ILE A 1 672 ? -43.927 17.088 -54.627 1.00 57.38 672 ILE A CA 1
ATOM 5348 C C . ILE A 1 672 ? -44.991 16.003 -54.343 1.00 57.38 672 ILE A C 1
ATOM 5350 O O . ILE A 1 672 ? -44.716 14.814 -54.513 1.00 57.38 672 ILE A O 1
ATOM 5354 N N . ALA A 1 673 ? -46.213 16.365 -53.928 1.00 55.34 673 ALA A N 1
ATOM 5355 C CA . ALA A 1 673 ? -47.230 15.405 -53.472 1.00 55.34 673 ALA A CA 1
ATOM 5356 C C . ALA A 1 673 ? -47.744 14.464 -54.584 1.00 55.34 673 ALA A C 1
ATOM 5358 O O . ALA A 1 673 ? -48.056 13.303 -54.311 1.00 55.34 673 ALA A O 1
ATOM 5359 N N . GLU A 1 674 ? -47.766 14.924 -55.839 1.00 57.72 674 GLU A N 1
ATOM 5360 C CA . GLU A 1 674 ? -48.137 14.104 -57.006 1.00 57.72 674 GLU A CA 1
ATOM 5361 C C . GLU A 1 674 ? -47.013 13.158 -57.470 1.00 57.72 674 GLU A C 1
ATOM 5363 O O . GLU A 1 674 ? -47.274 12.177 -58.163 1.00 57.72 674 GLU A O 1
ATOM 5368 N N . GLN A 1 675 ? -45.759 13.416 -57.075 1.00 65.38 675 GLN A N 1
ATOM 5369 C CA . GLN A 1 675 ? -44.584 12.635 -57.495 1.00 65.38 675 GLN A CA 1
ATOM 5370 C C . GLN A 1 675 ? -44.120 11.606 -56.454 1.00 65.38 675 GLN A C 1
ATOM 5372 O O . GLN A 1 675 ? -43.238 10.789 -56.734 1.00 65.38 675 GLN A O 1
ATOM 5377 N N . ARG A 1 676 ? -44.664 11.648 -55.233 1.00 77.81 676 ARG A N 1
ATOM 5378 C CA . ARG A 1 676 ? -44.337 10.698 -54.162 1.00 77.81 676 ARG A CA 1
ATOM 5379 C C . ARG A 1 676 ? -45.374 9.593 -54.090 1.00 77.81 676 ARG A C 1
ATOM 5381 O O . ARG A 1 676 ? -46.559 9.812 -54.324 1.00 77.81 676 ARG A O 1
ATOM 5388 N N . THR A 1 677 ? -44.912 8.408 -53.716 1.00 85.81 677 THR A N 1
ATOM 5389 C CA . THR A 1 677 ? -45.754 7.221 -53.599 1.00 85.81 677 THR A CA 1
ATOM 5390 C C . THR A 1 677 ? -46.060 6.885 -52.143 1.00 85.81 677 THR A C 1
ATOM 5392 O O . THR A 1 677 ? -45.367 7.332 -51.223 1.00 85.81 677 THR A O 1
ATOM 5395 N N . ILE A 1 678 ? -47.073 6.053 -51.914 1.00 84.81 678 ILE A N 1
ATOM 5396 C CA . ILE A 1 678 ? -47.406 5.531 -50.583 1.00 84.81 678 ILE A CA 1
ATOM 5397 C C . ILE A 1 678 ? -46.210 4.821 -49.928 1.00 84.81 678 ILE A C 1
ATOM 5399 O O . ILE A 1 678 ? -46.026 4.940 -48.719 1.00 84.81 678 ILE A O 1
ATOM 5403 N N . SER A 1 679 ? -45.337 4.156 -50.695 1.00 82.12 679 SER A N 1
ATOM 5404 C CA . SER A 1 679 ? -44.094 3.576 -50.160 1.00 82.12 679 SER A CA 1
ATOM 5405 C C . SER A 1 679 ? -43.143 4.618 -49.568 1.00 82.12 679 SER A C 1
ATOM 5407 O O . SER A 1 679 ? -42.523 4.353 -48.540 1.00 82.12 679 SER A O 1
ATOM 5409 N N . TRP A 1 680 ? -43.038 5.804 -50.174 1.00 87.44 680 TRP A N 1
ATOM 5410 C CA . TRP A 1 680 ? -42.258 6.901 -49.594 1.00 87.44 680 TRP A CA 1
ATOM 5411 C C . TRP A 1 680 ? -42.892 7.391 -48.287 1.00 87.44 680 TRP A C 1
ATOM 5413 O O . TRP A 1 680 ? -42.195 7.539 -47.285 1.00 87.44 680 TRP A O 1
ATOM 5423 N N . LEU A 1 681 ? -44.220 7.554 -48.270 1.00 85.25 681 LEU A N 1
ATOM 5424 C CA . LEU A 1 681 ? -44.953 7.978 -47.075 1.00 85.25 681 LEU A CA 1
ATOM 5425 C C . LEU A 1 681 ? -44.778 6.984 -45.914 1.00 85.25 681 LEU A C 1
ATOM 5427 O O . LEU A 1 681 ? -44.572 7.408 -44.782 1.00 85.25 681 LEU A O 1
ATOM 5431 N N . ILE A 1 682 ? -44.794 5.675 -46.188 1.00 83.31 682 ILE A N 1
ATOM 5432 C CA . ILE A 1 682 ? -44.504 4.629 -45.192 1.00 83.31 682 ILE A CA 1
ATOM 5433 C C . ILE A 1 682 ? -43.114 4.823 -44.561 1.00 83.31 682 ILE A C 1
ATOM 5435 O O . ILE A 1 682 ? -42.979 4.701 -43.343 1.00 83.31 682 ILE A O 1
ATOM 5439 N N . GLY A 1 683 ? -42.101 5.167 -45.363 1.00 80.62 683 GLY A N 1
ATOM 5440 C CA . GLY A 1 683 ? -40.749 5.450 -44.872 1.00 80.62 683 GLY A CA 1
ATOM 5441 C C . GLY A 1 683 ? -40.693 6.664 -43.940 1.00 80.62 683 GLY A C 1
ATOM 5442 O O . GLY A 1 683 ? -40.114 6.583 -42.858 1.00 80.62 683 GLY A O 1
ATOM 5443 N N . GLU A 1 684 ? -41.353 7.764 -44.308 1.00 85.25 684 GLU A N 1
ATOM 5444 C CA . GLU A 1 684 ? -41.427 8.971 -43.466 1.00 85.25 684 GLU A CA 1
ATOM 5445 C C . GLU A 1 684 ? -42.191 8.729 -42.158 1.00 85.25 684 GLU A C 1
ATOM 5447 O O . GLU A 1 684 ? -41.799 9.218 -41.095 1.00 85.25 684 GLU A O 1
ATOM 5452 N N . ILE A 1 685 ? -43.259 7.926 -42.208 1.00 84.81 685 ILE A N 1
ATOM 5453 C CA . ILE A 1 685 ? -44.012 7.517 -41.019 1.00 84.81 685 ILE A CA 1
ATOM 5454 C C . ILE A 1 685 ? -43.109 6.726 -40.064 1.00 84.81 685 ILE A C 1
ATOM 5456 O O . ILE A 1 685 ? -43.070 7.024 -38.869 1.00 84.81 685 ILE A O 1
ATOM 5460 N N . ALA A 1 686 ? -42.366 5.743 -40.579 1.00 78.06 686 ALA A N 1
ATOM 5461 C CA . ALA A 1 686 ? -41.472 4.921 -39.770 1.00 78.06 686 ALA A CA 1
ATOM 5462 C C . ALA A 1 686 ? -40.324 5.744 -39.160 1.00 78.06 686 ALA A C 1
ATOM 5464 O O . ALA A 1 686 ? -40.037 5.615 -37.966 1.00 78.06 686 ALA A O 1
ATOM 5465 N N . ALA A 1 687 ? -39.717 6.643 -39.942 1.00 75.62 687 ALA A N 1
ATOM 5466 C CA . ALA A 1 687 ? -38.649 7.528 -39.480 1.00 75.62 687 ALA A CA 1
ATOM 5467 C C . ALA A 1 687 ? -39.117 8.467 -38.360 1.00 75.62 687 ALA A C 1
ATOM 5469 O O . ALA A 1 687 ? -38.401 8.666 -37.375 1.00 75.62 687 ALA A O 1
ATOM 5470 N N . ARG A 1 688 ? -40.330 9.015 -38.481 1.00 80.81 688 ARG A N 1
ATOM 5471 C CA . ARG A 1 688 ? -40.876 9.926 -37.477 1.00 80.81 688 ARG A CA 1
ATOM 5472 C C . ARG A 1 688 ? -41.342 9.219 -36.214 1.00 80.81 688 ARG A C 1
ATOM 5474 O O . ARG A 1 688 ? -41.047 9.693 -35.123 1.00 80.81 688 ARG A O 1
ATOM 5481 N N . TYR A 1 689 ? -41.961 8.047 -36.349 1.00 78.88 689 TYR A N 1
ATOM 5482 C CA . TYR A 1 689 ? -42.269 7.196 -35.201 1.00 78.88 689 TYR A CA 1
ATOM 5483 C C . TYR A 1 689 ? -40.996 6.862 -34.404 1.00 78.88 689 TYR A C 1
ATOM 5485 O O . TYR A 1 689 ? -40.985 6.949 -33.179 1.00 78.88 689 TYR A O 1
ATOM 5493 N N . ARG A 1 690 ? -39.888 6.555 -35.095 1.00 74.69 690 ARG A N 1
ATOM 5494 C CA . ARG A 1 690 ? -38.588 6.291 -34.459 1.00 74.69 690 ARG A CA 1
ATOM 5495 C C . ARG A 1 690 ? -38.072 7.486 -33.650 1.00 74.69 690 ARG A C 1
ATOM 5497 O O . ARG A 1 690 ? -37.513 7.282 -32.575 1.00 74.69 690 ARG A O 1
ATOM 5504 N N . ALA A 1 691 ? -38.224 8.702 -34.175 1.00 69.38 691 ALA A N 1
ATOM 5505 C CA . ALA A 1 691 ? -37.763 9.926 -33.522 1.00 69.38 691 ALA A CA 1
ATOM 5506 C C . ALA A 1 691 ? -38.602 10.282 -32.284 1.00 69.38 691 ALA A C 1
ATOM 5508 O O . ALA A 1 691 ? -38.034 10.616 -31.248 1.00 69.38 691 ALA A O 1
ATOM 5509 N N . ASP A 1 692 ? -39.929 10.160 -32.376 1.00 70.00 692 ASP A N 1
ATOM 5510 C CA . ASP A 1 692 ? -40.846 10.568 -31.305 1.00 70.00 692 ASP A CA 1
ATOM 5511 C C . ASP A 1 692 ? -40.943 9.517 -30.174 1.00 70.00 692 ASP A C 1
ATOM 5513 O O . ASP A 1 692 ? -41.196 9.875 -29.025 1.00 70.00 692 ASP A O 1
ATOM 5517 N N . PHE A 1 693 ? -40.690 8.230 -30.465 1.00 63.62 693 PHE A N 1
ATOM 5518 C CA . PHE A 1 693 ? -40.881 7.112 -29.521 1.00 63.62 693 PHE A CA 1
ATOM 5519 C C . PHE A 1 693 ? -39.612 6.283 -29.225 1.00 63.62 693 PHE A C 1
ATOM 5521 O O . PHE A 1 693 ? -39.706 5.124 -28.815 1.00 63.62 693 PHE A O 1
ATOM 5528 N N . GLY A 1 694 ? -38.417 6.859 -29.399 1.00 55.56 694 GLY A N 1
ATOM 5529 C CA . GLY A 1 694 ? -37.179 6.307 -28.826 1.00 55.56 694 GLY A CA 1
ATOM 5530 C C . GLY A 1 694 ? -36.578 5.094 -29.550 1.00 55.56 694 GLY A C 1
ATOM 5531 O O . GLY A 1 694 ? -36.236 4.099 -28.918 1.00 55.56 694 GLY A O 1
ATOM 5532 N N . GLY A 1 695 ? -36.412 5.165 -30.876 1.00 57.62 695 GLY A N 1
ATOM 5533 C CA . GLY A 1 695 ? -35.478 4.289 -31.606 1.00 57.62 695 GLY A CA 1
ATOM 5534 C C . GLY A 1 695 ? -36.060 3.025 -32.253 1.00 57.62 695 GLY A C 1
ATOM 5535 O O . GLY A 1 695 ? -35.382 2.406 -33.073 1.00 57.62 695 GLY A O 1
ATOM 5536 N N . LYS A 1 696 ? -37.322 2.665 -31.988 1.00 61.84 696 LYS A N 1
ATOM 5537 C CA . LYS A 1 696 ? -37.974 1.494 -32.609 1.00 61.84 696 LYS A CA 1
ATOM 5538 C C . LYS A 1 696 ? -38.609 1.862 -33.953 1.00 61.84 696 LYS A C 1
ATOM 5540 O O . LYS A 1 696 ? -39.587 2.601 -33.993 1.00 61.84 696 LYS A O 1
ATOM 5545 N N . GLU A 1 697 ? -38.070 1.343 -35.056 1.00 73.06 697 GLU A N 1
ATOM 5546 C CA . GLU A 1 697 ? -38.607 1.565 -36.409 1.00 73.06 697 GLU A CA 1
ATOM 5547 C C . GLU A 1 697 ? -39.721 0.537 -36.721 1.00 73.06 697 GLU A C 1
ATOM 5549 O O . GLU A 1 697 ? -39.437 -0.668 -36.744 1.00 73.06 697 GLU A O 1
ATOM 5554 N N . PRO A 1 698 ? -40.986 0.957 -36.924 1.00 77.12 698 PRO A N 1
ATOM 5555 C CA . PRO A 1 698 ? -42.090 0.039 -37.195 1.00 77.12 698 PRO A CA 1
ATOM 5556 C C . PRO A 1 698 ? -42.039 -0.488 -38.636 1.00 77.12 698 PRO A C 1
ATOM 5558 O O . PRO A 1 698 ? -41.899 0.272 -39.592 1.00 77.12 698 PRO A O 1
ATOM 5561 N N . LEU A 1 699 ? -42.220 -1.798 -38.803 1.00 76.44 699 LEU A N 1
ATOM 5562 C CA . LEU A 1 699 ? -42.400 -2.446 -40.102 1.00 76.44 699 LEU A CA 1
ATOM 5563 C C . LEU A 1 699 ? -43.876 -2.356 -40.499 1.00 76.44 699 LEU A C 1
ATOM 5565 O O . LEU A 1 699 ? -44.720 -3.089 -39.976 1.00 76.44 699 LEU A O 1
ATOM 5569 N N . ILE A 1 700 ? -44.190 -1.438 -41.411 1.00 81.88 700 ILE A N 1
ATOM 5570 C CA . ILE A 1 700 ? -45.551 -1.187 -41.896 1.00 81.88 700 ILE A CA 1
ATOM 5571 C C . ILE A 1 700 ? -45.752 -1.931 -43.224 1.00 81.88 700 ILE A C 1
ATOM 5573 O O . ILE A 1 700 ? -45.115 -1.605 -44.221 1.00 81.88 700 ILE A O 1
ATOM 5577 N N . ASP A 1 701 ? -46.653 -2.917 -43.246 1.00 77.00 701 ASP A N 1
ATOM 5578 C CA . ASP A 1 701 ? -46.981 -3.697 -44.459 1.00 77.00 701 ASP A CA 1
ATOM 5579 C C . ASP A 1 701 ? -47.978 -2.965 -45.373 1.00 77.00 701 ASP A C 1
ATOM 5581 O O . ASP A 1 701 ? -47.977 -3.123 -46.597 1.00 77.00 701 ASP A O 1
ATOM 5585 N N . ALA A 1 702 ? -48.855 -2.146 -44.789 1.00 81.25 702 ALA A N 1
ATOM 5586 C CA . ALA A 1 702 ? -49.828 -1.378 -45.551 1.00 81.25 702 ALA A CA 1
ATOM 5587 C C . ALA A 1 702 ? -50.363 -0.168 -44.789 1.00 81.25 702 ALA A C 1
ATOM 5589 O O . ALA A 1 702 ? -50.498 -0.201 -43.562 1.00 81.25 702 ALA A O 1
ATOM 5590 N N . LEU A 1 703 ? -50.772 0.847 -45.551 1.00 85.81 703 LEU A N 1
ATOM 5591 C CA . LEU A 1 703 ? -51.696 1.876 -45.090 1.00 85.81 703 LEU A CA 1
ATOM 5592 C C . LEU A 1 703 ? -53.120 1.503 -45.513 1.00 85.81 703 LEU A C 1
ATOM 5594 O O . LEU A 1 703 ? -53.344 0.992 -46.614 1.00 85.81 703 LEU A O 1
ATOM 5598 N N . LEU A 1 704 ? -54.064 1.729 -44.607 1.00 83.12 704 LEU A N 1
ATOM 5599 C CA . LEU A 1 704 ? -55.482 1.446 -44.784 1.00 83.12 704 LEU A CA 1
ATOM 5600 C C . LEU A 1 704 ? -56.281 2.741 -44.683 1.00 83.12 704 LEU A C 1
ATOM 5602 O O . LEU A 1 704 ? -56.021 3.547 -43.790 1.00 83.12 704 LEU A O 1
ATOM 5606 N N . THR A 1 705 ? -57.265 2.921 -45.552 1.00 82.69 705 THR A N 1
ATOM 5607 C CA . THR A 1 705 ? -58.304 3.951 -45.398 1.00 82.69 705 THR A CA 1
ATOM 5608 C C . THR A 1 705 ? -59.276 3.577 -44.268 1.00 82.69 705 THR A C 1
ATOM 5610 O O . THR A 1 705 ? -59.242 2.451 -43.757 1.00 82.69 705 THR A O 1
ATOM 5613 N N . GLU A 1 706 ? -60.136 4.505 -43.830 1.00 76.00 706 GLU A N 1
ATOM 5614 C CA . GLU A 1 706 ? -61.058 4.271 -42.699 1.00 76.00 706 GLU A CA 1
ATOM 5615 C C . GLU A 1 706 ? -62.065 3.137 -42.955 1.00 76.00 706 GLU A C 1
ATOM 5617 O O . GLU A 1 706 ? -62.457 2.431 -42.026 1.00 76.00 706 GLU A O 1
ATOM 5622 N N . ASP A 1 707 ? -62.431 2.909 -44.216 1.00 75.81 707 ASP A N 1
ATOM 5623 C CA . ASP A 1 707 ? -63.270 1.797 -44.675 1.00 75.81 707 ASP A CA 1
ATOM 5624 C C . ASP A 1 707 ? -62.499 0.469 -44.848 1.00 75.81 707 ASP A C 1
ATOM 5626 O O . ASP A 1 707 ? -63.088 -0.563 -45.173 1.00 75.81 707 ASP A O 1
ATOM 5630 N N . GLY A 1 708 ? -61.190 0.461 -44.571 1.00 71.69 708 GLY A N 1
ATOM 5631 C CA . GLY A 1 708 ? -60.345 -0.732 -44.545 1.00 71.69 708 GLY A CA 1
ATOM 5632 C C . GLY A 1 708 ? -59.724 -1.120 -45.890 1.00 71.69 708 GLY A C 1
ATOM 5633 O O . GLY A 1 708 ? -59.116 -2.193 -45.978 1.00 71.69 708 GLY A O 1
ATOM 5634 N N . ALA A 1 709 ? -59.835 -0.280 -46.925 1.00 79.44 709 ALA A N 1
ATOM 5635 C CA . ALA A 1 709 ? -59.202 -0.537 -48.215 1.00 79.44 709 ALA A CA 1
ATOM 5636 C C . ALA A 1 709 ? -57.673 -0.385 -48.131 1.00 79.44 709 ALA A C 1
ATOM 5638 O O . ALA A 1 709 ? -57.144 0.506 -47.467 1.00 79.44 709 ALA A O 1
ATOM 5639 N N . ARG A 1 710 ? -56.939 -1.294 -48.789 1.00 83.69 710 ARG A N 1
ATOM 5640 C CA . ARG A 1 710 ? -55.467 -1.322 -48.782 1.00 83.69 710 ARG A CA 1
ATOM 5641 C C . ARG A 1 710 ? -54.920 -0.396 -49.865 1.00 83.69 710 ARG A C 1
ATOM 5643 O O . ARG A 1 710 ? -55.184 -0.628 -51.041 1.00 83.69 710 ARG A O 1
ATOM 5650 N N . LEU A 1 711 ? -54.093 0.568 -49.472 1.00 83.25 711 LEU A N 1
ATOM 5651 C CA . LEU A 1 711 ? -53.349 1.415 -50.404 1.00 83.25 711 LEU A CA 1
ATOM 5652 C C . LEU A 1 711 ? -52.100 0.678 -50.899 1.00 83.25 711 LEU A C 1
ATOM 5654 O O . LEU A 1 711 ? -51.362 0.081 -50.105 1.00 83.25 711 LEU A O 1
ATOM 5658 N N . CYS A 1 712 ? -51.866 0.695 -52.209 1.00 81.12 712 CYS A N 1
ATOM 5659 C CA . CYS A 1 712 ? -50.710 0.055 -52.819 1.00 81.12 712 CYS A CA 1
ATOM 5660 C C . CYS A 1 712 ? -49.498 0.989 -52.759 1.00 81.12 712 CYS A C 1
ATOM 5662 O O . CYS A 1 712 ? -49.608 2.196 -52.935 1.00 81.12 712 CYS A O 1
ATOM 5664 N N . GLY A 1 713 ? -48.304 0.428 -52.551 1.00 75.12 713 GLY A N 1
ATOM 5665 C CA . GLY A 1 713 ? -47.078 1.219 -52.380 1.00 75.12 713 GLY A CA 1
ATOM 5666 C C . GLY A 1 713 ? -46.716 2.127 -53.564 1.00 75.12 713 GLY A C 1
ATOM 5667 O O . GLY A 1 713 ? -46.024 3.122 -53.370 1.00 75.12 713 GLY A O 1
ATOM 5668 N N . GLY A 1 714 ? -47.196 1.805 -54.771 1.00 77.62 714 GLY A N 1
ATOM 5669 C CA . GLY A 1 714 ? -47.010 2.607 -55.984 1.00 77.62 714 GLY A CA 1
ATOM 5670 C C . GLY A 1 714 ? -48.050 3.711 -56.195 1.00 77.62 714 GLY A C 1
ATOM 5671 O O . GLY A 1 714 ? -47.861 4.526 -57.095 1.00 77.62 714 GLY A O 1
ATOM 5672 N N . ASP A 1 715 ? -49.114 3.758 -55.390 1.00 83.31 715 ASP A N 1
ATOM 5673 C CA . ASP A 1 715 ? -50.152 4.780 -55.520 1.00 83.31 715 ASP A CA 1
ATOM 5674 C C . ASP A 1 715 ? -49.581 6.157 -55.141 1.00 83.31 715 ASP A C 1
ATOM 5676 O O . ASP A 1 715 ? -48.722 6.240 -54.253 1.00 83.31 715 ASP A O 1
ATOM 5680 N N . PRO A 1 716 ? -50.020 7.250 -55.788 1.00 80.06 716 PRO A N 1
ATOM 5681 C CA . PRO A 1 716 ? -49.551 8.582 -55.445 1.00 80.06 716 PRO A CA 1
ATOM 5682 C C . PRO A 1 716 ? -50.125 9.030 -54.098 1.00 80.06 716 PRO A C 1
ATOM 5684 O O . PRO A 1 716 ? -51.293 8.789 -53.787 1.00 80.06 716 PRO A O 1
ATOM 5687 N N . VAL A 1 717 ? -49.320 9.738 -53.302 1.00 78.88 717 VAL A N 1
ATOM 5688 C CA . VAL A 1 717 ? -49.735 10.229 -51.972 1.00 78.88 717 VAL A CA 1
ATOM 5689 C C . VAL A 1 717 ? -50.932 11.186 -52.059 1.00 78.88 717 VAL A C 1
ATOM 5691 O O . VAL A 1 717 ? -51.732 11.257 -51.126 1.00 78.88 717 VAL A O 1
ATOM 5694 N N . ALA A 1 718 ? -51.119 11.846 -53.207 1.00 72.44 718 ALA A N 1
ATOM 5695 C CA . ALA A 1 718 ? -52.297 12.653 -53.521 1.00 72.44 718 ALA A CA 1
ATOM 5696 C C . ALA A 1 718 ? -53.639 11.929 -53.266 1.00 72.44 718 ALA A C 1
ATOM 5698 O O . ALA A 1 718 ? -54.592 12.580 -52.847 1.00 72.44 718 ALA A O 1
ATOM 5699 N N . VAL A 1 719 ? -53.706 10.598 -53.427 1.00 71.38 719 VAL A N 1
ATOM 5700 C CA . VAL A 1 719 ? -54.924 9.792 -53.177 1.00 71.38 719 VAL A CA 1
ATOM 5701 C C . VAL A 1 719 ? -55.360 9.840 -51.709 1.00 71.38 719 VAL A C 1
ATOM 5703 O O . VAL A 1 719 ? -56.544 9.785 -51.407 1.00 71.38 719 VAL A O 1
ATOM 5706 N N . VAL A 1 720 ? -54.413 9.974 -50.778 1.00 70.50 720 VAL A N 1
ATOM 5707 C CA . VAL A 1 720 ? -54.706 10.105 -49.339 1.00 70.50 720 VAL A CA 1
ATOM 5708 C C . VAL A 1 720 ? -55.055 11.548 -48.972 1.00 70.50 720 VAL A C 1
ATOM 5710 O O . VAL A 1 720 ? -55.777 11.803 -48.011 1.00 70.50 720 VAL A O 1
ATOM 5713 N N . LEU A 1 721 ? -54.542 12.505 -49.744 1.00 65.94 721 LEU A N 1
ATOM 5714 C CA . LEU A 1 721 ? -54.727 13.934 -49.510 1.00 65.94 721 LEU A CA 1
ATOM 5715 C C . LEU A 1 721 ? -56.061 14.458 -50.058 1.00 65.94 721 LEU A C 1
ATOM 5717 O O . LEU A 1 721 ? -56.601 15.401 -49.484 1.00 65.94 721 LEU A O 1
ATOM 5721 N N . SER A 1 722 ? -56.606 13.854 -51.120 1.00 60.06 722 SER A N 1
ATOM 5722 C CA . SER A 1 722 ? -57.834 14.320 -51.782 1.00 60.06 722 SER A CA 1
ATOM 5723 C C . SER A 1 722 ? -59.090 14.216 -50.914 1.00 60.06 722 SER A C 1
ATOM 5725 O O . SER A 1 722 ? -59.977 15.058 -51.045 1.00 60.06 722 SER A O 1
ATOM 5727 N N . ASP A 1 723 ? -59.143 13.249 -49.993 1.00 58.19 723 ASP A N 1
ATOM 5728 C CA . ASP A 1 723 ? -60.340 12.978 -49.181 1.00 58.19 723 ASP A CA 1
ATOM 5729 C C . ASP A 1 723 ? -60.228 13.489 -47.731 1.00 58.19 723 ASP A C 1
ATOM 5731 O O . ASP A 1 723 ? -61.193 13.421 -46.970 1.00 58.19 723 ASP A O 1
ATOM 5735 N N . GLY A 1 724 ? -59.060 14.007 -47.319 1.00 60.75 724 GLY A N 1
ATOM 5736 C CA . GLY A 1 724 ? -58.819 14.531 -45.964 1.00 60.75 724 GLY A CA 1
ATOM 5737 C C . GLY A 1 724 ? -58.970 13.500 -44.832 1.00 60.75 724 GLY A C 1
ATOM 5738 O O . GLY A 1 724 ? -59.008 13.877 -43.658 1.00 60.75 724 GLY A O 1
ATOM 5739 N N . GLN A 1 725 ? -59.077 12.214 -45.172 1.00 66.25 725 GLN A N 1
ATOM 5740 C CA . GLN A 1 725 ? -59.315 11.126 -44.228 1.00 66.25 725 GLN A CA 1
ATOM 5741 C C . GLN A 1 725 ? -58.034 10.685 -43.520 1.00 66.25 725 GLN A C 1
ATOM 5743 O O . GLN A 1 725 ? -56.923 10.810 -44.040 1.00 66.25 725 GLN A O 1
ATOM 5748 N N . SER A 1 726 ? -58.191 10.154 -42.306 1.00 78.44 726 SER A N 1
ATOM 5749 C CA . SER A 1 726 ? -57.071 9.564 -41.582 1.00 78.44 726 SER A CA 1
ATOM 5750 C C . SER A 1 726 ? -56.761 8.169 -42.122 1.00 78.44 726 SER A C 1
ATOM 5752 O O . SER A 1 726 ? -57.663 7.381 -42.391 1.00 78.44 726 SER A O 1
ATOM 5754 N N . VAL A 1 727 ? -55.478 7.852 -42.291 1.00 85.69 727 VAL A N 1
ATOM 5755 C CA . VAL A 1 727 ? -55.047 6.514 -42.724 1.00 85.69 727 VAL A CA 1
ATOM 5756 C C . VAL A 1 727 ? -54.476 5.739 -41.550 1.00 85.69 727 VAL A C 1
ATOM 5758 O O . VAL A 1 727 ? -53.744 6.282 -40.727 1.00 85.69 727 VAL A O 1
ATOM 5761 N N . ARG A 1 728 ? -54.793 4.450 -41.457 1.00 85.00 728 ARG A N 1
ATOM 5762 C CA . ARG A 1 728 ? -54.293 3.564 -40.405 1.00 85.00 728 ARG A CA 1
ATOM 5763 C C . ARG A 1 728 ? -53.105 2.755 -40.913 1.00 85.00 728 ARG A C 1
ATOM 5765 O O . ARG A 1 728 ? -53.216 2.042 -41.909 1.00 85.00 728 ARG A O 1
ATOM 5772 N N . ALA A 1 729 ? -51.982 2.822 -40.206 1.00 85.19 729 ALA A N 1
ATOM 5773 C CA . ALA A 1 729 ? -50.822 1.990 -40.490 1.00 85.19 729 ALA A CA 1
ATOM 5774 C C . ALA A 1 729 ? -50.994 0.599 -39.872 1.00 85.19 729 ALA A C 1
ATOM 5776 O O . ALA A 1 729 ? -51.270 0.456 -38.679 1.00 85.19 729 ALA A O 1
ATOM 5777 N N . ARG A 1 730 ? -50.798 -0.443 -40.680 1.00 83.12 730 ARG A N 1
ATOM 5778 C CA . ARG A 1 730 ? -50.760 -1.828 -40.210 1.00 83.12 730 ARG A CA 1
ATOM 5779 C C . ARG A 1 730 ? -49.319 -2.226 -39.914 1.00 83.12 730 ARG A C 1
ATOM 5781 O O . ARG A 1 730 ? -48.559 -2.533 -40.833 1.00 83.12 730 ARG A O 1
ATOM 5788 N N . VAL A 1 731 ? -48.958 -2.213 -38.635 1.00 79.94 731 VAL A N 1
ATOM 5789 C CA . VAL A 1 731 ? -47.627 -2.610 -38.159 1.00 79.94 731 VAL A CA 1
ATOM 5790 C C . VAL A 1 731 ? -47.576 -4.129 -38.007 1.00 79.94 731 VAL A C 1
ATOM 5792 O O . VAL A 1 731 ? -48.408 -4.712 -37.316 1.00 79.94 731 VAL A O 1
ATOM 5795 N N . VAL A 1 732 ? -46.612 -4.767 -38.669 1.00 72.75 732 VAL A N 1
ATOM 5796 C CA . VAL A 1 732 ? -46.411 -6.230 -38.650 1.00 72.75 732 VAL A CA 1
ATOM 5797 C C . VAL A 1 732 ? -45.282 -6.633 -37.698 1.00 72.75 732 VAL A C 1
ATOM 5799 O O . VAL A 1 732 ? -45.223 -7.772 -37.247 1.00 72.75 732 VAL A O 1
ATOM 5802 N N . GLY A 1 733 ? -44.416 -5.690 -37.332 1.00 63.97 733 GLY A N 1
ATOM 5803 C CA . GLY A 1 733 ? -43.343 -5.885 -36.362 1.00 63.97 733 GLY A CA 1
ATOM 5804 C C . GLY A 1 733 ? -42.491 -4.628 -36.219 1.00 63.97 733 GLY A C 1
ATOM 5805 O O . GLY A 1 733 ? -42.835 -3.580 -36.760 1.00 63.97 733 GLY A O 1
ATOM 5806 N N . PHE A 1 734 ? -41.364 -4.734 -35.523 1.00 69.06 734 PHE A N 1
ATOM 5807 C CA . PHE A 1 734 ? -40.335 -3.693 -35.472 1.00 69.06 734 PHE A CA 1
ATOM 5808 C C . PHE A 1 734 ? -39.044 -4.234 -36.074 1.00 69.06 734 PHE A C 1
ATOM 5810 O O . PHE A 1 734 ? -38.778 -5.434 -36.011 1.00 69.06 734 PHE A O 1
ATOM 5817 N N . LYS A 1 735 ? -38.238 -3.352 -36.661 1.00 61.94 735 LYS A N 1
ATOM 5818 C CA . LYS A 1 735 ? -36.919 -3.721 -37.170 1.00 61.94 735 LYS A CA 1
ATOM 5819 C C . LYS A 1 735 ? -36.002 -4.034 -35.981 1.00 61.94 735 LYS A C 1
ATOM 5821 O O . LYS A 1 735 ? -35.634 -3.132 -35.234 1.00 61.94 735 LYS A O 1
ATOM 5826 N N . THR A 1 736 ? -35.667 -5.305 -35.782 1.00 57.53 736 THR A N 1
ATOM 5827 C CA . THR A 1 736 ? -34.742 -5.751 -34.730 1.00 57.53 736 THR A CA 1
ATOM 5828 C C . THR A 1 736 ? -33.312 -5.406 -35.136 1.00 57.53 736 THR A C 1
ATOM 5830 O O . THR A 1 736 ? -32.803 -5.953 -36.113 1.00 57.53 736 THR A O 1
ATOM 5833 N N . GLN A 1 737 ? -32.685 -4.473 -34.419 1.00 66.00 737 GLN A N 1
ATOM 5834 C CA . GLN A 1 737 ? -31.248 -4.217 -34.528 1.00 66.00 737 GLN A CA 1
ATOM 5835 C C . GLN A 1 737 ? -30.501 -5.207 -33.634 1.00 66.00 737 GLN A C 1
ATOM 5837 O O . GLN A 1 737 ? -30.962 -5.464 -32.523 1.00 66.00 737 GLN A O 1
ATOM 5842 N N . SER A 1 738 ? -29.375 -5.750 -34.101 1.00 77.00 738 SER A N 1
ATOM 5843 C CA . SER A 1 738 ? -28.507 -6.574 -33.247 1.00 77.00 738 SER A CA 1
ATOM 5844 C C . SER A 1 738 ? -27.812 -5.716 -32.186 1.00 77.00 738 SER A C 1
ATOM 5846 O O . SER A 1 738 ? -27.659 -4.502 -32.365 1.00 77.00 738 SER A O 1
ATOM 5848 N N . LEU A 1 739 ? -27.340 -6.330 -31.098 1.00 79.94 739 LEU A N 1
ATOM 5849 C CA . LEU A 1 739 ? -26.594 -5.621 -30.047 1.00 79.94 739 LEU A CA 1
ATOM 5850 C C . LEU A 1 739 ? -25.377 -4.876 -30.607 1.00 79.94 739 LEU A C 1
ATOM 5852 O O . LEU A 1 739 ? -25.157 -3.709 -30.282 1.00 79.94 739 LEU A O 1
ATOM 5856 N N . ALA A 1 740 ? -24.649 -5.505 -31.533 1.00 80.69 740 ALA A N 1
ATOM 5857 C CA . ALA A 1 740 ? -23.532 -4.891 -32.248 1.00 80.69 740 ALA A CA 1
ATOM 5858 C C . ALA A 1 740 ? -23.934 -3.615 -33.021 1.00 80.69 740 ALA A C 1
ATOM 5860 O O . ALA A 1 740 ? -23.178 -2.639 -33.061 1.00 80.69 740 ALA A O 1
ATOM 5861 N N . GLN A 1 741 ? -25.132 -3.587 -33.618 1.00 78.94 741 GLN A N 1
ATOM 5862 C CA . GLN A 1 741 ? -25.644 -2.406 -34.321 1.00 78.94 741 GLN A CA 1
ATOM 5863 C C . GLN A 1 741 ? -26.013 -1.285 -33.347 1.00 78.94 741 GLN A C 1
ATOM 5865 O O . GLN A 1 741 ? -25.666 -0.133 -33.606 1.00 78.94 741 GLN A O 1
ATOM 5870 N N . ILE A 1 742 ? -26.652 -1.615 -32.221 1.00 82.19 742 ILE A N 1
ATOM 5871 C CA . ILE A 1 742 ? -27.007 -0.639 -31.179 1.00 82.19 742 ILE A CA 1
ATOM 5872 C C . ILE A 1 742 ? -25.738 -0.004 -30.599 1.00 82.19 742 ILE A C 1
ATOM 5874 O O . ILE A 1 742 ? -25.633 1.220 -30.548 1.00 82.19 742 ILE A O 1
ATOM 5878 N N . TYR A 1 743 ? -24.740 -0.819 -30.253 1.00 86.56 743 TYR A N 1
ATOM 5879 C CA . TYR A 1 743 ? -23.439 -0.347 -29.777 1.00 86.56 743 TYR A CA 1
ATOM 5880 C C . TYR A 1 743 ? -22.751 0.579 -30.793 1.00 86.56 743 TYR A C 1
ATOM 5882 O O . TYR A 1 743 ? -22.306 1.670 -30.444 1.00 86.56 743 TYR A O 1
ATOM 5890 N N . THR A 1 744 ? -22.742 0.200 -32.076 1.00 81.94 744 THR A N 1
ATOM 5891 C CA . THR A 1 744 ? -22.160 1.021 -33.151 1.00 81.94 744 THR A CA 1
ATOM 5892 C C . THR A 1 744 ? -22.847 2.385 -33.269 1.00 81.94 744 THR A C 1
ATOM 5894 O O . THR A 1 744 ? -22.183 3.405 -33.462 1.00 81.94 744 THR A O 1
ATOM 5897 N N . VAL A 1 745 ? -24.178 2.428 -33.154 1.00 81.69 745 VAL A N 1
ATOM 5898 C CA . VAL A 1 745 ? -24.944 3.684 -33.177 1.00 81.69 745 VAL A CA 1
ATOM 5899 C C . VAL A 1 745 ? -24.603 4.547 -31.963 1.00 81.69 745 VAL A C 1
ATOM 5901 O O . VAL A 1 745 ? -24.311 5.728 -32.139 1.00 81.69 745 VAL A O 1
ATOM 5904 N N . LEU A 1 746 ? -24.557 3.960 -30.765 1.00 83.06 746 LEU A N 1
ATOM 5905 C CA . LEU A 1 746 ? -24.215 4.667 -29.529 1.00 83.06 746 LEU A CA 1
ATOM 5906 C C . LEU A 1 746 ? -22.794 5.252 -29.563 1.00 83.06 746 LEU A C 1
ATOM 5908 O O . LEU A 1 746 ? -22.601 6.406 -29.181 1.00 83.06 746 LEU A O 1
ATOM 5912 N N . CYS A 1 747 ? -21.811 4.518 -30.096 1.00 83.25 747 CYS A N 1
ATOM 5913 C CA . CYS A 1 747 ? -20.463 5.050 -30.315 1.00 83.25 747 CYS A CA 1
ATOM 5914 C C . CYS A 1 747 ? -20.482 6.284 -31.229 1.00 83.25 747 CYS A C 1
ATOM 5916 O O . CYS A 1 747 ? -19.899 7.311 -30.887 1.00 83.25 747 CYS A O 1
ATOM 5918 N N . ASN A 1 748 ? -21.208 6.220 -32.350 1.00 79.75 748 ASN A N 1
ATOM 5919 C CA . ASN A 1 748 ? -21.313 7.340 -33.289 1.00 79.75 748 ASN A CA 1
ATOM 5920 C C . ASN A 1 748 ? -22.020 8.565 -32.681 1.00 79.75 748 ASN A C 1
ATOM 5922 O O . ASN A 1 748 ? -21.619 9.697 -32.950 1.00 79.75 748 ASN A O 1
ATOM 5926 N N . GLU A 1 749 ? -23.053 8.366 -31.858 1.00 80.38 749 GLU A N 1
ATOM 5927 C CA . GLU A 1 749 ? -23.763 9.452 -31.167 1.00 80.38 749 GLU A CA 1
ATOM 5928 C C . GLU A 1 749 ? -22.891 10.148 -30.115 1.00 80.38 749 GLU A C 1
ATOM 5930 O O . GLU A 1 749 ? -22.951 11.372 -29.975 1.00 80.38 749 GLU A O 1
ATOM 5935 N N . CYS A 1 750 ? -22.053 9.379 -29.416 1.00 79.25 750 CYS A N 1
ATOM 5936 C CA . CYS A 1 750 ? -21.099 9.876 -28.427 1.00 79.25 750 CYS A CA 1
ATOM 5937 C C . CYS A 1 750 ? -19.779 10.381 -29.039 1.00 79.25 750 CYS A C 1
ATOM 5939 O O . CYS A 1 750 ? -18.935 10.891 -28.309 1.00 79.25 750 CYS A O 1
ATOM 5941 N N . GLY A 1 751 ? -19.595 10.274 -30.361 1.00 82.69 751 GLY A N 1
ATOM 5942 C CA . GLY A 1 751 ? -18.367 10.690 -31.048 1.00 82.69 751 GLY A CA 1
ATOM 5943 C C . GLY A 1 751 ? -17.152 9.792 -30.777 1.00 82.69 751 GLY A C 1
ATOM 5944 O O . GLY A 1 751 ? -16.021 10.241 -30.947 1.00 82.69 751 GLY A O 1
ATOM 5945 N N . LEU A 1 752 ? -17.375 8.546 -30.354 1.00 84.94 752 LEU A N 1
ATOM 5946 C CA . LEU A 1 752 ? -16.339 7.565 -30.025 1.00 84.94 752 LEU A CA 1
ATOM 5947 C C . LEU A 1 752 ? -16.075 6.617 -31.202 1.00 84.94 752 LEU A C 1
ATOM 5949 O O . LEU A 1 752 ? -16.995 6.205 -31.912 1.00 84.94 752 LEU A O 1
ATOM 5953 N N . THR A 1 753 ? -14.812 6.232 -31.401 1.00 86.56 753 THR A N 1
ATOM 5954 C CA . THR A 1 753 ? -14.435 5.222 -32.403 1.00 86.56 753 THR A CA 1
ATOM 5955 C C . THR A 1 753 ? -14.876 3.838 -31.947 1.00 86.56 753 THR A C 1
ATOM 5957 O O . THR A 1 753 ? -14.549 3.434 -30.840 1.00 86.56 753 THR A O 1
ATOM 5960 N N . VAL A 1 754 ? -15.590 3.092 -32.792 1.00 84.62 754 VAL A N 1
ATOM 5961 C CA . VAL A 1 754 ? -16.088 1.748 -32.450 1.00 84.62 754 VAL A CA 1
ATOM 5962 C C . VAL A 1 754 ? -14.926 0.818 -32.087 1.00 84.62 754 VAL A C 1
ATOM 5964 O O . VAL A 1 754 ? -14.019 0.616 -32.896 1.00 84.62 754 VAL A O 1
ATOM 5967 N N . ASN A 1 755 ? -14.978 0.209 -30.899 1.00 81.94 755 ASN A N 1
ATOM 5968 C CA . ASN A 1 755 ? -13.996 -0.790 -30.495 1.00 81.94 755 ASN A CA 1
ATOM 5969 C C . ASN A 1 755 ? -14.302 -2.121 -31.200 1.00 81.94 755 ASN A C 1
ATOM 5971 O O . ASN A 1 755 ? -15.353 -2.733 -30.992 1.00 81.94 755 ASN A O 1
ATOM 5975 N N . THR A 1 756 ? -13.382 -2.567 -32.056 1.00 79.50 756 THR A N 1
ATOM 5976 C CA . THR A 1 756 ? -13.562 -3.755 -32.903 1.00 79.50 756 THR A CA 1
ATOM 5977 C C . THR A 1 756 ? -13.663 -5.050 -32.104 1.00 79.50 756 THR A C 1
ATOM 5979 O O . THR A 1 756 ? -14.347 -5.974 -32.540 1.00 79.50 756 THR A O 1
ATOM 5982 N N . ALA A 1 757 ? -13.039 -5.120 -30.930 1.00 71.88 757 ALA A N 1
ATOM 5983 C CA . ALA A 1 757 ? -13.074 -6.306 -30.089 1.00 71.88 757 ALA A CA 1
ATOM 5984 C C . ALA A 1 757 ? -14.382 -6.436 -29.294 1.00 71.88 757 ALA A C 1
ATOM 5986 O O . ALA A 1 757 ? -14.960 -7.522 -29.199 1.00 71.88 757 ALA A O 1
ATOM 5987 N N . VAL A 1 758 ? -14.903 -5.308 -28.801 1.00 76.94 758 VAL A N 1
ATOM 5988 C CA . VAL A 1 758 ? -16.248 -5.241 -28.208 1.00 76.94 758 VAL A CA 1
ATOM 5989 C C . VAL A 1 758 ? -17.300 -5.610 -29.253 1.00 76.94 758 VAL A C 1
ATOM 5991 O O . VAL A 1 758 ? -18.182 -6.427 -28.996 1.00 76.94 758 VAL A O 1
ATOM 5994 N N . LEU A 1 759 ? -17.165 -5.069 -30.466 1.00 80.25 759 LEU A N 1
ATOM 5995 C CA . LEU A 1 759 ? -18.068 -5.364 -31.574 1.00 80.25 759 LEU A CA 1
ATOM 5996 C C . LEU A 1 759 ? -18.063 -6.855 -31.951 1.00 80.25 759 LEU A C 1
ATOM 5998 O O . LEU A 1 759 ? -19.124 -7.415 -32.218 1.00 80.25 759 LEU A O 1
ATOM 6002 N N . ALA A 1 760 ? -16.890 -7.499 -31.946 1.00 73.12 760 ALA A N 1
ATOM 6003 C CA . ALA A 1 760 ? -16.769 -8.933 -32.195 1.00 73.12 760 ALA A CA 1
ATOM 6004 C C . ALA A 1 760 ? -17.496 -9.754 -31.117 1.00 73.12 760 ALA A C 1
ATOM 6006 O O . ALA A 1 760 ? -18.259 -10.657 -31.455 1.00 73.12 760 ALA A O 1
ATOM 6007 N N . SER A 1 761 ? -17.347 -9.392 -29.841 1.00 69.50 761 SER A N 1
ATOM 6008 C CA . SER A 1 761 ? -17.999 -10.089 -28.721 1.00 69.50 761 SER A CA 1
ATOM 6009 C C . SER A 1 761 ? -19.528 -9.987 -28.800 1.00 69.50 761 SER A C 1
ATOM 6011 O O . SER A 1 761 ? -20.222 -10.999 -28.721 1.00 69.50 761 SER A O 1
ATOM 6013 N N . LEU A 1 762 ? -20.052 -8.796 -29.116 1.00 74.00 762 LEU A N 1
ATOM 6014 C CA . LEU A 1 762 ? -21.488 -8.542 -29.317 1.00 74.00 762 LEU A CA 1
ATOM 6015 C C . LEU A 1 762 ? -22.071 -9.146 -30.611 1.00 74.00 762 LEU A C 1
ATOM 6017 O O . LEU A 1 762 ? -23.249 -8.949 -30.893 1.00 74.00 762 LEU A O 1
ATOM 6021 N N . SER A 1 763 ? -21.266 -9.835 -31.428 1.00 66.75 763 SER A N 1
ATOM 6022 C CA . SER A 1 763 ? -21.699 -10.426 -32.706 1.00 66.75 763 SER A CA 1
ATOM 6023 C C . SER A 1 763 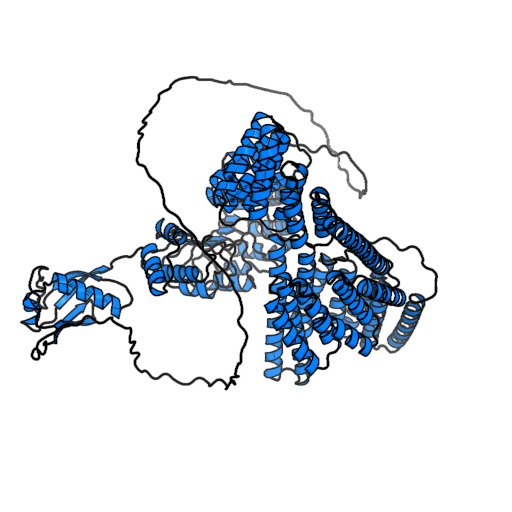? -21.840 -11.955 -32.684 1.00 66.75 763 SER A C 1
ATOM 6025 O O . SER A 1 763 ? -22.220 -12.540 -33.698 1.00 66.75 763 SER A O 1
ATOM 6027 N N . THR A 1 764 ? -21.530 -12.605 -31.554 1.00 60.31 764 THR A N 1
ATOM 6028 C CA . THR A 1 764 ? -21.371 -14.071 -31.467 1.00 60.31 764 THR A CA 1
ATOM 6029 C C . THR A 1 764 ? -22.646 -14.836 -31.087 1.00 60.31 764 THR A C 1
ATOM 6031 O O . THR A 1 764 ? -22.872 -15.907 -31.649 1.00 60.31 764 THR A O 1
ATOM 6034 N N . ASP A 1 765 ? -23.500 -14.297 -30.210 1.00 66.38 765 ASP A N 1
ATOM 6035 C CA . ASP A 1 765 ? -24.847 -14.804 -29.888 1.00 66.38 765 ASP A CA 1
ATOM 6036 C C . ASP A 1 765 ? -25.606 -13.746 -29.057 1.00 66.38 765 ASP A C 1
ATOM 6038 O O . ASP A 1 765 ? -25.255 -13.489 -27.908 1.00 66.38 765 ASP A O 1
ATOM 6042 N N . ASP A 1 766 ? -26.660 -13.127 -29.602 1.00 68.56 766 ASP A N 1
ATOM 6043 C CA . ASP A 1 766 ? -27.395 -12.059 -28.900 1.00 68.56 766 ASP A CA 1
ATOM 6044 C C . ASP A 1 766 ? -28.159 -12.560 -27.643 1.00 68.56 766 ASP A C 1
ATOM 6046 O O . ASP A 1 766 ? -28.657 -11.748 -26.861 1.00 68.56 766 ASP A O 1
ATOM 6050 N N . ALA A 1 767 ? -28.276 -13.881 -27.431 1.00 74.94 767 ALA A N 1
ATOM 6051 C CA . ALA A 1 767 ? -28.922 -14.463 -26.248 1.00 74.94 767 ALA A CA 1
ATOM 6052 C C . ALA A 1 767 ? -27.953 -14.731 -25.080 1.00 74.94 767 ALA A C 1
ATOM 6054 O O . ALA A 1 767 ? -28.398 -14.867 -23.931 1.00 74.94 767 ALA A O 1
ATOM 6055 N N . LYS A 1 768 ? -26.645 -14.835 -25.355 1.00 81.94 768 LYS A N 1
ATOM 6056 C CA . LYS A 1 768 ? -25.592 -15.095 -24.364 1.00 81.94 768 LYS A CA 1
ATOM 6057 C C . LYS A 1 768 ? -24.459 -14.103 -24.545 1.00 81.94 768 LYS A C 1
ATOM 6059 O O . LYS A 1 768 ? -23.628 -14.255 -25.433 1.00 81.94 768 LYS A O 1
ATOM 6064 N N . ILE A 1 769 ? -24.428 -13.108 -23.674 1.00 83.06 769 ILE A N 1
ATOM 6065 C CA . ILE A 1 769 ? -23.507 -11.987 -23.793 1.00 83.06 769 ILE A CA 1
ATOM 6066 C C . ILE A 1 769 ? -22.366 -12.180 -22.803 1.00 83.06 769 ILE A C 1
ATOM 6068 O O . ILE A 1 769 ? -22.607 -12.330 -21.608 1.00 83.06 769 ILE A O 1
ATOM 6072 N N . ASP A 1 770 ? -21.138 -12.143 -23.309 1.00 80.06 770 ASP A N 1
ATOM 6073 C CA . ASP A 1 770 ? -19.916 -12.191 -22.510 1.00 80.06 770 ASP A CA 1
ATOM 6074 C C . ASP A 1 770 ? -19.164 -10.859 -22.632 1.00 80.06 770 ASP A C 1
ATOM 6076 O O . ASP A 1 770 ? -18.744 -10.463 -23.723 1.00 80.06 770 ASP A O 1
ATOM 6080 N N . VAL A 1 771 ? -19.042 -10.148 -21.508 1.00 74.25 771 VAL A N 1
ATOM 6081 C CA . VAL A 1 771 ? -18.351 -8.853 -21.375 1.00 74.25 771 VAL A CA 1
ATOM 6082 C C . VAL A 1 771 ? -17.191 -8.957 -20.372 1.00 74.25 771 VAL A C 1
ATOM 6084 O O . VAL A 1 771 ? -16.654 -7.941 -19.923 1.00 74.25 771 VAL A O 1
ATOM 6087 N N . SER A 1 772 ? -16.774 -10.178 -20.024 1.00 67.62 772 SER A N 1
ATOM 6088 C CA . SER A 1 772 ? -15.918 -10.442 -18.863 1.00 67.62 772 SER A CA 1
ATOM 6089 C C . SER A 1 772 ? -14.475 -9.917 -18.976 1.00 67.62 772 SER A C 1
ATOM 6091 O O . SER A 1 772 ? -13.774 -9.755 -17.983 1.00 67.62 772 SER A O 1
ATOM 6093 N N . ARG A 1 773 ? -13.969 -9.648 -20.190 1.00 57.56 773 ARG A N 1
ATOM 6094 C CA . ARG A 1 773 ? -12.515 -9.443 -20.397 1.00 57.56 773 ARG A CA 1
ATOM 6095 C C . ARG A 1 773 ? -12.076 -8.317 -21.327 1.00 57.56 773 ARG A C 1
ATOM 6097 O O . ARG A 1 773 ? -10.908 -8.275 -21.701 1.00 57.56 773 ARG A O 1
ATOM 6104 N N . TRP A 1 774 ? -12.961 -7.411 -21.732 1.00 55.38 774 TRP A N 1
ATOM 6105 C CA . TRP A 1 774 ? -12.677 -6.636 -22.952 1.00 55.38 774 TRP A CA 1
ATOM 6106 C C . TRP A 1 774 ? -12.830 -5.126 -22.873 1.00 55.38 774 TRP A C 1
ATOM 6108 O O . TRP A 1 774 ? -12.715 -4.459 -23.901 1.00 55.38 774 TRP A O 1
ATOM 6118 N N . ILE A 1 775 ? -13.036 -4.551 -21.687 1.00 56.94 775 ILE A N 1
ATOM 6119 C CA . ILE A 1 775 ? -13.207 -3.103 -21.593 1.00 56.94 775 ILE A CA 1
ATOM 6120 C C . ILE A 1 775 ? -12.447 -2.530 -20.398 1.00 56.94 775 ILE A C 1
ATOM 6122 O O . ILE A 1 775 ? -12.968 -2.439 -19.296 1.00 56.94 775 ILE A O 1
ATOM 6126 N N . HIS A 1 776 ? -11.201 -2.120 -20.643 1.00 54.47 776 HIS A N 1
ATOM 6127 C CA . HIS A 1 776 ? -10.444 -1.253 -19.730 1.00 54.47 776 HIS A CA 1
ATOM 6128 C C . HIS A 1 776 ? -10.799 0.236 -19.909 1.00 54.47 776 HIS A C 1
ATOM 6130 O O . HIS A 1 776 ? -10.299 1.074 -19.170 1.00 54.47 776 HIS A O 1
ATOM 6136 N N . ASP A 1 777 ? -11.632 0.567 -20.903 1.00 65.94 777 ASP A N 1
ATOM 6137 C CA . ASP A 1 777 ? -12.078 1.930 -21.199 1.00 65.94 777 ASP A CA 1
ATOM 6138 C C . ASP A 1 777 ? -13.506 2.154 -20.687 1.00 65.94 777 ASP A C 1
ATOM 6140 O O . ASP A 1 777 ? -14.480 1.683 -21.283 1.00 65.94 777 ASP A O 1
ATOM 6144 N N . GLU A 1 778 ? -13.623 2.911 -19.598 1.00 76.00 778 GLU A N 1
ATOM 6145 C CA . GLU A 1 778 ? -14.887 3.288 -18.954 1.00 76.00 778 GLU A CA 1
ATOM 6146 C C . GLU A 1 778 ? -15.935 3.811 -19.953 1.00 76.00 778 GLU A C 1
ATOM 6148 O O . GLU A 1 778 ? -17.116 3.465 -19.864 1.00 76.00 778 GLU A O 1
ATOM 6153 N N . SER A 1 779 ? -15.497 4.550 -20.977 1.00 78.94 779 SER A N 1
ATOM 6154 C CA . SER A 1 779 ? -16.380 5.154 -21.978 1.00 78.94 779 SER A CA 1
ATOM 6155 C C . SER A 1 779 ? -17.077 4.103 -22.836 1.00 78.94 779 SER A C 1
ATOM 6157 O O . SER A 1 779 ? -18.253 4.239 -23.161 1.00 78.94 779 SER A O 1
ATOM 6159 N N . HIS A 1 780 ? -16.371 3.038 -23.219 1.00 83.06 780 HIS A N 1
ATOM 6160 C CA . HIS A 1 780 ? -16.962 1.960 -24.008 1.00 83.06 780 HIS A CA 1
ATOM 6161 C C . HIS A 1 780 ? -17.804 1.012 -23.158 1.00 83.06 780 HIS A C 1
ATOM 6163 O O . HIS A 1 780 ? -18.759 0.439 -23.682 1.00 83.06 780 HIS A O 1
ATOM 6169 N N . PHE A 1 781 ? -17.482 0.867 -21.873 1.00 85.19 781 PHE A N 1
ATOM 6170 C CA . PHE A 1 781 ? -18.202 -0.016 -20.962 1.00 85.19 781 PHE A CA 1
ATOM 6171 C C . PHE A 1 781 ? -19.628 0.490 -20.728 1.00 85.19 781 PHE A C 1
ATOM 6173 O O . PHE A 1 781 ? -20.578 -0.264 -20.938 1.00 85.19 781 PHE A O 1
ATOM 6180 N N . ASP A 1 782 ? -19.785 1.786 -20.433 1.00 83.88 782 ASP A N 1
ATOM 6181 C CA . ASP A 1 782 ? -21.097 2.438 -20.295 1.00 83.88 782 ASP A CA 1
ATOM 6182 C C . ASP A 1 782 ? -21.968 2.238 -21.546 1.00 83.88 782 ASP A C 1
ATOM 6184 O O . ASP A 1 782 ? -23.139 1.862 -21.465 1.00 83.88 782 ASP A O 1
ATOM 6188 N N . LEU A 1 783 ? -21.383 2.397 -22.739 1.00 86.31 783 LEU A N 1
ATOM 6189 C CA . LEU A 1 783 ? -22.116 2.208 -23.992 1.00 86.31 783 LEU A CA 1
ATOM 6190 C C . LEU A 1 783 ? -22.562 0.761 -24.216 1.00 86.31 783 LEU A C 1
ATOM 6192 O O . LEU A 1 783 ? -23.632 0.548 -24.787 1.00 86.31 783 LEU A O 1
ATOM 6196 N N . VAL A 1 784 ? -21.777 -0.229 -23.782 1.00 87.31 784 VAL A N 1
ATOM 6197 C CA . VAL A 1 784 ? -22.167 -1.645 -23.867 1.00 87.31 784 VAL A CA 1
ATOM 6198 C C . VAL A 1 784 ? -23.306 -1.949 -22.905 1.00 87.31 784 VAL A C 1
ATOM 6200 O O . VAL A 1 784 ? -24.293 -2.548 -23.326 1.00 87.31 784 VAL A O 1
ATOM 6203 N N . ILE A 1 785 ? -23.227 -1.487 -21.657 1.00 87.00 785 ILE A N 1
ATOM 6204 C CA . ILE A 1 785 ? -24.303 -1.666 -20.672 1.00 87.00 785 ILE A CA 1
ATOM 6205 C C . ILE A 1 785 ? -25.595 -1.012 -21.164 1.00 87.00 785 ILE A C 1
ATOM 6207 O O . ILE A 1 785 ? -26.651 -1.645 -21.159 1.00 87.00 785 ILE A O 1
ATOM 6211 N N . ARG A 1 786 ? -25.517 0.203 -21.711 1.00 84.88 786 ARG A N 1
ATOM 6212 C CA . ARG A 1 786 ? -26.672 0.889 -22.306 1.00 84.88 786 ARG A CA 1
ATOM 6213 C C . ARG A 1 786 ? -27.213 0.178 -23.542 1.00 84.88 786 ARG A C 1
ATOM 6215 O O . ARG A 1 786 ? -28.432 0.150 -23.731 1.00 84.88 786 ARG A O 1
ATOM 6222 N N . ALA A 1 787 ? -26.348 -0.405 -24.375 1.00 84.94 787 ALA A N 1
ATOM 6223 C CA . ALA A 1 787 ? -26.768 -1.221 -25.513 1.00 84.94 787 ALA A CA 1
ATOM 6224 C C . ALA A 1 787 ? -27.525 -2.472 -25.047 1.00 84.94 787 ALA A C 1
ATOM 6226 O O . ALA A 1 787 ? -28.604 -2.755 -25.566 1.00 84.94 787 ALA A O 1
ATOM 6227 N N . VAL A 1 788 ? -27.000 -3.163 -24.031 1.00 85.69 788 VAL A N 1
ATOM 6228 C CA . VAL A 1 788 ? -27.607 -4.335 -23.386 1.00 85.69 788 VAL A CA 1
ATOM 6229 C C . VAL A 1 788 ? -28.957 -3.983 -22.759 1.00 85.69 788 VAL A C 1
ATOM 6231 O O . VAL A 1 788 ? -29.953 -4.643 -23.047 1.00 85.69 788 VAL A O 1
ATOM 6234 N N . ALA A 1 789 ? -29.033 -2.902 -21.982 1.00 82.19 789 ALA A N 1
ATOM 6235 C CA . ALA A 1 789 ? -30.263 -2.441 -21.336 1.00 82.19 789 ALA A CA 1
ATOM 6236 C C . ALA A 1 789 ? -31.342 -1.985 -22.338 1.00 82.19 789 ALA A C 1
ATOM 6238 O O . ALA A 1 789 ? -32.539 -2.114 -22.075 1.00 82.19 789 ALA A O 1
ATOM 6239 N N . SER A 1 790 ? -30.931 -1.467 -23.500 1.00 76.75 790 SER A N 1
ATOM 6240 C CA . SER A 1 790 ? -31.835 -0.993 -24.561 1.00 76.75 790 SER A CA 1
ATOM 6241 C C . SER A 1 790 ? -32.213 -2.079 -25.573 1.00 76.75 790 SER A C 1
ATOM 6243 O O . SER A 1 790 ? -33.033 -1.835 -26.467 1.00 76.75 790 SER A O 1
ATOM 6245 N N . TYR A 1 791 ? -31.620 -3.270 -25.472 1.00 81.50 791 TYR A N 1
ATOM 6246 C CA . TYR A 1 791 ? -31.853 -4.350 -26.416 1.00 81.50 791 TYR A CA 1
ATOM 6247 C C . TYR A 1 791 ? -33.259 -4.935 -26.256 1.00 81.50 791 TYR A C 1
ATOM 6249 O O . TYR A 1 791 ? -33.744 -5.193 -25.159 1.00 81.50 791 TYR A O 1
ATOM 6257 N N . SER A 1 792 ? -33.941 -5.130 -27.387 1.00 66.69 792 SER A N 1
ATOM 6258 C CA . SER A 1 792 ? -35.330 -5.615 -27.408 1.00 66.69 792 SER A CA 1
ATOM 6259 C C . SER A 1 792 ? -35.470 -7.133 -27.561 1.00 66.69 792 SER A C 1
ATOM 6261 O O . SER A 1 792 ? -36.594 -7.632 -27.521 1.00 66.69 792 SER A O 1
ATOM 6263 N N . GLY A 1 793 ? -34.359 -7.848 -27.767 1.00 71.25 793 GLY A N 1
ATOM 6264 C CA . GLY A 1 793 ? -34.333 -9.309 -27.833 1.00 71.25 793 GLY A CA 1
ATOM 6265 C C . GLY A 1 793 ? -34.232 -9.970 -26.455 1.00 71.25 793 GLY A C 1
ATOM 6266 O O . GLY A 1 793 ? -34.127 -9.302 -25.428 1.00 71.25 793 GLY A O 1
ATOM 6267 N N . GLU A 1 794 ? -34.276 -11.302 -26.433 1.00 79.75 794 GLU A N 1
ATOM 6268 C CA . GLU A 1 794 ? -34.211 -12.088 -25.197 1.00 79.75 794 GLU A CA 1
ATOM 6269 C C . GLU A 1 794 ? -32.759 -12.408 -24.823 1.00 79.75 794 GLU A C 1
ATOM 6271 O O . GLU A 1 794 ? -32.153 -13.326 -25.372 1.00 79.75 794 GLU A O 1
ATOM 6276 N N . ILE A 1 795 ? -32.212 -11.672 -23.854 1.00 85.56 795 ILE A N 1
ATOM 6277 C CA . ILE A 1 795 ? -30.924 -12.000 -23.228 1.00 85.56 795 ILE A CA 1
ATOM 6278 C C . ILE A 1 795 ? -31.193 -13.015 -22.124 1.00 85.56 795 ILE A C 1
ATOM 6280 O O . ILE A 1 795 ? -31.969 -12.733 -21.209 1.00 85.56 795 ILE A O 1
ATOM 6284 N N . VAL A 1 796 ? -30.581 -14.193 -22.221 1.00 86.62 796 VAL A N 1
ATOM 6285 C CA . VAL A 1 796 ? -30.769 -15.310 -21.283 1.00 86.62 796 VAL A CA 1
ATOM 6286 C C . VAL A 1 796 ? -29.592 -15.426 -20.318 1.00 86.62 796 VAL A C 1
ATOM 6288 O O . VAL A 1 796 ? -29.807 -15.741 -19.148 1.00 86.62 796 VAL A O 1
ATOM 6291 N N . SER A 1 797 ? -28.372 -15.160 -20.789 1.00 88.00 797 SER A N 1
ATOM 6292 C CA . SER A 1 797 ? -27.137 -15.260 -20.005 1.00 88.00 797 SER A CA 1
ATOM 6293 C C . SER A 1 797 ? -26.296 -14.001 -20.197 1.00 88.00 797 SER A C 1
ATOM 6295 O O . SER A 1 797 ? -26.120 -13.558 -21.335 1.00 88.00 797 SER A O 1
ATOM 6297 N N . LEU A 1 798 ? -25.811 -13.429 -19.098 1.00 89.38 798 LEU A N 1
ATOM 6298 C CA . LEU A 1 798 ? -24.943 -12.256 -19.095 1.00 89.38 798 LEU A CA 1
ATOM 6299 C C . LEU A 1 798 ? -23.750 -12.505 -18.173 1.00 89.38 798 LEU A C 1
ATOM 6301 O O . LEU A 1 798 ? -23.923 -12.721 -16.973 1.00 89.38 798 LEU A O 1
ATOM 6305 N N . ASP A 1 799 ? -22.554 -12.454 -18.745 1.00 87.31 799 ASP A N 1
ATOM 6306 C CA . ASP A 1 799 ? -21.292 -12.581 -18.025 1.00 87.31 799 ASP A CA 1
ATOM 6307 C C . ASP A 1 799 ? -20.602 -11.213 -17.934 1.00 87.31 799 ASP A C 1
ATOM 6309 O O . ASP A 1 799 ? -20.202 -10.626 -18.944 1.00 87.31 799 ASP A O 1
ATOM 6313 N N . LEU A 1 800 ? -20.519 -10.691 -16.712 1.00 86.69 800 LEU A N 1
ATOM 6314 C CA . LEU A 1 800 ? -19.847 -9.447 -16.335 1.00 86.69 800 LEU A CA 1
ATOM 6315 C C . LEU A 1 800 ? -18.615 -9.719 -15.459 1.00 86.69 800 LEU A C 1
ATOM 6317 O O . LEU A 1 800 ? -18.109 -8.794 -14.823 1.00 86.69 800 LEU A O 1
ATOM 6321 N N . SER A 1 801 ? -18.166 -10.973 -15.369 1.00 83.00 801 SER A N 1
ATOM 6322 C CA . SER A 1 801 ? -17.078 -11.354 -14.471 1.00 83.00 801 SER A CA 1
ATOM 6323 C C . SER A 1 801 ? -15.764 -10.643 -14.813 1.00 83.00 801 SER A C 1
ATOM 6325 O O . SER A 1 801 ? -15.601 -10.134 -15.911 1.00 83.00 801 SER A O 1
ATOM 6327 N N . HIS A 1 802 ? -14.811 -10.572 -13.882 1.00 74.75 802 HIS A N 1
ATOM 6328 C CA . HIS A 1 802 ? -13.471 -9.997 -14.101 1.00 74.75 802 HIS A CA 1
ATOM 6329 C C . HIS A 1 802 ? -13.444 -8.541 -14.608 1.00 74.75 802 HIS A C 1
ATOM 6331 O O . HIS A 1 802 ? -12.449 -8.093 -15.189 1.00 74.75 802 HIS A O 1
ATOM 6337 N N . ASN A 1 803 ? -14.506 -7.774 -14.352 1.00 73.00 803 ASN A N 1
ATOM 6338 C CA . ASN A 1 803 ? -14.616 -6.392 -14.793 1.00 73.00 803 ASN A CA 1
ATOM 6339 C C . ASN A 1 803 ? -14.796 -5.429 -13.606 1.00 73.00 803 ASN A C 1
ATOM 6341 O O . ASN A 1 803 ? -15.860 -5.335 -12.996 1.00 73.00 803 ASN A O 1
ATOM 6345 N N . HIS A 1 804 ? -13.736 -4.677 -13.300 1.00 73.75 804 HIS A N 1
ATOM 6346 C CA . HIS A 1 804 ? -13.686 -3.720 -12.188 1.00 73.75 804 HIS A CA 1
ATOM 6347 C C . HIS A 1 804 ? -14.624 -2.509 -12.352 1.00 73.75 804 HIS A C 1
ATOM 6349 O O . HIS A 1 804 ? -14.879 -1.810 -11.377 1.00 73.75 804 HIS A O 1
ATOM 6355 N N . LEU A 1 805 ? -15.145 -2.262 -13.559 1.00 78.00 805 LEU A N 1
ATOM 6356 C CA . LEU A 1 805 ? -16.083 -1.168 -13.835 1.00 78.00 805 LEU A CA 1
ATOM 6357 C C . LEU A 1 805 ? -17.535 -1.524 -13.470 1.00 78.00 805 LEU A C 1
ATOM 6359 O O . LEU A 1 805 ? -18.414 -0.659 -13.478 1.00 78.00 805 LEU A O 1
ATOM 6363 N N . VAL A 1 806 ? -17.811 -2.792 -13.147 1.00 78.06 806 VAL A N 1
ATOM 6364 C CA . VAL A 1 806 ? -19.138 -3.243 -12.716 1.00 78.06 806 VAL A CA 1
ATOM 6365 C C . VAL A 1 806 ? -19.394 -2.742 -11.293 1.00 78.06 806 VAL A C 1
ATOM 6367 O O . VAL A 1 806 ? -18.755 -3.176 -10.338 1.00 78.06 806 VAL A O 1
ATOM 6370 N N . THR A 1 807 ? -20.362 -1.837 -11.159 1.00 79.88 807 THR A N 1
ATOM 6371 C CA . THR A 1 807 ? -20.804 -1.252 -9.884 1.00 79.88 807 THR A CA 1
ATOM 6372 C C . THR A 1 807 ? -22.294 -1.511 -9.653 1.00 79.88 807 THR A C 1
ATOM 6374 O O . THR A 1 807 ? -23.028 -1.826 -10.591 1.00 79.88 807 THR A O 1
ATOM 6377 N N . ASP A 1 808 ? -22.780 -1.312 -8.424 1.00 79.38 808 ASP A N 1
ATOM 6378 C CA . ASP A 1 808 ? -24.213 -1.421 -8.094 1.00 79.38 808 ASP A CA 1
ATOM 6379 C C . ASP A 1 808 ? -25.092 -0.572 -9.038 1.00 79.38 808 ASP A C 1
ATOM 6381 O O . ASP A 1 808 ? -26.127 -1.032 -9.518 1.00 79.38 808 ASP A O 1
ATOM 6385 N N . ARG A 1 809 ? -24.634 0.642 -9.383 1.00 79.94 809 ARG A N 1
ATOM 6386 C CA . ARG A 1 809 ? -25.327 1.548 -10.313 1.00 79.94 809 ARG A CA 1
ATOM 6387 C C . ARG A 1 809 ? -25.434 0.965 -11.723 1.00 79.94 809 ARG A C 1
ATOM 6389 O O . ARG A 1 809 ? -26.468 1.105 -12.364 1.00 79.94 809 ARG A O 1
ATOM 6396 N N . VAL A 1 810 ? -24.378 0.309 -12.198 1.00 79.56 810 VAL A N 1
ATOM 6397 C CA . VAL A 1 810 ? -24.363 -0.354 -13.509 1.00 79.56 810 VAL A CA 1
ATOM 6398 C C . VAL A 1 810 ? -25.375 -1.500 -13.538 1.00 79.56 810 VAL A C 1
ATOM 6400 O O . VAL A 1 810 ? -26.090 -1.668 -14.524 1.00 79.56 810 VAL A O 1
ATOM 6403 N N . LEU A 1 811 ? -25.501 -2.259 -12.445 1.00 81.56 811 LEU A N 1
ATOM 6404 C CA . LEU A 1 811 ? -26.499 -3.323 -12.359 1.00 81.56 811 LEU A CA 1
ATOM 6405 C C . LEU A 1 811 ? -27.937 -2.787 -12.317 1.00 81.56 811 LEU A C 1
ATOM 6407 O O . LEU A 1 811 ? -28.831 -3.447 -12.849 1.00 81.56 811 LEU A O 1
ATOM 6411 N N . GLU A 1 812 ? -28.187 -1.609 -11.732 1.00 82.88 812 GLU A N 1
ATOM 6412 C CA . GLU A 1 812 ? -29.521 -0.978 -11.749 1.00 82.88 812 GLU A CA 1
ATOM 6413 C C . GLU A 1 812 ? -30.028 -0.728 -13.176 1.00 82.88 812 GLU A C 1
ATOM 6415 O O . GLU A 1 812 ? -31.218 -0.909 -13.445 1.00 82.88 812 GLU A O 1
ATOM 6420 N N . GLU A 1 813 ? -29.139 -0.396 -14.115 1.00 81.62 813 GLU A N 1
ATOM 6421 C CA . GLU A 1 813 ? -29.498 -0.212 -15.529 1.00 81.62 813 GLU A CA 1
ATOM 6422 C C . GLU A 1 813 ? -29.961 -1.519 -16.192 1.00 81.62 813 GLU A C 1
ATOM 6424 O O . GLU A 1 813 ? -30.763 -1.506 -17.128 1.00 81.62 813 GLU A O 1
ATOM 6429 N N . LEU A 1 814 ? -29.538 -2.664 -15.651 1.00 80.38 814 LEU A N 1
ATOM 6430 C CA . LEU A 1 814 ? -29.909 -3.997 -16.124 1.00 80.38 814 LEU A CA 1
ATOM 6431 C C . LEU A 1 814 ? -31.245 -4.494 -15.544 1.00 80.38 814 LEU A C 1
ATOM 6433 O O . LEU A 1 814 ? -31.743 -5.541 -15.962 1.00 80.38 814 LEU A O 1
ATOM 6437 N N . ALA A 1 815 ? -31.887 -3.742 -14.639 1.00 77.69 815 ALA A N 1
ATOM 6438 C CA . ALA A 1 815 ? -33.165 -4.121 -14.022 1.00 77.69 815 ALA A CA 1
ATOM 6439 C C . ALA A 1 815 ? -34.320 -4.300 -15.033 1.00 77.69 815 ALA A C 1
ATOM 6441 O O . ALA A 1 815 ? -35.309 -4.978 -14.747 1.00 77.69 815 ALA A O 1
ATOM 6442 N N . ALA A 1 816 ? -34.209 -3.713 -16.229 1.00 73.75 816 ALA A N 1
ATOM 6443 C CA . ALA A 1 816 ? -35.205 -3.843 -17.293 1.00 73.75 816 ALA A CA 1
ATOM 6444 C C . ALA A 1 816 ? -35.183 -5.214 -18.008 1.00 73.75 816 ALA A C 1
ATOM 6446 O O . ALA A 1 816 ? -36.136 -5.540 -18.727 1.00 73.75 816 ALA A O 1
ATOM 6447 N N . LEU A 1 817 ? -34.140 -6.030 -17.806 1.00 81.38 817 LEU A N 1
ATOM 6448 C CA . LEU A 1 817 ? -33.950 -7.316 -18.482 1.00 81.38 817 LEU A CA 1
ATOM 6449 C C . LEU A 1 817 ? -34.834 -8.419 -17.884 1.00 81.38 817 LEU A C 1
ATOM 6451 O O . LEU A 1 817 ? -34.466 -9.124 -16.947 1.00 81.38 817 LEU A O 1
ATOM 6455 N N . LYS A 1 818 ? -36.023 -8.608 -18.463 1.00 79.00 818 LYS A N 1
ATOM 6456 C CA . LYS A 1 818 ? -37.014 -9.588 -17.974 1.00 79.00 818 LYS A CA 1
ATOM 6457 C C . LYS A 1 818 ? -36.722 -11.041 -18.359 1.00 79.00 818 LYS A C 1
ATOM 6459 O O . LYS A 1 818 ? -37.301 -11.942 -17.758 1.00 79.00 818 LYS A O 1
ATOM 6464 N N . SER A 1 819 ? -35.886 -11.272 -19.369 1.00 83.75 819 SER A N 1
ATOM 6465 C CA . SER A 1 819 ? -35.554 -12.609 -19.882 1.00 83.75 819 SER A CA 1
ATOM 6466 C C . SER A 1 819 ? -34.306 -13.223 -19.242 1.00 83.75 819 SER A C 1
ATOM 6468 O O . SER A 1 819 ? -34.040 -14.402 -19.484 1.00 83.75 819 SER A O 1
ATOM 6470 N N . LEU A 1 820 ? -33.550 -12.449 -18.450 1.00 87.69 820 LEU A N 1
ATOM 6471 C CA . LEU A 1 820 ? -32.255 -12.869 -17.921 1.00 87.69 820 LEU A CA 1
ATOM 6472 C C . LEU A 1 820 ? -32.421 -14.005 -16.910 1.00 87.69 820 LEU A C 1
ATOM 6474 O O . LEU A 1 820 ? -33.160 -13.865 -15.940 1.00 87.69 820 LEU A O 1
ATOM 6478 N N . GLN A 1 821 ? -31.729 -15.123 -17.136 1.00 87.56 821 GLN A N 1
ATOM 6479 C CA . GLN A 1 821 ? -31.775 -16.304 -16.268 1.00 87.56 821 GLN A CA 1
ATOM 6480 C C . GLN A 1 821 ? -30.435 -16.585 -15.589 1.00 87.56 821 GLN A C 1
ATOM 6482 O O . GLN A 1 821 ? -30.435 -17.077 -14.462 1.00 87.56 821 GLN A O 1
ATOM 6487 N N . GLU A 1 822 ? -29.321 -16.281 -16.249 1.00 90.31 822 GLU A N 1
ATOM 6488 C CA . GLU A 1 822 ? -27.967 -16.500 -15.740 1.00 90.31 822 GLU A CA 1
ATOM 6489 C C . GLU A 1 822 ? -27.225 -15.163 -15.672 1.00 90.31 822 GLU A C 1
ATOM 6491 O O . GLU A 1 822 ? -27.172 -14.437 -16.665 1.00 90.31 822 GLU A O 1
ATOM 6496 N N . LEU A 1 823 ? -26.664 -14.851 -14.504 1.00 90.69 823 LEU A N 1
ATOM 6497 C CA . LEU A 1 823 ? -25.821 -13.680 -14.288 1.00 90.69 823 LEU A CA 1
ATOM 6498 C C . LEU A 1 823 ? -24.518 -14.114 -13.616 1.00 90.69 823 LEU A C 1
ATOM 6500 O O . LEU A 1 823 ? -24.546 -14.716 -12.538 1.00 90.69 823 LEU A O 1
ATOM 6504 N N . ASP A 1 824 ? -23.396 -13.797 -14.253 1.00 88.25 824 ASP A N 1
ATOM 6505 C CA . ASP A 1 824 ? -22.061 -13.980 -13.688 1.00 88.25 824 ASP A CA 1
ATOM 6506 C C . ASP A 1 824 ? -21.454 -12.614 -13.365 1.00 88.25 824 ASP A C 1
ATOM 6508 O O . ASP A 1 824 ? -21.308 -11.766 -14.241 1.00 88.25 824 ASP A O 1
ATOM 6512 N N . ILE A 1 825 ? -21.155 -12.386 -12.091 1.00 86.44 825 ILE A N 1
ATOM 6513 C CA . ILE A 1 825 ? -20.508 -11.173 -11.576 1.00 86.44 825 ILE A CA 1
ATOM 6514 C C . ILE A 1 825 ? -19.222 -11.525 -10.824 1.00 86.44 825 ILE A C 1
ATOM 6516 O O . ILE A 1 825 ? -18.762 -10.744 -9.997 1.00 86.44 825 ILE A O 1
ATOM 6520 N N . SER A 1 826 ? -18.649 -12.704 -11.064 1.00 81.00 826 SER A N 1
ATOM 6521 C CA . SER A 1 826 ? -17.442 -13.165 -10.370 1.00 81.00 826 SER A CA 1
ATOM 6522 C C . SER A 1 826 ? -16.274 -12.184 -10.552 1.00 81.00 826 SER A C 1
ATOM 6524 O O . SER A 1 826 ? -16.119 -11.612 -11.625 1.00 81.00 826 SER A O 1
ATOM 6526 N N . PHE A 1 827 ? -15.427 -11.979 -9.541 1.00 73.00 827 PHE A N 1
ATOM 6527 C CA . PHE A 1 827 ? -14.298 -11.032 -9.596 1.00 73.00 827 PHE A CA 1
ATOM 6528 C C . PHE A 1 827 ? -14.707 -9.580 -9.940 1.00 73.00 827 PHE A C 1
ATOM 6530 O O . PHE A 1 827 ? -14.035 -8.895 -10.715 1.00 73.00 827 PHE A O 1
ATOM 6537 N N . THR A 1 828 ? -15.827 -9.115 -9.376 1.00 74.56 828 THR A N 1
ATOM 6538 C CA . THR A 1 828 ? -16.299 -7.716 -9.448 1.00 74.56 828 THR A CA 1
ATOM 6539 C C . THR A 1 828 ? -16.465 -7.109 -8.046 1.00 74.56 828 THR A C 1
ATOM 6541 O O . THR A 1 828 ? -16.486 -7.836 -7.049 1.00 74.56 828 THR A O 1
ATOM 6544 N N . PHE A 1 829 ? -16.618 -5.781 -7.963 1.00 68.06 829 PHE A N 1
ATOM 6545 C CA . PHE A 1 829 ? -16.775 -5.015 -6.711 1.00 68.06 829 PHE A CA 1
ATOM 6546 C C . PHE A 1 829 ? -18.240 -4.641 -6.422 1.00 68.06 829 PHE A C 1
ATOM 6548 O O . PHE A 1 829 ? -18.559 -3.508 -6.061 1.00 68.06 829 PHE A O 1
ATOM 6555 N N . VAL A 1 830 ? -19.158 -5.587 -6.626 1.00 71.56 830 VAL A N 1
ATOM 6556 C CA . VAL A 1 830 ? -20.601 -5.379 -6.436 1.00 71.56 830 VAL A CA 1
ATOM 6557 C C . VAL A 1 830 ? -21.016 -5.719 -5.005 1.00 71.56 830 VAL A C 1
ATOM 6559 O O . VAL A 1 830 ? -20.622 -6.743 -4.447 1.00 71.56 830 VAL A O 1
ATOM 6562 N N . HIS A 1 831 ? -21.879 -4.892 -4.419 1.00 67.62 831 HIS A N 1
ATOM 6563 C CA . HIS A 1 831 ? -22.411 -5.089 -3.069 1.00 67.62 831 HIS A CA 1
ATOM 6564 C C . HIS A 1 831 ? -23.897 -5.447 -3.054 1.00 67.62 831 HIS A C 1
ATOM 6566 O O . HIS A 1 831 ? -24.374 -6.056 -2.090 1.00 67.62 831 HIS A O 1
ATOM 6572 N N . THR A 1 832 ? -24.650 -5.072 -4.089 1.00 71.62 832 THR A N 1
ATOM 6573 C CA . THR A 1 832 ? -26.078 -5.383 -4.196 1.00 71.62 832 THR A CA 1
ATOM 6574 C C . THR A 1 832 ? -26.479 -5.741 -5.619 1.00 71.62 832 THR A C 1
ATOM 6576 O O . THR A 1 832 ? -25.906 -5.264 -6.591 1.00 71.62 832 THR A O 1
ATOM 6579 N N . ILE A 1 833 ? -27.491 -6.601 -5.743 1.00 77.81 833 ILE A N 1
ATOM 6580 C CA . ILE A 1 833 ? -28.067 -6.978 -7.034 1.00 77.81 833 ILE A CA 1
ATOM 6581 C C . ILE A 1 833 ? -29.508 -6.469 -7.048 1.00 77.81 833 ILE A C 1
ATOM 6583 O O . ILE A 1 833 ? -30.268 -6.791 -6.127 1.00 77.81 833 ILE A O 1
ATOM 6587 N N . PRO A 1 834 ? -29.917 -5.691 -8.062 1.00 78.88 834 PRO A N 1
ATOM 6588 C CA . PRO A 1 834 ? -31.299 -5.259 -8.190 1.00 78.88 834 PRO A CA 1
ATOM 6589 C C . PRO A 1 834 ? -32.225 -6.455 -8.472 1.00 78.88 834 PRO A C 1
ATOM 6591 O O . PRO A 1 834 ? -31.761 -7.527 -8.873 1.00 78.88 834 PRO A O 1
ATOM 6594 N N . PRO A 1 835 ? -33.545 -6.312 -8.266 1.00 78.12 835 PRO A N 1
ATOM 6595 C CA . PRO A 1 835 ? -34.511 -7.393 -8.459 1.00 78.12 835 PRO A CA 1
ATOM 6596 C C . PRO A 1 835 ? -34.653 -7.755 -9.948 1.00 78.12 835 PRO A C 1
ATOM 6598 O O . PRO A 1 835 ? -35.538 -7.271 -10.652 1.00 78.12 835 PRO A O 1
ATOM 6601 N N . ILE A 1 836 ? -33.762 -8.623 -10.420 1.00 81.12 836 ILE A N 1
ATOM 6602 C CA . ILE A 1 836 ? -33.707 -9.186 -11.773 1.00 81.12 836 ILE A CA 1
ATOM 6603 C C . ILE A 1 836 ? -34.154 -10.658 -11.683 1.00 81.12 836 ILE A C 1
ATOM 6605 O O . ILE A 1 836 ? -33.806 -11.325 -10.710 1.00 81.12 836 ILE A O 1
ATOM 6609 N N . PRO A 1 837 ? -34.913 -11.216 -12.646 1.00 79.12 837 PRO A N 1
ATOM 6610 C CA . PRO A 1 837 ? -35.448 -12.584 -12.572 1.00 79.12 837 PRO A CA 1
ATOM 6611 C C . PRO A 1 837 ? -34.406 -13.704 -12.815 1.00 79.12 837 PRO A C 1
ATOM 6613 O O . PRO A 1 837 ? -34.667 -14.658 -13.548 1.00 79.12 837 PRO A O 1
ATOM 6616 N N . VAL A 1 838 ? -33.238 -13.629 -12.169 1.00 86.75 838 VAL A N 1
ATOM 6617 C CA . VAL A 1 838 ? -32.158 -14.616 -12.304 1.00 86.75 838 VAL A CA 1
ATOM 6618 C C . VAL A 1 838 ? -32.477 -15.929 -11.584 1.00 86.75 838 VAL A C 1
ATOM 6620 O O . VAL A 1 838 ? -32.985 -15.956 -10.462 1.00 86.75 838 VAL A O 1
ATOM 6623 N N . LYS A 1 839 ? -32.150 -17.044 -12.242 1.00 88.00 839 LYS A N 1
ATOM 6624 C CA . LYS A 1 839 ? -32.226 -18.405 -11.689 1.00 88.00 839 LYS A CA 1
ATOM 6625 C C . LYS A 1 839 ? -30.859 -18.923 -11.260 1.00 88.00 839 LYS A C 1
ATOM 6627 O O . LYS A 1 839 ? -30.802 -19.717 -10.323 1.00 88.00 839 LYS A O 1
ATOM 6632 N N . CYS A 1 840 ? -29.798 -18.488 -11.931 1.00 89.88 840 CYS A N 1
ATOM 6633 C CA . CYS A 1 840 ? -28.422 -18.831 -11.604 1.00 89.88 840 CYS A CA 1
ATOM 6634 C C . CYS A 1 840 ? -27.623 -17.547 -11.399 1.00 89.88 840 CYS A C 1
ATOM 6636 O O . CYS A 1 840 ? -27.581 -16.699 -12.293 1.00 89.88 840 CYS A O 1
ATOM 6638 N N . LEU A 1 841 ? -26.995 -17.430 -10.234 1.00 89.88 841 LEU A N 1
ATOM 6639 C CA . LEU A 1 841 ? -26.134 -16.311 -9.881 1.00 89.88 841 LEU A CA 1
ATOM 6640 C C . LEU A 1 841 ? -24.758 -16.836 -9.483 1.00 89.88 841 LEU A C 1
ATOM 6642 O O . LEU A 1 841 ? -24.652 -17.668 -8.577 1.00 89.88 841 LEU A O 1
ATOM 6646 N N . ARG A 1 842 ? -23.721 -16.322 -10.143 1.00 87.94 842 ARG A N 1
ATOM 6647 C CA . ARG A 1 842 ? -22.326 -16.587 -9.792 1.00 87.94 842 ARG A CA 1
ATOM 6648 C C . ARG A 1 842 ? -21.655 -15.310 -9.330 1.00 87.94 842 ARG A C 1
ATOM 6650 O O . ARG A 1 842 ? -21.733 -14.291 -10.011 1.00 87.94 842 ARG A O 1
ATOM 6657 N N . SER A 1 843 ? -21.016 -15.377 -8.172 1.00 80.06 843 SER A N 1
ATOM 6658 C CA . SER A 1 843 ? -20.289 -14.263 -7.568 1.00 80.06 843 SER A CA 1
ATOM 6659 C C . SER A 1 843 ? -19.006 -14.775 -6.918 1.00 80.06 843 SER A C 1
ATOM 6661 O O . SER A 1 843 ? -18.756 -14.528 -5.738 1.00 80.06 843 SER A O 1
ATOM 6663 N N . GLN A 1 844 ? -18.236 -15.570 -7.664 1.00 75.25 844 GLN A N 1
ATOM 6664 C CA . GLN A 1 844 ? -16.999 -16.152 -7.155 1.00 75.25 844 GLN A CA 1
ATOM 6665 C C . GLN A 1 844 ? -15.961 -15.049 -6.916 1.00 75.25 844 GLN A C 1
ATOM 6667 O O . GLN A 1 844 ? -15.839 -14.145 -7.743 1.00 75.25 844 GLN A O 1
ATOM 6672 N N . PHE A 1 845 ? -15.207 -15.124 -5.814 1.00 57.75 845 PHE A N 1
ATOM 6673 C CA . PHE A 1 845 ? -14.118 -14.185 -5.493 1.00 57.75 845 PHE A CA 1
ATOM 6674 C C . PHE A 1 845 ? -14.512 -12.690 -5.586 1.00 57.75 845 PHE A C 1
ATOM 6676 O O . PHE A 1 845 ? -13.724 -11.847 -6.013 1.00 57.75 845 PHE A O 1
ATOM 6683 N N . CYS A 1 846 ? -15.753 -12.350 -5.228 1.00 60.28 846 CYS A N 1
ATOM 6684 C CA . CYS A 1 846 ? -16.216 -10.964 -5.124 1.00 60.28 846 CYS A CA 1
ATOM 6685 C C . CYS A 1 846 ? -15.878 -10.370 -3.747 1.00 60.28 846 CYS A C 1
ATOM 6687 O O . CYS A 1 846 ? -16.119 -11.018 -2.724 1.00 60.28 846 CYS A O 1
ATOM 6689 N N . ASP A 1 847 ? -15.427 -9.112 -3.704 1.00 54.75 847 ASP A N 1
ATOM 6690 C CA . ASP A 1 847 ? -15.248 -8.351 -2.456 1.00 54.75 847 ASP A CA 1
ATOM 6691 C C . ASP A 1 847 ? -16.604 -7.808 -1.964 1.00 54.75 847 ASP A C 1
ATOM 6693 O O . ASP A 1 847 ? -16.987 -6.646 -2.153 1.00 54.75 847 ASP A O 1
ATOM 6697 N N . ILE A 1 848 ? -17.413 -8.703 -1.390 1.00 58.78 848 ILE A N 1
ATOM 6698 C CA . ILE A 1 848 ? -18.747 -8.365 -0.892 1.00 58.78 848 ILE A CA 1
ATOM 6699 C C . ILE A 1 848 ? -18.615 -7.751 0.504 1.00 58.78 848 ILE A C 1
ATOM 6701 O O . ILE A 1 848 ? -18.732 -8.425 1.533 1.00 58.78 848 ILE A O 1
ATOM 6705 N N . VAL A 1 849 ? -18.439 -6.430 0.555 1.00 52.09 849 VAL A N 1
ATOM 6706 C CA . VAL A 1 849 ? -18.531 -5.662 1.801 1.00 52.09 849 VAL A CA 1
ATOM 6707 C C . VAL A 1 849 ? -19.923 -5.875 2.415 1.00 52.09 849 VAL A C 1
ATOM 6709 O O . VAL A 1 849 ? -20.923 -5.342 1.937 1.00 52.09 849 VAL A O 1
ATOM 6712 N N . ASN A 1 850 ? -19.978 -6.637 3.514 1.00 62.97 850 ASN A N 1
ATOM 6713 C CA . ASN A 1 850 ? -21.197 -7.064 4.215 1.00 62.97 850 ASN A CA 1
ATOM 6714 C C . ASN A 1 850 ? -22.003 -8.156 3.481 1.00 62.97 850 ASN A C 1
ATOM 6716 O O . ASN A 1 850 ? -23.177 -7.978 3.141 1.00 62.97 850 ASN A O 1
ATOM 6720 N N . LEU A 1 851 ? -21.392 -9.334 3.324 1.00 72.25 851 LEU A N 1
ATOM 6721 C CA . LEU A 1 851 ? -22.035 -10.537 2.786 1.00 72.25 851 LEU A CA 1
ATOM 6722 C C . LEU A 1 851 ? -23.366 -10.898 3.484 1.00 72.25 851 LEU A C 1
ATOM 6724 O O . LEU A 1 851 ? -24.294 -11.366 2.828 1.00 72.25 851 LEU A O 1
ATOM 6728 N N . SER A 1 852 ? -23.538 -10.603 4.781 1.00 73.25 852 SER A N 1
ATOM 6729 C CA . SER A 1 852 ? -24.834 -10.791 5.463 1.00 73.25 852 SER A CA 1
ATOM 6730 C C . SER A 1 852 ? -25.948 -9.934 4.844 1.00 73.25 852 SER A C 1
ATOM 6732 O O . SER A 1 852 ? -27.067 -10.409 4.640 1.00 73.25 852 SER A O 1
ATOM 6734 N N . LYS A 1 853 ? -25.653 -8.676 4.488 1.00 75.12 853 LYS A N 1
ATOM 6735 C CA . LYS A 1 853 ? -26.597 -7.804 3.774 1.00 75.12 853 LYS A CA 1
ATOM 6736 C C . LYS A 1 853 ? -26.859 -8.312 2.357 1.00 75.12 853 LYS A C 1
ATOM 6738 O O . LYS A 1 853 ? -28.008 -8.276 1.918 1.00 75.12 853 LYS A O 1
ATOM 6743 N N . PHE A 1 854 ? -25.835 -8.803 1.665 1.00 79.12 854 PHE A N 1
ATOM 6744 C CA . PHE A 1 854 ? -25.974 -9.383 0.328 1.00 79.12 854 PHE A CA 1
ATOM 6745 C C . PHE A 1 854 ? -26.907 -10.602 0.335 1.00 79.12 854 PHE A C 1
ATOM 6747 O O . PHE A 1 854 ? -27.897 -10.614 -0.395 1.00 79.12 854 PHE A O 1
ATOM 6754 N N . ILE A 1 855 ? -26.693 -11.556 1.249 1.00 80.94 855 ILE A N 1
ATOM 6755 C CA . ILE A 1 855 ? -27.566 -12.727 1.426 1.00 80.94 855 ILE A CA 1
ATOM 6756 C C . ILE A 1 855 ? -29.002 -12.303 1.759 1.00 80.94 855 ILE A C 1
ATOM 6758 O O . ILE A 1 855 ? -29.945 -12.808 1.151 1.00 80.94 855 ILE A O 1
ATOM 6762 N N . LYS A 1 856 ? -29.202 -11.329 2.658 1.00 79.94 856 LYS A N 1
ATOM 6763 C CA . LYS A 1 856 ? -30.541 -10.784 2.970 1.00 79.94 856 LYS A CA 1
ATOM 6764 C C . LYS A 1 856 ? -31.214 -10.116 1.769 1.00 79.94 856 LYS A C 1
ATOM 6766 O O . LYS A 1 856 ? -32.429 -10.205 1.598 1.00 79.94 856 LYS A O 1
ATOM 6771 N N . THR A 1 857 ? -30.435 -9.448 0.927 1.00 79.88 857 THR A N 1
ATOM 6772 C CA . THR A 1 857 ? -30.943 -8.783 -0.278 1.00 79.88 857 THR A CA 1
ATOM 6773 C C . THR A 1 857 ? -31.350 -9.815 -1.327 1.00 79.88 857 THR A C 1
ATOM 6775 O O . THR A 1 857 ? -32.458 -9.731 -1.846 1.00 79.88 857 THR A O 1
ATOM 6778 N N . ILE A 1 858 ? -30.527 -10.841 -1.564 1.00 84.81 858 ILE A N 1
ATOM 6779 C CA . ILE A 1 858 ? -30.833 -11.926 -2.508 1.00 84.81 858 ILE A CA 1
ATOM 6780 C C . ILE A 1 858 ? -32.039 -12.741 -2.046 1.00 84.81 858 ILE A C 1
ATOM 6782 O O . ILE A 1 858 ? -32.959 -12.990 -2.819 1.00 84.81 858 ILE A O 1
ATOM 6786 N N . THR A 1 859 ? -32.068 -13.131 -0.773 1.00 82.81 859 THR A N 1
ATOM 6787 C CA . THR A 1 859 ? -33.171 -13.927 -0.208 1.00 82.81 859 THR A CA 1
ATOM 6788 C C . THR A 1 859 ? -34.517 -13.206 -0.287 1.00 82.81 859 THR A C 1
ATOM 6790 O O . THR A 1 859 ? -35.540 -13.855 -0.486 1.00 82.81 859 THR A O 1
ATOM 6793 N N . SER A 1 860 ? -34.530 -11.872 -0.189 1.00 81.88 860 SER A N 1
ATOM 6794 C CA . SER A 1 860 ? -35.752 -11.066 -0.314 1.00 81.88 860 SER A CA 1
ATOM 6795 C C . SER A 1 860 ? -36.104 -10.678 -1.754 1.00 81.88 860 SER A C 1
ATOM 6797 O O . SER A 1 860 ? -37.287 -10.580 -2.080 1.00 81.88 860 SER A O 1
ATOM 6799 N N . SER A 1 861 ? -35.109 -10.466 -2.618 1.00 80.75 861 SER A N 1
ATOM 6800 C CA . SER A 1 861 ? -35.299 -9.884 -3.957 1.00 80.75 861 SER A CA 1
ATOM 6801 C C . SER A 1 861 ? -35.320 -10.921 -5.083 1.00 80.75 861 SER A C 1
ATOM 6803 O O . SER A 1 861 ? -35.875 -10.649 -6.148 1.00 80.75 861 SER A O 1
ATOM 6805 N N . HIS A 1 862 ? -34.781 -12.125 -4.854 1.00 85.00 862 HIS A N 1
ATOM 6806 C CA . HIS A 1 862 ? -34.587 -13.158 -5.879 1.00 85.00 862 HIS A CA 1
ATOM 6807 C C . HIS A 1 862 ? -35.167 -14.523 -5.465 1.00 85.00 862 HIS A C 1
ATOM 6809 O O . HIS A 1 862 ? -34.461 -15.531 -5.481 1.00 85.00 862 HIS A O 1
ATOM 6815 N N . PRO A 1 863 ? -36.475 -14.628 -5.156 1.00 80.62 863 PRO A N 1
ATOM 6816 C CA . PRO A 1 863 ? -37.085 -15.883 -4.696 1.00 80.62 863 PRO A CA 1
ATOM 6817 C C . PRO A 1 863 ? -37.079 -17.009 -5.748 1.00 80.62 863 PRO A C 1
ATOM 6819 O O . PRO A 1 863 ? -37.350 -18.162 -5.424 1.00 80.62 863 PRO A O 1
ATOM 6822 N N . GLN A 1 864 ? -36.799 -16.693 -7.018 1.00 84.50 864 GLN A N 1
ATOM 6823 C CA . GLN A 1 864 ? -36.714 -17.671 -8.110 1.00 84.50 864 GLN A CA 1
ATOM 6824 C C . GLN A 1 864 ? -35.326 -18.315 -8.257 1.00 84.50 864 GLN A C 1
ATOM 6826 O O . GLN A 1 864 ? -35.148 -19.165 -9.136 1.00 84.50 864 GLN A O 1
ATOM 6831 N N . LEU A 1 865 ? -34.353 -17.916 -7.431 1.00 90.31 865 LEU A N 1
ATOM 6832 C CA . LEU A 1 865 ? -32.980 -18.395 -7.518 1.00 90.31 865 LEU A CA 1
ATOM 6833 C C . LEU A 1 865 ? -32.905 -19.903 -7.226 1.00 90.31 865 LEU A C 1
ATOM 6835 O O . LEU A 1 865 ? -33.364 -20.380 -6.189 1.00 90.31 865 LEU A O 1
ATOM 6839 N N . LYS A 1 866 ? -32.316 -20.651 -8.163 1.00 90.56 866 LYS A N 1
ATOM 6840 C CA . LYS A 1 866 ? -32.116 -22.106 -8.094 1.00 90.56 866 LYS A CA 1
ATOM 6841 C C . LYS A 1 866 ? -30.668 -22.490 -7.834 1.00 90.56 866 LYS A C 1
ATOM 6843 O O . LYS A 1 866 ? -30.421 -23.546 -7.257 1.00 90.56 866 LYS A O 1
ATOM 6848 N N . GLU A 1 867 ? -29.727 -21.668 -8.277 1.00 91.81 867 GLU A N 1
ATOM 6849 C CA . GLU A 1 867 ? -28.294 -21.903 -8.150 1.00 91.81 867 GLU A CA 1
ATOM 6850 C C . GLU A 1 867 ? -27.605 -20.636 -7.654 1.00 91.81 867 GLU A C 1
ATOM 6852 O O . GLU A 1 867 ? -27.769 -19.569 -8.251 1.00 91.81 867 GLU A O 1
ATOM 6857 N N . LEU A 1 868 ? -26.834 -20.782 -6.578 1.00 90.69 868 LEU A N 1
ATOM 6858 C CA . LEU A 1 868 ? -25.992 -19.734 -6.018 1.00 90.69 868 LEU A CA 1
ATOM 6859 C C . LEU A 1 868 ? -24.563 -20.256 -5.872 1.00 90.69 868 LEU A C 1
ATOM 6861 O O . LEU A 1 868 ? -24.337 -21.274 -5.210 1.00 90.69 868 LEU A O 1
ATOM 6865 N N . ASP A 1 869 ? -23.619 -19.550 -6.481 1.00 87.88 869 ASP A N 1
ATOM 6866 C CA . ASP A 1 869 ? -22.195 -19.861 -6.418 1.00 87.88 869 ASP A CA 1
ATOM 6867 C C . ASP A 1 869 ? -21.424 -18.722 -5.746 1.00 87.88 869 ASP A C 1
ATOM 6869 O O . ASP A 1 869 ? -21.332 -17.619 -6.289 1.00 87.88 869 ASP A O 1
ATOM 6873 N N . LEU A 1 870 ? -20.898 -19.008 -4.554 1.00 84.88 870 LEU A N 1
ATOM 6874 C CA . LEU A 1 870 ? -20.100 -18.103 -3.723 1.00 84.88 870 LEU A CA 1
ATOM 6875 C C . LEU A 1 870 ? -18.655 -18.607 -3.580 1.00 84.88 870 LEU A C 1
ATOM 6877 O O . LEU A 1 870 ? -18.013 -18.344 -2.564 1.00 84.88 870 LEU A O 1
ATOM 6881 N N . SER A 1 871 ? -18.150 -19.378 -4.546 1.00 81.56 871 SER A N 1
ATOM 6882 C CA . SER A 1 871 ? -16.810 -19.965 -4.446 1.00 81.56 871 SER A CA 1
ATOM 6883 C C . SER A 1 871 ? -15.731 -18.900 -4.213 1.00 81.56 871 SER A C 1
ATOM 6885 O O . SER A 1 871 ? -15.731 -17.853 -4.857 1.00 81.56 871 SER A O 1
ATOM 6887 N N . GLY A 1 872 ? -14.811 -19.151 -3.281 1.00 69.12 872 GLY A N 1
ATOM 6888 C CA . GLY A 1 872 ? -13.707 -18.239 -2.968 1.00 69.12 872 GLY A CA 1
ATOM 6889 C C . GLY A 1 872 ? -14.096 -16.931 -2.265 1.00 69.12 872 GLY A C 1
ATOM 6890 O O . GLY A 1 872 ? -13.227 -16.099 -2.034 1.00 69.12 872 GLY A O 1
ATOM 6891 N N . VAL A 1 873 ? -15.373 -16.727 -1.919 1.00 74.69 873 VAL A N 1
ATOM 6892 C CA . VAL A 1 873 ? -15.819 -15.568 -1.126 1.00 74.69 873 VAL A CA 1
ATOM 6893 C C . VAL A 1 873 ? -15.491 -15.797 0.351 1.00 74.69 873 VAL A C 1
ATOM 6895 O O . VAL A 1 873 ? -15.713 -16.896 0.870 1.00 74.69 873 VAL A O 1
ATOM 6898 N N . ASP A 1 874 ? -15.001 -14.764 1.046 1.00 69.25 874 ASP A N 1
ATOM 6899 C CA . ASP A 1 874 ? -14.849 -14.808 2.502 1.00 69.25 874 ASP A CA 1
ATOM 6900 C C . ASP A 1 874 ? -16.227 -14.770 3.180 1.00 69.25 874 ASP A C 1
ATOM 6902 O O . ASP A 1 874 ? -16.962 -13.781 3.134 1.00 69.25 874 ASP A O 1
ATOM 6906 N N . ILE A 1 875 ? -16.587 -15.889 3.802 1.00 69.06 875 ILE A N 1
ATOM 6907 C CA . ILE A 1 875 ? -17.873 -16.093 4.468 1.00 69.06 875 ILE A CA 1
ATOM 6908 C C . ILE A 1 875 ? -17.754 -16.035 6.001 1.00 69.06 875 ILE A C 1
ATOM 6910 O O . ILE A 1 875 ? -18.665 -16.480 6.708 1.00 69.06 875 ILE A O 1
ATOM 6914 N N . CYS A 1 876 ? -16.648 -15.490 6.533 1.00 63.84 876 CYS A N 1
ATOM 6915 C CA . CYS A 1 876 ? -16.376 -15.405 7.970 1.00 63.84 876 CYS A CA 1
ATOM 6916 C C . CYS A 1 876 ? -17.479 -14.670 8.738 1.00 63.84 876 CYS A C 1
ATOM 6918 O O . CYS A 1 876 ? -17.825 -13.529 8.444 1.00 63.84 876 CYS A O 1
ATOM 6920 N N . GLY A 1 877 ? -18.039 -15.328 9.762 1.00 58.22 877 GLY A N 1
ATOM 6921 C CA . GLY A 1 877 ? -19.034 -14.719 10.654 1.00 58.22 877 GLY A CA 1
ATOM 6922 C C . GLY A 1 877 ? -20.419 -14.513 10.029 1.00 58.22 877 GLY A C 1
ATOM 6923 O O . GLY A 1 877 ? -21.262 -13.838 10.623 1.00 58.22 877 GLY A O 1
ATOM 6924 N N . VAL A 1 878 ? -20.684 -15.096 8.855 1.00 67.94 878 VAL A N 1
ATOM 6925 C CA . VAL A 1 878 ? -21.972 -14.972 8.164 1.00 67.94 878 VAL A CA 1
ATOM 6926 C C . VAL A 1 878 ? -22.908 -16.125 8.512 1.00 67.94 878 VAL A C 1
ATOM 6928 O O . VAL A 1 878 ? -22.574 -17.302 8.373 1.00 67.94 878 VAL A O 1
ATOM 6931 N N . ASP A 1 879 ? -24.126 -15.785 8.936 1.00 69.44 879 ASP A N 1
ATOM 6932 C CA . ASP A 1 879 ? -25.191 -16.765 9.121 1.00 69.44 879 ASP A CA 1
ATOM 6933 C C . ASP A 1 879 ? -25.800 -17.151 7.765 1.00 69.44 879 ASP A C 1
ATOM 6935 O O . ASP A 1 879 ? -26.722 -16.512 7.256 1.00 69.44 879 ASP A O 1
ATOM 6939 N N . LEU A 1 880 ? -25.274 -18.227 7.173 1.00 75.25 880 LEU A N 1
ATOM 6940 C CA . LEU A 1 880 ? -25.841 -18.845 5.970 1.00 75.25 880 LEU A CA 1
ATOM 6941 C C . LEU A 1 880 ? -27.252 -19.409 6.199 1.00 75.25 880 LEU A C 1
ATOM 6943 O O . LEU A 1 880 ? -27.917 -19.778 5.231 1.00 75.25 880 LEU A O 1
ATOM 6947 N N . GLY A 1 881 ? -27.728 -19.467 7.448 1.00 71.94 881 GLY A N 1
ATOM 6948 C CA . GLY A 1 881 ? -29.081 -19.864 7.794 1.00 71.94 881 GLY A CA 1
ATOM 6949 C C . GLY A 1 881 ? -30.124 -19.077 7.010 1.00 71.94 881 GLY A C 1
ATOM 6950 O O . GLY A 1 881 ? -31.058 -19.694 6.513 1.00 71.94 881 GLY A O 1
ATOM 6951 N N . ASP A 1 882 ? -29.943 -17.769 6.792 1.00 77.94 882 ASP A N 1
ATOM 6952 C CA . ASP A 1 882 ? -30.880 -16.908 6.046 1.00 77.94 882 ASP A CA 1
ATOM 6953 C C . ASP A 1 882 ? -31.152 -17.391 4.604 1.00 77.94 882 ASP A C 1
ATOM 6955 O O . ASP A 1 882 ? -32.221 -17.121 4.059 1.00 77.94 882 ASP A O 1
ATOM 6959 N N . LEU A 1 883 ? -30.271 -18.195 3.996 1.00 83.81 883 LEU A N 1
ATOM 6960 C CA . LEU A 1 883 ? -30.523 -18.774 2.668 1.00 83.81 883 LEU A CA 1
ATOM 6961 C C . LEU A 1 883 ? -31.740 -19.720 2.636 1.00 83.81 883 LEU A C 1
ATOM 6963 O O . LEU A 1 883 ? -32.268 -19.978 1.557 1.00 83.81 883 LEU A O 1
ATOM 6967 N N . HIS A 1 884 ? -32.246 -20.185 3.787 1.00 80.56 884 HIS A N 1
ATOM 6968 C CA . HIS A 1 884 ? -33.460 -21.011 3.853 1.00 80.56 884 HIS A CA 1
ATOM 6969 C C . HIS A 1 884 ? -34.722 -20.305 3.334 1.00 80.56 884 HIS A C 1
ATOM 6971 O O . HIS A 1 884 ? -35.690 -20.981 2.990 1.00 80.56 884 HIS A O 1
ATOM 6977 N N . TYR A 1 885 ? -34.727 -18.967 3.271 1.00 82.62 885 TYR A N 1
ATOM 6978 C CA . TYR A 1 885 ? -35.829 -18.201 2.681 1.00 82.62 885 TYR A CA 1
ATOM 6979 C C . TYR A 1 885 ? -35.925 -18.378 1.153 1.00 82.62 885 TYR A C 1
ATOM 6981 O O . TYR A 1 885 ? -36.967 -18.086 0.568 1.00 82.62 885 TYR A O 1
ATOM 6989 N N . LEU A 1 886 ? -34.881 -18.902 0.499 1.00 84.50 886 LEU A N 1
ATOM 6990 C CA . LEU A 1 886 ? -34.917 -19.295 -0.910 1.00 84.50 886 LEU A CA 1
ATOM 6991 C C . LEU A 1 886 ? -35.508 -20.706 -1.053 1.00 84.50 886 LEU A C 1
ATOM 6993 O O . LEU A 1 886 ? -34.790 -21.682 -1.266 1.00 84.50 886 LEU A O 1
ATOM 6997 N N . GLU A 1 887 ? -36.837 -20.817 -0.977 1.00 77.88 887 GLU A N 1
ATOM 6998 C CA . GLU A 1 887 ? -37.561 -22.102 -1.067 1.00 77.88 887 GLU A CA 1
ATOM 6999 C C . GLU A 1 887 ? -37.286 -22.896 -2.362 1.00 77.88 887 GLU A C 1
ATOM 7001 O O . GLU A 1 887 ? -37.562 -24.093 -2.426 1.00 77.88 887 GLU A O 1
ATOM 7006 N N . GLY A 1 888 ? -36.774 -22.234 -3.407 1.00 82.56 888 GLY A N 1
ATOM 7007 C CA . GLY A 1 888 ? -36.439 -22.822 -4.704 1.00 82.56 888 GLY A CA 1
ATOM 7008 C C . GLY A 1 888 ? -34.963 -23.181 -4.905 1.00 82.56 888 GLY A C 1
ATOM 7009 O O . GLY A 1 888 ? -34.633 -23.687 -5.978 1.00 82.56 888 GLY A O 1
ATOM 7010 N N . LEU A 1 889 ? -34.082 -22.940 -3.925 1.00 89.38 889 LEU A N 1
ATOM 7011 C CA . LEU A 1 889 ? -32.639 -23.145 -4.083 1.00 89.38 889 LEU A CA 1
ATOM 7012 C C . LEU A 1 889 ? -32.316 -24.642 -4.204 1.00 89.38 889 LEU A C 1
ATOM 7014 O O . LEU A 1 889 ? -32.537 -25.410 -3.268 1.00 89.38 889 LEU A O 1
ATOM 7018 N N . GLU A 1 890 ? -31.798 -25.063 -5.358 1.00 88.88 890 GLU A N 1
ATOM 7019 C CA . GLU A 1 890 ? -31.470 -26.457 -5.681 1.00 88.88 890 GLU A CA 1
ATOM 7020 C C . GLU A 1 890 ? -29.966 -26.747 -5.561 1.00 88.88 890 GLU A C 1
ATOM 7022 O O . GLU A 1 890 ? -29.594 -27.872 -5.211 1.00 88.88 890 GLU A O 1
ATOM 7027 N N . ARG A 1 891 ? -29.098 -25.767 -5.847 1.00 87.69 891 ARG A N 1
ATOM 7028 C CA . ARG A 1 891 ? -27.635 -25.921 -5.801 1.00 87.69 891 ARG A CA 1
ATOM 7029 C C . ARG A 1 891 ? -26.965 -24.756 -5.078 1.00 87.69 891 ARG A C 1
ATOM 7031 O O . ARG A 1 891 ? -27.220 -23.603 -5.416 1.00 87.69 891 ARG A O 1
ATOM 7038 N N . LEU A 1 892 ? -26.083 -25.078 -4.136 1.00 88.56 892 LEU A N 1
ATOM 7039 C CA . LEU A 1 892 ? -25.227 -24.121 -3.435 1.00 88.56 892 LEU A CA 1
ATOM 7040 C C . LEU A 1 892 ? -23.762 -24.548 -3.581 1.00 88.56 892 LEU A C 1
ATOM 7042 O O . LEU A 1 892 ? -23.418 -25.681 -3.235 1.00 88.56 892 LEU A O 1
ATOM 7046 N N . ILE A 1 893 ? -22.925 -23.651 -4.097 1.00 86.00 893 ILE A N 1
ATOM 7047 C CA . ILE A 1 893 ? -21.497 -23.890 -4.333 1.00 86.00 893 ILE A CA 1
ATOM 7048 C C . ILE A 1 893 ? -20.699 -22.929 -3.449 1.00 86.00 893 ILE A C 1
ATOM 7050 O O . ILE A 1 893 ? -20.868 -21.716 -3.553 1.00 86.00 893 ILE A O 1
ATOM 7054 N N . LEU A 1 894 ? -19.879 -23.477 -2.550 1.00 80.38 894 LEU A N 1
ATOM 7055 C CA . LEU A 1 894 ? -19.037 -22.745 -1.594 1.00 80.38 894 LEU A CA 1
ATOM 7056 C C . LEU A 1 894 ? -17.577 -23.215 -1.691 1.00 80.38 894 LEU A C 1
ATOM 7058 O O . LEU A 1 894 ? -16.889 -23.322 -0.676 1.00 80.38 894 LEU A O 1
ATOM 7062 N N . SER A 1 895 ? -17.123 -23.604 -2.882 1.00 78.06 895 SER A N 1
ATOM 7063 C CA . SER A 1 895 ? -15.793 -24.181 -3.060 1.00 78.06 895 SER A CA 1
ATOM 7064 C C . SER A 1 895 ? -14.704 -23.139 -2.762 1.00 78.06 895 SER A C 1
ATOM 7066 O O . SER A 1 895 ? -14.842 -21.973 -3.113 1.00 78.06 895 SER A O 1
ATOM 7068 N N . TYR A 1 896 ? -13.603 -23.546 -2.132 1.00 69.50 896 TYR A N 1
ATOM 7069 C CA . TYR A 1 896 ? -12.447 -22.706 -1.784 1.00 69.50 896 TYR A CA 1
ATOM 7070 C C . TYR A 1 896 ? -12.741 -21.502 -0.866 1.00 69.50 896 TYR A C 1
ATOM 7072 O O . TYR A 1 896 ? -11.928 -20.587 -0.785 1.00 69.50 896 TYR A O 1
ATOM 7080 N N . CYS A 1 897 ? -13.864 -21.496 -0.144 1.00 71.88 897 CYS A N 1
ATOM 7081 C CA . CYS A 1 897 ? -14.102 -20.534 0.933 1.00 71.88 897 CYS A CA 1
ATOM 7082 C C . CYS A 1 897 ? -13.220 -20.854 2.166 1.00 71.88 897 CYS A C 1
ATOM 7084 O O . CYS A 1 897 ? -13.099 -22.030 2.538 1.00 71.88 897 CYS A O 1
ATOM 7086 N N . PRO A 1 898 ? -12.630 -19.849 2.845 1.00 61.34 898 PRO A N 1
ATOM 7087 C CA . PRO A 1 898 ? -11.889 -20.063 4.093 1.00 61.34 898 PRO A CA 1
ATOM 7088 C C . PRO A 1 898 ? -12.807 -20.691 5.160 1.00 61.34 898 PRO A C 1
ATOM 7090 O O . PRO A 1 898 ? -13.967 -20.316 5.269 1.00 61.34 898 PRO A O 1
ATOM 7093 N N . MET A 1 899 ? -12.335 -21.691 5.922 1.00 55.75 899 MET A N 1
ATOM 7094 C CA . MET A 1 899 ? -13.202 -22.539 6.776 1.00 55.75 899 MET A CA 1
ATOM 7095 C C . MET A 1 899 ? -13.292 -22.162 8.244 1.00 55.75 899 MET A C 1
ATOM 7097 O O . MET A 1 899 ? -14.243 -22.579 8.906 1.00 55.75 899 MET A O 1
ATOM 7101 N N . ASP A 1 900 ? -12.373 -21.339 8.738 1.00 53.38 900 ASP A N 1
ATOM 7102 C CA . ASP A 1 900 ? -12.455 -20.740 10.078 1.00 53.38 900 ASP A CA 1
ATOM 7103 C C . ASP A 1 900 ? -13.728 -19.858 10.205 1.00 53.38 900 ASP A C 1
ATOM 7105 O O . ASP A 1 900 ? -14.138 -19.444 11.288 1.00 53.38 900 ASP A O 1
ATOM 7109 N N . ALA A 1 901 ? -14.372 -19.632 9.055 1.00 46.97 901 ALA A N 1
ATOM 7110 C CA . ALA A 1 901 ? -15.529 -18.821 8.752 1.00 46.97 901 ALA A CA 1
ATOM 7111 C C . ALA A 1 901 ? -16.908 -19.462 8.937 1.00 46.97 901 ALA A C 1
ATOM 7113 O O . ALA A 1 901 ? -17.865 -18.768 9.296 1.00 46.97 901 ALA A O 1
ATOM 7114 N N . ILE A 1 902 ? -17.056 -20.753 8.607 1.00 54.75 902 ILE A N 1
ATOM 7115 C CA . ILE A 1 902 ? -18.377 -21.383 8.515 1.00 54.75 902 ILE A CA 1
ATOM 7116 C C . ILE A 1 902 ? -18.741 -21.905 9.892 1.00 54.75 902 ILE A C 1
ATOM 7118 O O . ILE A 1 902 ? -18.266 -22.958 10.325 1.00 54.75 902 ILE A O 1
ATOM 7122 N N . SER A 1 903 ? -19.654 -21.222 10.582 1.00 57.19 903 SER A N 1
ATOM 7123 C CA . SER A 1 903 ? -20.236 -21.827 11.774 1.00 57.19 903 SER A CA 1
ATOM 7124 C C . SER A 1 903 ? -20.931 -23.131 11.355 1.00 57.19 903 SER A C 1
ATOM 7126 O O . SER A 1 903 ? -21.903 -23.140 10.597 1.00 57.19 903 SER A O 1
ATOM 7128 N N . GLY A 1 904 ? -20.435 -24.272 11.844 1.00 59.22 904 GLY A N 1
ATOM 7129 C CA . GLY A 1 904 ? -21.044 -25.579 11.564 1.00 59.22 904 GLY A CA 1
ATOM 7130 C C . GLY A 1 904 ? -22.531 -25.645 11.953 1.00 59.22 904 GLY A C 1
ATOM 7131 O O . GLY A 1 904 ? -23.248 -26.520 11.477 1.00 59.22 904 GLY A O 1
ATOM 7132 N N . MET A 1 905 ? -23.008 -24.703 12.781 1.00 62.66 905 MET A N 1
ATOM 7133 C CA . MET A 1 905 ? -24.418 -24.516 13.130 1.00 62.66 905 MET A CA 1
ATOM 7134 C C . MET A 1 905 ? -25.247 -23.847 12.022 1.00 62.66 905 MET A C 1
ATOM 7136 O O . MET A 1 905 ? -26.322 -24.361 11.727 1.00 62.66 905 MET A O 1
ATOM 7140 N N . GLY A 1 906 ? -24.766 -22.780 11.370 1.00 69.50 906 GLY A N 1
ATOM 7141 C CA . GLY A 1 906 ? -25.518 -22.085 10.312 1.00 69.50 906 GLY A CA 1
ATOM 7142 C C . GLY A 1 906 ? -25.730 -22.954 9.068 1.00 69.50 906 GLY A C 1
ATOM 7143 O O . GLY A 1 906 ? -26.844 -23.068 8.558 1.00 69.50 906 GLY A O 1
ATOM 7144 N N . LEU A 1 907 ? -24.689 -23.678 8.638 1.00 74.00 907 LEU A N 1
ATOM 7145 C CA . LEU A 1 907 ? -24.796 -24.631 7.526 1.00 74.00 907 LEU A CA 1
ATOM 7146 C C . LEU A 1 907 ? -25.708 -25.821 7.880 1.00 74.00 907 LEU A C 1
ATOM 7148 O O . LEU A 1 907 ? -26.518 -26.259 7.063 1.00 74.00 907 LEU A O 1
ATOM 7152 N N . ALA A 1 908 ? -25.626 -26.321 9.117 1.00 71.69 908 ALA A N 1
ATOM 7153 C CA . ALA A 1 908 ? -26.517 -27.367 9.610 1.00 71.69 908 ALA A CA 1
ATOM 7154 C C . ALA A 1 908 ? -27.985 -26.913 9.658 1.00 71.69 908 ALA A C 1
ATOM 7156 O O . ALA A 1 908 ? -28.884 -27.690 9.335 1.00 71.69 908 ALA A O 1
ATOM 7157 N N . GLU A 1 909 ? -28.242 -25.670 10.060 1.00 74.62 909 GLU A N 1
ATOM 7158 C CA . GLU A 1 909 ? -29.580 -25.086 10.111 1.00 74.62 909 GLU A CA 1
ATOM 7159 C C . GLU A 1 909 ? -30.158 -24.858 8.712 1.00 74.62 909 GLU A C 1
ATOM 7161 O O . GLU A 1 909 ? -31.304 -25.242 8.465 1.00 74.62 909 GLU A O 1
ATOM 7166 N N . LEU A 1 910 ? -29.347 -24.353 7.778 1.00 79.56 910 LEU A N 1
ATOM 7167 C CA . LEU A 1 910 ? -29.708 -24.239 6.367 1.00 79.56 910 LEU A CA 1
ATOM 7168 C C . LEU A 1 910 ? -30.109 -25.597 5.786 1.00 79.56 910 LEU A C 1
ATOM 7170 O O . LEU A 1 910 ? -31.181 -25.726 5.189 1.00 79.56 910 LEU A O 1
ATOM 7174 N N . ILE A 1 911 ? -29.286 -26.627 6.012 1.00 76.44 911 ILE A N 1
ATOM 7175 C CA . ILE A 1 911 ? -29.576 -27.994 5.568 1.00 76.44 911 ILE A CA 1
ATOM 7176 C C . ILE A 1 911 ? -30.848 -28.514 6.238 1.00 76.44 911 ILE A C 1
ATOM 7178 O O . ILE A 1 911 ? -31.639 -29.168 5.580 1.00 76.44 911 ILE A O 1
ATOM 7182 N N . ARG A 1 912 ? -31.112 -28.236 7.518 1.00 74.44 912 ARG A N 1
ATOM 7183 C CA . ARG A 1 912 ? -32.348 -28.707 8.173 1.00 74.44 912 ARG A CA 1
ATOM 7184 C C . ARG A 1 912 ? -33.611 -28.031 7.642 1.00 74.44 912 ARG A C 1
ATOM 7186 O O . ARG A 1 912 ? -34.651 -28.684 7.589 1.00 74.44 912 ARG A O 1
ATOM 7193 N N . LYS A 1 913 ? -33.541 -26.742 7.302 1.00 76.25 913 LYS A N 1
ATOM 7194 C CA . LYS A 1 913 ? -34.709 -25.937 6.909 1.00 76.25 913 LYS A CA 1
ATOM 7195 C C . LYS A 1 913 ? -34.995 -25.962 5.406 1.00 76.25 913 LYS A C 1
ATOM 7197 O O . LYS A 1 913 ? -36.148 -25.808 5.016 1.00 76.25 913 LYS A O 1
ATOM 7202 N N . THR A 1 914 ? -33.985 -26.193 4.570 1.00 76.94 914 THR A N 1
ATOM 7203 C CA . THR A 1 914 ? -34.127 -26.125 3.108 1.00 76.94 914 THR A CA 1
ATOM 7204 C C . THR A 1 914 ? -34.454 -27.497 2.529 1.00 76.94 914 THR A C 1
ATOM 7206 O O . THR A 1 914 ? -33.621 -28.403 2.516 1.00 76.94 914 THR A O 1
ATOM 7209 N N . SER A 1 915 ? -35.682 -27.660 2.033 1.00 76.38 915 SER A N 1
ATOM 7210 C CA . SER A 1 915 ? -36.156 -28.923 1.440 1.00 76.38 915 SER A CA 1
ATOM 7211 C C . SER A 1 915 ? -35.894 -29.046 -0.069 1.00 76.38 915 SER A C 1
ATOM 7213 O O . SER A 1 915 ? -36.012 -30.131 -0.638 1.00 76.38 915 SER A O 1
ATOM 7215 N N . SER A 1 916 ? -35.539 -27.949 -0.736 1.00 83.25 916 SER A N 1
ATOM 7216 C CA . SER A 1 916 ? -35.258 -27.905 -2.175 1.00 83.25 916 SER A CA 1
ATOM 7217 C C . SER A 1 916 ? -33.810 -28.236 -2.531 1.00 83.25 916 SER A C 1
ATOM 7219 O O . SER A 1 916 ? -33.546 -28.599 -3.678 1.00 83.25 916 SER A O 1
ATOM 7221 N N . LEU A 1 917 ? -32.884 -28.125 -1.571 1.00 84.69 917 LEU A N 1
ATOM 7222 C CA . LEU A 1 917 ? -31.446 -28.209 -1.811 1.00 84.69 917 LEU A CA 1
ATOM 7223 C C . LEU A 1 917 ? -31.032 -29.637 -2.190 1.00 84.69 917 LEU A C 1
ATOM 7225 O O . LEU A 1 917 ? -31.186 -30.579 -1.412 1.00 84.69 917 LEU A O 1
ATOM 7229 N N . ARG A 1 918 ? -30.487 -29.797 -3.400 1.00 83.88 918 ARG A N 1
ATOM 7230 C CA . ARG A 1 918 ? -30.070 -31.086 -3.975 1.00 83.88 918 ARG A CA 1
ATOM 7231 C C . ARG A 1 918 ? -28.562 -31.247 -4.035 1.00 83.88 918 ARG A C 1
ATOM 7233 O O . ARG A 1 918 ? -28.106 -32.376 -3.871 1.00 83.88 918 ARG A O 1
ATOM 7240 N N . VAL A 1 919 ? -27.831 -30.166 -4.302 1.00 83.50 919 VAL A N 1
ATOM 7241 C CA . VAL A 1 919 ? -26.371 -30.171 -4.456 1.00 83.50 919 VAL A CA 1
ATOM 7242 C C . VAL A 1 919 ? -25.752 -29.174 -3.488 1.00 83.50 919 VAL A C 1
ATOM 7244 O O . VAL A 1 919 ? -26.144 -28.006 -3.481 1.00 83.50 919 VAL A O 1
ATOM 7247 N N . LEU A 1 920 ? -24.783 -29.642 -2.706 1.00 83.62 920 LEU A N 1
ATOM 7248 C CA . LEU A 1 920 ? -23.923 -28.808 -1.872 1.00 83.62 920 LEU A CA 1
ATOM 7249 C C . LEU A 1 920 ? -22.460 -29.118 -2.209 1.00 83.62 920 LEU A C 1
ATOM 7251 O O . LEU A 1 920 ? -22.032 -30.267 -2.071 1.00 83.62 920 LEU A O 1
ATOM 7255 N N . ASP A 1 921 ? -21.720 -28.109 -2.658 1.00 80.06 921 ASP A N 1
ATOM 7256 C CA . ASP A 1 921 ? -20.295 -28.217 -2.983 1.00 80.06 921 ASP A CA 1
ATOM 7257 C C . ASP A 1 921 ? -19.454 -27.441 -1.964 1.00 80.06 921 ASP A C 1
ATOM 7259 O O . ASP A 1 921 ? -19.630 -26.235 -1.803 1.00 80.06 921 ASP A O 1
ATOM 7263 N N . LEU A 1 922 ? -18.573 -28.154 -1.258 1.00 74.75 922 LEU A N 1
ATOM 7264 C CA . LEU A 1 922 ? -17.636 -27.621 -0.261 1.00 74.75 922 LEU A CA 1
ATOM 7265 C C . LEU A 1 922 ? -16.182 -27.998 -0.608 1.00 74.75 922 LEU A C 1
ATOM 7267 O O . LEU A 1 922 ? -15.351 -28.191 0.285 1.00 74.75 922 LEU A O 1
ATOM 7271 N N . ALA A 1 923 ? -15.867 -28.206 -1.889 1.00 71.19 923 ALA A N 1
ATOM 7272 C CA . ALA A 1 923 ? -14.517 -28.559 -2.318 1.00 71.19 923 ALA A CA 1
ATOM 7273 C C . ALA A 1 923 ? -13.498 -27.479 -1.902 1.00 71.19 923 ALA A C 1
ATOM 7275 O O . ALA A 1 923 ? -13.700 -26.305 -2.164 1.00 71.19 923 ALA A O 1
ATOM 7276 N N . GLY A 1 924 ? -12.386 -27.861 -1.271 1.00 65.06 924 GLY A N 1
ATOM 7277 C CA . GLY A 1 924 ? -11.319 -26.952 -0.834 1.00 65.06 924 GLY A CA 1
ATOM 7278 C C . GLY A 1 924 ? -11.510 -26.386 0.575 1.00 65.06 924 GLY A C 1
ATOM 7279 O O . GLY A 1 924 ? -10.617 -25.711 1.076 1.00 65.06 924 GLY A O 1
ATOM 7280 N N . CYS A 1 925 ? -12.621 -26.710 1.241 1.00 62.84 925 CYS A N 1
ATOM 7281 C CA . CYS A 1 925 ? -13.053 -26.078 2.484 1.00 62.84 925 CYS A CA 1
ATOM 7282 C C . CYS A 1 925 ? -12.977 -27.043 3.689 1.00 62.84 925 CYS A C 1
ATOM 7284 O O . CYS A 1 925 ? -14.014 -27.286 4.291 1.00 62.84 925 CYS A O 1
ATOM 7286 N N . LEU A 1 926 ? -11.835 -27.634 4.102 1.00 54.50 926 LEU A N 1
ATOM 7287 C CA . LEU A 1 926 ? -11.847 -28.636 5.208 1.00 54.50 926 LEU A CA 1
ATOM 7288 C C . LEU A 1 926 ? -10.904 -28.402 6.413 1.00 54.50 926 LEU A C 1
ATOM 7290 O O . LEU A 1 926 ? -9.688 -28.559 6.309 1.00 54.50 926 LEU A O 1
ATOM 7294 N N . ALA A 1 927 ? -11.530 -28.239 7.596 1.00 52.22 927 ALA A N 1
ATOM 7295 C CA . ALA A 1 927 ? -10.989 -28.438 8.953 1.00 52.22 927 ALA A CA 1
ATOM 7296 C C . ALA A 1 927 ? -11.861 -29.438 9.765 1.00 52.22 927 ALA A C 1
ATOM 7298 O O . ALA A 1 927 ? -13.049 -29.619 9.493 1.00 52.22 927 ALA A O 1
ATOM 7299 N N . GLY A 1 928 ? -11.270 -30.132 10.749 1.00 51.00 928 GLY A N 1
ATOM 7300 C CA . GLY A 1 928 ? -11.827 -31.362 11.346 1.00 51.00 928 GLY A CA 1
ATOM 7301 C C . GLY A 1 928 ? -13.027 -31.231 12.300 1.00 51.00 928 GLY A C 1
ATOM 7302 O O . GLY A 1 928 ? -13.772 -32.198 12.444 1.00 51.00 928 GLY A O 1
ATOM 7303 N N . GLU A 1 929 ? -13.253 -30.081 12.941 1.00 56.09 929 GLU A N 1
ATOM 7304 C CA . GLU A 1 929 ? -14.280 -29.941 13.996 1.00 56.09 929 GLU A CA 1
ATOM 7305 C C . GLU A 1 929 ? -15.704 -29.695 13.451 1.00 56.09 929 GLU A C 1
ATOM 7307 O O . GLU A 1 929 ? -16.693 -30.087 14.074 1.00 56.09 929 GLU A O 1
ATOM 7312 N N . HIS A 1 930 ? -15.838 -29.126 12.247 1.00 57.31 930 HIS A N 1
ATOM 7313 C CA . HIS A 1 930 ? -17.132 -28.720 11.671 1.00 57.31 930 HIS A CA 1
ATOM 7314 C C . HIS A 1 930 ? -17.905 -29.857 10.981 1.00 57.31 930 HIS A C 1
ATOM 7316 O O . HIS A 1 930 ? -19.127 -29.784 10.820 1.00 57.31 930 HIS A O 1
ATOM 7322 N N . LEU A 1 931 ? -17.227 -30.954 10.633 1.00 60.56 931 LEU A N 1
ATOM 7323 C CA . LEU A 1 931 ? -17.843 -32.095 9.946 1.00 60.56 931 LEU A CA 1
ATOM 7324 C C . LEU A 1 931 ? -18.770 -32.914 10.856 1.00 60.56 931 LEU A C 1
ATOM 7326 O O . LEU A 1 931 ? -19.694 -33.558 10.363 1.00 60.56 931 LEU A O 1
ATOM 7330 N N . GLY A 1 932 ? -18.593 -32.844 12.181 1.00 60.97 932 GLY A N 1
ATOM 7331 C CA . GLY A 1 932 ? -19.506 -33.476 13.138 1.00 60.97 932 GLY A CA 1
ATOM 7332 C C . GLY A 1 932 ? -20.907 -32.853 13.116 1.00 60.97 932 GLY A C 1
ATOM 7333 O O . GLY A 1 932 ? -21.907 -33.569 13.052 1.00 60.97 932 GLY A O 1
ATOM 7334 N N . ALA A 1 933 ? -20.989 -31.518 13.094 1.00 63.38 933 ALA A N 1
ATOM 7335 C CA . ALA A 1 933 ? -22.259 -30.796 12.989 1.00 63.38 933 ALA A CA 1
ATOM 7336 C C . ALA A 1 933 ? -22.944 -31.060 11.637 1.00 63.38 933 ALA A C 1
ATOM 7338 O O . ALA A 1 933 ? -24.146 -31.342 11.605 1.00 63.38 933 ALA A O 1
ATOM 7339 N N . LEU A 1 934 ? -22.169 -31.076 10.545 1.00 69.50 934 LEU A N 1
ATOM 7340 C CA . LEU A 1 934 ? -22.653 -31.432 9.209 1.00 69.50 934 LEU A CA 1
ATOM 7341 C C . LEU A 1 934 ? -23.239 -32.853 9.181 1.00 69.50 934 LEU A C 1
ATOM 7343 O O . LEU A 1 934 ? -24.350 -33.045 8.690 1.00 69.50 934 LEU A O 1
ATOM 7347 N N . GLY A 1 935 ? -22.549 -33.826 9.784 1.00 65.31 935 GLY A N 1
ATOM 7348 C CA . GLY A 1 935 ? -23.046 -35.195 9.942 1.00 65.31 935 GLY A CA 1
ATOM 7349 C C . GLY A 1 935 ? -24.421 -35.239 10.617 1.00 65.31 935 GLY A C 1
ATOM 7350 O O . GLY A 1 935 ? -25.363 -35.792 10.054 1.00 65.31 935 GLY A O 1
ATOM 7351 N N . THR A 1 936 ? -24.586 -34.565 11.763 1.00 65.44 936 THR A N 1
ATOM 7352 C CA . THR A 1 936 ? -25.886 -34.513 12.468 1.00 65.44 936 THR A CA 1
ATOM 7353 C C . THR A 1 936 ? -26.992 -33.775 11.703 1.00 65.44 936 THR A C 1
ATOM 7355 O O . THR A 1 936 ? -28.174 -34.011 11.942 1.00 65.44 936 THR A O 1
ATOM 7358 N N . ALA A 1 937 ? -26.656 -32.847 10.805 1.00 67.94 937 ALA A N 1
ATOM 7359 C CA . ALA A 1 937 ? -27.640 -32.152 9.975 1.00 67.94 937 ALA A CA 1
ATOM 7360 C C . ALA A 1 937 ? -28.125 -33.029 8.814 1.00 67.94 937 ALA A C 1
ATOM 7362 O O . ALA A 1 937 ? -29.325 -33.081 8.531 1.00 67.94 937 ALA A O 1
ATOM 7363 N N . LEU A 1 938 ? -27.198 -33.765 8.195 1.00 68.12 938 LEU A N 1
ATOM 7364 C CA . LEU A 1 938 ? -27.480 -34.736 7.137 1.00 68.12 938 LEU A CA 1
ATOM 7365 C C . LEU A 1 938 ? -28.326 -35.916 7.641 1.00 68.12 938 LEU A C 1
ATOM 7367 O O . LEU A 1 938 ? -29.121 -36.458 6.879 1.00 68.12 938 LEU A O 1
ATOM 7371 N N . GLU A 1 939 ? -28.232 -36.268 8.929 1.00 63.03 939 GLU A N 1
ATOM 7372 C CA . GLU A 1 939 ? -29.124 -37.254 9.564 1.00 63.03 939 GLU A CA 1
ATOM 7373 C C . GLU A 1 939 ? -30.605 -36.823 9.569 1.00 63.03 939 GLU A C 1
ATOM 7375 O O . GLU A 1 939 ? -31.500 -37.674 9.615 1.00 63.03 939 GLU A O 1
ATOM 7380 N N . VAL A 1 940 ? -30.879 -35.513 9.525 1.00 62.75 940 VAL A N 1
ATOM 7381 C CA . VAL A 1 940 ? -32.226 -34.941 9.675 1.00 62.75 940 VAL A CA 1
ATOM 7382 C C . VAL A 1 940 ? -32.879 -34.609 8.325 1.00 62.75 940 VAL A C 1
ATOM 7384 O O . VAL A 1 940 ? -34.098 -34.749 8.206 1.00 62.75 940 VAL A O 1
ATOM 7387 N N . ASN A 1 941 ? -32.117 -34.215 7.294 1.00 63.19 941 ASN A N 1
ATOM 7388 C CA . ASN A 1 941 ? -32.678 -33.834 5.987 1.00 63.19 941 ASN A CA 1
ATOM 7389 C C . ASN A 1 941 ? -32.698 -35.001 4.970 1.00 63.19 941 ASN A C 1
ATOM 7391 O O . ASN A 1 941 ? -31.700 -35.680 4.733 1.00 63.19 941 ASN A O 1
ATOM 7395 N N . VAL A 1 942 ? -33.849 -35.212 4.316 1.00 58.62 942 VAL A N 1
ATOM 7396 C CA . VAL A 1 942 ? -34.076 -36.305 3.352 1.00 58.62 942 VAL A CA 1
ATOM 7397 C C . VAL A 1 942 ? -33.811 -35.896 1.884 1.00 58.62 942 VAL A C 1
ATOM 7399 O O . VAL A 1 942 ? -33.879 -36.737 0.989 1.00 58.62 942 VAL A O 1
ATOM 7402 N N . THR A 1 943 ? -33.510 -34.623 1.609 1.00 64.56 943 THR A N 1
ATOM 7403 C CA . THR A 1 943 ? -33.611 -34.041 0.251 1.00 64.56 943 THR A CA 1
ATOM 7404 C C . THR A 1 943 ? -32.286 -33.868 -0.503 1.00 64.56 943 THR A C 1
ATOM 7406 O O . THR A 1 943 ? -32.298 -33.870 -1.736 1.00 64.56 943 THR A O 1
ATOM 7409 N N . LEU A 1 944 ? -31.145 -33.832 0.196 1.00 71.31 944 LEU A N 1
ATOM 7410 C CA . LEU A 1 944 ? -29.826 -33.653 -0.421 1.00 71.31 944 LEU A CA 1
ATOM 7411 C C . LEU A 1 944 ? -29.431 -34.874 -1.272 1.00 71.31 944 LEU A C 1
ATOM 7413 O O . LEU A 1 944 ? -29.325 -35.982 -0.755 1.00 71.31 944 LEU A O 1
ATOM 7417 N N . HIS A 1 945 ? -29.202 -34.688 -2.574 1.00 71.25 945 HIS A N 1
ATOM 7418 C CA . HIS A 1 945 ? -28.868 -35.765 -3.514 1.00 71.25 945 HIS A CA 1
ATOM 7419 C C . HIS A 1 945 ? -27.366 -35.936 -3.732 1.00 71.25 945 HIS A C 1
ATOM 7421 O O . HIS A 1 945 ? -26.909 -37.077 -3.817 1.00 71.25 945 HIS A O 1
ATOM 7427 N N . GLU A 1 946 ? -26.625 -34.837 -3.834 1.00 73.81 946 GLU A N 1
ATOM 7428 C CA . GLU A 1 946 ? -25.195 -34.823 -4.124 1.00 73.81 946 GLU A CA 1
ATOM 7429 C C . GLU A 1 946 ? -24.463 -33.910 -3.137 1.00 73.81 946 GLU A C 1
ATOM 7431 O O . GLU A 1 946 ? -24.852 -32.761 -2.929 1.00 73.81 946 GLU A O 1
ATOM 7436 N N . LEU A 1 947 ? -23.418 -34.449 -2.512 1.00 72.81 947 LEU A N 1
ATOM 7437 C CA . LEU A 1 947 ? -22.508 -33.717 -1.638 1.00 72.81 947 LEU A CA 1
ATOM 7438 C C . LEU A 1 947 ? -21.096 -33.882 -2.199 1.00 72.81 947 LEU A C 1
ATOM 7440 O O . LEU A 1 947 ? -20.633 -35.014 -2.371 1.00 72.81 947 LEU A O 1
ATOM 7444 N N . ILE A 1 948 ? -20.447 -32.762 -2.504 1.00 69.69 948 ILE A N 1
ATOM 7445 C CA . ILE A 1 948 ? -19.082 -32.718 -3.033 1.00 69.69 948 ILE A CA 1
ATOM 7446 C C . ILE A 1 948 ? -18.184 -32.167 -1.928 1.00 69.69 948 ILE A C 1
ATOM 7448 O O . ILE A 1 948 ? -18.422 -31.077 -1.412 1.00 69.69 948 ILE A O 1
ATOM 7452 N N . LEU A 1 949 ? -17.182 -32.948 -1.534 1.00 64.94 949 LEU A N 1
ATOM 7453 C CA . LEU A 1 949 ? -16.211 -32.605 -0.498 1.00 64.94 949 LEU A CA 1
ATOM 7454 C C . LEU A 1 949 ? -14.813 -32.881 -1.039 1.00 64.94 949 LEU A C 1
ATOM 7456 O O . LEU A 1 949 ? -14.629 -33.875 -1.729 1.00 64.94 949 LEU A O 1
ATOM 7460 N N . THR A 1 950 ? -13.817 -32.081 -0.662 1.00 57.09 950 THR A N 1
ATOM 7461 C CA . THR A 1 950 ? -12.407 -32.429 -0.897 1.00 57.09 950 THR A CA 1
ATOM 7462 C C . THR A 1 950 ? -11.553 -32.058 0.317 1.00 57.09 950 THR A C 1
ATOM 7464 O O . THR A 1 950 ? -11.691 -30.977 0.882 1.00 57.09 950 THR A O 1
ATOM 7467 N N . GLY A 1 951 ? -10.668 -32.965 0.751 1.00 53.31 951 GLY A N 1
ATOM 7468 C CA . GLY A 1 951 ? -9.632 -32.688 1.757 1.00 53.31 951 GLY A CA 1
ATOM 7469 C C . GLY A 1 951 ? -9.120 -33.928 2.499 1.00 53.31 951 GLY A C 1
ATOM 7470 O O . GLY A 1 951 ? -9.042 -35.012 1.927 1.00 53.31 951 GLY A O 1
ATOM 7471 N N . ASN A 1 952 ? -8.650 -33.770 3.741 1.00 51.84 952 ASN A N 1
ATOM 7472 C CA . ASN A 1 952 ? -7.739 -34.744 4.359 1.00 51.84 952 ASN A CA 1
ATOM 7473 C C . ASN A 1 952 ? -8.404 -36.118 4.614 1.00 51.84 952 ASN A C 1
ATOM 7475 O O . ASN A 1 952 ? -9.411 -36.220 5.320 1.00 51.84 952 ASN A O 1
ATOM 7479 N N . GLY A 1 953 ? -7.819 -37.195 4.073 1.00 48.44 953 GLY A N 1
ATOM 7480 C CA . GLY A 1 953 ? -8.458 -38.518 3.976 1.00 48.44 953 GLY A CA 1
ATOM 7481 C C . GLY A 1 953 ? -8.861 -39.165 5.309 1.00 48.44 953 GLY A C 1
ATOM 7482 O O . GLY A 1 953 ? -9.797 -39.958 5.342 1.00 48.44 953 GLY A O 1
ATOM 7483 N N . ILE A 1 954 ? -8.211 -38.806 6.422 1.00 51.00 954 ILE A N 1
ATOM 7484 C CA . ILE A 1 954 ? -8.582 -39.279 7.771 1.00 51.00 954 ILE A CA 1
ATOM 7485 C C . ILE A 1 954 ? -9.923 -38.674 8.211 1.00 51.00 954 ILE A C 1
ATOM 7487 O O . ILE A 1 954 ? -10.766 -39.373 8.766 1.00 51.00 954 ILE A O 1
ATOM 7491 N N . VAL A 1 955 ? -10.133 -37.394 7.912 1.00 53.38 955 VAL A N 1
ATOM 7492 C CA . VAL A 1 955 ? -11.302 -36.624 8.342 1.00 53.38 955 VAL A CA 1
ATOM 7493 C C . VAL A 1 955 ? -12.531 -36.997 7.504 1.00 53.38 955 VAL A C 1
ATOM 7495 O O . VAL A 1 955 ? -13.615 -37.224 8.042 1.00 53.38 955 VAL A O 1
ATOM 7498 N N . LEU A 1 956 ? -12.340 -37.181 6.193 1.00 58.22 956 LEU A N 1
ATOM 7499 C CA . LEU A 1 956 ? -13.372 -37.708 5.295 1.00 58.22 956 LEU A CA 1
ATOM 7500 C C . LEU A 1 956 ? -13.771 -39.147 5.657 1.00 58.22 956 LEU A C 1
ATOM 7502 O O . LEU A 1 956 ? -14.948 -39.491 5.573 1.00 58.22 956 LEU A O 1
ATOM 7506 N N . CYS A 1 957 ? -12.829 -39.973 6.128 1.00 57.97 957 CYS A N 1
ATOM 7507 C CA . CYS A 1 957 ? -13.135 -41.314 6.633 1.00 57.97 957 CYS A CA 1
ATOM 7508 C C . CYS A 1 957 ? -14.008 -41.294 7.895 1.00 57.97 957 CYS A C 1
ATOM 7510 O O . CYS A 1 957 ? -14.830 -42.190 8.064 1.00 57.97 957 CYS A O 1
ATOM 7512 N N . ASP A 1 958 ? -13.848 -40.319 8.791 1.00 57.97 958 ASP A N 1
ATOM 7513 C CA . ASP A 1 958 ? -14.654 -40.241 10.015 1.00 57.97 958 ASP A CA 1
ATOM 7514 C C . ASP A 1 958 ? -16.065 -39.692 9.749 1.00 57.97 958 ASP A C 1
ATOM 7516 O O . ASP A 1 958 ? -17.035 -40.209 10.313 1.00 57.97 958 ASP A O 1
ATOM 7520 N N . LEU A 1 959 ? -16.222 -38.749 8.811 1.00 63.72 959 LEU A N 1
ATOM 7521 C CA . LEU A 1 959 ? -17.546 -38.364 8.309 1.00 63.72 959 LEU A CA 1
ATOM 7522 C C . LEU A 1 959 ? -18.220 -39.537 7.583 1.00 63.72 959 LEU A C 1
ATOM 7524 O O . LEU A 1 959 ? -19.382 -39.832 7.852 1.00 63.72 959 LEU A O 1
ATOM 7528 N N . ALA A 1 960 ? -17.487 -40.251 6.722 1.00 61.44 960 ALA A N 1
ATOM 7529 C CA . ALA A 1 960 ? -17.999 -41.435 6.037 1.00 61.44 960 ALA A CA 1
ATOM 7530 C C . ALA A 1 960 ? -18.450 -42.513 7.033 1.00 61.44 960 ALA A C 1
ATOM 7532 O O . ALA A 1 960 ? -19.554 -43.026 6.897 1.00 61.44 960 ALA A O 1
ATOM 7533 N N . LYS A 1 961 ? -17.676 -42.786 8.095 1.00 60.78 961 LYS A N 1
ATOM 7534 C CA . LYS A 1 961 ? -18.093 -43.692 9.183 1.00 60.78 961 LYS A CA 1
ATOM 7535 C C . LYS A 1 961 ? -19.348 -43.206 9.906 1.00 60.78 961 LYS A C 1
ATOM 7537 O O . LYS A 1 961 ? -20.182 -44.028 10.263 1.00 60.78 961 LYS A O 1
ATOM 7542 N N . THR A 1 962 ? -19.484 -41.897 10.129 1.00 62.03 962 THR A N 1
ATOM 7543 C CA . THR A 1 962 ? -20.671 -41.298 10.770 1.00 62.03 962 THR A CA 1
ATOM 7544 C C . THR A 1 962 ? -21.915 -41.443 9.886 1.00 62.03 962 THR A C 1
ATOM 7546 O O . THR A 1 962 ? -22.999 -41.737 10.377 1.00 62.03 962 THR A O 1
ATOM 7549 N N . LEU A 1 963 ? -21.757 -41.313 8.566 1.00 62.12 963 LEU A N 1
ATOM 7550 C CA . LEU A 1 963 ? -22.821 -41.569 7.592 1.00 62.12 963 LEU A CA 1
ATOM 7551 C C . LEU A 1 963 ? -23.125 -43.076 7.445 1.00 62.12 963 LEU A C 1
ATOM 7553 O O . LEU A 1 963 ? -24.278 -43.460 7.252 1.00 62.12 963 LEU A O 1
ATOM 7557 N N . GLU A 1 964 ? -22.117 -43.946 7.574 1.00 59.56 964 GLU A N 1
ATOM 7558 C CA . GLU A 1 964 ? -22.257 -45.409 7.523 1.00 59.56 964 GLU A CA 1
ATOM 7559 C C . GLU A 1 964 ? -22.959 -45.998 8.756 1.00 59.56 964 GLU A C 1
ATOM 7561 O O . GLU A 1 964 ? -23.671 -46.996 8.629 1.00 59.56 964 GLU A O 1
ATOM 7566 N N . THR A 1 965 ? -22.786 -45.413 9.948 1.00 57.28 965 THR A N 1
ATOM 7567 C CA . THR A 1 965 ? -23.429 -45.894 11.185 1.00 57.28 965 THR A CA 1
ATOM 7568 C C . THR A 1 965 ? -24.930 -45.598 11.241 1.00 57.28 965 THR A C 1
ATOM 7570 O O . THR A 1 965 ? -25.644 -46.288 11.970 1.00 57.28 965 THR A O 1
ATOM 7573 N N . ASN A 1 966 ? -25.427 -44.647 10.441 1.00 54.00 966 ASN A N 1
ATOM 7574 C CA . ASN A 1 966 ? -26.844 -44.281 10.335 1.00 54.00 966 ASN A CA 1
ATOM 7575 C C . ASN A 1 966 ? -27.319 -44.212 8.862 1.00 54.00 966 ASN A C 1
ATOM 7577 O O . ASN A 1 966 ? -27.662 -43.142 8.357 1.00 54.00 966 ASN A O 1
ATOM 7581 N N . PRO A 1 967 ? -27.418 -45.345 8.139 1.00 48.59 967 PRO A N 1
ATOM 7582 C CA . PRO A 1 967 ? -27.806 -45.329 6.735 1.00 48.59 967 PRO A CA 1
ATOM 7583 C C . PRO A 1 967 ? -29.315 -45.063 6.596 1.00 48.59 967 PRO A C 1
ATOM 7585 O O . PRO A 1 967 ? -30.149 -45.958 6.767 1.00 48.59 967 PRO A O 1
ATOM 7588 N N . ARG A 1 968 ? -29.699 -43.831 6.242 1.00 49.25 968 ARG A N 1
ATOM 7589 C CA . ARG A 1 968 ? -31.028 -43.525 5.682 1.00 49.25 968 ARG A CA 1
ATOM 7590 C C . ARG A 1 968 ? -30.912 -42.924 4.275 1.00 49.25 968 ARG A C 1
ATOM 7592 O O . ARG A 1 968 ? -29.903 -42.361 3.887 1.00 49.25 968 ARG A O 1
ATOM 7599 N N . LYS A 1 969 ? -31.980 -43.135 3.499 1.00 52.66 969 LYS A N 1
ATOM 7600 C CA . LYS A 1 969 ? -32.108 -43.149 2.024 1.00 52.66 969 LYS A CA 1
ATOM 7601 C C . LYS A 1 969 ? -31.825 -41.837 1.246 1.00 52.66 969 LYS A C 1
ATOM 7603 O O . LYS A 1 969 ? -32.230 -41.765 0.088 1.00 52.66 969 LYS A O 1
ATOM 7608 N N . SER A 1 970 ? -31.231 -40.802 1.836 1.00 53.81 970 SER A N 1
ATOM 7609 C CA . SER A 1 970 ? -31.290 -39.433 1.294 1.00 53.81 970 SER A CA 1
ATOM 7610 C C . SER A 1 970 ? -30.137 -39.032 0.370 1.00 53.81 970 SER A C 1
ATOM 7612 O O . SER A 1 970 ? -30.410 -38.603 -0.752 1.00 53.81 970 SER A O 1
ATOM 7614 N N . LEU A 1 971 ? -28.878 -39.250 0.769 1.00 63.62 971 LEU A N 1
ATOM 7615 C CA . LEU A 1 971 ? -27.712 -38.911 -0.057 1.00 63.62 971 LEU A CA 1
ATOM 7616 C C . LEU A 1 971 ? -27.497 -39.956 -1.167 1.00 63.62 971 LEU A C 1
ATOM 7618 O O . LEU A 1 971 ? -27.185 -41.114 -0.889 1.00 63.62 971 LEU A O 1
ATOM 7622 N N . LYS A 1 972 ? -27.670 -39.559 -2.436 1.00 64.31 972 LYS A N 1
ATOM 7623 C CA . LYS A 1 972 ? -27.516 -40.456 -3.602 1.00 64.31 972 LYS A CA 1
ATOM 7624 C C . LYS A 1 972 ? -26.070 -40.568 -4.074 1.00 64.31 972 LYS A C 1
ATOM 7626 O O . LYS A 1 972 ? -25.690 -41.614 -4.598 1.00 64.31 972 LYS A O 1
ATOM 7631 N N . ARG A 1 973 ? -25.293 -39.493 -3.942 1.00 63.69 973 ARG A N 1
ATOM 7632 C CA . ARG A 1 973 ? -23.921 -39.396 -4.441 1.00 63.69 973 ARG A CA 1
ATOM 7633 C C . ARG A 1 973 ? -23.066 -38.581 -3.472 1.00 63.69 973 ARG A C 1
ATOM 7635 O O . ARG A 1 973 ? -23.404 -37.450 -3.147 1.00 63.69 973 ARG A O 1
ATOM 7642 N N . LEU A 1 974 ? -21.964 -39.175 -3.027 1.00 66.12 974 LEU A N 1
ATOM 7643 C CA . LEU A 1 974 ? -20.889 -38.497 -2.309 1.00 66.12 974 LEU A CA 1
ATOM 7644 C C . LEU A 1 974 ? -19.676 -38.485 -3.240 1.00 66.12 974 LEU A C 1
ATOM 7646 O O . LEU A 1 974 ? -19.249 -39.552 -3.688 1.00 66.12 974 LEU A O 1
ATOM 7650 N N . VAL A 1 975 ? -19.176 -37.298 -3.569 1.00 61.50 975 VAL A N 1
ATOM 7651 C CA . VAL A 1 975 ? -17.956 -37.113 -4.363 1.00 61.50 975 VAL A CA 1
ATOM 7652 C C . VAL A 1 975 ? -16.876 -36.631 -3.398 1.00 61.50 975 VAL A C 1
ATOM 7654 O O . VAL A 1 975 ? -17.068 -35.601 -2.756 1.00 61.50 975 VAL A O 1
ATOM 7657 N N . LEU A 1 976 ? -15.820 -37.435 -3.244 1.00 59.62 976 LEU A N 1
ATOM 7658 C CA . LEU A 1 976 ? -14.662 -37.181 -2.377 1.00 59.62 976 LEU A CA 1
ATOM 7659 C C . LEU A 1 976 ? -13.445 -36.749 -3.192 1.00 59.62 976 LEU A C 1
ATOM 7661 O O . LEU A 1 976 ? -13.329 -37.263 -4.333 1.00 59.62 976 LEU A O 1
#

InterPro domains:
  IPR011990 Tetratricopeptide-like helical domain superfamily [G3DSA:1.25.40.10] (19-180)
  IPR011990 Tetratricopeptide-like helical domain superfamily [G3DSA:1.25.40.10] (190-306)
  IPR011990 Tetratricopeptide-like helical domain superfamily [G3DSA:1.25.40.10] (330-523)
  IPR011990 Tetratricopeptide-like helical domain superfamily [SSF48452] (29-218)
  IPR011990 Tetratricopeptide-like helical domain superfamily [SSF48452] (194-297)
  IPR011990 Tetratricopeptide-like helical domain superfamily [SSF48452] (336-496)
  IPR032675 Leucine-rich repeat domain superfamily [G3DSA:3.80.10.10] (755-835)
  IPR032675 Leucine-rich repeat domain superfamily [G3DSA:3.80.10.10] (838-976)
  IPR052311 MMS22L-TONSL complex component [PTHR46358] (587-975)

Organism: NCBI:txid1246581

pLDDT: mean 71.27, std 21.12, range [18.94, 97.25]

Sequence (976 aa):
MLATGVVSCRKPAPIPSGSLEDRLDQQVERLERQLLETQKKGDLVEESRLCNNIAKTYERLCEYRKALNFHHYDRQISEAAGDVDGLLLAMGNMADTFLSMGMIDLAKSHLQEQLDFALKNQNMPQAFNAHSSIGNLFLSEAEGETVDLVCKEILAEAGVSFYRGHKVLDDYETLIENGLLSSNRRTDLKRLRLRARVNDGRLCMQTEEYDAALTKLRIALDGARDLKDQMLQFEILGLMGQTFLGMKETASAIEQCFDLQLTLAKEMKEPEFESEALLNLGLAYRDLWDFELSLKTLYLYKDHVKMQCVDSAKLEDADQEIQTTLEFKSVAEKITALEAKIKNDRHTGKTYLKLARNCRQLGFHQDAILYARKGADELDSDAEALRIACELCIEQGHGQDGVYFAKKHLGIIEPDGDTKACIDALLLLSDSYWLLPTLPAETLRVLQKALDLSRQKTSRPREIDILSKLASAYKRLGLDNQYMEIKEECMTLWRQHHLDDDRGNEAQIVAELGQLDYFVNRKPSKNVMKLVDGQFNMKSRSRGTKGLEIKRARRKTTNVQPQMARKKRIHVISDNDSDMRSFIVDDEADGRTDPSLPERHAMDYDDPPMPEPELIWPPSPKRSVIQDDQRSCTKSASRRTWSGDPAFIATILRVKVLIFDEALIIPIIDDIAEQRTISWLIGEIAARYRADFGGKEPLIDALLTEDGARLCGGDPVAVVLSDGQSVRARVVGFKTQSLAQIYTVLCNECGLTVNTAVLASLSTDDAKIDVSRWIHDESHFDLVIRAVASYSGEIVSLDLSHNHLVTDRVLEELAALKSLQELDISFTFVHTIPPIPVKCLRSQFCDIVNLSKFIKTITSSHPQLKELDLSGVDICGVDLGDLHYLEGLERLILSYCPMDAISGMGLAELIRKTSSLRVLDLAGCLAGEHLGALGTALEVNVTLHELILTGNGIVLCDLAKTLETNPRKSLKRLVL

Radius of gyration: 38.23 Å; chains: 1; bounding box: 106×102×108 Å

Secondary structure (DSSP, 8-state):
----------PPPPPPS-SSHHHHHHHHHHHHHHHHHHHHHT-HHHHHHHHHHHHHHHHHTT-HHHHHHHHHHHHHHHHHHT-HHHHHHHHHHHHHHHHHTT-HHHHHHHHHHHHHHHHHTT-HHHHHHHHHHHHHHHHHHHTTS-SSHHHHHHHHHHHHHHHHHHHHHHHHHHHHHTTSS-TTHHHHHHHHHHHHHHHHHHHHHHTT-HHHHHHHHHHHHHHHHHTT-HHHHHHHHHHHHHHHHHTT-HHHHIIIIIHHHHHHHHHHT-HHHHHHHHHHHHHHHHHTT-HHHHHHHHHHHHHHHHHH---HHHHHHHHHHHHHHHHHHHHHHHHHHHHHHHTT-S--HHHHHHHHHHHHHTT-HHHHHHHHHHHHHH-TT-HHHHHHHHHHHHHTT-HHHHHHHHHHHHHHHHHHT-HHHHHHHHHHHHHHHHT-TT-HHHHHHHHHHHHHHHHHTT-HHHHHHHHHHHHHHHHHTT-HHHHHHHHHHHHHHHHHTT-TT-HHHHHHHHHHHHHHHHHHHSS--HHHHHHHHGGGG------------------------------------------------------------------------------------------------------------------EEEEEEEETTEEEEEEEEGGGTTT-BHHHHHHHHHHHHHHHTTS--EEEEEEE-TT-PEEPTTSBTHHHHTT---EEEEEEEE----HHHHHHHHHHHHTPPP-HHHHHHTTS-TTEEE-TTS---HHHHHHHHHHHHH--S---EEE-TT-TT--HHHHHHGGG-TT--EEE-TTS------S---SEEE-TT---TTHHHHHHHHHHH-TT--EEE-TT---TT--GGGGGG-TT--EEE-TT--STT--HHHHHHHHHH-SS--EEEEET---SSTHHHHHHHHTT-S---EEEEES-HHHHHHHHHHHHHS--TT--EEE-